Protein AF-0000000072280773 (afdb_homodimer)

Organism: Entamoeba histolytica (strain ATCC 30459 / HM-1:IMSS / ABRM) (NCBI:txid294381)

Nearest PDB structures (foldseek):
  8tzr-assembly1_B  TM=7.046E-01  e=1.479E-15  Homo sapiens
  8tzs-assembly1_A  TM=6.925E-01  e=8.730E-15  Homo sapiens
  7xjj-assembly1_E  TM=5.619E-01  e=7.603E-01  Homo sapiens
  8oyy-assembly2_B  TM=5.240E-01  e=1.006E+00  synthetic construct
  5i7d-assembly1_A  TM=1.301E-01  e=8.632E+00  Homo sapiens

Secondary structure (DSSP, 8-state):
-----------PPPBHHHH--HHHHHHHHHHHHHHHHHHHHHHHTSPPSEEEEEEESS---TTT--B-GGGTT---TTTS-EEEEEEE----GGG--EEEEEEEEESS--TT--EEEEEEEEEEEEEESS---SSS---GGGSEEEEEEEEEEEEEE-GGGTTBPPPEEEEEESS---SEEEEEEEEPP-SS-EEEEEEEEEEE-HHHHHHHHHHHHHHHHHHHHHHHHHHHHTTTS-GGG--HHHHHHHHHHHHHHHHT-TTTTHHHHS--HHHHHHHHHHHHHHHHHHHHHHHHHHHHTTS-HHHHTSHHHHHHHHHHHHHHHHHHHHHHHHHHHSTTS-TTTS-TT-HHHHHHHHHHHHHHHHHHHHHHHHHHHHHHSGGGSTTHHHHHHHHHHHHHHHHHHHHHHHHHHHHTTGGG-HHHHHHHHHHHHHHHHHHHHHTPBPP----SS-----------TTS----SS--------SS---------/-----------PPPBHHHH--HHHHHHHHHHHHHHHHHHHHHHHTSPPSEEEEEEESS---TTT--B-GGGTT---TTTS-EEEEEEE----GGG--EEEEEEEEESS--TT--EEEEEEEEEEEEEESS---SSS---GGGSEEEEEEEEEEEEEE-GGGTTBPPPEEEEEESS---SEEEEEEEEPP-SS-EEEEEEEEEEE-HHHHHHHHHHHHHHHHHHHHHHHHHHHHTTTS-GGG--HHHHHHHHHHHHHHHHT-TTTTHHHHSS-HHHHHHHHHHHHHHHHHHHHHHHHHHHHTTS-HHHHTSHHHHHHHHHHHHHHHHHHHHHHHHHHH-TTSSSS---TT-HHHHHHHHHHHHHHHHHHHHHHHHHHHHHHHGGGSTTHHHHHHHHHHHHHHHHHHHHHHHHHHHHTTGGG-HHHHHHHHHHHHHHHHHHHHHTPBPP----SS-----------TTS----SS--------SS---------

Solvent-accessible surface area (backbone atoms only — not comparable to full-atom values): 53542 Å² total; per-residue (Å²): 133,81,75,73,69,70,68,68,72,77,68,60,67,55,34,35,48,64,68,47,48,75,64,52,50,51,49,53,50,48,50,50,52,51,52,51,50,49,52,44,56,58,32,65,75,49,63,54,26,61,43,74,48,75,46,42,33,57,63,42,46,84,91,73,33,41,46,49,71,88,45,24,76,43,50,67,39,51,80,45,77,45,80,44,49,40,51,50,70,79,48,53,58,52,23,40,38,41,36,35,28,39,29,45,21,41,53,78,49,67,71,52,62,66,46,80,34,63,30,47,38,39,36,37,36,29,37,21,85,53,59,72,55,64,84,46,84,65,63,66,82,81,35,46,79,72,46,78,50,74,46,79,46,75,42,44,23,48,35,87,50,48,46,40,29,52,71,40,46,71,47,47,46,48,66,53,84,41,35,19,36,38,40,37,36,33,47,42,53,37,91,49,62,33,21,39,55,32,40,34,41,35,31,33,32,49,69,36,43,54,50,52,54,50,52,31,51,49,47,31,52,49,44,50,50,50,48,42,50,50,37,54,55,45,43,48,55,56,75,88,50,52,44,72,67,47,55,53,49,52,54,47,48,58,47,46,40,52,46,38,36,90,58,60,65,46,38,29,72,42,98,49,67,63,41,48,51,49,53,51,46,39,46,46,44,39,56,34,47,50,52,44,50,58,50,48,53,49,48,39,76,72,42,58,72,74,54,52,73,30,65,79,57,49,46,65,54,49,50,52,35,49,50,49,34,53,51,53,44,49,52,52,48,51,45,60,62,41,45,80,30,22,90,70,36,67,38,94,67,44,63,69,59,46,53,51,48,50,53,50,50,51,53,50,51,53,49,50,52,51,41,52,51,37,49,51,52,40,63,70,50,31,83,73,50,58,73,58,29,48,40,47,50,50,52,51,50,50,53,51,50,51,53,51,52,51,52,51,51,54,50,50,30,54,71,70,65,43,67,67,31,44,37,55,57,53,39,50,52,50,51,55,52,51,51,52,51,49,52,52,58,39,55,34,58,52,81,74,75,74,66,84,72,80,74,66,76,71,67,67,72,66,65,53,76,73,55,72,73,70,53,78,72,70,82,82,77,84,75,83,60,93,66,93,70,80,87,74,85,79,80,118,134,81,76,73,70,71,68,69,74,78,68,59,69,53,33,37,47,63,69,46,48,74,66,51,49,50,48,53,50,49,50,50,51,52,52,51,50,50,52,44,56,56,33,66,74,50,63,54,25,62,43,74,49,75,47,40,32,59,64,44,44,83,90,74,33,41,46,50,73,88,44,23,80,43,48,66,40,51,79,47,78,44,80,45,51,39,53,49,71,80,48,55,56,52,23,40,39,40,28,33,29,39,28,45,20,42,54,76,64,64,75,51,64,66,47,79,33,63,29,48,37,39,37,36,35,28,37,22,87,52,60,73,54,68,84,44,84,67,62,66,82,82,36,46,78,73,45,77,52,73,45,78,46,76,43,44,23,47,32,86,49,49,52,41,30,53,70,40,44,68,43,38,46,48,68,52,85,40,35,19,37,37,39,36,36,33,47,43,52,37,91,49,65,33,20,39,55,32,42,34,42,35,31,33,33,49,69,36,43,54,50,52,53,49,52,30,51,50,48,31,53,49,44,50,48,50,47,40,49,50,37,56,56,46,42,47,54,56,76,88,50,51,44,72,66,47,54,54,49,52,53,46,46,58,48,47,40,50,48,39,35,90,61,59,65,46,39,31,72,42,99,50,67,64,41,47,52,48,51,51,45,39,47,45,44,39,55,33,46,52,52,42,50,58,51,48,54,50,48,38,78,72,41,58,71,72,52,52,73,30,65,81,57,48,46,64,54,50,50,53,35,49,50,50,34,52,51,53,44,49,52,52,48,51,48,59,60,41,42,90,37,25,52,16,61,68,46,92,67,48,62,69,60,45,53,51,48,51,52,51,50,50,52,50,53,53,49,51,52,51,42,53,50,38,50,52,53,39,64,70,49,33,85,73,50,60,73,59,28,48,40,47,51,51,52,50,52,50,52,51,51,52,51,51,52,51,52,50,51,54,51,49,30,53,72,71,65,40,67,67,31,44,38,55,57,51,39,49,52,49,51,55,51,51,51,54,51,51,50,52,58,39,55,34,60,52,80,74,76,76,64,84,73,79,74,66,77,72,68,66,73,66,65,54,74,74,54,72,71,71,52,77,69,66,82,80,75,82,73,83,58,92,62,92,72,81,87,74,83,76,85,116

Structure (mmCIF, N/CA/C/O backbone):
data_AF-0000000072280773-model_v1
#
loop_
_entity.id
_entity.type
_entity.pdbx_description
1 polymer 'Wntless-like transmembrane domain-containing protein'
#
loop_
_atom_site.group_PDB
_atom_site.id
_atom_site.type_symbol
_atom_site.label_atom_id
_atom_site.label_alt_id
_atom_site.label_comp_id
_atom_site.label_asym_id
_atom_site.label_entity_id
_atom_site.label_seq_id
_atom_site.pdbx_PDB_ins_code
_atom_site.Cartn_x
_atom_site.Cartn_y
_atom_site.Cartn_z
_atom_site.occupancy
_atom_site.B_iso_or_equiv
_atom_site.auth_seq_id
_atom_site.auth_comp_id
_atom_site.auth_asym_id
_atom_site.auth_atom_id
_atom_site.pdbx_PDB_model_num
ATOM 1 N N . MET A 1 1 ? 13.805 61.844 5.109 1 21.72 1 MET A N 1
ATOM 2 C CA . MET A 1 1 ? 13 60.625 5.176 1 21.72 1 MET A CA 1
ATOM 3 C C . MET A 1 1 ? 13.789 59.469 5.781 1 21.72 1 MET A C 1
ATOM 5 O O . MET A 1 1 ? 14.773 59 5.195 1 21.72 1 MET A O 1
ATOM 9 N N . ASN A 1 2 ? 13.984 59.531 7.062 1 22.52 2 ASN A N 1
ATOM 10 C CA . ASN A 1 2 ? 14.641 58.562 7.934 1 22.52 2 ASN A CA 1
ATOM 11 C C . ASN A 1 2 ? 14.047 57.156 7.77 1 22.52 2 ASN A C 1
ATOM 13 O O . ASN A 1 2 ? 12.859 56.938 8.023 1 22.52 2 ASN A O 1
ATOM 17 N N . TYR A 1 3 ? 14.461 56.5 6.691 1 26.19 3 TYR A N 1
ATOM 18 C CA . TYR A 1 3 ? 14.188 55.062 6.551 1 26.19 3 TYR A CA 1
ATOM 19 C C . TYR A 1 3 ? 14.422 54.344 7.863 1 26.19 3 TYR A C 1
ATOM 21 O O . TYR A 1 3 ? 15.57 54.188 8.297 1 26.19 3 TYR A O 1
ATOM 29 N N . ASN A 1 4 ? 13.594 54.688 8.852 1 24.59 4 ASN A N 1
ATOM 30 C CA . ASN A 1 4 ? 13.523 53.781 9.992 1 24.59 4 ASN A CA 1
ATOM 31 C C . ASN A 1 4 ? 13.562 52.312 9.555 1 24.59 4 ASN A C 1
ATOM 33 O O . ASN A 1 4 ? 12.609 51.812 8.938 1 24.59 4 ASN A O 1
ATOM 37 N N . ASN A 1 5 ? 14.672 51.969 8.992 1 28.3 5 ASN A N 1
ATOM 38 C CA . ASN A 1 5 ? 14.977 50.562 8.836 1 28.3 5 ASN A CA 1
ATOM 39 C C . ASN A 1 5 ? 14.594 49.75 10.078 1 28.3 5 ASN A C 1
ATOM 41 O O . ASN A 1 5 ? 15.367 49.688 11.039 1 28.3 5 ASN A O 1
ATOM 45 N N . THR A 1 6 ? 13.406 49.969 10.594 1 31.09 6 THR A N 1
ATOM 46 C CA . THR A 1 6 ? 12.977 48.969 11.57 1 31.09 6 THR A CA 1
ATOM 47 C C . THR A 1 6 ? 13.43 47.562 11.148 1 31.09 6 THR A C 1
ATOM 49 O O . THR A 1 6 ? 12.867 46.969 10.227 1 31.09 6 THR A O 1
ATOM 52 N N . ALA A 1 7 ? 14.641 47.438 11.133 1 34.53 7 ALA A N 1
ATOM 53 C CA . ALA A 1 7 ? 15.148 46.062 11.125 1 34.53 7 ALA A CA 1
ATOM 54 C C . ALA A 1 7 ? 14.312 45.156 12.016 1 34.53 7 ALA A C 1
ATOM 56 O O . ALA A 1 7 ? 14.375 45.25 13.25 1 34.53 7 ALA A O 1
ATOM 57 N N . THR A 1 8 ? 13.117 44.969 11.695 1 35.22 8 THR A N 1
ATOM 58 C CA . THR A 1 8 ? 12.391 43.844 12.305 1 35.22 8 THR A CA 1
ATOM 59 C C . THR A 1 8 ? 13.312 42.656 12.531 1 35.22 8 THR A C 1
ATOM 61 O O . THR A 1 8 ? 13.82 42.062 11.57 1 35.22 8 THR A O 1
ATOM 64 N N . THR A 1 9 ? 14.18 42.719 13.469 1 37.16 9 THR A N 1
ATOM 65 C CA . THR A 1 9 ? 14.961 41.562 13.93 1 37.16 9 THR A CA 1
ATOM 66 C C . THR A 1 9 ? 14.148 40.281 13.82 1 37.16 9 THR A C 1
ATOM 68 O O . THR A 1 9 ? 13.164 40.094 14.539 1 37.16 9 THR A O 1
ATOM 71 N N . ASN A 1 10 ? 13.859 39.844 12.703 1 45 10 ASN A N 1
ATOM 72 C CA . ASN A 1 10 ? 13.242 38.562 12.398 1 45 10 ASN A CA 1
ATOM 73 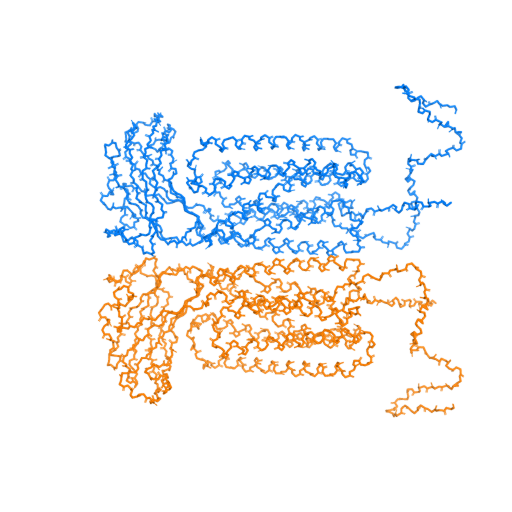C C . ASN A 1 10 ? 13.727 37.469 13.352 1 45 10 ASN A C 1
ATOM 75 O O . ASN A 1 10 ? 14.836 36.969 13.219 1 45 10 ASN A O 1
ATOM 79 N N . LYS A 1 11 ? 13.461 37.625 14.609 1 54 11 LYS A N 1
ATOM 80 C CA . LYS A 1 11 ? 13.82 36.688 15.656 1 54 11 LYS A CA 1
ATOM 81 C C . LYS A 1 11 ? 13.383 35.281 15.281 1 54 11 LYS A C 1
ATOM 83 O O . LYS A 1 11 ? 12.203 35.031 15.008 1 54 11 LYS A O 1
ATOM 88 N N . GLU A 1 12 ? 14.344 34.375 14.953 1 64.12 12 GLU A N 1
ATOM 89 C CA . GLU A 1 12 ? 14.109 32.938 14.75 1 64.12 12 GLU A CA 1
ATOM 90 C C . GLU A 1 12 ? 13.469 32.312 15.984 1 64.12 12 GLU A C 1
ATOM 92 O O . GLU A 1 12 ? 13.773 32.688 17.109 1 64.12 12 GLU A O 1
ATOM 97 N N . PRO A 1 13 ? 12.367 31.625 15.719 1 65.56 13 PRO A N 1
ATOM 98 C CA . PRO A 1 13 ? 11.742 30.938 16.844 1 65.56 13 PRO A CA 1
ATOM 99 C C . PRO A 1 13 ? 12.719 30.016 17.594 1 65.56 13 PRO A C 1
ATOM 101 O O . PRO A 1 13 ? 13.664 29.516 16.984 1 65.56 13 PRO A O 1
ATOM 104 N N . LYS A 1 14 ? 12.562 30.062 18.891 1 75.94 14 LYS A N 1
ATOM 105 C CA . LYS A 1 14 ? 13.375 29.141 19.688 1 75.94 14 LYS A CA 1
ATOM 106 C C . LYS A 1 14 ? 12.945 27.688 19.453 1 75.94 14 LYS A C 1
ATOM 108 O O . LYS A 1 14 ? 11.758 27.375 19.469 1 75.94 14 LYS A O 1
ATOM 113 N N . LEU A 1 15 ? 13.906 26.906 19.047 1 78.81 15 LEU A N 1
ATOM 114 C CA . LEU A 1 15 ? 13.672 25.5 18.734 1 78.81 15 LEU A CA 1
ATOM 115 C C . LEU A 1 15 ? 13.812 24.641 19.984 1 78.81 15 LEU A C 1
ATOM 117 O O . LEU A 1 15 ? 14.445 25.047 20.969 1 78.81 15 LEU A O 1
ATOM 121 N N . LEU A 1 16 ? 13.141 23.547 20.031 1 77.19 16 LEU A N 1
ATOM 122 C CA . LEU A 1 16 ? 13.211 22.609 21.156 1 77.19 16 LEU A CA 1
ATOM 123 C C . LEU A 1 16 ? 14.648 22.219 21.453 1 77.19 16 LEU A C 1
ATOM 125 O O . LEU A 1 16 ? 15.023 22.031 22.609 1 77.19 16 LEU A O 1
ATOM 129 N N . VAL A 1 17 ? 15.477 22.203 20.406 1 77.75 17 VAL A N 1
ATOM 130 C CA . VAL A 1 17 ? 16.859 21.766 20.547 1 77.75 17 VAL A CA 1
ATOM 131 C C . VAL A 1 17 ? 17.641 22.781 21.391 1 77.75 17 VAL A C 1
ATOM 133 O O . VAL A 1 17 ? 18.594 22.406 22.094 1 77.75 17 VAL A O 1
ATOM 136 N N . SER A 1 18 ? 17.203 24.016 21.344 1 76.5 18 SER A N 1
ATOM 137 C CA . SER A 1 18 ? 17.922 25.047 22.062 1 76.5 18 SER A CA 1
ATOM 138 C C . SER A 1 18 ? 17.516 25.094 23.531 1 76.5 18 SER A C 1
ATOM 140 O O . SER A 1 18 ? 18.25 25.625 24.375 1 76.5 18 SER A O 1
ATOM 142 N N . LYS A 1 19 ? 16.312 24.562 23.859 1 75.62 19 LYS A N 1
ATOM 143 C CA . LYS A 1 19 ? 15.82 24.609 25.234 1 75.62 19 LYS A CA 1
ATOM 144 C C . LYS A 1 19 ? 16.031 23.281 25.938 1 75.62 19 LYS A C 1
ATOM 146 O O . LYS A 1 19 ? 15.859 23.172 27.156 1 75.62 19 LYS A O 1
ATOM 151 N N . LEU A 1 20 ? 16.422 22.359 25.188 1 77.06 20 LEU A N 1
ATOM 152 C CA . LEU A 1 20 ? 16.547 21.031 25.75 1 77.06 20 LEU A CA 1
ATOM 153 C C . LEU A 1 20 ? 17.781 20.922 26.641 1 77.06 20 LEU A C 1
ATOM 155 O O . LEU A 1 20 ? 18.859 21.391 26.266 1 77.06 20 LEU A O 1
ATOM 159 N N . SER A 1 21 ? 17.438 20.578 27.906 1 79.75 21 SER A N 1
ATOM 160 C CA . SER A 1 21 ? 18.547 20.266 28.797 1 79.75 21 SER A CA 1
ATOM 161 C C . SER A 1 21 ? 19.344 19.078 28.297 1 79.75 21 SER A C 1
ATOM 163 O O . SER A 1 21 ? 18.922 18.375 27.375 1 79.75 21 SER A O 1
ATOM 165 N N . LYS A 1 22 ? 20.547 18.891 28.75 1 82.56 22 LYS A N 1
ATOM 166 C CA . LYS A 1 22 ? 21.375 17.734 28.422 1 82.56 22 LYS A CA 1
ATOM 167 C C . LYS A 1 22 ? 20.656 16.422 28.719 1 82.56 22 LYS A C 1
ATOM 169 O O . LYS A 1 22 ? 20.75 15.469 27.953 1 82.56 22 LYS A O 1
ATOM 174 N N . CYS A 1 23 ? 19.859 16.5 29.688 1 83.12 23 CYS A N 1
ATOM 175 C CA . CYS A 1 23 ? 19.109 15.312 30.047 1 83.12 23 CYS A CA 1
ATOM 176 C C . CYS A 1 23 ? 17.984 15.055 29.047 1 83.12 23 CYS A C 1
ATOM 178 O O . CYS A 1 23 ? 17.719 13.898 28.703 1 83.12 23 CYS A O 1
ATOM 180 N N . GLY A 1 24 ? 17.438 16.094 28.609 1 83.25 24 GLY A N 1
ATOM 181 C CA . GLY A 1 24 ? 16.391 15.938 27.609 1 83.25 24 GLY A CA 1
ATOM 182 C C . GLY A 1 24 ? 16.891 15.398 26.297 1 83.25 24 GLY A C 1
ATOM 183 O O . GLY A 1 24 ? 16.25 14.562 25.656 1 83.25 24 GLY A O 1
ATOM 184 N N . PHE A 1 25 ? 18.016 15.805 25.969 1 84.94 25 PHE A N 1
ATOM 185 C CA . PHE A 1 25 ? 18.609 15.32 24.734 1 84.94 25 PHE A CA 1
ATOM 186 C C . PHE A 1 25 ? 19 13.852 24.859 1 84.94 25 PHE A C 1
ATOM 188 O O . PHE A 1 25 ? 18.797 13.07 23.922 1 84.94 25 PHE A O 1
ATOM 195 N N . LEU A 1 26 ? 19.531 13.484 26.031 1 86.56 26 LEU A N 1
ATOM 196 C CA . LEU A 1 26 ? 19.922 12.094 26.25 1 86.56 26 LEU A CA 1
ATOM 197 C C . LEU A 1 26 ? 18.688 11.188 26.281 1 86.56 26 LEU A C 1
ATOM 199 O O . LEU A 1 26 ? 18.75 10.039 25.828 1 86.56 26 LEU A O 1
ATOM 203 N N . LEU A 1 27 ? 17.609 11.742 26.672 1 88.31 27 LEU A N 1
ATOM 204 C CA . LEU A 1 27 ? 16.375 10.953 26.688 1 88.31 27 LEU A CA 1
ATOM 205 C C . LEU A 1 27 ? 15.852 10.727 25.266 1 88.31 27 LEU A C 1
ATOM 207 O O . LEU A 1 27 ? 15.367 9.641 24.953 1 88.31 27 LEU A O 1
ATOM 211 N N . ILE A 1 28 ? 15.953 11.727 24.422 1 88.19 28 ILE A N 1
ATOM 212 C CA . ILE A 1 28 ? 15.523 11.578 23.047 1 88.19 28 ILE A CA 1
ATOM 213 C C . ILE A 1 28 ? 16.438 10.578 22.312 1 88.19 28 ILE A C 1
ATOM 215 O O . ILE A 1 28 ? 15.961 9.758 21.531 1 88.19 28 ILE A O 1
ATOM 219 N N . PHE A 1 29 ? 17.656 10.656 22.641 1 87.38 29 PHE A N 1
ATOM 220 C CA . PHE A 1 29 ? 18.609 9.719 22.031 1 87.38 29 PHE A CA 1
ATOM 221 C C . PHE A 1 29 ? 18.359 8.305 22.547 1 87.38 29 PHE A C 1
ATOM 223 O O . PHE A 1 29 ? 18.406 7.344 21.766 1 87.38 29 PHE A O 1
ATOM 230 N N . ALA A 1 30 ? 18.094 8.227 23.781 1 88.94 30 ALA A N 1
ATOM 231 C CA . ALA A 1 30 ? 17.797 6.918 24.344 1 88.94 30 ALA A CA 1
ATOM 232 C C . ALA A 1 30 ? 16.516 6.34 23.75 1 88.94 30 ALA A C 1
ATOM 234 O O . ALA A 1 30 ? 16.438 5.145 23.453 1 88.94 30 ALA A O 1
ATOM 235 N N . MET A 1 31 ? 15.57 7.156 23.547 1 90 31 MET A N 1
ATOM 236 C CA . MET A 1 31 ? 14.328 6.699 22.922 1 90 31 MET A CA 1
ATOM 237 C C . MET A 1 31 ? 14.57 6.266 21.484 1 90 31 MET A C 1
ATOM 239 O O . MET A 1 31 ? 14 5.273 21.016 1 90 31 MET A O 1
ATOM 243 N N . PHE A 1 32 ? 15.422 6.973 20.781 1 89.81 32 PHE A N 1
ATOM 244 C CA . PHE A 1 32 ? 15.789 6.594 19.422 1 89.81 32 PHE A CA 1
ATOM 245 C C . PHE A 1 32 ? 16.453 5.219 19.406 1 89.81 32 PHE A C 1
ATOM 247 O O . PHE A 1 32 ? 16.078 4.359 18.609 1 89.81 32 PHE A O 1
ATOM 254 N N . VAL A 1 33 ? 17.328 4.973 20.344 1 87.81 33 VAL A N 1
ATOM 255 C CA . VAL A 1 33 ? 18.078 3.719 20.375 1 87.81 33 VAL A CA 1
ATOM 256 C C . VAL A 1 33 ? 17.141 2.576 20.781 1 87.81 33 VAL A C 1
ATOM 258 O O . VAL A 1 33 ? 17.234 1.474 20.234 1 87.81 33 VAL A O 1
ATOM 261 N N . VAL A 1 34 ? 16.25 2.854 21.609 1 90.5 34 VAL A N 1
ATOM 262 C CA . VAL A 1 34 ? 15.328 1.82 22.062 1 90.5 34 VAL A CA 1
ATOM 263 C C . VAL A 1 34 ? 14.391 1.435 20.922 1 90.5 34 VAL A C 1
ATOM 265 O O . VAL A 1 34 ? 14.148 0.249 20.672 1 90.5 34 VAL A O 1
ATOM 268 N N . ILE A 1 35 ? 13.922 2.408 20.203 1 89.38 35 ILE A N 1
ATOM 269 C CA . ILE A 1 35 ? 12.992 2.117 19.109 1 89.38 35 ILE A CA 1
ATOM 270 C C . ILE A 1 35 ? 13.727 1.409 17.984 1 89.38 35 ILE A C 1
ATOM 272 O O . ILE A 1 35 ? 13.195 0.47 17.375 1 89.38 35 ILE A O 1
ATOM 276 N N . VAL A 1 36 ? 14.922 1.785 17.719 1 86.25 36 VAL A N 1
ATOM 277 C CA . VAL A 1 36 ? 15.711 1.154 16.672 1 86.25 36 VAL A CA 1
ATOM 278 C C . VAL A 1 36 ? 16.031 -0.286 17.047 1 86.25 36 VAL A C 1
ATOM 280 O O . VAL A 1 36 ? 15.953 -1.193 16.219 1 86.25 36 VAL A O 1
ATOM 283 N N . THR A 1 37 ? 16.359 -0.481 18.297 1 85.5 37 THR A N 1
ATOM 284 C CA . THR A 1 37 ? 16.656 -1.832 18.75 1 85.5 37 THR A CA 1
ATOM 285 C C . THR A 1 37 ? 15.414 -2.709 18.719 1 85.5 37 THR A C 1
ATOM 287 O O . THR A 1 37 ? 15.492 -3.902 18.422 1 85.5 37 THR A O 1
ATOM 290 N N . PHE A 1 38 ? 14.375 -2.146 19 1 87.38 38 PHE A N 1
ATOM 291 C CA . PHE A 1 38 ? 13.117 -2.877 18.922 1 87.38 38 PHE A CA 1
ATOM 292 C C . PHE A 1 38 ? 12.812 -3.273 17.484 1 87.38 38 PHE A C 1
ATOM 294 O O . PHE A 1 38 ? 12.406 -4.406 17.219 1 87.38 38 PHE A O 1
ATOM 301 N N . CYS A 1 39 ? 13.016 -2.355 16.516 1 84.38 39 CYS A N 1
ATOM 302 C CA . CYS A 1 39 ? 12.781 -2.662 15.109 1 84.38 39 CYS A CA 1
ATOM 303 C C . CYS A 1 39 ? 13.758 -3.73 14.617 1 84.38 39 CYS A C 1
ATOM 305 O O . CYS A 1 39 ? 13.383 -4.594 13.82 1 84.38 39 CYS A O 1
ATOM 307 N N . ILE A 1 40 ? 14.969 -3.717 15.148 1 81.56 40 ILE A N 1
ATOM 308 C CA . ILE A 1 40 ? 15.961 -4.723 14.789 1 81.56 40 ILE A CA 1
ATOM 309 C C . ILE A 1 40 ? 15.539 -6.082 15.344 1 81.56 40 ILE A C 1
ATOM 311 O O . ILE A 1 40 ? 15.672 -7.105 14.664 1 81.56 40 ILE A O 1
ATOM 315 N N . SER A 1 41 ? 14.93 -6.121 16.484 1 83.75 41 SER A N 1
ATOM 316 C CA . SER A 1 41 ? 14.5 -7.379 17.094 1 83.75 41 SER A CA 1
ATOM 317 C C . SER A 1 41 ? 13.336 -7.988 16.328 1 83.75 41 SER A C 1
ATOM 319 O O . SER A 1 41 ? 13.266 -9.211 16.156 1 83.75 41 SER A O 1
ATOM 321 N N . ILE A 1 42 ? 12.516 -7.184 15.812 1 83.75 42 ILE A N 1
ATOM 322 C CA . ILE A 1 42 ? 11.391 -7.672 15.023 1 83.75 42 ILE A CA 1
ATOM 323 C C . ILE A 1 42 ? 11.898 -8.203 13.68 1 83.75 42 ILE A C 1
ATOM 325 O O . ILE A 1 42 ? 11.391 -9.203 13.172 1 83.75 42 ILE A O 1
ATOM 329 N N . SER A 1 43 ? 12.867 -7.555 13.133 1 79.31 43 SER A N 1
ATOM 330 C CA . SER A 1 43 ? 13.398 -7.945 11.828 1 79.31 43 SER A CA 1
ATOM 331 C C . SER A 1 43 ? 14.125 -9.281 11.906 1 79.31 43 SER A C 1
ATOM 333 O O . SER A 1 43 ? 14.203 -10.016 10.914 1 79.31 43 SER A O 1
ATOM 335 N N . MET A 1 44 ? 14.562 -9.617 13.055 1 77.75 44 MET A N 1
ATOM 336 C CA . MET A 1 44 ? 15.297 -10.867 13.211 1 77.75 44 MET A CA 1
ATOM 337 C C . MET A 1 44 ? 14.352 -12.055 13.273 1 77.75 44 MET A C 1
ATOM 339 O O . MET A 1 44 ? 14.758 -13.195 13.047 1 77.75 44 MET A O 1
ATOM 343 N N . THR A 1 45 ? 13.07 -11.852 13.461 1 77.69 45 THR A N 1
ATOM 344 C CA . THR A 1 45 ? 12.109 -12.945 13.523 1 77.69 45 THR A CA 1
ATOM 345 C C . THR A 1 45 ? 11.641 -13.344 12.125 1 77.69 45 THR A C 1
ATOM 347 O O . THR A 1 45 ? 10.992 -14.383 11.953 1 77.69 45 THR A O 1
ATOM 350 N N . ILE A 1 46 ? 12.062 -12.609 11.148 1 74.88 46 ILE A N 1
ATOM 351 C CA . ILE A 1 46 ? 11.609 -12.891 9.789 1 74.88 46 ILE A CA 1
ATOM 352 C C . ILE A 1 46 ? 12.648 -13.75 9.07 1 74.88 46 ILE A C 1
ATOM 354 O O . ILE A 1 46 ? 13.852 -13.586 9.281 1 74.88 46 ILE A O 1
ATOM 358 N N . PRO A 1 47 ? 12.008 -14.695 8.328 1 72.44 47 PRO A N 1
ATOM 359 C CA . PRO A 1 47 ? 12.938 -15.562 7.605 1 72.44 47 PRO A CA 1
ATOM 360 C C . PRO A 1 47 ? 13.805 -14.789 6.609 1 72.44 47 PRO A C 1
ATOM 362 O O . PRO A 1 47 ? 13.516 -13.633 6.301 1 72.44 47 PRO A O 1
ATOM 365 N N . ASN A 1 48 ? 14.812 -15.414 6.203 1 76.19 48 ASN A N 1
ATOM 366 C CA . ASN A 1 48 ? 15.711 -14.867 5.195 1 76.19 48 ASN A CA 1
ATOM 367 C C . ASN A 1 48 ? 14.969 -14.531 3.904 1 76.19 48 ASN A C 1
ATOM 369 O O . ASN A 1 48 ? 14.062 -15.266 3.494 1 76.19 48 ASN A O 1
ATOM 373 N N . PRO A 1 49 ? 15.297 -13.375 3.334 1 80 49 PRO A N 1
ATOM 374 C CA . PRO A 1 49 ? 14.602 -12.969 2.107 1 80 49 PRO A CA 1
ATOM 375 C C . PRO A 1 49 ? 14.82 -13.945 0.956 1 80 49 PRO A C 1
ATOM 377 O O . PRO A 1 49 ? 13.875 -14.273 0.233 1 80 49 PRO A O 1
ATOM 380 N N . TRP A 1 50 ? 16.094 -14.461 0.871 1 81.06 50 TRP A N 1
ATOM 381 C CA . TRP A 1 50 ? 16.391 -15.352 -0.242 1 81.06 50 TRP A CA 1
ATOM 382 C C . TRP A 1 50 ? 16.422 -16.812 0.218 1 81.06 50 TRP A C 1
ATOM 384 O O . TRP A 1 50 ? 17.078 -17.141 1.205 1 81.06 50 TRP A O 1
ATOM 394 N N . PHE A 1 51 ? 15.594 -17.594 -0.462 1 83.44 51 PHE A N 1
ATOM 395 C CA . PHE A 1 51 ? 15.617 -19.047 -0.291 1 83.44 51 PHE A CA 1
ATOM 396 C C . PHE A 1 51 ? 16.266 -19.719 -1.497 1 83.44 51 PHE A C 1
ATOM 398 O O . PHE A 1 51 ? 16.031 -19.328 -2.639 1 83.44 51 PHE A O 1
ATOM 405 N N . SER A 1 52 ? 17.203 -20.594 -1.214 1 85.06 52 SER A N 1
ATOM 406 C CA . SER A 1 52 ? 17.875 -21.281 -2.316 1 85.06 52 SER A CA 1
ATOM 407 C C . SER A 1 52 ? 17.562 -22.766 -2.318 1 85.06 52 SER A C 1
ATOM 409 O O . SER A 1 52 ? 17.531 -23.406 -1.261 1 85.06 52 SER A O 1
ATOM 411 N N . LYS A 1 53 ? 17.109 -23.234 -3.426 1 84 53 LYS A N 1
ATOM 412 C CA . LYS A 1 53 ? 16.938 -24.672 -3.678 1 84 53 LYS A CA 1
ATOM 413 C C . LYS A 1 53 ? 18 -25.172 -4.66 1 84 53 LYS A C 1
ATOM 415 O O . LYS A 1 53 ? 18.219 -24.562 -5.707 1 84 53 LYS A O 1
ATOM 420 N N . THR A 1 54 ? 18.703 -26.172 -4.191 1 85.56 54 THR A N 1
ATOM 421 C CA . THR A 1 54 ? 19.734 -26.734 -5.055 1 85.56 54 THR A CA 1
ATOM 422 C C . THR A 1 54 ? 19.281 -28.062 -5.629 1 85.56 54 THR A C 1
ATOM 424 O O . THR A 1 54 ? 18.625 -28.859 -4.941 1 85.56 54 THR A O 1
ATOM 427 N N . LEU A 1 55 ? 19.406 -28.172 -6.879 1 79.69 55 LEU A N 1
ATOM 428 C CA . LEU A 1 55 ? 19.125 -29.406 -7.594 1 79.69 55 LEU A CA 1
ATOM 429 C C . LEU A 1 55 ? 20.391 -30 -8.188 1 79.69 55 LEU A C 1
ATOM 431 O O . LEU A 1 55 ? 21.125 -29.328 -8.922 1 79.69 55 LEU A O 1
ATOM 435 N N . SER A 1 56 ? 20.656 -31.234 -7.676 1 77.62 56 SER A N 1
ATOM 436 C CA . SER A 1 56 ? 21.812 -31.906 -8.219 1 77.62 56 SER A CA 1
ATOM 437 C C . SER A 1 56 ? 21.422 -32.969 -9.227 1 77.62 56 SER A C 1
ATOM 439 O O . SER A 1 56 ? 20.406 -33.656 -9.062 1 77.62 56 SER A O 1
ATOM 441 N N . THR A 1 57 ? 22.172 -33.125 -10.273 1 73.38 57 THR A N 1
ATOM 442 C CA . THR A 1 57 ? 21.922 -34.188 -11.273 1 73.38 57 THR A CA 1
ATOM 443 C C . THR A 1 57 ? 22.172 -35.562 -10.688 1 73.38 57 THR A C 1
ATOM 445 O O . THR A 1 57 ? 21.703 -36.562 -11.234 1 73.38 57 THR A O 1
ATOM 448 N N . TRP A 1 58 ? 22.859 -35.531 -9.602 1 67.38 58 TRP A N 1
ATOM 449 C CA . TRP A 1 58 ? 23.109 -36.812 -8.977 1 67.38 58 TRP A CA 1
ATOM 450 C C . TRP A 1 58 ? 21.922 -37.25 -8.117 1 67.38 58 TRP A C 1
ATOM 452 O O . TRP A 1 58 ? 21.578 -38.438 -8.086 1 67.38 58 TRP A O 1
ATOM 462 N N . ASP A 1 59 ? 21.406 -36.281 -7.375 1 60.41 59 ASP A N 1
ATOM 463 C CA . ASP A 1 59 ? 20.359 -36.562 -6.406 1 60.41 59 ASP A CA 1
ATOM 464 C C . ASP A 1 59 ? 18.969 -36.344 -7.012 1 60.41 59 ASP A C 1
ATOM 466 O O . ASP A 1 59 ? 18.234 -35.469 -6.566 1 60.41 59 ASP A O 1
ATOM 470 N N . CYS A 1 60 ? 18.641 -36.844 -8.047 1 56.5 60 CYS A N 1
ATOM 471 C CA . CYS A 1 60 ? 17.312 -36.688 -8.625 1 56.5 60 CYS A CA 1
ATOM 472 C C . CYS A 1 60 ? 16.25 -37.438 -7.82 1 56.5 60 CYS A C 1
ATOM 474 O O . CYS A 1 60 ? 15.812 -38.5 -8.227 1 56.5 60 CYS A O 1
ATOM 476 N N . ASP A 1 61 ? 16.297 -37.312 -6.629 1 52.53 61 ASP A N 1
ATOM 477 C CA . ASP A 1 61 ? 15.203 -37.969 -5.891 1 52.53 61 ASP A CA 1
ATOM 478 C C . ASP A 1 61 ? 13.859 -37.625 -6.523 1 52.53 61 ASP A C 1
ATOM 480 O O . ASP A 1 61 ? 13.594 -36.469 -6.883 1 52.53 61 ASP A O 1
ATOM 484 N N . GLU A 1 62 ? 13 -38.688 -6.859 1 48.47 62 GLU A N 1
ATOM 485 C CA . GLU A 1 62 ? 11.695 -38.719 -7.523 1 48.47 62 GLU A CA 1
ATOM 486 C C . GLU A 1 62 ? 10.781 -37.594 -7.008 1 48.47 62 GLU A C 1
ATOM 488 O O . GLU A 1 62 ? 9.977 -37.062 -7.766 1 48.47 62 GLU A O 1
ATOM 493 N N . LYS A 1 63 ? 10.844 -37.469 -5.727 1 48 63 LYS A N 1
ATOM 494 C CA . LYS A 1 63 ? 9.836 -36.625 -5.082 1 48 63 LYS A CA 1
ATOM 495 C C . LYS A 1 63 ? 10.133 -35.156 -5.27 1 48 63 LYS A C 1
ATOM 497 O O . LYS A 1 63 ? 9.227 -34.312 -5.227 1 48 63 LYS A O 1
ATOM 502 N N . VAL A 1 64 ? 11.469 -34.938 -5.543 1 48.81 64 VAL A N 1
ATOM 503 C CA . VAL A 1 64 ? 11.852 -33.562 -5.43 1 48.81 64 VAL A CA 1
ATOM 504 C C . VAL A 1 64 ? 12.5 -33.094 -6.734 1 48.81 64 VAL A C 1
ATOM 506 O O . VAL A 1 64 ? 12.648 -31.875 -6.969 1 48.81 64 VAL A O 1
ATOM 509 N N . SER A 1 65 ? 12.883 -34.094 -7.586 1 54.56 65 SER A N 1
ATOM 510 C CA . SER A 1 65 ? 13.797 -33.688 -8.641 1 54.56 65 SER A CA 1
ATOM 511 C C . SER A 1 65 ? 13.039 -33.188 -9.867 1 54.56 65 SER A C 1
ATOM 513 O O . SER A 1 65 ? 12.047 -33.781 -10.281 1 54.56 65 SER A O 1
ATOM 515 N N . ASN A 1 66 ? 13.328 -31.984 -10.266 1 60.62 66 ASN A N 1
ATOM 516 C CA . ASN A 1 66 ? 12.742 -31.281 -11.406 1 60.62 66 ASN A CA 1
ATOM 517 C C . ASN A 1 66 ? 13.57 -31.484 -12.672 1 60.62 66 ASN A C 1
ATOM 519 O O . ASN A 1 66 ? 13.406 -30.75 -13.648 1 60.62 66 ASN A O 1
ATOM 523 N N . PHE A 1 67 ? 14.578 -32.594 -12.484 1 59.19 67 PHE A N 1
ATOM 524 C CA . PHE A 1 67 ? 15.391 -32.844 -13.664 1 59.19 67 PHE A CA 1
ATOM 525 C C . PHE A 1 67 ? 14.805 -33.969 -14.492 1 59.19 67 PHE A C 1
ATOM 527 O O . PHE A 1 67 ? 14.047 -34.812 -13.977 1 59.19 67 PHE A O 1
ATOM 534 N N . ASP A 1 68 ? 15.078 -33.938 -15.797 1 57.16 68 ASP A N 1
ATOM 535 C CA . ASP A 1 68 ? 14.766 -35.094 -16.625 1 57.16 68 ASP A CA 1
ATOM 536 C C . ASP A 1 68 ? 15.383 -36.375 -16.047 1 57.16 68 ASP A C 1
ATOM 538 O O . ASP A 1 68 ? 16.562 -36.406 -15.695 1 57.16 68 ASP A O 1
ATOM 542 N N . LYS A 1 69 ? 14.547 -37.375 -15.672 1 56.59 69 LYS A N 1
ATOM 543 C CA . LYS A 1 69 ? 14.953 -38.656 -15.055 1 56.59 69 LYS A CA 1
ATOM 544 C C . LYS A 1 69 ? 16.156 -39.25 -15.773 1 56.59 69 LYS A C 1
ATOM 546 O O . LYS A 1 69 ? 16.953 -39.969 -15.164 1 56.59 69 LYS A O 1
ATOM 551 N N . LYS A 1 70 ? 16.219 -38.938 -17.047 1 55.38 70 LYS A N 1
ATOM 552 C CA . LYS A 1 70 ? 17.297 -39.594 -17.781 1 55.38 70 LYS A CA 1
ATOM 553 C C . LYS A 1 70 ? 18.656 -39.062 -17.344 1 55.38 70 LYS A C 1
ATOM 555 O O . LYS A 1 70 ? 19.688 -39.719 -17.531 1 55.38 70 LYS A O 1
ATOM 560 N N . ILE A 1 71 ? 18.609 -37.938 -16.625 1 58.38 71 ILE A N 1
ATOM 561 C CA . ILE A 1 71 ? 19.891 -37.312 -16.344 1 58.38 71 ILE A CA 1
ATOM 562 C C . ILE A 1 71 ? 20.219 -37.438 -14.859 1 58.38 71 ILE A C 1
ATOM 564 O O . ILE A 1 71 ? 21.266 -36.969 -14.398 1 58.38 71 ILE A O 1
ATOM 568 N N . CYS A 1 72 ? 19.375 -38.188 -14.078 1 59.25 72 CYS A N 1
ATOM 569 C CA . CYS A 1 72 ? 19.5 -38.219 -12.625 1 59.25 72 CYS A CA 1
ATOM 570 C C . CYS A 1 72 ? 20.703 -39.062 -12.195 1 59.25 72 CYS A C 1
ATOM 572 O O . CYS A 1 72 ? 21.016 -39.156 -11.008 1 59.25 72 CYS A O 1
ATOM 574 N N . HIS A 1 73 ? 21.422 -39.5 -13.039 1 58.56 73 HIS A N 1
ATOM 575 C CA . HIS A 1 73 ? 22.562 -40.25 -12.547 1 58.56 73 HIS A CA 1
ATOM 576 C C . HIS A 1 73 ? 23.875 -39.5 -12.727 1 58.56 73 HIS A C 1
ATOM 578 O O . HIS A 1 73 ? 24.938 -40.094 -12.844 1 58.56 73 HIS A O 1
ATOM 584 N N . GLY A 1 74 ? 23.797 -38.156 -12.625 1 59.41 74 GLY A N 1
ATOM 585 C CA . GLY A 1 74 ? 25.016 -37.375 -12.781 1 59.41 74 GLY A CA 1
ATOM 586 C C . GLY A 1 74 ? 25.484 -37.281 -14.219 1 59.41 74 GLY A C 1
ATOM 587 O O . GLY A 1 74 ? 25.141 -38.125 -15.047 1 59.41 74 GLY A O 1
ATOM 588 N N . ILE A 1 75 ? 25.812 -36.031 -14.734 1 62.41 75 ILE A N 1
ATOM 589 C CA . ILE A 1 75 ? 26.281 -35.812 -16.109 1 62.41 75 ILE A CA 1
ATOM 590 C C . ILE A 1 75 ? 27.797 -35.594 -16.109 1 62.41 75 ILE A C 1
ATOM 592 O O . ILE A 1 75 ? 28.344 -35.031 -15.156 1 62.41 75 ILE A O 1
ATOM 596 N N . ASP A 1 76 ? 28.547 -36.438 -16.906 1 60.5 76 ASP A N 1
ATOM 597 C CA . ASP A 1 76 ? 29.953 -36.125 -17.156 1 60.5 76 ASP A CA 1
ATOM 598 C C . ASP A 1 76 ? 30.094 -35 -18.172 1 60.5 76 ASP A C 1
ATOM 600 O O . ASP A 1 76 ? 29.859 -35.188 -19.375 1 60.5 76 ASP A O 1
ATOM 604 N N . LEU A 1 77 ? 30.234 -33.812 -17.672 1 62.69 77 LEU A N 1
ATOM 605 C CA . LEU A 1 77 ? 30.297 -32.594 -18.5 1 62.69 77 LEU A CA 1
ATOM 606 C C . LEU A 1 77 ? 31.609 -32.531 -19.281 1 62.69 77 LEU A C 1
ATOM 608 O O . LEU A 1 77 ? 31.875 -31.547 -19.969 1 62.69 77 LEU A O 1
ATOM 612 N N . ASN A 1 78 ? 32.625 -33.438 -19.078 1 61.91 78 ASN A N 1
ATOM 613 C CA . ASN A 1 78 ? 33.906 -33.375 -19.766 1 61.91 78 ASN A CA 1
ATOM 614 C C . ASN A 1 78 ? 33.781 -33.656 -21.266 1 61.91 78 ASN A C 1
ATOM 616 O O . ASN A 1 78 ? 34.562 -33.156 -22.062 1 61.91 78 ASN A O 1
ATOM 620 N N . GLU A 1 79 ? 32.969 -34.562 -21.656 1 62.28 79 GLU A N 1
ATOM 621 C CA . GLU A 1 79 ? 33.125 -35 -23.031 1 62.28 79 GLU A CA 1
ATOM 622 C C . GLU A 1 79 ? 32.031 -34.406 -23.922 1 62.28 79 GLU A C 1
ATOM 624 O O . GLU A 1 79 ? 32.281 -34.094 -25.094 1 62.28 79 GLU A O 1
ATOM 629 N N . GLN A 1 80 ? 30.688 -34.375 -23.578 1 64.62 80 GLN A N 1
ATOM 630 C CA . GLN A 1 80 ? 29.688 -34.062 -24.594 1 64.62 80 GLN A CA 1
ATOM 631 C C . GLN A 1 80 ? 28.766 -32.938 -24.109 1 64.62 80 GLN A C 1
ATOM 633 O O . GLN A 1 80 ? 28.594 -32.75 -22.906 1 64.62 80 GLN A O 1
ATOM 638 N N . LYS A 1 81 ? 28.562 -32.094 -25.219 1 71.25 81 LYS A N 1
ATOM 639 C CA . LYS A 1 81 ? 27.484 -31.125 -25.031 1 71.25 81 LYS A CA 1
ATOM 640 C C . LYS A 1 81 ? 26.219 -31.797 -24.516 1 71.25 81 LYS A C 1
ATOM 642 O O . LYS A 1 81 ? 25.688 -32.719 -25.156 1 71.25 81 LYS A O 1
ATOM 647 N N . THR A 1 82 ? 25.953 -31.562 -23.219 1 74.19 82 THR A N 1
ATOM 648 C CA . THR A 1 82 ? 24.781 -32.188 -22.625 1 74.19 82 THR A CA 1
ATOM 649 C C . THR A 1 82 ? 23.672 -31.141 -22.406 1 74.19 82 THR A C 1
ATOM 651 O O . THR A 1 82 ? 23.922 -30.062 -21.859 1 74.19 82 THR A O 1
ATOM 654 N N . LYS A 1 83 ? 22.562 -31.547 -23.047 1 79.44 83 LYS A N 1
ATOM 655 C CA . LYS A 1 83 ? 21.359 -30.719 -22.859 1 79.44 83 LYS A CA 1
ATOM 656 C C . LYS A 1 83 ? 20.625 -31.109 -21.578 1 79.44 83 LYS A C 1
ATOM 658 O O . LYS A 1 83 ? 20.328 -32.281 -21.375 1 79.44 83 LYS A O 1
ATOM 663 N N . LEU A 1 84 ? 20.516 -30.125 -20.719 1 80.12 84 LEU A N 1
ATOM 664 C CA . LEU A 1 84 ? 19.828 -30.359 -19.453 1 80.12 84 LEU A CA 1
ATOM 665 C C . LEU A 1 84 ? 18.562 -29.516 -19.359 1 80.12 84 LEU A C 1
ATOM 667 O O . LEU A 1 84 ? 18.531 -28.375 -19.812 1 80.12 84 LEU A O 1
ATOM 671 N N . THR A 1 85 ? 17.484 -30.188 -18.859 1 80.69 85 THR A N 1
ATOM 672 C CA . THR A 1 85 ? 16.25 -29.469 -18.625 1 80.69 85 THR A CA 1
ATOM 673 C C . THR A 1 85 ? 15.875 -29.516 -17.141 1 80.69 85 THR A C 1
ATOM 675 O O . THR A 1 85 ? 15.945 -30.562 -16.516 1 80.69 85 THR A O 1
ATOM 678 N N . VAL A 1 86 ? 15.664 -28.375 -16.578 1 81.81 86 VAL A N 1
ATOM 679 C CA . VAL A 1 86 ? 15.289 -28.281 -15.172 1 81.81 86 VAL A CA 1
ATOM 680 C C . VAL A 1 86 ? 14.016 -27.453 -15.023 1 81.81 86 VAL A C 1
ATOM 682 O O . VAL A 1 86 ? 13.867 -26.422 -15.688 1 81.81 86 VAL A O 1
ATOM 685 N N . ALA A 1 87 ? 13.055 -28 -14.211 1 80.62 87 ALA A N 1
ATOM 686 C CA . ALA A 1 87 ? 11.812 -27.281 -13.93 1 80.62 87 ALA A CA 1
ATOM 687 C C . ALA A 1 87 ? 11.852 -26.656 -12.539 1 80.62 87 ALA A C 1
ATOM 689 O O . ALA A 1 87 ? 12.359 -27.25 -11.594 1 80.62 87 ALA A O 1
ATOM 690 N N . PHE A 1 88 ? 11.469 -25.359 -12.523 1 81.75 88 PHE A N 1
ATOM 691 C CA . PHE A 1 88 ? 11.391 -24.625 -11.273 1 81.75 88 PHE A CA 1
ATOM 692 C C . PHE A 1 88 ? 9.977 -24.141 -11.008 1 81.75 88 PHE A C 1
ATOM 694 O O . PHE A 1 88 ? 9.219 -23.875 -11.945 1 81.75 88 PHE A O 1
ATOM 701 N N . GLY A 1 89 ? 9.562 -23.938 -9.664 1 80 89 GLY A N 1
ATOM 702 C CA . GLY A 1 89 ? 8.258 -23.453 -9.258 1 80 89 GLY A CA 1
ATOM 703 C C . GLY A 1 89 ? 7.535 -24.391 -8.312 1 80 89 GLY A C 1
ATOM 704 O O . GLY A 1 89 ? 8.125 -25.359 -7.809 1 80 89 GLY A O 1
ATOM 705 N N . PRO A 1 90 ? 6.453 -24.047 -8.008 1 81.62 90 PRO A N 1
ATOM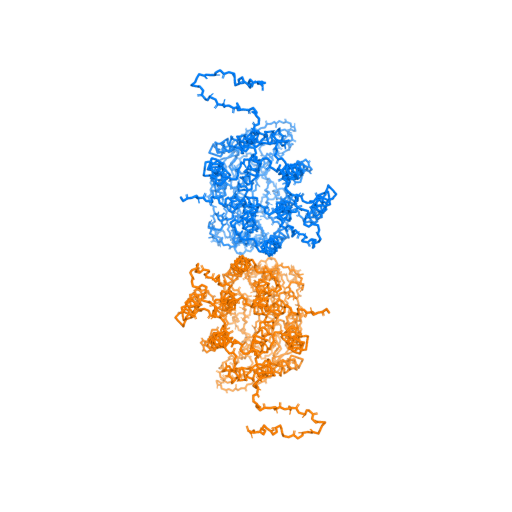 706 C CA . PRO A 1 90 ? 5.59 -22.938 -8.406 1 81.62 90 PRO A CA 1
ATOM 707 C C . PRO A 1 90 ? 5.938 -21.641 -7.691 1 81.62 90 PRO A C 1
ATOM 709 O O . PRO A 1 90 ? 6.305 -21.656 -6.512 1 81.62 90 PRO A O 1
ATOM 712 N N . PHE A 1 91 ? 5.867 -20.5 -8.492 1 83.75 91 PHE A N 1
ATOM 713 C CA . PHE A 1 91 ? 6.117 -19.156 -7.945 1 83.75 91 PHE A CA 1
ATOM 714 C C . PHE A 1 91 ? 4.848 -18.312 -7.977 1 83.75 91 PHE A C 1
ATOM 716 O O . PHE A 1 91 ? 3.945 -18.578 -8.773 1 83.75 91 PHE A O 1
ATOM 723 N N . THR A 1 92 ? 4.754 -17.5 -6.957 1 83.62 92 THR A N 1
ATOM 724 C CA . THR A 1 92 ? 3.705 -16.484 -6.934 1 83.62 92 THR A CA 1
ATOM 725 C C . THR A 1 92 ? 4.293 -15.094 -7.141 1 83.62 92 THR A C 1
ATOM 727 O O . THR A 1 92 ? 5.516 -14.93 -7.168 1 83.62 92 THR A O 1
ATOM 730 N N . VAL A 1 93 ? 3.463 -14.141 -7.355 1 86.06 93 VAL A N 1
ATOM 731 C CA . VAL A 1 93 ? 3.916 -12.773 -7.574 1 86.06 93 VAL A CA 1
ATOM 732 C C . VAL A 1 93 ? 4.625 -12.258 -6.328 1 86.06 93 VAL A C 1
ATOM 734 O O . VAL A 1 93 ? 5.469 -11.359 -6.41 1 86.06 93 VAL A O 1
ATOM 737 N N . LEU A 1 94 ? 4.402 -12.906 -5.18 1 87.94 94 LEU A N 1
ATOM 738 C CA . LEU A 1 94 ? 5.004 -12.477 -3.924 1 87.94 94 LEU A CA 1
ATOM 739 C C . LEU A 1 94 ? 6.457 -12.93 -3.83 1 87.94 94 LEU A C 1
ATOM 741 O O . LEU A 1 94 ? 7.211 -12.445 -2.982 1 87.94 94 LEU A O 1
ATOM 745 N N . ASN A 1 95 ? 6.898 -13.773 -4.738 1 89.44 95 ASN A N 1
ATOM 746 C CA . ASN A 1 95 ? 8.297 -14.195 -4.777 1 89.44 95 ASN A CA 1
ATOM 747 C C . ASN A 1 95 ? 9.172 -13.164 -5.492 1 89.44 95 ASN A C 1
ATOM 749 O O . ASN A 1 95 ? 10.398 -13.273 -5.488 1 89.44 95 ASN A O 1
ATOM 753 N N . GLN A 1 96 ? 8.625 -12.172 -6.012 1 85.38 96 GLN A N 1
ATOM 754 C CA . GLN A 1 96 ? 9.25 -10.984 -6.586 1 85.38 96 GLN A CA 1
ATOM 755 C C . GLN A 1 96 ? 10.188 -11.352 -7.727 1 85.38 96 GLN A C 1
ATOM 757 O O . GLN A 1 96 ? 9.953 -10.984 -8.883 1 85.38 96 GLN A O 1
ATOM 762 N N . GLU A 1 97 ? 11.32 -12.102 -7.328 1 83.62 97 GLU A N 1
ATOM 763 C CA . GLU A 1 97 ? 12.359 -12.43 -8.297 1 83.62 97 GLU A CA 1
ATOM 764 C C . GLU A 1 97 ? 12.906 -13.836 -8.07 1 83.62 97 GLU A C 1
ATOM 766 O O . GLU A 1 97 ? 12.961 -14.312 -6.934 1 83.62 97 GLU A O 1
ATOM 771 N N . THR A 1 98 ? 13.188 -14.445 -9.141 1 85.69 98 THR A N 1
ATOM 772 C CA . THR A 1 98 ? 13.875 -15.734 -9.094 1 85.69 98 THR A CA 1
ATOM 773 C C . THR A 1 98 ? 15.188 -15.672 -9.875 1 85.69 98 THR A C 1
ATOM 775 O O . THR A 1 98 ? 15.266 -15.031 -10.922 1 85.69 98 THR A O 1
ATOM 778 N N . ARG A 1 99 ? 16.219 -16.219 -9.227 1 83.94 99 ARG A N 1
ATOM 779 C CA . ARG A 1 99 ? 17.531 -16.281 -9.836 1 83.94 99 ARG A CA 1
ATOM 780 C C . ARG A 1 99 ? 18 -17.719 -10 1 83.94 99 ARG A C 1
ATOM 782 O O . ARG A 1 99 ? 17.797 -18.547 -9.109 1 83.94 99 ARG A O 1
ATOM 789 N N . ILE A 1 100 ? 18.578 -17.938 -11.156 1 85.94 100 ILE A N 1
ATOM 790 C CA . ILE A 1 100 ? 19.109 -19.266 -11.438 1 85.94 100 ILE A CA 1
ATOM 791 C C . ILE A 1 100 ? 20.625 -19.172 -11.672 1 85.94 100 ILE A C 1
ATOM 793 O O . ILE A 1 100 ? 21.078 -18.328 -12.445 1 85.94 100 ILE A O 1
ATOM 797 N N . SER A 1 101 ? 21.297 -20 -10.914 1 85.31 101 SER A N 1
ATOM 798 C CA . SER A 1 101 ? 22.75 -20.062 -11.055 1 85.31 101 SER A CA 1
ATOM 799 C C . SER A 1 101 ? 23.219 -21.516 -11.195 1 85.31 101 SER A C 1
ATOM 801 O O . SER A 1 101 ? 22.562 -22.438 -10.727 1 85.31 101 SER A O 1
ATOM 803 N N . LEU A 1 102 ? 24.328 -21.656 -11.891 1 86.44 102 LEU A N 1
ATOM 804 C CA . LEU A 1 102 ? 24.953 -22.953 -12.07 1 86.44 102 LEU A CA 1
ATOM 805 C C . LEU A 1 102 ? 26.234 -23.062 -11.266 1 86.44 102 LEU A C 1
ATOM 807 O O . LEU A 1 102 ? 27.047 -22.125 -11.258 1 86.44 102 LEU A O 1
ATOM 811 N N . ILE A 1 103 ? 26.344 -24.203 -10.57 1 87.38 103 ILE A N 1
ATOM 812 C CA . ILE A 1 103 ? 27.578 -24.484 -9.828 1 87.38 103 ILE A CA 1
ATOM 813 C C . ILE A 1 103 ? 28.234 -25.734 -10.383 1 87.38 103 ILE A C 1
ATOM 815 O O . ILE A 1 103 ? 27.891 -26.859 -9.984 1 87.38 103 ILE A O 1
ATOM 819 N N . PRO A 1 104 ? 29.172 -25.469 -11.25 1 86.25 104 PRO A N 1
ATOM 820 C CA . PRO A 1 104 ? 29.891 -26.656 -11.75 1 86.25 104 PRO A CA 1
ATOM 821 C C . PRO A 1 104 ? 30.766 -27.312 -10.688 1 86.25 104 PRO A C 1
ATOM 823 O O . PRO A 1 104 ? 31.297 -26.625 -9.812 1 86.25 104 PRO A O 1
ATOM 826 N N . GLN A 1 105 ? 30.781 -28.625 -10.789 1 85 105 GLN A N 1
ATOM 827 C CA . GLN A 1 105 ? 31.625 -29.391 -9.875 1 85 105 GLN A CA 1
ATOM 828 C C . GLN A 1 105 ? 32.781 -30.062 -10.617 1 85 105 GLN A C 1
ATOM 830 O O . GLN A 1 105 ? 32.594 -30.594 -11.719 1 85 105 GLN A O 1
ATOM 835 N N . LYS A 1 106 ? 33.875 -30.031 -9.922 1 81.56 106 LYS A N 1
ATOM 836 C CA . LYS A 1 106 ? 35.062 -30.672 -10.508 1 81.56 106 LYS A CA 1
ATOM 837 C C . LYS A 1 106 ? 34.938 -32.188 -10.445 1 81.56 106 LYS A C 1
ATOM 839 O O . LYS A 1 106 ? 34.344 -32.75 -9.523 1 81.56 106 LYS A O 1
ATOM 844 N N . ARG A 1 107 ? 35.344 -32.906 -11.57 1 72.44 107 ARG A N 1
ATOM 845 C CA . ARG A 1 107 ? 35.312 -34.375 -11.602 1 72.44 107 ARG A CA 1
ATOM 846 C C . ARG A 1 107 ? 36.219 -34.969 -10.539 1 72.44 107 ARG A C 1
ATOM 848 O O . ARG A 1 107 ? 35.812 -35.875 -9.805 1 72.44 107 ARG A O 1
ATOM 855 N N . PHE A 1 108 ? 37.594 -34.906 -10.789 1 63.31 108 PHE A N 1
ATOM 856 C CA . PHE A 1 108 ? 38.594 -35.562 -9.938 1 63.31 108 PHE A CA 1
ATOM 857 C C . PHE A 1 108 ? 39.188 -34.562 -8.938 1 63.31 108 PHE A C 1
ATOM 859 O O . PHE A 1 108 ? 40.094 -33.812 -9.281 1 63.31 108 PHE A O 1
ATOM 866 N N . GLY A 1 109 ? 38.406 -33.75 -8.398 1 53.59 109 GLY A N 1
ATOM 867 C CA . GLY A 1 109 ? 38.969 -32.594 -7.699 1 53.59 109 GLY A CA 1
ATOM 868 C C . GLY A 1 109 ? 40.062 -32.938 -6.711 1 53.59 109 GLY A C 1
ATOM 869 O O . GLY A 1 109 ? 39.781 -33.562 -5.668 1 53.59 109 GLY A O 1
ATOM 870 N N . ARG A 1 110 ? 41.219 -33.375 -7.141 1 51.34 110 ARG A N 1
ATOM 871 C CA . ARG A 1 110 ? 42.188 -33.188 -6.066 1 51.34 110 ARG A CA 1
ATOM 872 C C . ARG A 1 110 ? 41.938 -31.844 -5.367 1 51.34 110 ARG A C 1
ATOM 874 O O . ARG A 1 110 ? 41.781 -30.812 -6.02 1 51.34 110 ARG A O 1
ATOM 881 N N . GLU A 1 111 ? 41.438 -31.781 -4.305 1 57.94 111 GLU A N 1
ATOM 882 C CA . GLU A 1 111 ? 41.344 -30.734 -3.291 1 57.94 111 GLU A CA 1
ATOM 883 C C . GLU A 1 111 ? 42.5 -29.766 -3.381 1 57.94 111 GLU A C 1
ATOM 885 O O . GLU A 1 111 ? 43.656 -30.172 -3.473 1 57.94 111 GLU A O 1
ATOM 890 N N . GLY A 1 112 ? 42.375 -28.578 -3.965 1 60.06 112 GLY A N 1
ATOM 891 C CA . GLY A 1 112 ? 43.375 -27.531 -3.797 1 60.06 112 GLY A CA 1
ATOM 892 C C . GLY A 1 112 ? 43.781 -26.875 -5.102 1 60.06 112 GLY A C 1
ATOM 893 O O . GLY A 1 112 ? 44.562 -25.938 -5.109 1 60.06 112 GLY A O 1
ATOM 894 N N . ILE A 1 113 ? 43.469 -27.469 -6.281 1 61.59 113 ILE A N 1
ATOM 895 C CA . ILE A 1 113 ? 44 -26.812 -7.465 1 61.59 113 ILE A CA 1
ATOM 896 C C . ILE A 1 113 ? 43 -25.797 -8 1 61.59 113 ILE A C 1
ATOM 898 O O . ILE A 1 113 ? 41.812 -26.109 -8.172 1 61.59 113 ILE A O 1
ATOM 902 N N . SER A 1 114 ? 43.438 -24.516 -8.141 1 70.19 114 SER A N 1
ATOM 903 C CA . SER A 1 114 ? 42.656 -23.438 -8.758 1 70.19 114 SER A CA 1
ATOM 904 C C . SER A 1 114 ? 42.594 -23.594 -10.273 1 70.19 114 SER A C 1
ATOM 906 O O . SER A 1 114 ? 43.594 -23.938 -10.906 1 70.19 114 SER A O 1
ATOM 908 N N . ALA A 1 115 ? 41.469 -23.766 -10.93 1 74.62 115 ALA A N 1
ATOM 909 C CA . ALA A 1 115 ? 41.281 -23.875 -12.375 1 74.62 115 ALA A CA 1
ATOM 910 C C . ALA A 1 115 ? 40.406 -22.734 -12.906 1 74.62 115 ALA A C 1
ATOM 912 O O . ALA A 1 115 ? 39.469 -22.297 -12.227 1 74.62 115 ALA A O 1
ATOM 913 N N . LYS A 1 116 ? 40.969 -22.094 -14.031 1 76.12 116 LYS A N 1
ATOM 914 C CA . LYS A 1 116 ? 40.219 -21.062 -14.727 1 76.12 116 LYS A CA 1
ATOM 915 C C . LYS A 1 116 ? 39.938 -21.469 -16.172 1 76.12 116 LYS A C 1
ATOM 917 O O . LYS A 1 116 ? 40.812 -22.031 -16.844 1 76.12 116 LYS A O 1
ATOM 922 N N . GLY A 1 117 ? 38.656 -21.438 -16.531 1 78.5 117 GLY A N 1
ATOM 923 C CA . GLY A 1 117 ? 38.281 -21.75 -17.906 1 78.5 117 GLY A CA 1
ATOM 924 C C . GLY A 1 117 ? 37.125 -20.906 -18.406 1 78.5 117 GLY A C 1
ATOM 925 O O . GLY A 1 117 ? 36.594 -20.078 -17.672 1 78.5 117 GLY A O 1
ATOM 926 N N . ILE A 1 118 ? 37 -20.984 -19.797 1 78.5 118 ILE A N 1
ATOM 927 C CA . ILE A 1 118 ? 35.875 -20.297 -20.438 1 78.5 118 ILE A CA 1
ATOM 928 C C . ILE A 1 118 ? 34.875 -21.312 -20.984 1 78.5 118 ILE A C 1
ATOM 930 O O . ILE A 1 118 ? 35.281 -22.328 -21.562 1 78.5 118 ILE A O 1
ATOM 934 N N . THR A 1 119 ? 33.688 -21.062 -20.547 1 81.5 119 THR A N 1
ATOM 935 C CA . THR A 1 119 ? 32.625 -21.938 -21.062 1 81.5 119 THR A CA 1
ATOM 936 C C . THR A 1 119 ? 31.531 -21.141 -21.734 1 81.5 119 THR A C 1
ATOM 938 O O . THR A 1 119 ? 31.312 -19.969 -21.391 1 81.5 119 THR A O 1
ATOM 941 N N . GLU A 1 120 ? 31 -21.781 -22.781 1 83.31 120 GLU A N 1
ATOM 942 C CA . GLU A 1 120 ? 29.828 -21.219 -23.438 1 83.31 120 GLU A CA 1
ATOM 943 C C . GLU A 1 120 ? 28.562 -21.984 -23.031 1 83.31 120 GLU A C 1
ATOM 945 O O . GLU A 1 120 ? 28.516 -23.219 -23.094 1 83.31 120 GLU A O 1
ATOM 950 N N . ILE A 1 121 ? 27.672 -21.203 -22.516 1 85.38 121 ILE A N 1
ATOM 951 C CA . ILE A 1 121 ? 26.406 -21.797 -22.094 1 85.38 121 ILE A CA 1
ATOM 952 C C . ILE A 1 121 ? 25.266 -21.234 -22.922 1 85.38 121 ILE A C 1
ATOM 954 O O . ILE A 1 121 ? 25.078 -20.016 -23.016 1 85.38 121 ILE A O 1
ATOM 958 N N . SER A 1 122 ? 24.516 -22.109 -23.625 1 85.44 122 SER A N 1
ATOM 959 C CA . SER A 1 122 ? 23.297 -21.734 -24.312 1 85.44 122 SER A CA 1
ATOM 960 C C . SER A 1 122 ? 22.062 -22.188 -23.531 1 85.44 122 SER A C 1
ATOM 962 O O . SER A 1 122 ? 21.953 -23.344 -23.141 1 85.44 122 SER A O 1
ATOM 964 N N . TYR A 1 123 ? 21.266 -21.172 -23.203 1 87.12 123 TYR A N 1
ATOM 965 C CA . TYR A 1 123 ? 20.109 -21.578 -22.422 1 87.12 123 TYR A CA 1
ATOM 966 C C . TYR A 1 123 ? 18.828 -20.984 -23 1 87.12 123 TYR A C 1
ATOM 968 O O . TYR A 1 123 ? 18.875 -19.969 -23.703 1 87.12 123 TYR A O 1
ATOM 976 N N . LYS A 1 124 ? 17.703 -21.703 -22.828 1 84.75 124 LYS A N 1
ATOM 977 C CA . LYS A 1 124 ? 16.344 -21.281 -23.141 1 84.75 124 LYS A CA 1
ATOM 978 C C . LYS A 1 124 ? 15.445 -21.359 -21.922 1 84.75 124 LYS A C 1
ATOM 980 O O . LYS A 1 124 ? 15.414 -22.375 -21.219 1 84.75 124 LYS A O 1
ATOM 985 N N . LEU A 1 125 ? 14.859 -20.219 -21.688 1 87.06 125 LEU A N 1
ATOM 986 C CA . LEU A 1 125 ? 13.938 -20.156 -20.562 1 87.06 125 LEU A CA 1
ATOM 987 C C . LEU A 1 125 ? 12.492 -20.125 -21.047 1 87.06 125 LEU A C 1
ATOM 989 O O . LEU A 1 125 ? 12.133 -19.297 -21.891 1 87.06 125 LEU A O 1
ATOM 993 N N . TYR A 1 126 ? 11.695 -21.141 -20.5 1 83.25 126 TYR A N 1
ATOM 994 C CA . TYR A 1 126 ? 10.289 -21.234 -20.875 1 83.25 126 TYR A CA 1
ATOM 995 C C . TYR A 1 126 ? 9.391 -20.953 -19.672 1 83.25 126 TYR A C 1
ATOM 997 O O . TYR A 1 126 ? 9.766 -21.234 -18.531 1 83.25 126 TYR A O 1
ATOM 1005 N N . GLY A 1 127 ? 8.32 -20.281 -19.953 1 81.88 127 GLY A N 1
ATOM 1006 C CA . GLY A 1 127 ? 7.273 -20.109 -18.969 1 81.88 127 GLY A CA 1
ATOM 1007 C C . GLY A 1 127 ? 6.059 -20.969 -19.219 1 81.88 127 GLY A C 1
ATOM 1008 O O . GLY A 1 127 ? 5.66 -21.172 -20.375 1 81.88 127 GLY A O 1
ATOM 1009 N N . SER A 1 128 ? 5.641 -21.719 -18.172 1 72.75 128 SER A N 1
ATOM 1010 C CA . SER A 1 128 ? 4.457 -22.562 -18.312 1 72.75 128 SER A CA 1
ATOM 1011 C C . SER A 1 128 ? 3.406 -22.234 -17.266 1 72.75 128 SER A C 1
ATOM 1013 O O . SER A 1 128 ? 3.738 -21.984 -16.109 1 72.75 128 SER A O 1
ATOM 1015 N N . ALA A 1 129 ? 2.189 -22.172 -17.828 1 64.75 129 ALA A N 1
ATOM 1016 C CA . ALA A 1 129 ? 1.062 -22 -16.906 1 64.75 129 ALA A CA 1
ATOM 1017 C C . ALA A 1 129 ? 0.745 -23.297 -16.188 1 64.75 129 ALA A C 1
ATOM 1019 O O . ALA A 1 129 ? 0.203 -23.281 -15.07 1 64.75 129 ALA A O 1
ATOM 1020 N N . LEU A 1 130 ? 1.231 -24.406 -17 1 60.41 130 LEU A N 1
ATOM 1021 C CA . LEU A 1 130 ? 0.911 -25.719 -16.438 1 60.41 130 LEU A CA 1
ATOM 1022 C C . LEU A 1 130 ? 2.135 -26.344 -15.773 1 60.41 130 LEU A C 1
ATOM 1024 O O . LEU A 1 130 ? 3.27 -26.047 -16.156 1 60.41 130 LEU A O 1
ATOM 1028 N N . PRO A 1 131 ? 1.846 -26.984 -14.547 1 58.66 131 PRO A N 1
ATOM 1029 C CA . PRO A 1 131 ? 2.998 -27.641 -13.938 1 58.66 131 PRO A CA 1
ATOM 1030 C C . PRO A 1 131 ? 3.67 -28.641 -14.883 1 58.66 131 PRO A C 1
ATOM 1032 O O . PRO A 1 131 ? 2.992 -29.297 -15.672 1 58.66 131 PRO A O 1
ATOM 1035 N N . ILE A 1 132 ? 4.82 -28.516 -15.156 1 54.94 132 ILE A N 1
ATOM 1036 C CA . ILE A 1 132 ? 5.609 -29.391 -16.016 1 54.94 132 ILE A CA 1
ATOM 1037 C C . ILE A 1 132 ? 5.781 -30.75 -15.359 1 54.94 132 ILE A C 1
ATOM 1039 O O . ILE A 1 132 ? 6.309 -30.859 -14.25 1 54.94 132 ILE A O 1
ATOM 1043 N N . ASP A 1 133 ? 4.734 -31.719 -15.812 1 51.12 133 ASP A N 1
ATOM 1044 C CA . ASP A 1 133 ? 4.824 -33.094 -15.305 1 51.12 133 ASP A CA 1
ATOM 1045 C C . ASP A 1 133 ? 6.262 -33.594 -15.375 1 51.12 133 ASP A C 1
ATOM 1047 O O . ASP A 1 133 ? 6.914 -33.5 -16.422 1 51.12 133 ASP A O 1
ATOM 1051 N N . LYS A 1 134 ? 6.848 -33.938 -14.156 1 52.84 134 LYS A N 1
ATOM 1052 C CA . LYS A 1 134 ? 8.203 -34.469 -14 1 52.84 134 LYS A CA 1
ATOM 1053 C C . LYS A 1 134 ? 8.477 -35.594 -14.992 1 52.84 134 LYS A C 1
ATOM 1055 O O . LYS A 1 134 ? 9.609 -35.781 -15.445 1 52.84 134 LYS A O 1
ATOM 1060 N N . ASN A 1 135 ? 7.363 -36.406 -15.117 1 47.91 135 ASN A N 1
ATOM 1061 C CA . ASN A 1 135 ? 7.594 -37.625 -15.859 1 47.91 135 ASN A CA 1
ATOM 1062 C C . ASN A 1 135 ? 7.336 -37.438 -17.359 1 47.91 135 ASN A C 1
ATOM 1064 O O . ASN A 1 135 ? 7.656 -38.312 -18.156 1 47.91 135 ASN A O 1
ATOM 1068 N N . SER A 1 136 ? 6.512 -36.406 -17.625 1 49.97 136 SER A N 1
ATOM 1069 C CA . SER A 1 136 ? 6.109 -36.438 -19.031 1 49.97 136 SER A CA 1
ATOM 1070 C C . SER A 1 136 ? 6.938 -35.469 -19.859 1 49.97 136 SER A C 1
ATOM 1072 O O . SER A 1 136 ? 7.445 -34.469 -19.344 1 49.97 136 SER A O 1
ATOM 1074 N N . LYS A 1 137 ? 7.434 -36.031 -20.969 1 52.25 137 LYS A N 1
ATOM 1075 C CA . LYS A 1 137 ? 8.062 -35.219 -22 1 52.25 137 LYS A CA 1
ATOM 1076 C C . LYS A 1 137 ? 7.355 -33.875 -22.156 1 52.25 137 LYS A C 1
ATOM 1078 O O . LYS A 1 137 ? 6.184 -33.844 -22.531 1 52.25 137 LYS A O 1
ATOM 1083 N N . VAL A 1 138 ? 7.762 -32.906 -21.422 1 56.28 138 VAL A N 1
ATOM 1084 C CA . VAL A 1 138 ? 7.207 -31.562 -21.5 1 56.28 138 VAL A CA 1
ATOM 1085 C C . VAL A 1 138 ? 7.203 -31.078 -22.938 1 56.28 138 VAL A C 1
ATOM 1087 O O . VAL A 1 138 ? 8.25 -31.062 -23.594 1 56.28 138 VAL A O 1
ATOM 1090 N N . ASP A 1 139 ? 6.055 -31.188 -23.578 1 57.53 139 ASP A N 1
ATOM 1091 C CA . ASP A 1 139 ? 5.957 -30.609 -24.906 1 57.53 139 ASP A CA 1
ATOM 1092 C C . ASP A 1 139 ? 6.328 -29.125 -24.891 1 57.53 139 ASP A C 1
ATOM 1094 O O . ASP A 1 139 ? 5.566 -28.297 -24.406 1 57.53 139 ASP A O 1
ATOM 1098 N N . THR A 1 140 ? 7.59 -28.891 -25.219 1 63.28 140 THR A N 1
ATOM 1099 C CA . THR A 1 140 ? 8.148 -27.547 -25.266 1 63.28 140 THR A CA 1
ATOM 1100 C C . THR A 1 140 ? 7.312 -26.641 -26.156 1 63.28 140 THR A C 1
ATOM 1102 O O . THR A 1 140 ? 7.348 -25.406 -26.016 1 63.28 140 THR A O 1
ATOM 1105 N N . ASN A 1 141 ? 6.492 -27.203 -27 1 61.91 141 ASN A N 1
ATOM 1106 C CA . ASN A 1 141 ? 5.734 -26.359 -27.922 1 61.91 141 ASN A CA 1
ATOM 1107 C C . ASN A 1 141 ? 4.57 -25.672 -27.219 1 61.91 141 ASN A C 1
ATOM 1109 O O . ASN A 1 141 ? 4.086 -24.641 -27.688 1 61.91 141 ASN A O 1
ATOM 1113 N N . SER A 1 142 ? 4.227 -26.219 -26.078 1 64.94 142 SER A N 1
ATOM 1114 C CA . SER A 1 142 ? 3.092 -25.625 -25.391 1 64.94 142 SER A CA 1
ATOM 1115 C C . SER A 1 142 ? 3.549 -24.578 -24.375 1 64.94 142 SER A C 1
ATOM 1117 O O . SER A 1 142 ? 2.727 -23.891 -23.781 1 64.94 142 SER A O 1
ATOM 1119 N N . LEU A 1 143 ? 4.941 -24.406 -24.5 1 76.19 143 LEU A N 1
ATOM 1120 C CA . LEU A 1 143 ? 5.477 -23.484 -23.516 1 76.19 143 LEU A CA 1
ATOM 1121 C C . LEU A 1 143 ? 5.836 -22.141 -24.172 1 76.19 143 LEU A C 1
ATOM 1123 O O . LEU A 1 143 ? 6.062 -22.094 -25.375 1 76.19 143 LEU A O 1
ATOM 1127 N N . GLU A 1 144 ? 5.648 -21.125 -23.438 1 82.25 144 GLU A N 1
ATOM 1128 C CA . GLU A 1 144 ? 6.016 -19.797 -23.938 1 82.25 144 GLU A CA 1
ATOM 1129 C C . GLU A 1 144 ? 7.504 -19.531 -23.734 1 82.25 144 GLU A C 1
ATOM 1131 O O . GLU A 1 144 ? 8.016 -19.625 -22.609 1 82.25 144 GLU A O 1
ATOM 1136 N N . LEU A 1 145 ? 8.203 -19.25 -24.859 1 85.94 145 LEU A N 1
ATOM 1137 C CA . LEU A 1 145 ? 9.625 -18.922 -24.797 1 85.94 145 LEU A CA 1
ATOM 1138 C C . LEU A 1 145 ? 9.828 -17.5 -24.312 1 85.94 145 LEU A C 1
ATOM 1140 O O . LEU A 1 145 ? 9.32 -16.547 -24.906 1 85.94 145 LEU A O 1
ATOM 1144 N N . LEU A 1 146 ? 10.516 -17.391 -23.219 1 80.81 146 LEU A N 1
ATOM 1145 C CA . LEU A 1 146 ? 10.727 -16.078 -22.625 1 80.81 146 LEU A CA 1
ATOM 1146 C C . LEU A 1 146 ? 12.055 -15.484 -23.078 1 80.81 146 LEU A C 1
ATOM 1148 O O . LEU A 1 146 ? 12.125 -14.305 -23.422 1 80.81 146 LEU A O 1
ATOM 1152 N N . GLU A 1 147 ? 13.039 -16.328 -22.969 1 81.56 147 GLU A N 1
ATOM 1153 C CA . GLU A 1 147 ? 14.375 -15.828 -23.281 1 81.56 147 GLU A CA 1
ATOM 1154 C C . GLU A 1 147 ? 15.258 -16.938 -23.859 1 81.56 147 GLU A C 1
ATOM 1156 O O . GLU A 1 147 ? 15.211 -18.078 -23.391 1 81.56 147 GLU A O 1
ATOM 1161 N N . GLU A 1 148 ? 15.906 -16.578 -24.969 1 83.81 148 GLU A N 1
ATOM 1162 C CA . GLU A 1 148 ? 16.938 -17.438 -25.562 1 83.81 148 GLU A CA 1
ATOM 1163 C C . GLU A 1 148 ? 18.25 -16.688 -25.75 1 83.81 148 GLU A C 1
ATOM 1165 O O . GLU A 1 148 ? 18.297 -15.672 -26.469 1 83.81 148 GLU A O 1
ATOM 1170 N N . LYS A 1 149 ? 19.266 -17.156 -25.016 1 81.81 149 LYS A N 1
ATOM 1171 C CA . LYS A 1 149 ? 20.547 -16.453 -25.109 1 81.81 149 LYS A CA 1
ATOM 1172 C C . LYS A 1 149 ? 21.703 -17.438 -24.984 1 81.81 149 LYS A C 1
ATOM 1174 O O . LYS A 1 149 ? 21.562 -18.5 -24.391 1 81.81 149 LYS A O 1
ATOM 1179 N N . THR A 1 150 ? 22.766 -17.125 -25.625 1 82.25 150 THR A N 1
ATOM 1180 C CA . THR A 1 150 ? 24.047 -17.797 -25.453 1 82.25 150 THR A CA 1
ATOM 1181 C C . THR A 1 150 ? 25.047 -16.875 -24.781 1 82.25 150 THR A C 1
ATOM 1183 O O . THR A 1 150 ? 25.281 -15.758 -25.234 1 82.25 150 THR A O 1
ATOM 1186 N N . ILE A 1 151 ? 25.547 -17.375 -23.672 1 79.25 151 ILE A N 1
ATOM 1187 C CA . ILE A 1 151 ? 26.453 -16.516 -22.906 1 79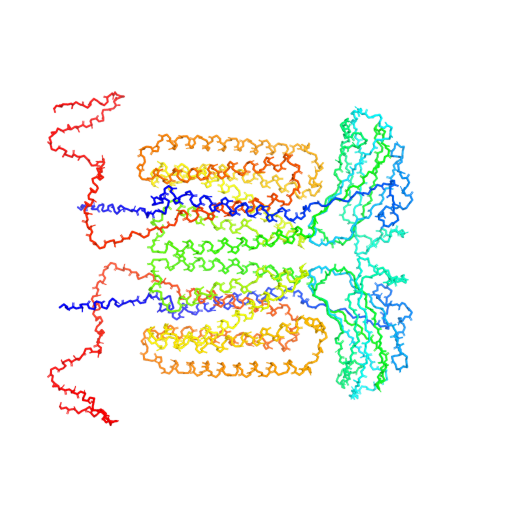.25 151 ILE A CA 1
ATOM 1188 C C . ILE A 1 151 ? 27.797 -17.203 -22.75 1 79.25 151 ILE A C 1
ATOM 1190 O O . ILE A 1 151 ? 27.875 -18.438 -22.688 1 79.25 151 ILE A O 1
ATOM 1194 N N . THR A 1 152 ? 28.812 -16.359 -22.781 1 79.94 152 THR A N 1
ATOM 1195 C CA . THR A 1 152 ? 30.172 -16.828 -22.484 1 79.94 152 THR A CA 1
ATOM 1196 C C . THR A 1 152 ? 30.609 -16.359 -21.094 1 79.94 152 THR A C 1
ATOM 1198 O O . THR A 1 152 ? 30.516 -15.18 -20.781 1 79.94 152 THR A O 1
ATOM 1201 N N . ARG A 1 153 ? 30.906 -17.344 -20.188 1 78.5 153 ARG A N 1
ATOM 1202 C CA . ARG A 1 153 ? 31.297 -17.016 -18.812 1 78.5 153 ARG A CA 1
ATOM 1203 C C . ARG A 1 153 ? 32.625 -17.656 -18.453 1 78.5 153 ARG A C 1
ATOM 1205 O O . ARG A 1 153 ? 33 -18.688 -19 1 78.5 153 ARG A O 1
ATOM 1212 N N . LYS A 1 154 ? 33.25 -16.969 -17.531 1 78.06 154 LYS A N 1
ATOM 1213 C CA . LYS A 1 154 ? 34.469 -17.547 -16.969 1 78.06 154 LYS A CA 1
ATOM 1214 C C . LYS A 1 154 ? 34.156 -18.453 -15.789 1 78.06 154 LYS A C 1
ATOM 1216 O O . LYS A 1 154 ? 33.375 -18.094 -14.914 1 78.06 154 LYS A O 1
ATOM 1221 N N . VAL A 1 155 ? 34.688 -19.672 -15.891 1 82 155 VAL A N 1
ATOM 1222 C CA . VAL A 1 155 ? 34.562 -20.594 -14.773 1 82 155 VAL A CA 1
ATOM 1223 C C . VAL A 1 155 ? 35.781 -20.516 -13.875 1 82 155 VAL A C 1
ATOM 1225 O O . VAL A 1 155 ? 36.906 -20.703 -14.336 1 82 155 VAL A O 1
ATOM 1228 N N . LYS A 1 156 ? 35.5 -20.047 -12.695 1 82.12 156 LYS A N 1
ATOM 1229 C CA . LYS A 1 156 ? 36.594 -19.969 -11.711 1 82.12 156 LYS A CA 1
ATOM 1230 C C . LYS A 1 156 ? 36.406 -21 -10.594 1 82.12 156 LYS A C 1
ATOM 1232 O O . LYS A 1 156 ? 35.375 -20.984 -9.914 1 82.12 156 LYS A O 1
ATOM 1237 N N . CYS A 1 157 ? 37.312 -21.859 -10.453 1 83.75 157 CYS A N 1
ATOM 1238 C CA . CYS A 1 157 ? 37.312 -22.859 -9.383 1 83.75 157 CYS A CA 1
ATOM 1239 C C . CYS A 1 157 ? 38.406 -22.594 -8.383 1 83.75 157 CYS A C 1
ATOM 1241 O O . CYS A 1 157 ? 39.531 -23.078 -8.562 1 83.75 157 CYS A O 1
ATOM 1243 N N . PRO A 1 158 ? 38 -21.906 -7.398 1 81 158 PRO A N 1
ATOM 1244 C CA . PRO A 1 158 ? 39.031 -21.672 -6.383 1 81 158 PRO A CA 1
ATOM 1245 C C . PRO A 1 158 ? 39.375 -22.938 -5.598 1 81 158 PRO A C 1
ATOM 1247 O O . PRO A 1 158 ? 38.531 -23.828 -5.461 1 81 158 PRO A O 1
ATOM 1250 N N . ALA A 1 159 ? 40.562 -22.906 -4.969 1 77.81 159 ALA A N 1
ATOM 1251 C CA . ALA A 1 159 ? 41.031 -24.062 -4.207 1 77.81 159 ALA A CA 1
ATOM 1252 C C . ALA A 1 159 ? 40.312 -24.188 -2.873 1 77.81 159 ALA A C 1
ATOM 1254 O O . ALA A 1 159 ? 40.156 -25.281 -2.326 1 77.81 159 ALA A O 1
ATOM 1255 N N . SER A 1 160 ? 39.75 -23.031 -2.545 1 74.81 160 SER A N 1
ATOM 1256 C CA . SER A 1 160 ? 39.156 -22.984 -1.216 1 74.81 160 SER A CA 1
ATOM 1257 C C . SER A 1 160 ? 37.812 -23.688 -1.196 1 74.81 160 SER A C 1
ATOM 1259 O O . SER A 1 160 ? 37.344 -24.109 -0.138 1 74.81 160 SER A O 1
ATOM 1261 N N . ARG A 1 161 ? 37.188 -23.922 -2.326 1 76 161 ARG A N 1
ATOM 1262 C CA . ARG A 1 161 ? 35.812 -24.406 -2.316 1 76 161 ARG A CA 1
ATOM 1263 C C . ARG A 1 161 ? 35.719 -25.891 -2.65 1 76 161 ARG A C 1
ATOM 1265 O O . ARG A 1 161 ? 34.688 -26.391 -3.051 1 76 161 ARG A O 1
ATOM 1272 N N . GLY A 1 162 ? 36.812 -26.484 -2.484 1 75.75 162 GLY A N 1
ATOM 1273 C CA . GLY A 1 162 ? 36.812 -27.906 -2.715 1 75.75 162 GLY A CA 1
ATOM 1274 C C . GLY A 1 162 ? 36.438 -28.281 -4.141 1 75.75 162 GLY A C 1
ATOM 1275 O O . GLY A 1 162 ? 37.094 -27.828 -5.086 1 75.75 162 GLY A O 1
ATOM 1276 N N . LEU A 1 163 ? 35.219 -29 -4.238 1 77.38 163 LEU A N 1
ATOM 1277 C CA . LEU A 1 163 ? 34.812 -29.516 -5.539 1 77.38 163 LEU A CA 1
ATOM 1278 C C . LEU A 1 163 ? 33.938 -28.5 -6.281 1 77.38 163 LEU A C 1
ATOM 1280 O O . LEU A 1 163 ? 33.781 -28.578 -7.5 1 77.38 163 LEU A O 1
ATOM 1284 N N . ASP A 1 164 ? 33.469 -27.562 -5.559 1 83.81 164 ASP A N 1
ATOM 1285 C CA . ASP A 1 164 ? 32.531 -26.625 -6.148 1 83.81 164 ASP A CA 1
ATOM 1286 C C . ASP A 1 164 ? 33.25 -25.422 -6.75 1 83.81 164 ASP A C 1
ATOM 1288 O O . ASP A 1 164 ? 34.156 -24.875 -6.141 1 83.81 164 ASP A O 1
ATOM 1292 N N . CYS A 1 165 ? 32.938 -25.109 -7.961 1 86.06 165 CYS A N 1
ATOM 1293 C CA . CYS A 1 165 ? 33.375 -23.875 -8.57 1 86.06 165 CYS A CA 1
ATOM 1294 C C . CYS A 1 165 ? 32.469 -22.703 -8.188 1 86.06 165 CYS A C 1
ATOM 1296 O O . CYS A 1 165 ? 31.469 -22.906 -7.496 1 86.06 165 CYS A O 1
ATOM 1298 N N . LYS A 1 166 ? 33 -21.516 -8.57 1 82.56 166 LYS A N 1
ATOM 1299 C CA . LYS A 1 166 ? 32.156 -20.344 -8.32 1 82.56 166 LYS A CA 1
ATOM 1300 C C . LYS A 1 166 ? 30.859 -20.406 -9.109 1 82.56 166 LYS A C 1
ATOM 1302 O O . LYS A 1 166 ? 30.844 -20.844 -10.258 1 82.56 166 LYS A O 1
ATOM 1307 N N . ALA A 1 167 ? 29.797 -19.922 -8.445 1 84.25 167 ALA A N 1
ATOM 1308 C CA . ALA A 1 167 ? 28.484 -19.938 -9.086 1 84.25 167 ALA A CA 1
ATOM 1309 C C . ALA A 1 167 ? 28.453 -19.031 -10.312 1 84.25 167 ALA A C 1
ATOM 1311 O O . ALA A 1 167 ? 29 -17.922 -10.289 1 84.25 167 ALA A O 1
ATOM 1312 N N . ILE A 1 168 ? 27.922 -19.562 -11.312 1 82.06 168 ILE A N 1
ATOM 1313 C CA . ILE A 1 168 ? 27.734 -18.812 -12.547 1 82.06 168 ILE A CA 1
ATOM 1314 C C . ILE A 1 168 ? 26.266 -18.406 -12.68 1 82.06 168 ILE A C 1
ATOM 1316 O O . ILE A 1 168 ? 25.406 -19.25 -12.891 1 82.06 168 ILE A O 1
ATOM 1320 N N . PRO A 1 169 ? 26.047 -17.125 -12.5 1 82.06 169 PRO A N 1
ATOM 1321 C CA . PRO A 1 169 ? 24.656 -16.703 -12.703 1 82.06 169 PRO A CA 1
ATOM 1322 C C . PRO A 1 169 ? 24.188 -16.891 -14.148 1 82.06 169 PRO A C 1
ATOM 1324 O O . PRO A 1 169 ? 24.906 -16.531 -15.078 1 82.06 169 PRO A O 1
ATOM 1327 N N . LEU A 1 170 ? 23.062 -17.484 -14.383 1 82.5 170 LEU A N 1
ATOM 1328 C CA . LEU A 1 170 ? 22.547 -17.766 -15.719 1 82.5 170 LEU A CA 1
ATOM 1329 C C . LEU A 1 170 ? 21.391 -16.828 -16.062 1 82.5 170 LEU A C 1
ATOM 1331 O O . LEU A 1 170 ? 21.484 -16.062 -17.031 1 82.5 170 LEU A O 1
ATOM 1335 N N . ALA A 1 171 ? 20.312 -16.922 -15.312 1 80.5 171 ALA A N 1
ATOM 1336 C CA . ALA A 1 171 ? 19.125 -16.141 -15.641 1 80.5 171 ALA A CA 1
ATOM 1337 C C . ALA A 1 171 ? 18.438 -15.617 -14.375 1 80.5 171 ALA A C 1
ATOM 1339 O O . ALA A 1 171 ? 18.531 -16.234 -13.312 1 80.5 171 ALA A O 1
ATOM 1340 N N . SER A 1 172 ? 17.953 -14.43 -14.516 1 80.62 172 SER A N 1
ATOM 1341 C CA . SER A 1 172 ? 17.125 -13.836 -13.469 1 80.62 172 SER A CA 1
ATOM 1342 C C . SER A 1 172 ? 15.797 -13.328 -14.031 1 80.62 172 SER A C 1
ATOM 1344 O O . SER A 1 172 ? 15.75 -12.797 -15.141 1 80.62 172 SER A O 1
ATOM 1346 N N . GLN A 1 173 ? 14.727 -13.633 -13.297 1 80 173 GLN A N 1
ATOM 1347 C CA . GLN A 1 173 ? 13.406 -13.164 -13.711 1 80 173 GLN A CA 1
ATOM 1348 C C . GLN A 1 173 ? 12.742 -12.336 -12.609 1 80 173 GLN A C 1
ATOM 1350 O O . GLN A 1 173 ? 12.57 -12.812 -11.492 1 80 173 GLN A O 1
ATOM 1355 N N . ILE A 1 174 ? 12.398 -11.055 -12.773 1 74.25 174 ILE A N 1
ATOM 1356 C CA . ILE A 1 174 ? 11.766 -10.188 -11.789 1 74.25 174 ILE A CA 1
ATOM 1357 C C . ILE A 1 174 ? 10.25 -10.188 -12 1 74.25 174 ILE A C 1
ATOM 1359 O O . ILE A 1 174 ? 9.484 -10.188 -11.031 1 74.25 174 ILE A O 1
ATOM 1363 N N . TYR A 1 175 ? 9.727 -10.156 -13.062 1 77.94 175 TYR A N 1
ATOM 1364 C CA . TYR A 1 175 ? 8.297 -10.203 -13.359 1 77.94 175 TYR A CA 1
ATOM 1365 C C . TYR A 1 175 ? 7.84 -11.625 -13.633 1 77.94 175 TYR A C 1
ATOM 1367 O O . TYR A 1 175 ? 7.883 -12.086 -14.773 1 77.94 175 TYR A O 1
ATOM 1375 N N . LEU A 1 176 ? 7.438 -12.219 -12.375 1 83.94 176 LEU A N 1
ATOM 1376 C CA . LEU A 1 176 ? 7.023 -13.617 -12.484 1 83.94 176 LEU A CA 1
ATOM 1377 C C . LEU A 1 176 ? 5.605 -13.719 -13.039 1 83.94 176 LEU A C 1
ATOM 1379 O O . LEU A 1 176 ? 4.633 -13.617 -12.289 1 83.94 176 LEU A O 1
ATOM 1383 N N . THR A 1 177 ? 5.492 -13.883 -14.312 1 76.56 177 THR A N 1
ATOM 1384 C CA . THR A 1 177 ? 4.207 -13.945 -14.992 1 76.56 177 THR A CA 1
ATOM 1385 C C . THR A 1 177 ? 3.623 -15.352 -14.93 1 76.56 177 THR A C 1
ATOM 1387 O O . THR A 1 177 ? 2.404 -15.531 -15 1 76.56 177 THR A O 1
ATOM 1390 N N . HIS A 1 178 ? 4.555 -16.344 -14.812 1 78.81 178 HIS A N 1
ATOM 1391 C CA . HIS A 1 178 ? 4.098 -17.734 -14.82 1 78.81 178 HIS A CA 1
ATOM 1392 C C . HIS A 1 178 ? 4.426 -18.422 -13.5 1 78.81 178 HIS A C 1
ATOM 1394 O O . HIS A 1 178 ? 5.426 -18.094 -12.852 1 78.81 178 HIS A O 1
ATOM 1400 N N . PRO A 1 179 ? 3.6 -19.359 -13.133 1 80.5 179 PRO A N 1
ATOM 1401 C CA . PRO A 1 179 ? 3.889 -20.062 -11.891 1 80.5 179 PRO A CA 1
ATOM 1402 C C . PRO A 1 179 ? 5.047 -21.047 -12.031 1 80.5 179 PRO A C 1
ATOM 1404 O O . PRO A 1 179 ? 5.754 -21.328 -11.055 1 80.5 179 PRO A O 1
ATOM 1407 N N . ASN A 1 180 ? 5.191 -21.578 -13.281 1 82 180 ASN A N 1
ATOM 1408 C CA . ASN A 1 180 ? 6.246 -22.562 -13.492 1 82 180 ASN A CA 1
ATOM 1409 C C . ASN A 1 180 ? 7.18 -22.141 -14.625 1 82 180 ASN A C 1
ATOM 1411 O O . ASN A 1 180 ? 6.734 -21.594 -15.633 1 82 180 ASN A O 1
ATOM 1415 N N . TYR A 1 181 ? 8.422 -22.5 -14.391 1 83.94 181 TYR A N 1
ATOM 1416 C CA . TYR A 1 181 ? 9.445 -22.172 -15.383 1 83.94 181 TYR A CA 1
ATOM 1417 C C . TYR A 1 181 ? 10.281 -23.406 -15.719 1 83.94 181 TYR A C 1
ATOM 1419 O O . TYR A 1 181 ? 10.5 -24.266 -14.867 1 83.94 181 TYR A O 1
ATOM 1427 N N . LEU A 1 182 ? 10.57 -23.469 -17 1 84.5 182 LEU A N 1
ATOM 1428 C CA . LEU A 1 182 ? 11.438 -24.531 -17.5 1 84.5 182 LEU A CA 1
ATOM 1429 C C . LEU A 1 182 ? 12.711 -23.969 -18.109 1 84.5 182 LEU A C 1
ATOM 1431 O O . LEU A 1 182 ? 12.656 -23.047 -18.922 1 84.5 182 LEU A O 1
ATOM 1435 N N . LEU A 1 183 ? 13.789 -24.453 -17.594 1 85.62 183 LEU A N 1
ATOM 1436 C CA . LEU A 1 183 ? 15.086 -24.016 -18.109 1 85.62 183 LEU A CA 1
ATOM 1437 C C . LEU A 1 183 ? 15.781 -25.141 -18.859 1 85.62 183 LEU A C 1
ATOM 1439 O O . LEU A 1 183 ? 15.961 -26.234 -18.312 1 85.62 183 LEU A O 1
ATOM 1443 N N . GLU A 1 184 ? 16.047 -24.844 -20.094 1 85.12 184 GLU A N 1
ATOM 1444 C CA . GLU A 1 184 ? 16.875 -25.719 -20.906 1 85.12 184 GLU A CA 1
ATOM 1445 C C . GLU A 1 184 ? 18.234 -25.094 -21.203 1 85.12 184 GLU A C 1
ATOM 1447 O O . GLU A 1 184 ? 18.312 -23.984 -21.703 1 85.12 184 GLU A O 1
ATOM 1452 N N . PHE A 1 185 ? 19.25 -25.766 -20.766 1 86.5 185 PHE A N 1
ATOM 1453 C CA . PHE A 1 185 ? 20.562 -25.188 -21.031 1 86.5 185 PHE A CA 1
ATOM 1454 C C . PHE A 1 185 ? 21.531 -26.25 -21.516 1 86.5 185 PHE A C 1
ATOM 1456 O O . PHE A 1 185 ? 21.359 -27.438 -21.219 1 86.5 185 PHE A O 1
ATOM 1463 N N . THR A 1 186 ? 22.406 -25.781 -22.359 1 85.69 186 THR A N 1
ATOM 1464 C CA . THR A 1 186 ? 23.5 -26.609 -22.875 1 85.69 186 THR A CA 1
ATOM 1465 C C . THR A 1 186 ? 24.859 -26.078 -22.422 1 85.69 186 THR A C 1
ATOM 1467 O O . THR A 1 186 ? 25.141 -24.891 -22.594 1 85.69 186 THR A O 1
ATOM 1470 N N . PHE A 1 187 ? 25.531 -26.984 -21.75 1 83.12 187 PHE A N 1
ATOM 1471 C CA . PHE A 1 187 ? 26.844 -26.625 -21.234 1 83.12 187 PHE A CA 1
ATOM 1472 C C . PHE A 1 187 ? 27.953 -27.125 -22.156 1 83.12 187 PHE A C 1
ATOM 1474 O O . PHE A 1 187 ? 27.984 -28.312 -22.484 1 83.12 187 PHE A O 1
ATOM 1481 N N . THR A 1 188 ? 28.797 -26.156 -22.578 1 81.5 188 THR A N 1
ATOM 1482 C CA . THR A 1 188 ? 29.922 -26.547 -23.406 1 81.5 188 THR A CA 1
ATOM 1483 C C . THR A 1 188 ? 31.125 -26.906 -22.547 1 81.5 188 THR A C 1
ATOM 1485 O O . THR A 1 188 ? 31.438 -26.203 -21.578 1 81.5 188 THR A O 1
ATOM 1488 N N . PRO A 1 189 ? 31.672 -28.141 -22.828 1 78.69 189 PRO A N 1
ATOM 1489 C CA . PRO A 1 189 ? 32.812 -28.547 -22.031 1 78.69 189 PRO A CA 1
ATOM 1490 C C . PRO A 1 189 ? 33.969 -27.562 -22.109 1 78.69 189 PRO A C 1
ATOM 1492 O O . PRO A 1 189 ? 34.188 -26.938 -23.156 1 78.69 189 PRO A O 1
ATOM 1495 N N . THR A 1 190 ? 34.5 -27.344 -20.953 1 78.06 190 THR A N 1
ATOM 1496 C CA . THR A 1 190 ? 35.656 -26.469 -20.812 1 78.06 190 THR A CA 1
ATOM 1497 C C . THR A 1 190 ? 36.938 -27.281 -20.688 1 78.06 190 THR A C 1
ATOM 1499 O O . THR A 1 190 ? 36.906 -28.516 -20.641 1 78.06 190 THR A O 1
ATOM 1502 N N . ASP A 1 191 ? 38.062 -26.484 -20.641 1 75.69 191 ASP A N 1
ATOM 1503 C CA . ASP A 1 191 ? 39.344 -27.109 -20.469 1 75.69 191 ASP A CA 1
ATOM 1504 C C . ASP A 1 191 ? 39.5 -27.703 -19.062 1 75.69 191 ASP A C 1
ATOM 1506 O O . ASP A 1 191 ? 40.406 -28.484 -18.812 1 75.69 191 ASP A O 1
ATOM 1510 N N . ILE A 1 192 ? 38.469 -27.312 -18.281 1 78 192 ILE A N 1
ATOM 1511 C CA . ILE A 1 192 ? 38.5 -27.844 -16.922 1 78 192 ILE A CA 1
ATOM 1512 C C . ILE A 1 192 ? 37.688 -29.141 -16.859 1 78 192 ILE A C 1
ATOM 1514 O O . ILE A 1 192 ? 36.625 -29.219 -17.453 1 78 192 ILE A O 1
ATOM 1518 N N . SER A 1 193 ? 38.281 -30.125 -16.297 1 76.88 193 SER A N 1
ATOM 1519 C CA . SER A 1 193 ? 37.531 -31.375 -16.125 1 76.88 193 SER A CA 1
ATOM 1520 C C . SER A 1 193 ? 36.406 -31.219 -15.117 1 76.88 193 SER A C 1
ATOM 1522 O O . SER A 1 193 ? 36.625 -31.203 -13.906 1 76.88 193 SER A O 1
ATOM 1524 N N . LEU A 1 194 ? 35.281 -31.016 -15.734 1 78.44 194 LEU A N 1
ATOM 1525 C CA . LEU A 1 194 ? 34.094 -30.844 -14.898 1 78.44 194 LEU A CA 1
ATOM 1526 C C . LEU A 1 194 ? 33.281 -32.125 -14.844 1 78.44 194 LEU A C 1
ATOM 1528 O O . LEU A 1 194 ? 33.188 -32.844 -15.836 1 78.44 194 LEU A O 1
ATOM 1532 N N . GLY A 1 195 ? 32.781 -32.469 -13.633 1 75.69 195 GLY A N 1
ATOM 1533 C CA . GLY A 1 195 ? 31.984 -33.656 -13.438 1 75.69 195 GLY A CA 1
ATOM 1534 C C . GLY A 1 195 ? 30.5 -33.375 -13.43 1 75.69 195 GLY A C 1
ATOM 1535 O O . GLY A 1 195 ? 29.75 -33.875 -14.281 1 75.69 195 GLY A O 1
ATOM 1536 N N . ASP A 1 196 ? 30.031 -32.719 -12.406 1 79.06 196 ASP A N 1
ATOM 1537 C CA . ASP A 1 196 ? 28.594 -32.469 -12.219 1 79.06 196 ASP A CA 1
ATOM 1538 C C . ASP A 1 196 ? 28.297 -30.984 -12.125 1 79.06 196 ASP A C 1
ATOM 1540 O O . ASP A 1 196 ? 29.203 -30.172 -11.969 1 79.06 196 ASP A O 1
ATOM 1544 N N . ILE A 1 197 ? 27.031 -30.766 -12.5 1 82.81 197 ILE A N 1
ATOM 1545 C CA . ILE A 1 197 ? 26.578 -29.391 -12.367 1 82.81 197 ILE A CA 1
ATOM 1546 C C . ILE A 1 197 ? 25.406 -29.328 -11.375 1 82.81 197 ILE A C 1
ATOM 1548 O O . ILE A 1 197 ? 24.484 -30.125 -11.453 1 82.81 197 ILE A O 1
ATOM 1552 N N . ILE A 1 198 ? 25.594 -28.453 -10.414 1 85.56 198 ILE A N 1
ATOM 1553 C CA . ILE A 1 198 ? 24.531 -28.188 -9.461 1 85.56 198 ILE A CA 1
ATOM 1554 C C . ILE A 1 198 ? 23.766 -26.922 -9.875 1 85.56 198 ILE A C 1
ATOM 1556 O O . ILE A 1 198 ? 24.375 -25.875 -10.102 1 85.56 198 ILE A O 1
ATOM 1560 N N . VAL A 1 199 ? 22.484 -27.125 -10.102 1 87.25 199 VAL A N 1
ATOM 1561 C CA . VAL A 1 199 ? 21.641 -25.969 -10.43 1 87.25 199 VAL A CA 1
ATOM 1562 C C . VAL A 1 199 ? 21.031 -25.391 -9.148 1 87.25 199 VAL A C 1
ATOM 1564 O O . VAL A 1 199 ? 20.375 -26.109 -8.391 1 87.25 199 VAL A O 1
ATOM 1567 N N . GLU A 1 200 ? 21.406 -24.141 -8.984 1 87.38 200 GLU A N 1
ATOM 1568 C CA . GLU A 1 200 ? 20.891 -23.438 -7.816 1 87.38 200 GLU A CA 1
ATOM 1569 C C . GLU A 1 200 ? 19.812 -22.422 -8.211 1 87.38 200 GLU A C 1
ATOM 1571 O O . GLU A 1 200 ? 20.047 -21.562 -9.062 1 87.38 200 GLU A O 1
ATOM 1576 N N . ASN A 1 201 ? 18.594 -22.594 -7.664 1 88.69 201 ASN A N 1
ATOM 1577 C CA . ASN A 1 201 ? 17.516 -21.625 -7.84 1 88.69 201 ASN A CA 1
ATOM 1578 C C . ASN A 1 201 ? 17.25 -20.828 -6.562 1 88.69 201 ASN A C 1
ATOM 1580 O O . ASN A 1 201 ? 16.891 -21.406 -5.531 1 88.69 201 ASN A O 1
ATOM 1584 N N . SER A 1 202 ? 17.547 -19.547 -6.695 1 86.62 202 SER A N 1
ATOM 1585 C CA . SER A 1 202 ? 17.281 -18.656 -5.574 1 86.62 202 SER A CA 1
ATOM 1586 C C . SER A 1 202 ? 16.078 -17.766 -5.848 1 86.62 202 SER A C 1
ATOM 1588 O O . SER A 1 202 ? 15.922 -17.234 -6.949 1 86.62 202 SER A O 1
ATOM 1590 N N . TYR A 1 203 ? 15.133 -17.672 -4.875 1 87.62 203 TYR A N 1
ATOM 1591 C CA . TYR A 1 203 ? 13.953 -16.828 -5.004 1 87.62 203 TYR A CA 1
ATOM 1592 C C . TYR A 1 203 ? 13.625 -16.141 -3.678 1 87.62 203 TYR A C 1
ATOM 1594 O O . TYR A 1 203 ? 14.109 -16.562 -2.623 1 87.62 203 TYR A O 1
ATOM 1602 N N . ILE A 1 204 ? 12.891 -15.133 -3.756 1 87.38 204 ILE A N 1
ATOM 1603 C CA . ILE A 1 204 ? 12.5 -14.391 -2.562 1 87.38 204 ILE A CA 1
ATOM 1604 C C . ILE A 1 204 ? 11.305 -15.07 -1.897 1 87.38 204 ILE A C 1
ATOM 1606 O O . ILE A 1 204 ? 10.367 -15.5 -2.576 1 87.38 204 ILE A O 1
ATOM 1610 N N . SER A 1 205 ? 11.438 -15.164 -0.54 1 87.31 205 SER A N 1
ATOM 1611 C CA . SER A 1 205 ? 10.352 -15.797 0.206 1 87.31 205 SER A CA 1
ATOM 1612 C C . SER A 1 205 ? 9.109 -14.914 0.219 1 87.31 205 SER A C 1
ATOM 1614 O O . SER A 1 205 ? 9.211 -13.688 0.266 1 87.31 205 SER A O 1
ATOM 1616 N N . THR A 1 206 ? 7.941 -15.578 0.19 1 87.56 206 THR A N 1
ATOM 1617 C CA . THR A 1 206 ? 6.672 -14.859 0.189 1 87.56 206 THR A CA 1
ATOM 1618 C C . THR A 1 206 ? 6.441 -14.172 1.53 1 87.56 206 THR A C 1
ATOM 1620 O O . THR A 1 206 ? 5.875 -13.078 1.581 1 87.56 206 THR A O 1
ATOM 1623 N N . SER A 1 207 ? 6.906 -14.805 2.631 1 85.5 207 SER A N 1
ATOM 1624 C CA . SER A 1 207 ? 6.723 -14.211 3.951 1 85.5 207 SER A CA 1
ATOM 1625 C C . SER A 1 207 ? 7.527 -12.922 4.094 1 85.5 207 SER A C 1
ATOM 1627 O O . SER A 1 207 ? 7.074 -11.977 4.734 1 85.5 207 SER A O 1
ATOM 1629 N N . TYR A 1 208 ? 8.68 -12.898 3.484 1 86.25 208 TYR A N 1
ATOM 1630 C CA . TYR A 1 208 ? 9.492 -11.68 3.541 1 86.25 208 TYR A CA 1
ATOM 1631 C C . TYR A 1 208 ? 8.836 -10.555 2.756 1 86.25 208 TYR A C 1
ATOM 1633 O O . TYR A 1 208 ? 8.828 -9.398 3.199 1 86.25 208 TYR A O 1
ATOM 1641 N N . SER A 1 209 ? 8.336 -10.883 1.589 1 88.06 209 SER A N 1
ATOM 1642 C CA . SER A 1 209 ? 7.707 -9.852 0.768 1 88.06 209 SER A CA 1
ATOM 1643 C C . SER A 1 209 ? 6.512 -9.234 1.48 1 88.06 209 SER A C 1
ATOM 1645 O O . SER A 1 209 ? 6.316 -8.016 1.438 1 88.06 209 SER A O 1
ATOM 1647 N N . VAL A 1 210 ? 5.715 -10.062 2.15 1 88.12 210 VAL A N 1
ATOM 1648 C CA . VAL A 1 210 ? 4.559 -9.562 2.889 1 88.12 210 VAL A CA 1
ATOM 1649 C C . VAL A 1 210 ? 5.027 -8.695 4.055 1 88.12 210 VAL A C 1
ATOM 1651 O O . VAL A 1 210 ? 4.438 -7.652 4.34 1 88.12 210 VAL A O 1
ATOM 1654 N N . PHE A 1 211 ? 6.086 -9.125 4.637 1 87.56 211 PHE A N 1
ATOM 1655 C CA . PHE A 1 211 ? 6.645 -8.383 5.762 1 87.56 211 PHE A CA 1
ATOM 1656 C C . PHE A 1 211 ? 7.168 -7.023 5.312 1 87.56 211 PHE A C 1
ATOM 1658 O O . PHE A 1 211 ? 6.891 -6.004 5.945 1 87.56 211 PHE A O 1
ATOM 1665 N N . GLU A 1 212 ? 7.883 -6.996 4.266 1 87.31 212 GLU A N 1
ATOM 1666 C CA . GLU A 1 212 ? 8.43 -5.742 3.754 1 87.31 212 GLU A CA 1
ATOM 1667 C C . GLU A 1 212 ? 7.316 -4.793 3.324 1 87.31 212 GLU A C 1
ATOM 1669 O O . GLU A 1 212 ? 7.375 -3.592 3.602 1 87.31 212 GLU A O 1
ATOM 1674 N N . MET A 1 213 ? 6.344 -5.289 2.662 1 89.06 213 MET A N 1
ATOM 1675 C CA . MET A 1 213 ? 5.23 -4.457 2.217 1 89.06 213 MET A CA 1
ATOM 1676 C C . MET A 1 213 ? 4.5 -3.84 3.408 1 89.06 213 MET A C 1
ATOM 1678 O O . MET A 1 213 ? 4.117 -2.67 3.369 1 89.06 213 MET A O 1
ATOM 1682 N N . PHE A 1 214 ? 4.336 -4.598 4.445 1 88 214 PHE A N 1
ATOM 1683 C CA . PHE A 1 214 ? 3.633 -4.121 5.629 1 88 214 PHE A CA 1
ATOM 1684 C C . PHE A 1 214 ? 4.383 -2.957 6.27 1 88 214 PHE A C 1
ATOM 1686 O O . PHE A 1 214 ? 3.789 -1.922 6.574 1 88 214 PHE A O 1
ATOM 1693 N N . TRP A 1 215 ? 5.602 -3.094 6.465 1 88.31 215 TRP A N 1
ATOM 1694 C CA . TRP A 1 215 ? 6.363 -2.072 7.172 1 88.31 215 TRP A CA 1
ATOM 1695 C C . TRP A 1 215 ? 6.547 -0.831 6.309 1 88.31 215 TRP A C 1
ATOM 1697 O O . TRP A 1 215 ? 6.59 0.29 6.82 1 88.31 215 TRP A O 1
ATOM 1707 N N . ARG A 1 216 ? 6.637 -0.968 5.035 1 88.94 216 ARG A N 1
ATOM 1708 C CA . ARG A 1 216 ? 6.68 0.201 4.164 1 88.94 216 ARG A CA 1
ATOM 1709 C C . ARG A 1 216 ? 5.391 1.009 4.27 1 88.94 216 ARG A C 1
ATOM 1711 O O . ARG A 1 216 ? 5.426 2.238 4.355 1 88.94 216 ARG A O 1
ATOM 1718 N N . MET A 1 217 ? 4.285 0.321 4.34 1 89.25 217 MET A N 1
ATOM 1719 C CA . MET A 1 217 ? 3 1.003 4.473 1 89.25 217 MET A CA 1
ATOM 1720 C C . MET A 1 217 ? 2.865 1.642 5.852 1 89.25 217 MET A C 1
ATOM 1722 O O . MET A 1 217 ? 2.352 2.754 5.977 1 89.25 217 MET A O 1
ATOM 1726 N N . ALA A 1 218 ? 3.312 0.976 6.828 1 88.56 218 ALA A N 1
ATOM 1727 C CA . ALA A 1 218 ? 3.266 1.518 8.18 1 88.56 218 ALA A CA 1
ATOM 1728 C C . ALA A 1 218 ? 4.109 2.785 8.297 1 88.56 218 ALA A C 1
ATOM 1730 O O . ALA A 1 218 ? 3.682 3.77 8.906 1 88.56 218 ALA A O 1
ATOM 1731 N N . PHE A 1 219 ? 5.238 2.775 7.66 1 91.38 219 PHE A N 1
ATOM 1732 C CA . PHE A 1 219 ? 6.117 3.936 7.758 1 91.38 219 PHE A CA 1
ATOM 1733 C C . PHE A 1 219 ? 5.586 5.09 6.918 1 91.38 219 PHE A C 1
ATOM 1735 O O . PHE A 1 219 ? 5.855 6.254 7.211 1 91.38 219 PHE A O 1
ATOM 1742 N N . ILE A 1 220 ? 4.852 4.777 5.906 1 90.56 220 ILE A N 1
ATOM 1743 C CA . ILE A 1 220 ? 4.184 5.84 5.164 1 90.56 220 ILE A CA 1
ATOM 1744 C C . ILE A 1 220 ? 3.168 6.539 6.066 1 90.56 220 ILE A C 1
ATOM 1746 O O . ILE A 1 220 ? 3.104 7.77 6.102 1 90.56 220 ILE A O 1
ATOM 1750 N N . LEU A 1 221 ? 2.4 5.762 6.812 1 89.31 221 LEU A N 1
ATOM 1751 C CA . LEU A 1 221 ? 1.401 6.328 7.711 1 89.31 221 LEU A CA 1
ATOM 1752 C C . LEU A 1 221 ? 2.066 7.09 8.852 1 89.31 221 LEU A C 1
ATOM 1754 O O . LEU A 1 221 ? 1.668 8.211 9.172 1 89.31 221 LEU A O 1
ATOM 1758 N N . PHE A 1 222 ? 3.146 6.539 9.375 1 90.94 222 PHE A N 1
ATOM 1759 C CA . PHE A 1 222 ? 3.83 7.18 10.492 1 90.94 222 PHE A CA 1
ATOM 1760 C C . PHE A 1 222 ? 4.504 8.477 10.047 1 90.94 222 PHE A C 1
ATOM 1762 O O . PHE A 1 222 ? 4.457 9.484 10.758 1 90.94 222 PHE A O 1
ATOM 1769 N N . SER A 1 223 ? 5.133 8.367 8.93 1 91.62 223 SER A N 1
ATOM 1770 C CA . SER A 1 223 ? 5.801 9.562 8.438 1 91.62 223 SER A CA 1
ATOM 1771 C C . SER A 1 223 ? 4.793 10.648 8.078 1 91.62 223 SER A C 1
ATOM 1773 O O . SER A 1 223 ? 5.043 11.836 8.305 1 91.62 223 SER A O 1
ATOM 1775 N N . SER A 1 224 ? 3.678 10.258 7.512 1 89.31 224 SER A N 1
ATOM 1776 C CA . SER A 1 224 ? 2.635 11.234 7.207 1 89.31 224 SER A CA 1
ATOM 1777 C C . SER A 1 224 ? 2.068 11.852 8.477 1 89.31 224 SER A C 1
ATOM 1779 O O . SER A 1 224 ? 1.876 13.07 8.547 1 89.31 224 SER A O 1
ATOM 1781 N N . PHE A 1 225 ? 1.888 11.07 9.453 1 89 225 PHE A N 1
ATOM 1782 C CA . PHE A 1 225 ? 1.392 11.578 10.727 1 89 225 PHE A CA 1
ATOM 1783 C C . PHE A 1 225 ? 2.41 12.508 11.375 1 89 225 PHE A C 1
ATOM 1785 O O . PHE A 1 225 ? 2.043 13.547 11.93 1 89 225 PHE A O 1
ATOM 1792 N N . CYS A 1 226 ? 3.639 12.125 11.289 1 89.88 226 CYS A N 1
ATOM 1793 C CA . CYS A 1 226 ? 4.695 12.961 11.844 1 89.88 226 CYS A CA 1
ATOM 1794 C C . CYS A 1 226 ? 4.754 14.305 11.133 1 89.88 226 CYS A C 1
ATOM 1796 O O . CYS A 1 226 ? 4.926 15.344 11.773 1 89.88 226 CYS A O 1
ATOM 1798 N N . CYS A 1 227 ? 4.605 14.297 9.898 1 89.31 227 CYS A N 1
ATOM 1799 C CA . CYS A 1 227 ? 4.613 15.539 9.133 1 89.31 227 CYS A CA 1
ATOM 1800 C C . CYS A 1 227 ? 3.408 16.406 9.484 1 89.31 227 CYS A C 1
ATOM 1802 O O . CYS A 1 227 ? 3.527 17.625 9.602 1 89.31 227 CYS A O 1
ATOM 1804 N N . MET A 1 228 ? 2.305 15.773 9.734 1 87.31 228 MET A N 1
ATOM 1805 C CA . MET A 1 228 ? 1.109 16.516 10.125 1 87.31 228 MET A CA 1
ATOM 1806 C C . MET A 1 228 ? 1.272 17.125 11.508 1 87.31 228 MET A C 1
ATOM 1808 O O . MET A 1 228 ? 0.88 18.266 11.742 1 87.31 228 MET A O 1
ATOM 1812 N N . LEU A 1 229 ? 1.841 16.375 12.359 1 83.94 229 LEU A N 1
ATOM 1813 C CA . LEU A 1 229 ? 2.094 16.891 13.703 1 83.94 229 LEU A CA 1
ATOM 1814 C C . LEU A 1 229 ? 3.098 18.031 13.656 1 83.94 229 LEU A C 1
ATOM 1816 O O . LEU A 1 229 ? 2.969 19.016 14.406 1 83.94 229 LEU A O 1
ATOM 1820 N N . TYR A 1 230 ? 4.086 17.906 12.805 1 87.94 230 TYR A N 1
ATOM 1821 C CA . TYR A 1 230 ? 5.078 18.953 12.617 1 87.94 230 TYR A CA 1
ATOM 1822 C C . TYR A 1 230 ? 4.426 20.234 12.141 1 87.94 230 TYR A C 1
ATOM 1824 O O . TYR A 1 230 ? 4.668 21.312 12.695 1 87.94 230 TYR A O 1
ATOM 1832 N N . LEU A 1 231 ? 3.562 20.125 11.25 1 84.31 231 LEU A N 1
ATOM 1833 C CA . LEU A 1 231 ? 2.896 21.297 10.688 1 84.31 231 LEU A CA 1
ATOM 1834 C C . LEU A 1 231 ? 1.893 21.875 11.68 1 84.31 231 LEU A C 1
ATOM 1836 O O . LEU A 1 231 ? 1.713 23.094 11.742 1 84.31 231 LEU A O 1
ATOM 1840 N N . SER A 1 232 ? 1.387 20.969 12.477 1 79.81 232 SER A N 1
ATOM 1841 C CA . SER A 1 232 ? 0.428 21.438 13.469 1 79.81 232 SER A CA 1
ATOM 1842 C C . SER A 1 232 ? 1.128 22.172 14.609 1 79.81 232 SER A C 1
ATOM 1844 O O . SER A 1 232 ? 0.573 23.094 15.188 1 79.81 232 SER A O 1
ATOM 1846 N N . SER A 1 233 ? 2.361 21.797 14.852 1 78.94 233 SER A N 1
ATOM 1847 C CA . SER A 1 233 ? 3.1 22.375 15.969 1 78.94 233 SER A CA 1
ATOM 1848 C C . SER A 1 233 ? 3.73 23.703 15.586 1 78.94 233 SER A C 1
ATOM 1850 O O . SER A 1 233 ? 3.979 24.547 16.453 1 78.94 233 SER A O 1
ATOM 1852 N N . ILE A 1 234 ? 4.094 23.844 14.469 1 77.81 234 ILE A N 1
ATOM 1853 C CA . ILE A 1 234 ? 4.707 25.094 14.023 1 77.81 234 ILE A CA 1
ATOM 1854 C C . ILE A 1 234 ? 3.625 26.078 13.594 1 77.81 234 ILE A C 1
ATOM 1856 O O . ILE A 1 234 ? 3.924 27.125 13.031 1 77.81 234 ILE A O 1
ATOM 1860 N N . ARG A 1 235 ? 2.484 25.766 14.203 1 69.44 235 ARG A N 1
ATOM 1861 C CA . ARG A 1 235 ? 1.315 26.578 13.867 1 69.44 235 ARG A CA 1
ATOM 1862 C C . ARG A 1 235 ? 1.417 27.969 14.477 1 69.44 235 ARG A C 1
ATOM 1864 O O . ARG A 1 235 ? 1.935 28.125 15.586 1 69.44 235 ARG A O 1
ATOM 1871 N N . GLY A 1 236 ? 1.489 29.078 13.812 1 64.69 236 GLY A N 1
ATOM 1872 C CA . GLY A 1 236 ? 1.506 30.453 14.297 1 64.69 236 GLY A CA 1
ATOM 1873 C C . GLY A 1 236 ? 2.684 31.25 13.773 1 64.69 236 GLY A C 1
ATOM 1874 O O . GLY A 1 236 ? 2.713 32.469 13.898 1 64.69 236 GLY A O 1
ATOM 1875 N N . ILE A 1 237 ? 3.574 30.422 13.336 1 71.62 237 ILE A N 1
ATOM 1876 C CA . ILE A 1 237 ? 4.746 31.125 12.828 1 71.62 237 ILE A CA 1
ATOM 1877 C C . ILE A 1 237 ? 4.688 31.172 11.297 1 71.62 237 ILE A C 1
ATOM 1879 O O . ILE A 1 237 ? 4.609 30.141 10.641 1 71.62 237 ILE A O 1
ATOM 1883 N N . PRO A 1 238 ? 4.523 32.281 10.781 1 71.81 238 PRO A N 1
ATOM 1884 C CA . PRO A 1 238 ? 4.539 32.375 9.32 1 71.81 238 PRO A CA 1
ATOM 1885 C C . PRO A 1 238 ? 5.801 31.75 8.711 1 71.81 238 PRO A C 1
ATOM 1887 O O . PRO A 1 238 ? 6.84 31.703 9.367 1 71.81 238 PRO A O 1
ATOM 1890 N N . ILE A 1 239 ? 5.715 31.281 7.547 1 75.56 239 ILE A N 1
ATOM 1891 C CA . ILE A 1 239 ? 6.785 30.562 6.867 1 75.56 239 ILE A CA 1
ATOM 1892 C C . ILE A 1 239 ? 8.008 31.469 6.734 1 75.56 239 ILE A C 1
ATOM 1894 O O . ILE A 1 239 ? 9.148 30.984 6.742 1 75.56 239 ILE A O 1
ATOM 1898 N N . SER A 1 240 ? 7.785 32.719 6.629 1 74 240 SER A N 1
ATOM 1899 C CA . SER A 1 240 ? 8.891 33.656 6.473 1 74 240 SER A CA 1
ATOM 1900 C C . SER A 1 240 ? 9.766 33.688 7.719 1 74 240 SER A C 1
ATOM 1902 O O . SER A 1 240 ? 10.953 34.031 7.645 1 74 240 SER A O 1
ATOM 1904 N N . GLN A 1 241 ? 9.203 33.25 8.812 1 77.5 241 GLN A N 1
ATOM 1905 C CA . GLN A 1 241 ? 9.953 33.312 10.062 1 77.5 241 GLN A CA 1
ATOM 1906 C C . GLN A 1 241 ? 10.5 31.938 10.438 1 77.5 241 GLN A C 1
ATOM 1908 O O . GLN A 1 241 ? 11.109 31.766 11.5 1 77.5 241 GLN A O 1
ATOM 1913 N N . TRP A 1 242 ? 10.305 30.953 9.492 1 80.81 242 TRP A N 1
ATOM 1914 C CA . TRP A 1 242 ? 10.859 29.641 9.781 1 80.81 242 TRP A CA 1
ATOM 1915 C C . TRP A 1 242 ? 12.383 29.672 9.719 1 80.81 242 TRP A C 1
ATOM 1917 O O . TRP A 1 242 ? 12.961 30.359 8.875 1 80.81 242 TRP A O 1
ATOM 1927 N N . CYS A 1 243 ? 12.938 28.922 10.57 1 81.81 243 CYS A N 1
ATOM 1928 C CA . CYS A 1 243 ? 14.383 28.75 10.523 1 81.81 243 CYS A CA 1
ATOM 1929 C C . CYS A 1 243 ? 14.797 27.891 9.344 1 81.81 243 CYS A C 1
ATOM 1931 O O . CYS A 1 243 ? 13.969 27.188 8.766 1 81.81 243 CYS A O 1
ATOM 1933 N N . HIS A 1 244 ? 15.945 28.062 8.961 1 82.5 244 HIS A N 1
ATOM 1934 C CA . HIS A 1 244 ? 16.5 27.297 7.852 1 82.5 244 HIS A CA 1
ATOM 1935 C C . HIS A 1 244 ? 16.359 25.797 8.102 1 82.5 244 HIS A C 1
ATOM 1937 O O . HIS A 1 244 ? 15.984 25.047 7.195 1 82.5 244 HIS A O 1
ATOM 1943 N N . GLU A 1 245 ? 16.547 25.359 9.281 1 86.38 245 GLU A N 1
ATOM 1944 C CA . GLU A 1 245 ? 16.469 23.953 9.633 1 86.38 245 GLU A CA 1
ATOM 1945 C C . GLU A 1 245 ? 15.039 23.438 9.508 1 86.38 245 GLU A C 1
ATOM 1947 O O . GLU A 1 245 ? 14.82 22.297 9.07 1 86.38 245 GLU A O 1
ATOM 1952 N N . GLN A 1 246 ? 14.148 24.25 9.836 1 88.06 246 GLN A N 1
ATOM 1953 C CA . GLN A 1 246 ? 12.75 23.828 9.805 1 88.06 246 GLN A CA 1
ATOM 1954 C C . GLN A 1 246 ? 12.258 23.672 8.367 1 88.06 246 GLN A C 1
ATOM 1956 O O . GLN A 1 246 ? 11.531 22.734 8.047 1 88.06 246 GLN A O 1
ATOM 1961 N N . LYS A 1 247 ? 12.641 24.594 7.535 1 87.62 247 LYS A N 1
ATOM 1962 C CA . LYS A 1 247 ? 12.219 24.531 6.141 1 87.62 247 LYS A CA 1
ATOM 1963 C C . LYS A 1 247 ? 12.758 23.281 5.457 1 87.62 247 LYS A C 1
ATOM 1965 O O . LYS A 1 247 ? 12.016 22.547 4.793 1 87.62 247 LYS A O 1
ATOM 1970 N N . TRP A 1 248 ? 14.016 23.016 5.645 1 90.12 248 TRP A N 1
ATOM 1971 C CA . TRP A 1 248 ? 14.633 21.859 4.992 1 90.12 248 TRP A CA 1
ATOM 1972 C C . TRP A 1 248 ? 14.156 20.562 5.625 1 90.12 248 TRP A C 1
ATOM 1974 O O . TRP A 1 248 ? 14.047 19.531 4.949 1 90.12 248 TRP A O 1
ATOM 1984 N N . THR A 1 249 ? 13.891 20.578 6.902 1 91.75 249 THR A N 1
ATOM 1985 C CA . THR A 1 249 ? 13.375 19.375 7.551 1 91.75 249 THR A CA 1
ATOM 1986 C C . THR A 1 249 ? 11.977 19.047 7.047 1 91.75 249 THR A C 1
ATOM 1988 O O . THR A 1 249 ? 11.609 17.875 6.91 1 91.75 249 THR A O 1
ATOM 1991 N N . PHE A 1 250 ? 11.188 20.094 6.715 1 90.44 250 PHE A N 1
ATOM 1992 C CA . PHE A 1 250 ? 9.859 19.875 6.148 1 90.44 250 PHE A CA 1
ATOM 1993 C C . PHE A 1 250 ? 9.961 19.203 4.781 1 90.44 250 PHE A C 1
ATOM 1995 O O . PHE A 1 250 ? 9.25 18.234 4.504 1 90.44 250 PHE A O 1
ATOM 2002 N N . ILE A 1 251 ? 10.844 19.688 3.943 1 92 251 ILE A N 1
ATOM 2003 C CA . ILE A 1 251 ? 11.047 19.094 2.623 1 92 251 ILE A CA 1
ATOM 2004 C C . ILE A 1 251 ? 11.555 17.672 2.77 1 92 251 ILE A C 1
ATOM 2006 O O . ILE A 1 251 ? 11.141 16.781 2.018 1 92 251 ILE A O 1
ATOM 2010 N N . LEU A 1 252 ? 12.375 17.5 3.727 1 94.62 252 LEU A N 1
ATOM 2011 C CA . LEU A 1 252 ? 12.906 16.172 3.977 1 94.62 252 LEU A CA 1
ATOM 2012 C C . LEU A 1 252 ? 11.797 15.203 4.383 1 94.62 252 LEU A C 1
ATOM 2014 O O . LEU A 1 252 ? 11.805 14.039 3.988 1 94.62 252 LEU A O 1
ATOM 2018 N N . ASN A 1 253 ? 10.828 15.672 5.117 1 93.56 253 ASN A N 1
ATOM 2019 C CA . ASN A 1 253 ? 9.711 14.836 5.527 1 93.56 253 ASN A CA 1
ATOM 2020 C C . ASN A 1 253 ? 8.852 14.43 4.332 1 93.56 253 ASN A C 1
ATOM 2022 O O . ASN A 1 253 ? 8.398 13.289 4.246 1 93.56 253 ASN A O 1
ATOM 2026 N N . ILE A 1 254 ? 8.672 15.359 3.439 1 90.5 254 ILE A N 1
ATOM 2027 C CA . ILE A 1 254 ? 7.871 15.062 2.252 1 90.5 254 ILE A CA 1
ATOM 2028 C C . ILE A 1 254 ? 8.586 14.031 1.392 1 90.5 254 ILE A C 1
ATOM 2030 O O . ILE A 1 254 ? 7.969 13.086 0.899 1 90.5 254 ILE A O 1
ATOM 2034 N N . VAL A 1 255 ? 9.898 14.18 1.262 1 93.62 255 VAL A N 1
ATOM 2035 C CA . VAL A 1 255 ? 10.68 13.25 0.45 1 93.62 255 VAL A CA 1
ATOM 2036 C C . VAL A 1 255 ? 10.773 11.898 1.155 1 93.62 255 VAL A C 1
ATOM 2038 O O . VAL A 1 255 ? 10.852 10.859 0.502 1 93.62 255 VAL A O 1
ATOM 2041 N N . LEU A 1 256 ? 10.711 11.922 2.465 1 94.5 256 LEU A N 1
ATOM 2042 C CA . LEU A 1 256 ? 10.734 10.688 3.232 1 94.5 256 LEU A CA 1
ATOM 2043 C C . LEU A 1 256 ? 9.492 9.844 2.945 1 94.5 256 LEU A C 1
ATOM 2045 O O . LEU A 1 256 ? 9.578 8.617 2.834 1 94.5 256 LEU A O 1
ATOM 2049 N N . ILE A 1 257 ? 8.367 10.461 2.791 1 91.81 257 ILE A N 1
ATOM 2050 C CA . ILE A 1 257 ? 7.133 9.75 2.488 1 91.81 257 ILE A CA 1
ATOM 2051 C C . ILE A 1 257 ? 7.254 9.055 1.136 1 91.81 257 ILE A C 1
ATOM 2053 O O . ILE A 1 257 ? 6.824 7.906 0.978 1 91.81 257 ILE A O 1
ATOM 2057 N N . LEU A 1 258 ? 7.938 9.688 0.239 1 88.19 258 LEU A N 1
ATOM 2058 C CA . LEU A 1 258 ? 8.148 9.086 -1.074 1 88.19 258 LEU A CA 1
ATOM 2059 C C . LEU A 1 258 ? 9.172 7.957 -0.996 1 88.19 258 LEU A C 1
ATOM 2061 O O . LEU A 1 258 ? 9.062 6.973 -1.727 1 88.19 258 LEU A O 1
ATOM 2065 N N . PHE A 1 259 ? 10.141 8.07 -0.086 1 91.25 259 PHE A N 1
ATOM 2066 C CA . PHE A 1 259 ? 11.148 7.039 0.11 1 91.25 259 PHE A CA 1
ATOM 2067 C C . PHE A 1 259 ? 10.516 5.742 0.593 1 91.25 259 PHE A C 1
ATOM 2069 O O . PHE A 1 259 ? 10.992 4.652 0.261 1 91.25 259 PHE A O 1
ATOM 2076 N N . ASN A 1 260 ? 9.508 5.824 1.438 1 89.88 260 ASN A N 1
ATOM 2077 C CA . ASN A 1 260 ? 8.812 4.625 1.896 1 89.88 260 ASN A CA 1
ATOM 2078 C C . ASN A 1 260 ? 8.031 3.961 0.764 1 89.88 260 ASN A C 1
ATOM 2080 O O . ASN A 1 260 ? 7.531 2.846 0.919 1 89.88 260 ASN A O 1
ATOM 2084 N N . ASN A 1 261 ? 8.078 4.5 -0.47 1 82.69 261 ASN A N 1
ATOM 2085 C CA . ASN A 1 261 ? 7.676 3.965 -1.768 1 82.69 261 ASN A CA 1
ATOM 2086 C C . ASN A 1 261 ? 6.344 3.229 -1.685 1 82.69 261 ASN A C 1
ATOM 2088 O O . ASN A 1 261 ? 6.312 1.997 -1.645 1 82.69 261 ASN A O 1
ATOM 2092 N N . PRO A 1 262 ? 5.238 3.846 -1.763 1 79.69 262 PRO A N 1
ATOM 2093 C CA . PRO A 1 262 ? 3.943 3.164 -1.759 1 79.69 262 PRO A CA 1
ATOM 2094 C C . PRO A 1 262 ? 3.746 2.266 -2.977 1 79.69 262 PRO A C 1
ATOM 2096 O O . PRO A 1 262 ? 2.934 1.336 -2.938 1 79.69 262 PRO A O 1
ATOM 2099 N N . PHE A 1 263 ? 4.57 2.5 -4.012 1 84.56 263 PHE A N 1
ATOM 2100 C CA . PHE A 1 263 ? 4.391 1.75 -5.25 1 84.56 263 PHE A CA 1
ATOM 2101 C C . PHE A 1 263 ? 5.445 0.658 -5.379 1 84.56 263 PHE A C 1
ATOM 2103 O O . PHE A 1 263 ? 5.684 0.146 -6.477 1 84.56 263 PHE A O 1
ATOM 2110 N N . PHE A 1 264 ? 6 0.228 -4.273 1 85.62 264 PHE A N 1
ATOM 2111 C CA . PHE A 1 264 ? 7.07 -0.763 -4.246 1 85.62 264 PHE A CA 1
ATOM 2112 C C . PHE A 1 264 ? 6.629 -2.053 -4.926 1 85.62 264 PHE A C 1
ATOM 2114 O O . PHE A 1 264 ? 7.348 -2.594 -5.773 1 85.62 264 PHE A O 1
ATOM 2121 N N . PHE A 1 265 ? 5.453 -2.475 -4.699 1 87.5 265 PHE A N 1
ATOM 2122 C CA . PHE A 1 265 ? 4.996 -3.793 -5.121 1 87.5 265 PHE A CA 1
ATOM 2123 C C . PHE A 1 265 ? 4.586 -3.783 -6.586 1 87.5 265 PHE A C 1
ATOM 2125 O O . PHE A 1 265 ? 4.512 -4.836 -7.227 1 87.5 265 PHE A O 1
ATOM 2132 N N . TYR A 1 266 ? 4.414 -2.615 -7.152 1 88.31 266 TYR A N 1
ATOM 2133 C CA . TYR A 1 266 ? 3.939 -2.521 -8.531 1 88.31 266 TYR A CA 1
ATOM 2134 C C . TYR A 1 266 ? 5.051 -2.865 -9.516 1 88.31 266 TYR A C 1
ATOM 2136 O O . TYR A 1 266 ? 4.781 -3.172 -10.68 1 88.31 266 TYR A O 1
ATOM 2144 N N . GLU A 1 267 ? 6.262 -2.852 -9.008 1 85.12 267 GLU A N 1
ATOM 2145 C CA . GLU A 1 267 ? 7.387 -3.26 -9.836 1 85.12 267 GLU A CA 1
ATOM 2146 C C . GLU A 1 267 ? 7.316 -4.746 -10.18 1 85.12 267 GLU A C 1
ATOM 2148 O O . GLU A 1 267 ? 7.785 -5.172 -11.234 1 85.12 267 GLU A O 1
ATOM 2153 N N . TYR A 1 268 ? 6.613 -5.449 -9.32 1 85.94 268 TYR A N 1
ATOM 2154 C CA . TYR A 1 268 ? 6.617 -6.898 -9.469 1 85.94 268 TYR A CA 1
ATOM 2155 C C . TYR A 1 268 ? 5.297 -7.395 -10.047 1 85.94 268 TYR A C 1
ATOM 2157 O O . TYR A 1 268 ? 5.188 -8.547 -10.469 1 85.94 268 TYR A O 1
ATOM 2165 N N . ILE A 1 269 ? 4.316 -6.527 -10.078 1 86.44 269 ILE A N 1
ATOM 2166 C CA . ILE A 1 269 ? 2.994 -6.984 -10.492 1 86.44 269 ILE A CA 1
ATOM 2167 C C . ILE A 1 269 ? 2.703 -6.504 -11.914 1 86.44 269 ILE A C 1
ATOM 2169 O O . ILE A 1 269 ? 1.944 -7.141 -12.648 1 86.44 269 ILE A O 1
ATOM 2173 N N . VAL A 1 270 ? 3.293 -5.41 -12.305 1 83.62 270 VAL A N 1
ATOM 2174 C CA . VAL A 1 270 ? 3.016 -4.848 -13.625 1 83.62 270 VAL A CA 1
ATOM 2175 C C . VAL A 1 270 ? 4.219 -5.059 -14.539 1 83.62 270 VAL A C 1
ATOM 2177 O O . VAL A 1 270 ? 5.363 -4.848 -14.133 1 83.62 270 VAL A O 1
ATOM 2180 N N . ASP A 1 271 ? 3.852 -5.551 -15.758 1 78.25 271 ASP A N 1
ATOM 2181 C CA . ASP A 1 271 ? 4.918 -5.75 -16.734 1 78.25 271 ASP A CA 1
ATOM 2182 C C . ASP A 1 271 ? 5.293 -4.438 -17.406 1 78.25 271 ASP A C 1
ATOM 2184 O O . ASP A 1 271 ? 4.953 -4.211 -18.578 1 78.25 271 ASP A O 1
ATOM 2188 N N . SER A 1 272 ? 5.824 -3.543 -16.703 1 79.5 272 SER A N 1
ATOM 2189 C CA . SER A 1 272 ? 6.266 -2.266 -17.25 1 79.5 272 SER A CA 1
ATOM 2190 C C . SER A 1 272 ? 7.535 -1.774 -16.562 1 79.5 272 SER A C 1
ATOM 2192 O O . SER A 1 272 ? 7.73 -2.01 -15.375 1 79.5 272 SER A O 1
ATOM 2194 N N . VAL A 1 273 ? 8.406 -1.157 -17.328 1 83.81 273 VAL A N 1
ATOM 2195 C CA . VAL A 1 273 ? 9.672 -0.627 -16.828 1 83.81 273 VAL A CA 1
ATOM 2196 C C . VAL A 1 273 ? 9.414 0.683 -16.078 1 83.81 273 VAL A C 1
ATOM 2198 O O . VAL A 1 273 ? 10.266 1.145 -15.312 1 83.81 273 VAL A O 1
ATOM 2201 N N . THR A 1 274 ? 8.211 1.117 -16.156 1 85.38 274 THR A N 1
ATOM 2202 C CA . THR A 1 274 ? 7.895 2.418 -15.578 1 85.38 274 THR A CA 1
ATOM 2203 C C . THR A 1 274 ? 8.023 2.379 -14.055 1 85.38 274 THR A C 1
ATOM 2205 O O . THR A 1 274 ? 8.633 3.27 -13.461 1 85.38 274 THR A O 1
ATOM 2208 N N . PHE A 1 275 ? 7.543 1.34 -13.414 1 87 275 PHE A N 1
ATOM 2209 C CA . PHE A 1 275 ? 7.57 1.288 -11.953 1 87 275 PHE A CA 1
ATOM 2210 C C . PHE A 1 275 ? 8.961 0.926 -11.453 1 87 275 PHE A C 1
ATOM 2212 O O . PHE A 1 275 ? 9.352 1.306 -10.344 1 87 275 PHE A O 1
ATOM 2219 N N . LEU A 1 276 ? 9.703 0.297 -12.328 1 85.38 276 LEU A N 1
ATOM 2220 C CA . LEU A 1 276 ? 11.102 0.066 -11.992 1 85.38 276 LEU A CA 1
ATOM 2221 C C . LEU A 1 276 ? 11.875 1.379 -11.961 1 85.38 276 LEU A C 1
ATOM 2223 O O . LEU A 1 276 ? 12.672 1.615 -11.047 1 85.38 276 LEU A O 1
ATOM 2227 N N . LEU A 1 277 ? 11.648 2.199 -12.961 1 89.12 277 LEU A N 1
ATOM 2228 C CA . LEU A 1 277 ? 12.289 3.508 -13.047 1 89.12 277 LEU A CA 1
ATOM 2229 C C . LEU A 1 277 ? 11.875 4.391 -11.875 1 89.12 277 LEU A C 1
ATOM 2231 O O . LEU A 1 277 ? 12.719 5.059 -11.266 1 89.12 277 LEU A O 1
ATOM 2235 N N . PHE A 1 278 ? 10.664 4.293 -11.547 1 89.69 278 PHE A N 1
ATOM 2236 C CA . PHE A 1 278 ? 10.133 5.137 -10.484 1 89.69 278 PHE A CA 1
ATOM 2237 C C . PHE A 1 278 ? 10.672 4.695 -9.125 1 89.69 278 PHE A C 1
ATOM 2239 O O . PHE A 1 278 ? 11.125 5.523 -8.336 1 89.69 278 PHE A O 1
ATOM 2246 N N . ASN A 1 279 ? 10.633 3.449 -8.875 1 88.69 279 ASN A N 1
ATOM 2247 C CA . ASN A 1 279 ? 11.102 2.939 -7.594 1 88.69 279 ASN A CA 1
ATOM 2248 C C . ASN A 1 279 ? 12.602 3.188 -7.402 1 88.69 279 ASN A C 1
ATOM 2250 O O . ASN A 1 279 ? 13.023 3.66 -6.348 1 88.69 279 ASN A O 1
ATOM 2254 N N . THR A 1 280 ? 13.383 2.932 -8.43 1 89.38 280 THR A N 1
ATOM 2255 C CA . THR A 1 280 ? 14.82 3.158 -8.344 1 89.38 280 THR A CA 1
ATOM 2256 C C . THR A 1 280 ? 15.125 4.648 -8.258 1 89.38 280 THR A C 1
ATOM 2258 O O . THR A 1 280 ? 16.016 5.059 -7.516 1 89.38 280 THR A O 1
ATOM 2261 N N . GLY A 1 281 ? 14.375 5.398 -8.922 1 92.06 281 GLY A N 1
ATOM 2262 C CA . GLY A 1 281 ? 14.586 6.84 -8.898 1 92.06 281 GLY A CA 1
ATOM 2263 C C . GLY A 1 281 ? 14.266 7.461 -7.551 1 92.06 281 GLY A C 1
ATOM 2264 O O . GLY A 1 281 ? 15.047 8.258 -7.031 1 92.06 281 GLY A O 1
ATOM 2265 N N . ILE A 1 282 ? 13.219 7.07 -6.922 1 92.56 282 ILE A N 1
ATOM 2266 C CA . ILE A 1 282 ? 12.797 7.66 -5.656 1 92.56 282 ILE A CA 1
ATOM 2267 C C . ILE A 1 282 ? 13.75 7.242 -4.543 1 92.56 282 ILE A C 1
ATOM 2269 O O . ILE A 1 282 ? 14.141 8.062 -3.711 1 92.56 282 ILE A O 1
ATOM 2273 N N . GLU A 1 283 ? 14.148 6.027 -4.582 1 89.94 283 GLU A N 1
ATOM 2274 C CA . GLU A 1 283 ? 15.047 5.555 -3.535 1 89.94 283 GLU A CA 1
ATOM 2275 C C . GLU A 1 283 ? 16.422 6.211 -3.648 1 89.94 283 GLU A C 1
ATOM 2277 O O . GLU A 1 283 ? 16.984 6.668 -2.648 1 89.94 283 GLU A O 1
ATOM 2282 N N . THR A 1 284 ? 16.938 6.316 -4.816 1 93.06 284 THR A N 1
ATOM 2283 C CA . THR A 1 284 ? 18.234 6.938 -5.016 1 93.06 284 THR A CA 1
ATOM 2284 C C . THR A 1 284 ? 18.156 8.445 -4.77 1 93.06 284 THR A C 1
ATOM 2286 O O . THR A 1 284 ? 19.078 9.023 -4.176 1 93.06 284 THR A O 1
ATOM 2289 N N . PHE A 1 285 ? 17.094 8.992 -5.148 1 95.25 285 PHE A N 1
ATOM 2290 C CA . PHE A 1 285 ? 16.938 10.43 -4.934 1 95.25 285 PHE A CA 1
ATOM 2291 C C . PHE A 1 285 ? 16.891 10.75 -3.443 1 95.25 285 PHE A C 1
ATOM 2293 O O . PHE A 1 285 ? 17.484 11.727 -2.996 1 95.25 285 PHE A O 1
ATOM 2300 N N . PHE A 1 286 ? 16.25 9.977 -2.711 1 94.81 286 PHE A N 1
ATOM 2301 C CA . PHE A 1 286 ? 16.125 10.234 -1.281 1 94.81 286 PHE A CA 1
ATOM 2302 C C . PHE A 1 286 ? 17.484 10.148 -0.604 1 94.81 286 PHE A C 1
ATOM 2304 O O . PHE A 1 286 ? 17.844 11 0.212 1 94.81 286 PHE A O 1
ATOM 2311 N N . ILE A 1 287 ? 18.234 9.102 -0.899 1 91.31 287 ILE A N 1
ATOM 2312 C CA . ILE A 1 287 ? 19.531 8.93 -0.265 1 91.31 287 ILE A CA 1
ATOM 2313 C C . ILE A 1 287 ? 20.438 10.109 -0.618 1 91.31 287 ILE A C 1
ATOM 2315 O O . ILE A 1 287 ? 21.125 10.656 0.249 1 91.31 287 ILE A O 1
ATOM 2319 N N . CYS A 1 288 ? 20.391 10.523 -1.817 1 95.44 288 CYS A N 1
ATOM 2320 C CA . CYS A 1 288 ? 21.203 11.664 -2.219 1 95.44 288 CYS A CA 1
ATOM 2321 C C . CYS A 1 288 ? 20.688 12.953 -1.577 1 95.44 288 CYS A C 1
ATOM 2323 O O . CYS A 1 288 ? 21.469 13.828 -1.214 1 95.44 288 CYS A O 1
ATOM 2325 N N . PHE A 1 289 ? 19.422 13.039 -1.428 1 95.75 289 PHE A N 1
ATOM 2326 C CA . PHE A 1 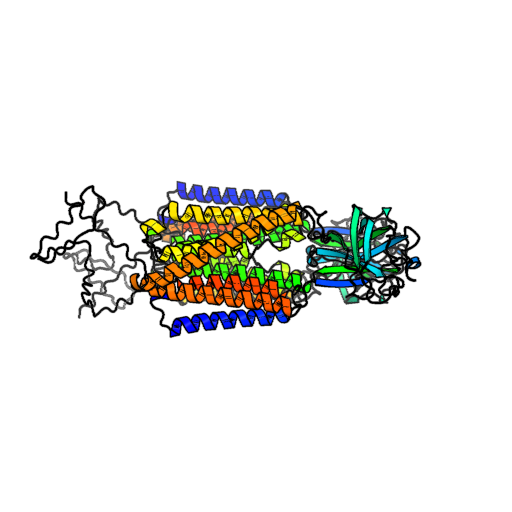289 ? 18.859 14.211 -0.775 1 95.75 289 PHE A CA 1
ATOM 2327 C C . PHE A 1 289 ? 19.219 14.234 0.705 1 95.75 289 PHE A C 1
ATOM 2329 O O . PHE A 1 289 ? 19.469 15.305 1.271 1 95.75 289 PHE A O 1
ATOM 2336 N N . LEU A 1 290 ? 19.188 13.117 1.299 1 93.38 290 LEU A N 1
ATOM 2337 C CA . LEU A 1 290 ? 19.594 13.031 2.695 1 93.38 290 LEU A CA 1
ATOM 2338 C C . LEU A 1 290 ? 21.047 13.453 2.859 1 93.38 290 LEU A C 1
ATOM 2340 O O . LEU A 1 290 ? 21.391 14.156 3.812 1 93.38 290 LEU A O 1
ATOM 2344 N N . MET A 1 291 ? 21.875 13 1.931 1 94.38 291 MET A N 1
ATOM 2345 C CA . MET A 1 291 ? 23.266 13.414 1.957 1 94.38 291 MET A CA 1
ATOM 2346 C C . MET A 1 291 ? 23.391 14.922 1.769 1 94.38 291 MET A C 1
ATOM 2348 O O . MET A 1 291 ? 24.219 15.57 2.422 1 94.38 291 MET A O 1
ATOM 2352 N N . PHE A 1 292 ? 22.625 15.461 0.896 1 95.06 292 PHE A N 1
ATOM 2353 C CA . PHE A 1 292 ? 22.594 16.906 0.682 1 95.06 292 PHE A CA 1
ATOM 2354 C C . PHE A 1 292 ? 22.156 17.625 1.951 1 95.06 292 PHE A C 1
ATOM 2356 O O . PHE A 1 292 ? 22.75 18.641 2.332 1 95.06 292 PHE A O 1
ATOM 2363 N N . TYR A 1 293 ? 21.141 17.094 2.59 1 93.88 293 TYR A N 1
ATOM 2364 C CA . TYR A 1 293 ? 20.609 17.688 3.816 1 93.88 293 TYR A CA 1
ATOM 2365 C C . TYR A 1 293 ? 21.672 17.734 4.902 1 93.88 293 TYR A C 1
ATOM 2367 O O . TYR A 1 293 ? 21.875 18.766 5.535 1 93.88 293 TYR A O 1
ATOM 2375 N N . VAL A 1 294 ? 22.375 16.656 5.094 1 91.56 294 VAL A N 1
ATOM 2376 C CA . VAL A 1 294 ? 23.375 16.578 6.148 1 91.56 294 VAL A CA 1
ATOM 2377 C C . VAL A 1 294 ? 24.516 17.531 5.844 1 91.56 294 VAL A C 1
ATOM 2379 O O . VAL A 1 294 ? 24.984 18.266 6.73 1 91.56 294 VAL A O 1
ATOM 2382 N N . LEU A 1 295 ? 24.953 17.625 4.633 1 91.12 295 LEU A N 1
ATOM 2383 C CA . LEU A 1 295 ? 26.031 18.516 4.238 1 91.12 295 LEU A CA 1
ATOM 2384 C C . LEU A 1 295 ? 25.625 19.984 4.395 1 91.12 295 LEU A C 1
ATOM 2386 O O . LEU A 1 295 ? 26.406 20.797 4.906 1 91.12 295 LEU A O 1
ATOM 2390 N N . SER A 1 296 ? 24.469 20.297 4.004 1 90.31 296 SER A N 1
ATOM 2391 C CA . SER A 1 296 ? 23.984 21.688 4.043 1 90.31 296 SER A CA 1
ATOM 2392 C C . SER A 1 296 ? 23.734 22.141 5.473 1 90.31 296 SER A C 1
ATOM 2394 O O . SER A 1 296 ? 24.016 23.281 5.824 1 90.31 296 SER A O 1
ATOM 2396 N N . MET A 1 297 ? 23.266 21.297 6.324 1 88.31 297 MET A N 1
ATOM 2397 C CA . MET A 1 297 ? 22.906 21.672 7.691 1 88.31 297 MET A CA 1
ATOM 2398 C C . MET A 1 297 ? 24.156 21.984 8.508 1 88.31 297 MET A C 1
ATOM 2400 O O . MET A 1 297 ? 24.156 22.906 9.32 1 88.31 297 MET A O 1
ATOM 2404 N N . PHE A 1 298 ? 25.234 21.359 8.336 1 84.75 298 PHE A N 1
ATOM 2405 C CA . PHE A 1 298 ? 26.453 21.625 9.094 1 84.75 298 PHE A CA 1
ATOM 2406 C C . PHE A 1 298 ? 27.062 22.969 8.703 1 84.75 298 PHE A C 1
ATOM 2408 O O . PHE A 1 298 ? 27.516 23.719 9.562 1 84.75 298 PHE A O 1
ATOM 2415 N N . GLU A 1 299 ? 26.938 23.281 7.496 1 83.06 299 GLU A N 1
ATOM 2416 C CA . GLU A 1 299 ? 27.547 24.531 7.055 1 83.06 299 GLU A CA 1
ATOM 2417 C C . GLU A 1 299 ? 26.594 25.703 7.227 1 83.06 299 GLU A C 1
ATOM 2419 O O . GLU A 1 299 ? 27.031 26.844 7.43 1 83.06 299 GLU A O 1
ATOM 2424 N N . ALA A 1 300 ? 25.359 25.453 7.148 1 83.38 300 ALA A N 1
ATOM 2425 C CA . ALA A 1 300 ? 24.359 26.531 7.203 1 83.38 300 ALA A CA 1
ATOM 2426 C C . ALA A 1 300 ? 24.312 27.156 8.594 1 83.38 300 ALA A C 1
ATOM 2428 O O . ALA A 1 300 ? 24.078 28.359 8.734 1 83.38 300 ALA A O 1
ATOM 2429 N N . LEU A 1 301 ? 24.5 26.406 9.586 1 76.25 301 LEU A N 1
ATOM 2430 C CA . LEU A 1 301 ? 24.375 26.891 10.953 1 76.25 301 LEU A CA 1
ATOM 2431 C C . LEU A 1 301 ? 25.531 27.828 11.305 1 76.25 301 LEU A C 1
ATOM 2433 O O . LEU A 1 301 ? 25.422 28.625 12.25 1 76.25 301 LEU A O 1
ATOM 2437 N N . ARG A 1 302 ? 26.578 27.844 10.469 1 77 302 ARG A N 1
ATOM 2438 C CA . ARG A 1 302 ? 27.734 28.703 10.719 1 77 302 ARG A CA 1
ATOM 2439 C C . ARG A 1 302 ? 27.609 30.016 9.969 1 77 302 ARG A C 1
ATOM 2441 O O . ARG A 1 302 ? 28.234 31.016 10.336 1 77 302 ARG A O 1
ATOM 2448 N N . LYS A 1 303 ? 26.797 30 9.023 1 77.56 303 LYS A N 1
ATOM 2449 C CA . LYS A 1 303 ? 26.719 31.156 8.156 1 77.56 303 LYS A CA 1
ATOM 2450 C C . LYS A 1 303 ? 25.5 32.031 8.5 1 77.56 303 LYS A C 1
ATOM 2452 O O . LYS A 1 303 ? 24.516 31.516 9.031 1 77.56 303 LYS A O 1
ATOM 2457 N N . PRO A 1 304 ? 25.703 33.281 8.312 1 75.12 304 PRO A N 1
ATOM 2458 C CA . PRO A 1 304 ? 24.547 34.156 8.562 1 75.12 304 PRO A CA 1
ATOM 2459 C C . PRO A 1 304 ? 23.359 33.844 7.668 1 75.12 304 PRO A C 1
ATOM 2461 O O . PRO A 1 304 ? 23.516 33.188 6.645 1 75.12 304 PRO A O 1
ATOM 2464 N N . LEU A 1 305 ? 22.172 34.188 8.047 1 73.94 305 LEU A N 1
ATOM 2465 C CA . LEU A 1 305 ? 20.891 33.844 7.43 1 73.94 305 LEU A CA 1
ATOM 2466 C C . LEU A 1 305 ? 20.859 34.25 5.965 1 73.94 305 LEU A C 1
ATOM 2468 O O . LEU A 1 305 ? 20.297 33.562 5.121 1 73.94 305 LEU A O 1
ATOM 2472 N N . ASN A 1 306 ? 21.453 35.375 5.664 1 75.62 306 ASN A N 1
ATOM 2473 C CA . ASN A 1 306 ? 21.406 35.906 4.309 1 75.62 306 ASN A CA 1
ATOM 2474 C C . ASN A 1 306 ? 22.219 35.062 3.342 1 75.62 306 ASN A C 1
ATOM 2476 O O . ASN A 1 306 ? 21.812 34.875 2.191 1 75.62 306 ASN A O 1
ATOM 2480 N N . ILE A 1 307 ? 23.25 34.469 3.846 1 75.31 307 ILE A N 1
ATOM 2481 C CA . ILE A 1 307 ? 24.125 33.656 2.994 1 75.31 307 ILE A CA 1
ATOM 2482 C C . ILE A 1 307 ? 23.547 32.25 2.863 1 75.31 307 ILE A C 1
ATOM 2484 O O . ILE A 1 307 ? 23.672 31.609 1.815 1 75.31 307 ILE A O 1
ATOM 2488 N N . ARG A 1 308 ? 22.781 31.859 3.846 1 77.19 308 ARG A N 1
ATOM 2489 C CA . ARG A 1 308 ? 22.234 30.516 3.859 1 77.19 308 ARG A CA 1
ATOM 2490 C C . ARG A 1 308 ? 21.188 30.344 2.775 1 77.19 308 ARG A C 1
ATOM 2492 O O . ARG A 1 308 ? 21.031 29.25 2.215 1 77.19 308 ARG A O 1
ATOM 2499 N N . LYS A 1 309 ? 20.469 31.453 2.566 1 76.81 309 LYS A N 1
ATOM 2500 C CA . LYS A 1 309 ? 19.375 31.375 1.606 1 76.81 309 LYS A CA 1
ATOM 2501 C C . LYS A 1 309 ? 19.859 31.688 0.193 1 76.81 309 LYS A C 1
ATOM 2503 O O . LYS A 1 309 ? 19.125 31.484 -0.777 1 76.81 309 LYS A O 1
ATOM 2508 N N . SER A 1 310 ? 21.141 32 0.086 1 77.56 310 SER A N 1
ATOM 2509 C CA . SER A 1 310 ? 21.656 32.438 -1.209 1 77.56 310 SER A CA 1
ATOM 2510 C C . SER A 1 310 ? 21.875 31.25 -2.139 1 77.56 310 SER A C 1
ATOM 2512 O O . SER A 1 310 ? 22.125 30.141 -1.681 1 77.56 310 SER A O 1
ATOM 2514 N N . PHE A 1 311 ? 21.688 31.453 -3.391 1 85.06 311 PHE A N 1
ATOM 2515 C CA . PHE A 1 311 ? 21.891 30.453 -4.441 1 85.06 311 PHE A CA 1
ATOM 2516 C C . PHE A 1 311 ? 23.344 30 -4.496 1 85.06 311 PHE A C 1
ATOM 2518 O O . PHE A 1 311 ? 23.625 28.859 -4.832 1 85.06 311 PHE A O 1
ATOM 2525 N N . ARG A 1 312 ? 24.156 30.828 -4.051 1 85.06 312 ARG A N 1
ATOM 2526 C CA . ARG A 1 312 ? 25.594 30.5 -4.086 1 85.06 312 ARG A CA 1
ATOM 2527 C C . ARG A 1 312 ? 25.938 29.469 -3.031 1 85.06 312 ARG A C 1
ATOM 2529 O O . ARG A 1 312 ? 26.875 28.688 -3.209 1 85.06 312 ARG A O 1
ATOM 2536 N N . PHE A 1 313 ? 25.172 29.359 -2.059 1 87.56 313 PHE A N 1
ATOM 2537 C CA . PHE A 1 313 ? 25.406 28.391 -0.993 1 87.56 313 PHE A CA 1
ATOM 2538 C C . PHE A 1 313 ? 24.797 27.031 -1.345 1 87.56 313 PHE A C 1
ATOM 2540 O O . PHE A 1 313 ? 25.453 26 -1.182 1 87.56 313 PHE A O 1
ATOM 2547 N N . ILE A 1 314 ? 23.656 27.031 -1.939 1 88.69 314 ILE A N 1
ATOM 2548 C CA . ILE A 1 314 ? 22.875 25.812 -2.158 1 88.69 314 ILE A CA 1
ATOM 2549 C C . ILE A 1 314 ? 23.312 25.156 -3.467 1 88.69 314 ILE A C 1
ATOM 2551 O O . ILE A 1 314 ? 23.375 23.922 -3.564 1 88.69 314 ILE A O 1
ATOM 2555 N N . LEU A 1 315 ? 23.797 25.844 -4.449 1 91.25 315 LEU A N 1
ATOM 2556 C CA . LEU A 1 315 ? 23.969 25.375 -5.82 1 91.25 315 LEU A CA 1
ATOM 2557 C C . LEU A 1 315 ? 25.109 24.375 -5.91 1 91.25 315 LEU A C 1
ATOM 2559 O O . LEU A 1 315 ? 24.953 23.281 -6.469 1 91.25 315 LEU A O 1
ATOM 2563 N N . PRO A 1 316 ? 26.281 24.656 -5.395 1 91.81 316 PRO A N 1
ATOM 2564 C CA . PRO A 1 316 ? 27.359 23.688 -5.535 1 91.81 316 PRO A CA 1
ATOM 2565 C C . PRO A 1 316 ? 27.078 22.375 -4.809 1 91.81 316 PRO A C 1
ATOM 2567 O O . PRO A 1 316 ? 27.453 21.297 -5.297 1 91.81 316 PRO A O 1
ATOM 2570 N N . ARG A 1 317 ? 26.5 22.422 -3.793 1 93.12 317 ARG A N 1
ATOM 2571 C CA . ARG A 1 317 ? 26.156 21.219 -3.041 1 93.12 317 ARG A CA 1
ATOM 2572 C C . ARG A 1 317 ? 25.062 20.422 -3.756 1 93.12 317 ARG A C 1
ATOM 2574 O O . ARG A 1 317 ? 25.141 19.188 -3.824 1 93.12 317 ARG A O 1
ATOM 2581 N N . ALA A 1 318 ? 24.094 21.156 -4.27 1 93.75 318 ALA A N 1
ATOM 2582 C CA . ALA A 1 318 ? 23.016 20.5 -5.012 1 93.75 318 ALA A CA 1
ATOM 2583 C C . ALA A 1 318 ? 23.531 19.859 -6.297 1 93.75 318 ALA A C 1
ATOM 2585 O O . ALA A 1 318 ? 23.109 18.766 -6.676 1 93.75 318 ALA A O 1
ATOM 2586 N N . LEU A 1 319 ? 24.453 20.531 -6.898 1 94.94 319 LEU A N 1
ATOM 2587 C CA . LEU A 1 319 ? 25.016 20 -8.141 1 94.94 319 LEU A CA 1
ATOM 2588 C C . LEU A 1 319 ? 25.812 18.734 -7.883 1 94.94 319 LEU A C 1
ATOM 2590 O O . LEU A 1 319 ? 25.75 17.781 -8.672 1 94.94 319 LEU A O 1
ATOM 2594 N N . LEU A 1 320 ? 26.547 18.734 -6.84 1 94.81 320 LEU A N 1
ATOM 2595 C CA . LEU A 1 320 ? 27.312 17.531 -6.488 1 94.81 320 LEU A CA 1
ATOM 2596 C C . LEU A 1 320 ? 26.391 16.344 -6.242 1 94.81 320 LEU A C 1
ATOM 2598 O O . LEU A 1 320 ? 26.625 15.258 -6.777 1 94.81 320 LEU A O 1
ATOM 2602 N N . LEU A 1 321 ? 25.391 16.562 -5.555 1 93.19 321 LEU A N 1
ATOM 2603 C CA . LEU A 1 321 ? 24.547 15.445 -5.172 1 93.19 321 LEU A CA 1
ATOM 2604 C C . LEU A 1 321 ? 23.578 15.086 -6.301 1 93.19 321 LEU A C 1
ATOM 2606 O O . LEU A 1 321 ? 23.172 13.93 -6.43 1 93.19 321 LEU A O 1
ATOM 2610 N N . LEU A 1 322 ? 23.297 16.078 -7.145 1 96.31 322 LEU A N 1
ATOM 2611 C CA . LEU A 1 322 ? 22.516 15.766 -8.344 1 96.31 322 LEU A CA 1
ATOM 2612 C C . LEU A 1 322 ? 23.328 14.906 -9.297 1 96.31 322 LEU A C 1
ATOM 2614 O O . LEU A 1 322 ? 22.797 14.008 -9.953 1 96.31 322 LEU A O 1
ATOM 2618 N N . THR A 1 323 ? 24.578 15.164 -9.375 1 97 323 THR A N 1
ATOM 2619 C CA . THR A 1 323 ? 25.453 14.352 -10.211 1 97 323 THR A CA 1
ATOM 2620 C C . THR A 1 323 ? 25.594 12.938 -9.633 1 97 323 THR A C 1
ATOM 2622 O O . THR A 1 323 ? 25.562 11.961 -10.375 1 97 323 THR A O 1
ATOM 2625 N N . LEU A 1 324 ? 25.75 12.898 -8.398 1 97 324 LEU A N 1
ATOM 2626 C CA . LEU A 1 324 ? 25.781 11.586 -7.766 1 97 324 LEU A CA 1
ATOM 2627 C C . LEU A 1 324 ? 24.484 10.82 -8.016 1 97 324 LEU A C 1
ATOM 2629 O O . LEU A 1 324 ? 24.516 9.617 -8.32 1 97 324 LEU A O 1
ATOM 2633 N N . PHE A 1 325 ? 23.375 11.469 -7.918 1 97.06 325 PHE A N 1
ATOM 2634 C CA . PHE A 1 325 ? 22.078 10.852 -8.172 1 97.06 325 PHE A CA 1
ATOM 2635 C C . PHE A 1 325 ? 22 10.305 -9.594 1 97.06 325 PHE A C 1
ATOM 2637 O O . PHE A 1 325 ? 21.594 9.164 -9.805 1 97.06 325 PHE A O 1
ATOM 2644 N N . MET A 1 326 ? 22.453 11.047 -10.523 1 97.38 326 MET A N 1
ATOM 2645 C CA . MET A 1 326 ? 22.375 10.625 -11.922 1 97.38 326 MET A CA 1
ATOM 2646 C C . MET A 1 326 ? 23.281 9.43 -12.18 1 97.38 326 MET A C 1
ATOM 2648 O O . MET A 1 326 ? 22.922 8.508 -12.906 1 97.38 326 MET A O 1
ATOM 2652 N N . LEU A 1 327 ? 24.406 9.414 -11.602 1 96.06 327 LEU A N 1
ATOM 2653 C CA . LEU A 1 327 ? 25.344 8.32 -11.812 1 96.06 327 LEU A CA 1
ATOM 2654 C C . LEU A 1 327 ? 24.844 7.035 -11.156 1 96.06 327 LEU A C 1
ATOM 2656 O O . LEU A 1 327 ? 24.859 5.969 -11.781 1 96.06 327 LEU A O 1
ATOM 2660 N N . VAL A 1 328 ? 24.438 7.137 -9.953 1 94.12 328 VAL A N 1
ATOM 2661 C CA . VAL A 1 328 ? 23.953 5.957 -9.25 1 94.12 328 VAL A CA 1
ATOM 2662 C C . VAL A 1 328 ? 22.688 5.43 -9.914 1 94.12 328 VAL A C 1
ATOM 2664 O O . VAL A 1 328 ? 22.516 4.219 -10.078 1 94.12 328 VAL A O 1
ATOM 2667 N N . PHE A 1 329 ? 21.844 6.363 -10.305 1 93.5 329 PHE A N 1
ATOM 2668 C CA . PHE A 1 329 ? 20.609 5.984 -10.977 1 93.5 329 PHE A CA 1
ATOM 2669 C C . PHE A 1 329 ? 20.906 5.258 -12.289 1 93.5 329 PHE A C 1
ATOM 2671 O O . PHE A 1 329 ? 20.297 4.23 -12.586 1 93.5 329 PHE A O 1
ATOM 2678 N N . THR A 1 330 ? 21.797 5.77 -13.008 1 91.56 330 THR A N 1
ATOM 2679 C CA . THR A 1 330 ? 22.141 5.164 -14.289 1 91.56 330 THR A CA 1
ATOM 2680 C C . THR A 1 330 ? 22.766 3.785 -14.086 1 91.56 330 THR A C 1
ATOM 2682 O O . THR A 1 330 ? 22.469 2.852 -14.828 1 91.56 330 THR A O 1
ATOM 2685 N N . GLU A 1 331 ? 23.578 3.65 -13.125 1 87.88 331 GLU A N 1
ATOM 2686 C CA . GLU A 1 331 ? 24.203 2.357 -12.867 1 87.88 331 GLU A CA 1
ATOM 2687 C C . GLU A 1 331 ? 23.172 1.319 -12.445 1 87.88 331 GLU A C 1
ATOM 2689 O O . GLU A 1 331 ? 23.172 0.191 -12.938 1 87.88 331 GLU A O 1
ATOM 2694 N N . LEU A 1 332 ? 22.297 1.711 -11.57 1 85.5 332 LEU A N 1
ATOM 2695 C CA . LEU A 1 332 ? 21.281 0.772 -11.086 1 85.5 332 LEU A CA 1
ATOM 2696 C C . LEU A 1 332 ? 20.312 0.385 -12.203 1 85.5 332 LEU A C 1
ATOM 2698 O O . LEU A 1 332 ? 19.938 -0.782 -12.32 1 85.5 332 LEU A O 1
ATOM 2702 N N . MET A 1 333 ? 19.953 1.377 -13.008 1 84 333 MET A N 1
ATOM 2703 C CA . MET A 1 333 ? 19.047 1.094 -14.117 1 84 333 MET A CA 1
ATOM 2704 C C . MET A 1 333 ? 19.719 0.217 -15.164 1 84 333 MET A C 1
ATOM 2706 O O . MET A 1 333 ? 19.094 -0.679 -15.734 1 84 333 MET A O 1
ATOM 2710 N N . TYR A 1 334 ? 20.953 0.496 -15.336 1 80.38 334 TYR A N 1
ATOM 2711 C CA . TYR A 1 334 ? 21.688 -0.317 -16.281 1 80.38 334 TYR A CA 1
ATOM 2712 C C . TYR A 1 334 ? 21.797 -1.763 -15.812 1 80.38 334 TYR A C 1
ATOM 2714 O O . TYR A 1 334 ? 21.609 -2.693 -16.609 1 80.38 334 TYR A O 1
ATOM 2722 N N . ASN A 1 335 ? 21.953 -1.949 -14.602 1 75.69 335 ASN A N 1
ATOM 2723 C CA . ASN A 1 335 ? 22.094 -3.293 -14.055 1 75.69 335 ASN A CA 1
ATOM 2724 C C . ASN A 1 335 ? 20.766 -4.02 -13.977 1 75.69 335 ASN A C 1
ATOM 2726 O O . ASN A 1 335 ? 20.703 -5.238 -14.133 1 75.69 335 ASN A O 1
ATOM 2730 N N . ARG A 1 336 ? 19.703 -3.305 -13.828 1 75.56 336 ARG A N 1
ATOM 2731 C CA . ARG A 1 336 ? 18.406 -3.945 -13.641 1 75.56 336 ARG A CA 1
ATOM 2732 C C . ARG A 1 336 ? 17.734 -4.234 -14.984 1 75.56 336 ARG A C 1
ATOM 2734 O O . ARG A 1 336 ? 16.938 -5.164 -15.094 1 75.56 336 ARG A O 1
ATOM 2741 N N . THR A 1 337 ? 17.797 -3.285 -15.961 1 71.12 337 THR A N 1
ATOM 2742 C CA . THR A 1 337 ? 17.141 -3.49 -17.25 1 71.12 337 THR A CA 1
ATOM 2743 C C . THR A 1 337 ? 17.953 -4.449 -18.125 1 71.12 337 THR A C 1
ATOM 2745 O O . THR A 1 337 ? 17.422 -5.09 -19.016 1 71.12 337 THR A O 1
ATOM 2748 N N . THR A 1 338 ? 18.938 -4.227 -18.141 1 57.31 338 THR A N 1
ATOM 2749 C CA . THR A 1 338 ? 19.688 -5.172 -18.953 1 57.31 338 THR A CA 1
ATOM 2750 C C . THR A 1 338 ? 19.656 -6.566 -18.328 1 57.31 338 THR A C 1
ATOM 2752 O O . THR A 1 338 ? 20.156 -6.77 -17.219 1 57.31 338 THR A O 1
ATOM 2755 N N . PRO A 1 339 ? 18.219 -6.941 -18.328 1 51.09 339 PRO A N 1
ATOM 2756 C CA . PRO A 1 339 ? 18.031 -8.305 -17.828 1 51.09 339 PRO A CA 1
ATOM 2757 C C . PRO A 1 339 ? 19.297 -9.148 -17.922 1 51.09 339 PRO A C 1
ATOM 2759 O O . PRO A 1 339 ? 19.375 -10.227 -17.328 1 51.09 339 PRO A O 1
ATOM 2762 N N . ASN A 1 340 ? 19.656 -9.016 -19.125 1 40.56 340 ASN A N 1
ATOM 2763 C CA . ASN A 1 340 ? 20.781 -9.938 -19.203 1 40.56 340 ASN A CA 1
ATOM 2764 C C . ASN A 1 340 ? 21.578 -9.977 -17.891 1 40.56 340 ASN A C 1
ATOM 2766 O O . ASN A 1 340 ? 22.562 -10.711 -17.781 1 40.56 340 ASN A O 1
ATOM 2770 N N . TYR A 1 341 ? 21.516 -8.703 -17.25 1 37.62 341 TYR A N 1
ATOM 2771 C CA . TYR A 1 341 ? 22.359 -8.648 -16.062 1 37.62 341 TYR A CA 1
ATOM 2772 C C . TYR A 1 341 ? 21.672 -9.312 -14.883 1 37.62 341 TYR A C 1
ATOM 2774 O O . TYR A 1 341 ? 20.688 -8.797 -14.344 1 37.62 341 TYR A O 1
ATOM 2782 N N . SER A 1 342 ? 21.125 -10.484 -14.711 1 36.09 342 SER A N 1
ATOM 2783 C CA . SER A 1 342 ? 21.297 -11.352 -13.555 1 36.09 342 SER A CA 1
ATOM 2784 C C . SER A 1 342 ? 22 -10.625 -12.414 1 36.09 342 SER A C 1
ATOM 2786 O O . SER A 1 342 ? 23.016 -9.945 -12.641 1 36.09 342 SER A O 1
ATOM 2788 N N . ILE A 1 343 ? 21.281 -10.008 -11.484 1 39.19 343 ILE A N 1
ATOM 2789 C CA . ILE A 1 343 ? 22.016 -9.57 -10.305 1 39.19 343 ILE A CA 1
ATOM 2790 C C . ILE A 1 343 ? 23.469 -10.047 -10.391 1 39.19 343 ILE A C 1
ATOM 2792 O O . ILE A 1 343 ? 24.344 -9.523 -9.695 1 39.19 343 ILE A O 1
ATOM 2796 N N . THR A 1 344 ? 23.469 -11.438 -10.336 1 35.38 344 THR A N 1
ATOM 2797 C CA . THR A 1 344 ? 24.797 -12.008 -10.172 1 35.38 344 THR A CA 1
ATOM 2798 C C . THR A 1 344 ? 25.781 -11.352 -11.133 1 35.38 344 THR A C 1
ATOM 2800 O O . THR A 1 344 ? 26.953 -11.156 -10.781 1 35.38 344 THR A O 1
ATOM 2803 N N . LEU A 1 345 ? 25.688 -11.727 -12.664 1 36.78 345 LEU A N 1
ATOM 2804 C CA . LEU A 1 345 ? 26.531 -12.516 -13.57 1 36.78 345 LEU A CA 1
ATOM 2805 C C . LEU A 1 345 ? 27.328 -11.602 -14.492 1 36.78 345 LEU A C 1
ATOM 2807 O O . LEU A 1 345 ? 28.188 -12.078 -15.242 1 36.78 345 LEU A O 1
ATOM 2811 N N . LYS A 1 346 ? 26.5 -10.719 -15.367 1 40.75 346 LYS A N 1
ATOM 2812 C CA . LYS A 1 346 ? 27.625 -10.062 -16.016 1 40.75 346 LYS A CA 1
ATOM 2813 C C . LYS A 1 346 ? 28.594 -9.477 -14.992 1 40.75 346 LYS A C 1
ATOM 2815 O O . LYS A 1 346 ? 28.203 -8.68 -14.148 1 40.75 346 LYS A O 1
ATOM 2820 N N . GLY A 1 347 ? 29.25 -10.281 -14.539 1 40.06 347 GLY A N 1
ATOM 2821 C CA . GLY A 1 347 ? 30.453 -10.211 -13.727 1 40.06 347 GLY A CA 1
ATOM 2822 C C . GLY A 1 347 ? 30.984 -8.797 -13.57 1 40.06 347 GLY A C 1
ATOM 2823 O O . GLY A 1 347 ? 30.688 -7.926 -14.391 1 40.06 347 GLY A O 1
ATOM 2824 N N . ILE A 1 348 ? 31.203 -8.289 -12.297 1 50.84 348 ILE A N 1
ATOM 2825 C CA . ILE A 1 348 ? 32.188 -7.312 -11.867 1 50.84 348 ILE A CA 1
ATOM 2826 C C . ILE A 1 348 ? 33.062 -6.914 -13.055 1 50.84 348 ILE A C 1
ATOM 2828 O O . ILE A 1 348 ? 33.656 -5.836 -13.062 1 50.84 348 ILE A O 1
ATOM 2832 N N . ASP A 1 349 ? 32.656 -7.676 -14.219 1 58.56 349 ASP A N 1
ATOM 2833 C CA . ASP A 1 349 ? 33.781 -7.445 -15.148 1 58.56 349 ASP A CA 1
ATOM 2834 C C . ASP A 1 349 ? 33.312 -6.586 -16.328 1 58.56 349 ASP A C 1
ATOM 2836 O O . ASP A 1 349 ? 34.062 -6.414 -17.297 1 58.56 349 ASP A O 1
ATOM 2840 N N . ASP A 1 350 ? 31.938 -6.039 -16.344 1 68.5 350 ASP A N 1
ATOM 2841 C CA . ASP A 1 350 ? 31.609 -5.129 -17.438 1 68.5 350 ASP A CA 1
ATOM 2842 C C . ASP A 1 350 ? 32.344 -3.803 -17.281 1 68.5 350 ASP A C 1
ATOM 2844 O O . ASP A 1 350 ? 32.281 -3.166 -16.234 1 68.5 350 ASP A O 1
ATOM 2848 N N . PRO A 1 351 ? 32.969 -3.555 -18.312 1 75.62 351 PRO A N 1
ATOM 2849 C CA . PRO A 1 351 ? 33.75 -2.332 -18.219 1 75.62 351 PRO A CA 1
ATOM 2850 C C . PRO A 1 351 ? 32.906 -1.093 -17.938 1 75.62 351 PRO A C 1
ATOM 2852 O O . PRO A 1 351 ? 33.344 -0.187 -17.219 1 75.62 351 PRO A O 1
ATOM 2855 N N . ALA A 1 352 ? 31.672 -1.045 -18.484 1 77 352 ALA A N 1
ATOM 2856 C CA . ALA A 1 352 ? 30.828 0.125 -18.234 1 77 352 ALA A CA 1
ATOM 2857 C C . ALA A 1 352 ? 30.469 0.247 -16.766 1 77 352 ALA A C 1
ATOM 2859 O O . ALA A 1 352 ? 30.484 1.347 -16.203 1 77 352 ALA A O 1
ATOM 2860 N N . ASN A 1 353 ? 30.219 -0.797 -16.125 1 79.88 353 ASN A N 1
ATOM 2861 C CA . ASN A 1 353 ? 29.891 -0.783 -14.703 1 79.88 353 ASN A CA 1
ATOM 2862 C C . ASN A 1 353 ? 31.094 -0.41 -13.852 1 79.88 353 ASN A C 1
ATOM 2864 O O . ASN A 1 353 ? 30.953 0.253 -12.82 1 79.88 353 ASN A O 1
ATOM 2868 N N . VAL A 1 354 ? 32.219 -0.841 -14.367 1 82.19 354 VAL A N 1
ATOM 2869 C CA . VAL A 1 354 ? 33.438 -0.534 -13.609 1 82.19 354 VAL A CA 1
ATOM 2870 C C . VAL A 1 354 ? 33.719 0.962 -13.695 1 82.19 354 VAL A C 1
ATOM 2872 O O . VAL A 1 354 ? 34.062 1.591 -12.688 1 82.19 354 VAL A O 1
ATOM 2875 N N . VAL A 1 355 ? 33.562 1.482 -14.859 1 87.38 355 VAL A N 1
ATOM 2876 C CA . VAL A 1 355 ? 33.812 2.908 -15.031 1 87.38 355 VAL A CA 1
ATOM 2877 C C . VAL A 1 355 ? 32.844 3.715 -14.203 1 87.38 355 VAL A C 1
ATOM 2879 O O . VAL A 1 355 ? 33.219 4.664 -13.508 1 87.38 355 VAL A O 1
ATOM 2882 N N . LEU A 1 356 ? 31.594 3.373 -14.234 1 88.81 356 LEU A N 1
ATOM 2883 C CA . LEU A 1 356 ? 30.578 4.082 -13.469 1 88.81 356 LEU A CA 1
ATOM 2884 C C . LEU A 1 356 ? 30.828 3.947 -11.969 1 88.81 356 LEU A C 1
ATOM 2886 O O . LEU A 1 356 ? 30.656 4.906 -11.219 1 88.81 356 LEU A O 1
ATOM 2890 N N . SER A 1 357 ? 31.266 2.812 -11.594 1 89.44 357 SER A N 1
ATOM 2891 C CA . SER A 1 357 ? 31.547 2.592 -10.18 1 89.44 357 SER A CA 1
ATOM 2892 C C . SER A 1 357 ? 32.719 3.436 -9.711 1 89.44 357 SER A C 1
ATOM 2894 O O . SER A 1 357 ? 32.719 3.949 -8.594 1 89.44 357 SER A O 1
ATOM 2896 N N . ILE A 1 358 ? 33.656 3.609 -10.562 1 92.44 358 ILE A N 1
ATOM 2897 C CA . ILE A 1 358 ? 34.812 4.422 -10.211 1 92.44 358 ILE A CA 1
ATOM 2898 C C . ILE A 1 358 ? 34.406 5.891 -10.109 1 92.44 358 ILE A C 1
ATOM 2900 O O . ILE A 1 358 ? 34.844 6.602 -9.203 1 92.44 358 ILE A O 1
ATOM 2904 N N . LEU A 1 359 ? 33.594 6.289 -10.984 1 95.12 359 LEU A N 1
ATOM 2905 C CA . LEU A 1 359 ? 33.094 7.664 -10.953 1 95.12 359 LEU A CA 1
ATOM 2906 C C . LEU A 1 359 ? 32.281 7.918 -9.695 1 95.12 359 LEU A C 1
ATOM 2908 O O . LEU A 1 359 ? 32.406 8.961 -9.055 1 95.12 359 LEU A O 1
ATOM 2912 N N . ILE A 1 360 ? 31.438 7.043 -9.352 1 95.38 360 ILE A N 1
ATOM 2913 C CA . ILE A 1 360 ? 30.609 7.16 -8.156 1 95.38 360 ILE A CA 1
ATOM 2914 C C . ILE A 1 360 ? 31.5 7.203 -6.914 1 95.38 360 ILE A C 1
ATOM 2916 O O . ILE A 1 360 ? 31.297 8.039 -6.027 1 95.38 360 ILE A O 1
ATOM 2920 N N . LEU A 1 361 ? 32.469 6.34 -6.883 1 95.5 361 LEU A N 1
ATOM 2921 C CA . LEU A 1 361 ? 33.375 6.328 -5.754 1 95.5 361 LEU A CA 1
ATOM 2922 C C . LEU A 1 361 ? 34.125 7.656 -5.648 1 95.5 361 LEU A C 1
ATOM 2924 O O . LEU A 1 361 ? 34.344 8.156 -4.547 1 95.5 361 LEU A O 1
ATOM 2928 N N . GLY A 1 362 ? 34.5 8.109 -6.77 1 96.06 362 GLY A N 1
ATOM 2929 C CA . GLY A 1 362 ? 35.125 9.406 -6.773 1 96.06 362 GLY A CA 1
ATOM 2930 C C . GLY A 1 362 ? 34.281 10.508 -6.176 1 96.06 362 GLY A C 1
ATOM 2931 O O . GLY A 1 362 ? 34.75 11.281 -5.344 1 96.06 362 GLY A O 1
ATOM 2932 N N . ILE A 1 363 ? 33.062 10.586 -6.496 1 96.38 363 ILE A N 1
ATOM 2933 C CA . ILE A 1 363 ? 32.156 11.609 -5.992 1 96.38 363 ILE A CA 1
ATOM 2934 C C . ILE A 1 363 ? 31.906 11.391 -4.504 1 96.38 363 ILE A C 1
ATOM 2936 O O . ILE A 1 363 ? 31.812 12.352 -3.736 1 96.38 363 ILE A O 1
ATOM 2940 N N . ILE A 1 364 ? 31.844 10.203 -4.051 1 95.75 364 ILE A N 1
ATOM 2941 C CA . ILE A 1 364 ? 31.609 9.898 -2.641 1 95.75 364 ILE A CA 1
ATOM 2942 C C . ILE A 1 364 ? 32.812 10.352 -1.815 1 95.75 364 ILE A C 1
ATOM 2944 O O . ILE A 1 364 ? 32.656 10.883 -0.715 1 95.75 364 ILE A O 1
ATOM 2948 N N . VAL A 1 365 ? 34 10.211 -2.373 1 96.5 365 VAL A N 1
ATOM 2949 C CA . VAL A 1 365 ? 35.188 10.648 -1.676 1 96.5 365 VAL A CA 1
ATOM 2950 C C . VAL A 1 365 ? 35.188 12.164 -1.542 1 96.5 365 VAL A C 1
ATOM 2952 O O . VAL A 1 365 ? 35.531 12.703 -0.479 1 96.5 365 VAL A O 1
ATOM 2955 N N . ILE A 1 366 ? 34.812 12.797 -2.582 1 96.88 366 ILE A N 1
ATOM 2956 C CA . ILE A 1 366 ? 34.688 14.25 -2.543 1 96.88 366 ILE A CA 1
ATOM 2957 C C . ILE A 1 366 ? 33.656 14.672 -1.5 1 96.88 366 ILE A C 1
ATOM 2959 O O . ILE A 1 366 ? 33.906 15.602 -0.726 1 96.88 366 ILE A O 1
ATOM 2963 N N . TYR A 1 367 ? 32.594 14.031 -1.406 1 95.75 367 TYR A N 1
ATOM 2964 C CA . TYR A 1 367 ? 31.531 14.32 -0.444 1 95.75 367 TYR A CA 1
ATOM 2965 C C . TYR A 1 367 ? 32.031 14.125 0.984 1 95.75 367 TYR A C 1
ATOM 2967 O O . TYR A 1 367 ? 31.781 14.969 1.851 1 95.75 367 TYR A O 1
ATOM 2975 N N . ILE A 1 368 ? 32.719 13.039 1.21 1 93.69 368 ILE A N 1
ATOM 2976 C CA . ILE A 1 368 ? 33.188 12.742 2.555 1 93.69 368 ILE A CA 1
ATOM 2977 C C . ILE A 1 368 ? 34.219 13.797 2.99 1 93.69 368 ILE A C 1
ATOM 2979 O O . ILE A 1 368 ? 34.156 14.273 4.129 1 93.69 368 ILE A O 1
ATOM 2983 N N . PHE A 1 369 ? 35.062 14.219 2.115 1 96 369 PHE A N 1
ATOM 2984 C CA . PHE A 1 369 ? 36.062 15.25 2.434 1 96 369 PHE A CA 1
ATOM 2985 C C . PHE A 1 369 ? 35.375 16.578 2.729 1 96 369 PHE A C 1
ATOM 2987 O O . PHE A 1 369 ? 35.719 17.266 3.689 1 96 369 PHE A O 1
ATOM 2994 N N . TRP A 1 370 ? 34.438 16.859 1.917 1 94.12 370 TRP A N 1
ATOM 2995 C CA . TRP A 1 370 ? 33.688 18.094 2.119 1 94.12 370 TRP A CA 1
ATOM 2996 C C . TRP A 1 370 ? 32.938 18.062 3.441 1 94.12 370 TRP A C 1
ATOM 2998 O O . TRP A 1 370 ? 32.938 19.047 4.191 1 94.12 370 TRP A O 1
ATOM 3008 N N . LEU A 1 371 ? 32.375 16.984 3.771 1 91.75 371 LEU A N 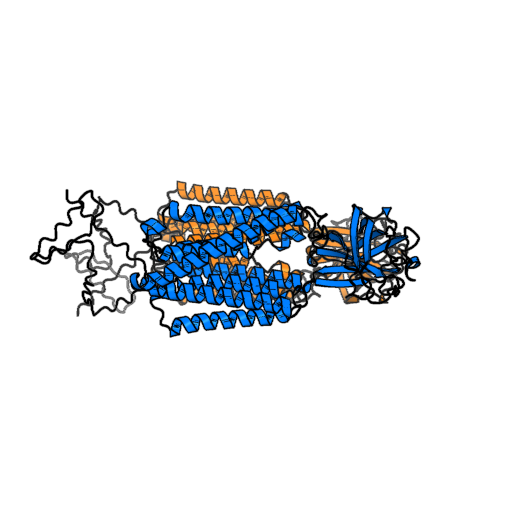1
ATOM 3009 C CA . LEU A 1 371 ? 31.594 16.844 5.004 1 91.75 371 LEU A CA 1
ATOM 3010 C C . LEU A 1 371 ? 32.5 16.922 6.223 1 91.75 371 LEU A C 1
ATOM 3012 O O . LEU A 1 371 ? 32.219 17.641 7.18 1 91.75 371 LEU A O 1
ATOM 3016 N N . VAL A 1 372 ? 33.594 16.203 6.172 1 92.06 372 VAL A N 1
ATOM 3017 C CA . VAL A 1 372 ? 34.531 16.203 7.297 1 92.06 372 VAL A CA 1
ATOM 3018 C C . VAL A 1 372 ? 35.125 17.594 7.496 1 92.06 372 VAL A C 1
ATOM 3020 O O . VAL A 1 372 ? 35.219 18.078 8.625 1 92.06 372 VAL A O 1
ATOM 3023 N N . PHE A 1 373 ? 35.438 18.234 6.43 1 91.38 373 PHE A N 1
ATOM 3024 C CA . PHE A 1 373 ? 35.938 19.594 6.508 1 91.38 373 PHE A CA 1
ATOM 3025 C C . PHE A 1 373 ? 34.875 20.531 7.07 1 91.38 373 PHE A C 1
ATOM 3027 O O . PHE A 1 373 ? 35.188 21.406 7.887 1 91.38 373 PHE A O 1
ATOM 3034 N N . GLY A 1 374 ? 33.719 20.344 6.629 1 87 374 GLY A N 1
ATOM 3035 C CA . GLY A 1 374 ? 32.625 21.156 7.141 1 87 374 GLY A CA 1
ATOM 3036 C C . GLY A 1 374 ? 32.375 20.953 8.617 1 87 374 GLY A C 1
ATOM 3037 O O . GLY A 1 374 ? 32.125 21.906 9.352 1 87 374 GLY A O 1
ATOM 3038 N N . ILE A 1 375 ? 32.5 19.781 9.094 1 86.94 375 ILE A N 1
ATOM 3039 C CA . ILE A 1 375 ? 32.281 19.453 10.5 1 86.94 375 ILE A CA 1
ATOM 3040 C C . ILE A 1 375 ? 33.375 20.062 11.352 1 86.94 375 ILE A C 1
ATOM 3042 O O . ILE A 1 375 ? 33.125 20.688 12.375 1 86.94 375 ILE A O 1
ATOM 3046 N N . ILE A 1 376 ? 34.625 19.953 10.922 1 88 376 ILE A N 1
ATOM 3047 C CA . ILE A 1 376 ? 35.75 20.469 11.672 1 88 376 ILE A CA 1
ATOM 3048 C C . ILE A 1 376 ? 35.656 21.984 11.758 1 88 376 ILE A C 1
ATOM 3050 O O . ILE A 1 376 ? 35.875 22.562 12.828 1 88 376 ILE A O 1
ATOM 3054 N N . ARG A 1 377 ? 35.375 22.594 10.719 1 84.81 377 ARG A N 1
ATOM 3055 C CA . ARG A 1 377 ? 35.281 24.047 10.688 1 84.81 377 ARG A CA 1
ATOM 3056 C C . ARG A 1 377 ? 34.156 24.547 11.57 1 84.81 377 ARG A C 1
ATOM 3058 O O . ARG A 1 377 ? 34.281 25.562 12.266 1 84.81 377 ARG A O 1
ATOM 3065 N N . THR A 1 378 ? 33.062 23.859 11.531 1 83.12 378 THR A N 1
ATOM 3066 C CA . THR A 1 378 ? 31.906 24.25 12.312 1 83.12 378 THR A CA 1
ATOM 3067 C C . THR A 1 378 ? 32.188 24.109 13.805 1 83.12 378 THR A C 1
ATOM 3069 O O . THR A 1 378 ? 31.828 24.984 14.602 1 83.12 378 THR A O 1
ATOM 3072 N N . TYR A 1 379 ? 32.875 23.094 14.203 1 82.12 379 TYR A N 1
ATOM 3073 C CA . TYR A 1 379 ? 33.156 22.891 15.617 1 82.12 379 TYR A CA 1
ATOM 3074 C C . TYR A 1 379 ? 34.281 23.828 16.094 1 82.12 379 TYR A C 1
ATOM 3076 O O . TYR A 1 379 ? 34.281 24.25 17.25 1 82.12 379 TYR A O 1
ATOM 3084 N N . SER A 1 380 ? 35.094 24.234 15.188 1 82.31 380 SER A N 1
ATOM 3085 C CA . SER A 1 380 ? 36.156 25.172 15.555 1 82.31 380 SER A CA 1
ATOM 3086 C C . SER A 1 380 ? 35.625 26.578 15.734 1 82.31 380 SER A C 1
ATOM 3088 O O . SER A 1 380 ? 36.094 27.328 16.594 1 82.31 380 SER A O 1
ATOM 3090 N N . GLU A 1 381 ? 34.594 26.859 15.031 1 79.75 381 GLU A N 1
ATOM 3091 C CA . GLU A 1 381 ? 34.031 28.203 15.102 1 79.75 381 GLU A CA 1
ATOM 3092 C C . GLU A 1 381 ? 32.844 28.25 16.062 1 79.75 381 GLU A C 1
ATOM 3094 O O . GLU A 1 381 ? 32.219 29.297 16.219 1 79.75 381 GLU A O 1
ATOM 3099 N N . SER A 1 382 ? 32.469 27.188 16.75 1 75.56 382 SER A N 1
ATOM 3100 C CA . SER A 1 382 ? 31.281 27.078 17.578 1 75.56 382 SER A CA 1
ATOM 3101 C C . SER A 1 382 ? 31.344 28.016 18.766 1 75.56 382 SER A C 1
ATOM 3103 O O . SER A 1 382 ? 30.312 28.484 19.25 1 75.56 382 SER A O 1
ATOM 3105 N N . ARG A 1 383 ? 32.438 28.375 19.219 1 72 383 ARG A N 1
ATOM 3106 C CA . ARG A 1 383 ? 32.562 29.234 20.375 1 72 383 ARG A CA 1
ATOM 3107 C C . ARG A 1 383 ? 32.125 30.656 20.047 1 72 383 ARG A C 1
ATOM 3109 O O . ARG A 1 383 ? 31.672 31.406 20.922 1 72 383 ARG A O 1
ATOM 3116 N N . LYS A 1 384 ? 32.031 30.875 18.734 1 70.5 384 LYS A N 1
ATOM 3117 C CA . LYS A 1 384 ? 31.719 32.25 18.312 1 70.5 384 LYS A CA 1
ATOM 3118 C C . LYS A 1 384 ? 30.219 32.406 18.047 1 70.5 384 LYS A C 1
ATOM 3120 O O . LYS A 1 384 ? 29.703 33.5 17.938 1 70.5 384 LYS A O 1
ATOM 3125 N N . LEU A 1 385 ? 29.453 31.344 18.031 1 72.69 385 LEU A N 1
ATOM 3126 C CA . LEU A 1 385 ? 28.109 31.375 17.484 1 72.69 385 LEU A CA 1
ATOM 3127 C C . LEU A 1 385 ? 27.078 31.531 18.609 1 72.69 385 LEU A C 1
ATOM 3129 O O . LEU A 1 385 ? 25.906 31.828 18.344 1 72.69 385 LEU A O 1
ATOM 3133 N N . GLY A 1 386 ? 27.359 31.797 19.797 1 66.88 386 GLY A N 1
ATOM 3134 C CA . GLY A 1 386 ? 26.422 32.031 20.875 1 66.88 386 GLY A CA 1
ATOM 3135 C C . GLY A 1 386 ? 25.469 30.859 21.094 1 66.88 386 GLY A C 1
ATOM 3136 O O . GLY A 1 386 ? 25.891 29.703 21.109 1 66.88 386 GLY A O 1
ATOM 3137 N N . PRO A 1 387 ? 24.109 31.188 21.156 1 67 387 PRO A N 1
ATOM 3138 C CA . PRO A 1 387 ? 23.125 30.141 21.438 1 67 387 PRO A CA 1
ATOM 3139 C C . PRO A 1 387 ? 22.953 29.156 20.297 1 67 387 PRO A C 1
ATOM 3141 O O . PRO A 1 387 ? 22.531 28.016 20.5 1 67 387 PRO A O 1
ATOM 3144 N N . VAL A 1 388 ? 23.297 29.578 19.109 1 74.31 388 VAL A N 1
ATOM 3145 C CA . VAL A 1 388 ? 23.203 28.719 17.938 1 74.31 388 VAL A CA 1
ATOM 3146 C C . VAL A 1 388 ? 24.219 27.578 18.062 1 74.31 388 VAL A C 1
ATOM 3148 O O . VAL A 1 388 ? 24.047 26.516 17.453 1 74.31 388 VAL A O 1
ATOM 3151 N N . SER A 1 389 ? 25.141 27.734 18.984 1 76.19 389 SER A N 1
ATOM 3152 C CA . SER A 1 389 ? 26.156 26.719 19.203 1 76.19 389 SER A CA 1
ATOM 3153 C C . SER A 1 389 ? 25.562 25.453 19.828 1 76.19 389 SER A C 1
ATOM 3155 O O . SER A 1 389 ? 26 24.344 19.516 1 76.19 389 SER A O 1
ATOM 3157 N N . LEU A 1 390 ? 24.531 25.625 20.594 1 76.75 390 LEU A N 1
ATOM 3158 C CA . LEU A 1 390 ? 23.906 24.469 21.219 1 76.75 390 LEU A CA 1
ATOM 3159 C C . LEU A 1 390 ? 23.125 23.641 20.203 1 76.75 390 LEU A C 1
ATOM 3161 O O . LEU A 1 390 ? 23.109 22.406 20.266 1 76.75 390 LEU A O 1
ATOM 3165 N N . ARG A 1 391 ? 22.609 24.328 19.203 1 80.19 391 ARG A N 1
ATOM 3166 C CA . ARG A 1 391 ? 21.906 23.641 18.141 1 80.19 391 ARG A CA 1
ATOM 3167 C C . ARG A 1 391 ? 22.844 22.766 17.312 1 80.19 391 ARG A C 1
ATOM 3169 O O . ARG A 1 391 ? 22.516 21.641 16.953 1 80.19 391 ARG A O 1
ATOM 3176 N N . LEU A 1 392 ? 23.969 23.328 17.156 1 78.81 392 LEU A N 1
ATOM 3177 C CA . LEU A 1 392 ? 24.953 22.625 16.344 1 78.81 392 LEU A CA 1
ATOM 3178 C C . LEU A 1 392 ? 25.531 21.422 17.094 1 78.81 392 LEU A C 1
ATOM 3180 O O . LEU A 1 392 ? 25.734 20.359 16.516 1 78.81 392 LEU A O 1
ATOM 3184 N N . LYS A 1 393 ? 25.703 21.578 18.328 1 80.62 393 LYS A N 1
ATOM 3185 C CA . LYS A 1 393 ? 26.266 20.5 19.125 1 80.62 393 LYS A CA 1
ATOM 3186 C C . LYS A 1 393 ? 25.297 19.344 19.25 1 80.62 393 LYS A C 1
ATOM 3188 O O . LYS A 1 393 ? 25.688 18.172 19.125 1 80.62 393 LYS A O 1
ATOM 3193 N N . TYR A 1 394 ? 24.078 19.672 19.391 1 82.25 394 TYR A N 1
ATOM 3194 C CA . TYR A 1 394 ? 23.094 18.609 19.562 1 82.25 394 TYR A CA 1
ATOM 3195 C C . TYR A 1 394 ? 22.766 17.953 18.234 1 82.25 394 TYR A C 1
ATOM 3197 O O . TYR A 1 394 ? 22.688 16.734 18.125 1 82.25 394 TYR A O 1
ATOM 3205 N N . TYR A 1 395 ? 22.547 18.766 17.219 1 85.06 395 TYR A N 1
ATOM 3206 C CA . TYR A 1 395 ? 22.312 18.203 15.898 1 85.06 395 TYR A CA 1
ATOM 3207 C C . TYR A 1 395 ? 23.516 17.406 15.43 1 85.06 395 TYR A C 1
ATOM 3209 O O . TYR A 1 395 ? 23.375 16.281 14.953 1 85.06 395 TYR A O 1
ATOM 3217 N N . GLY A 1 396 ? 24.703 18.016 15.5 1 83 396 GLY A N 1
ATOM 3218 C CA . GLY A 1 396 ? 25.922 17.359 15.055 1 83 396 GLY A CA 1
ATOM 3219 C C . GLY A 1 396 ? 26.234 16.094 15.844 1 83 396 GLY A C 1
ATOM 3220 O O . GLY A 1 396 ? 26.562 15.062 15.258 1 83 396 GLY A O 1
ATOM 3221 N N . GLY A 1 397 ? 26.094 16.219 17.125 1 83.5 397 GLY A N 1
ATOM 3222 C CA . GLY A 1 397 ? 26.312 15.031 17.938 1 83.5 397 GLY A CA 1
ATOM 3223 C C . GLY A 1 397 ? 25.328 13.914 17.641 1 83.5 397 GLY A C 1
ATOM 3224 O O . GLY A 1 397 ? 25.734 12.75 17.531 1 83.5 397 GLY A O 1
ATOM 3225 N N . PHE A 1 398 ? 24.094 14.227 17.438 1 88.25 398 PHE A N 1
ATOM 3226 C CA . PHE A 1 398 ? 23.078 13.227 17.141 1 88.25 398 PHE A CA 1
ATOM 3227 C C . PHE A 1 398 ? 23.328 12.594 15.773 1 88.25 398 PHE A C 1
ATOM 3229 O O . PHE A 1 398 ? 23.312 11.367 15.641 1 88.25 398 PHE A O 1
ATOM 3236 N N . THR A 1 399 ? 23.562 13.383 14.75 1 89.12 399 THR A N 1
ATOM 3237 C CA . THR A 1 399 ? 23.75 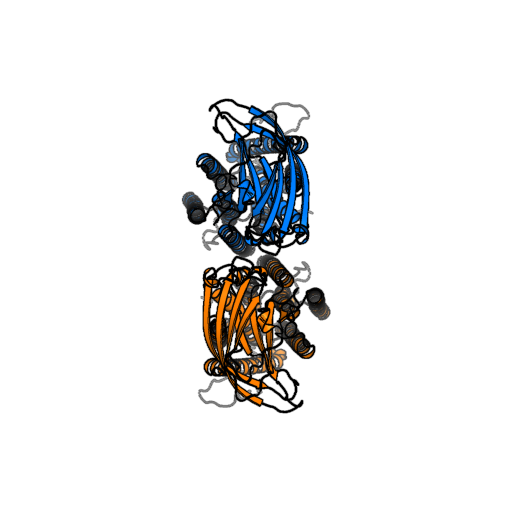12.891 13.391 1 89.12 399 THR A CA 1
ATOM 3238 C C . THR A 1 399 ? 25 12.023 13.289 1 89.12 399 THR A C 1
ATOM 3240 O O . THR A 1 399 ? 24.984 10.969 12.656 1 89.12 399 THR A O 1
ATOM 3243 N N . ILE A 1 400 ? 26.047 12.406 13.977 1 87.38 400 ILE A N 1
ATOM 3244 C CA . ILE A 1 400 ? 27.297 11.633 13.938 1 87.38 400 ILE A CA 1
ATOM 3245 C C . ILE A 1 400 ? 27.094 10.305 14.656 1 87.38 400 ILE A C 1
ATOM 3247 O O . ILE A 1 400 ? 27.531 9.258 14.172 1 87.38 400 ILE A O 1
ATOM 3251 N N . CYS A 1 401 ? 26.406 10.336 15.734 1 86.25 401 CYS A N 1
ATOM 3252 C CA . CYS A 1 401 ? 26.141 9.102 16.469 1 86.25 401 CYS A CA 1
ATOM 3253 C C . CYS A 1 401 ? 25.281 8.156 15.641 1 86.25 401 CYS A C 1
ATOM 3255 O O . CYS A 1 401 ? 25.516 6.949 15.625 1 86.25 401 CYS A O 1
ATOM 3257 N N . VAL A 1 402 ? 24.359 8.672 14.977 1 87.62 402 VAL A N 1
ATOM 3258 C CA . VAL A 1 402 ? 23.453 7.855 14.172 1 87.62 402 VAL A CA 1
ATOM 3259 C C . VAL A 1 402 ? 24.219 7.266 12.984 1 87.62 402 VAL A C 1
ATOM 3261 O O . VAL A 1 402 ? 24.031 6.094 12.641 1 87.62 402 VAL A O 1
ATOM 3264 N N . ILE A 1 403 ? 25.078 8.008 12.375 1 86 403 ILE A N 1
ATOM 3265 C CA . ILE A 1 403 ? 25.875 7.523 11.242 1 86 403 ILE A CA 1
ATOM 3266 C C . ILE A 1 403 ? 26.812 6.414 11.711 1 86 403 ILE A C 1
ATOM 3268 O O . ILE A 1 403 ? 26.938 5.383 11.047 1 86 403 ILE A O 1
ATOM 3272 N N . ILE A 1 404 ? 27.391 6.562 12.828 1 85.94 404 ILE A N 1
ATOM 3273 C CA . ILE A 1 404 ? 28.312 5.566 13.367 1 85.94 404 ILE A CA 1
ATOM 3274 C C . ILE A 1 404 ? 27.547 4.293 13.719 1 85.94 404 ILE A C 1
ATOM 3276 O O . ILE A 1 404 ? 27.984 3.188 13.406 1 85.94 404 ILE A O 1
ATOM 3280 N N . LEU A 1 405 ? 26.422 4.457 14.312 1 84.94 405 LEU A N 1
ATOM 3281 C CA . LEU A 1 405 ? 25.609 3.301 14.672 1 84.94 405 LEU A CA 1
ATOM 3282 C C . LEU A 1 405 ? 25.156 2.545 13.43 1 84.94 405 LEU A C 1
ATOM 3284 O O . LEU A 1 405 ? 25.141 1.312 13.414 1 84.94 405 LEU A O 1
ATOM 3288 N N . TYR A 1 406 ? 24.859 3.232 12.414 1 83.81 406 TYR A N 1
ATOM 3289 C CA . TYR A 1 406 ? 24.422 2.598 11.172 1 83.81 406 TYR A CA 1
ATOM 3290 C C . TYR A 1 406 ? 25.578 1.854 10.508 1 83.81 406 TYR A C 1
ATOM 3292 O O . TYR A 1 406 ? 25.391 0.738 10.008 1 83.81 406 TYR A O 1
ATOM 3300 N N . LEU A 1 407 ? 26.734 2.428 10.531 1 82.62 407 LEU A N 1
ATOM 3301 C CA . LEU A 1 407 ? 27.906 1.778 9.953 1 82.62 407 LEU A CA 1
ATOM 3302 C C . LEU A 1 407 ? 28.281 0.531 10.742 1 82.62 407 LEU A C 1
ATOM 3304 O O . LEU A 1 407 ? 28.656 -0.49 10.164 1 82.62 407 LEU A O 1
ATOM 3308 N N . CYS A 1 408 ? 28.109 0.586 11.984 1 81 408 CYS A N 1
ATOM 3309 C CA . CYS A 1 408 ? 28.391 -0.569 12.828 1 81 408 CYS A CA 1
ATOM 3310 C C . CYS A 1 408 ? 27.406 -1.703 12.539 1 81 408 CYS A C 1
ATOM 3312 O O . CYS A 1 408 ? 27.797 -2.871 12.508 1 81 408 CYS A O 1
ATOM 3314 N N . LEU A 1 409 ? 26.234 -1.33 12.312 1 78.44 409 LEU A N 1
ATOM 3315 C CA . LEU A 1 409 ? 25.234 -2.34 12 1 78.44 409 LEU A CA 1
ATOM 3316 C C . LEU A 1 409 ? 25.5 -2.979 10.641 1 78.44 409 LEU A C 1
ATOM 3318 O O . LEU A 1 409 ? 25.359 -4.191 10.484 1 78.44 409 LEU A O 1
ATOM 3322 N N . LEU A 1 410 ? 25.938 -2.227 9.672 1 76.5 410 LEU A N 1
ATOM 3323 C CA . LEU A 1 410 ? 26.25 -2.756 8.352 1 76.5 410 LEU A CA 1
ATOM 3324 C C . LEU A 1 410 ? 27.453 -3.684 8.406 1 76.5 410 LEU A C 1
ATOM 3326 O O . LEU A 1 410 ? 27.469 -4.734 7.762 1 76.5 410 LEU A O 1
ATOM 3330 N N . ILE A 1 411 ? 28.406 -3.367 9.211 1 77.94 411 ILE A N 1
ATOM 3331 C CA . ILE A 1 411 ? 29.609 -4.184 9.359 1 77.94 411 ILE A CA 1
ATOM 3332 C C . ILE A 1 411 ? 29.266 -5.473 10.102 1 77.94 411 ILE A C 1
ATOM 3334 O O . ILE A 1 411 ? 29.719 -6.555 9.727 1 77.94 411 ILE A O 1
ATOM 3338 N N . ALA A 1 412 ? 28.484 -5.316 11.086 1 73.69 412 ALA A N 1
ATOM 3339 C CA . ALA A 1 412 ? 28.047 -6.496 11.836 1 73.69 412 ALA A CA 1
ATOM 3340 C C . ALA A 1 412 ? 27.266 -7.453 10.945 1 73.69 412 ALA A C 1
ATOM 3342 O O . ALA A 1 412 ? 27.438 -8.672 11.023 1 73.69 412 ALA A O 1
ATOM 3343 N N . ALA A 1 413 ? 26.453 -6.922 10.094 1 72.25 413 ALA A N 1
ATOM 3344 C CA . ALA A 1 413 ? 25.656 -7.75 9.18 1 72.25 413 ALA A CA 1
ATOM 3345 C C . ALA A 1 413 ? 26.562 -8.484 8.188 1 72.25 413 ALA A C 1
ATOM 3347 O O . ALA A 1 413 ? 26.312 -9.641 7.855 1 72.25 413 ALA A O 1
ATOM 3348 N N . ASN A 1 414 ? 27.609 -7.906 7.785 1 67.81 414 ASN A N 1
ATOM 3349 C CA . ASN A 1 414 ? 28.531 -8.531 6.844 1 67.81 414 ASN A CA 1
ATOM 3350 C C . ASN A 1 414 ? 29.391 -9.586 7.52 1 67.81 414 ASN A C 1
ATOM 3352 O O . ASN A 1 414 ? 29.688 -10.625 6.926 1 67.81 414 ASN A O 1
ATOM 3356 N N . PHE A 1 415 ? 29.766 -9.312 8.695 1 66.94 415 PHE A N 1
ATOM 3357 C CA . PHE A 1 415 ? 30.641 -10.242 9.398 1 66.94 415 PHE A CA 1
ATOM 3358 C C . PHE A 1 415 ? 29.859 -11.469 9.875 1 66.94 415 PHE A C 1
ATOM 3360 O O . PHE A 1 415 ? 30.406 -12.57 9.922 1 66.94 415 PHE A O 1
ATOM 3367 N N . MET A 1 416 ? 28.688 -11.211 10.297 1 59.25 416 MET A N 1
ATOM 3368 C CA . MET A 1 416 ? 27.891 -12.336 10.781 1 59.25 416 MET A CA 1
ATOM 3369 C C . MET A 1 416 ? 27.312 -13.133 9.617 1 59.25 416 MET A C 1
ATOM 3371 O O . MET A 1 416 ? 26.656 -14.156 9.828 1 59.25 416 MET A O 1
ATOM 3375 N N . GLY A 1 417 ? 27.688 -12.859 8.43 1 56.72 417 GLY A N 1
ATOM 3376 C CA . GLY A 1 417 ? 27.219 -13.578 7.254 1 56.72 417 GLY A CA 1
ATOM 3377 C C . GLY A 1 417 ? 25.781 -13.25 6.895 1 56.72 417 GLY A C 1
ATOM 3378 O O . GLY A 1 417 ? 25.109 -14.039 6.23 1 56.72 417 GLY A O 1
ATOM 3379 N N . TYR A 1 418 ? 25.234 -12.328 7.641 1 50 418 TYR A N 1
ATOM 3380 C CA . TYR A 1 418 ? 23.844 -11.992 7.43 1 50 418 TYR A CA 1
ATOM 3381 C C . TYR A 1 418 ? 23.672 -11.055 6.234 1 50 418 TYR A C 1
ATOM 3383 O O . TYR A 1 418 ? 22.797 -10.188 6.23 1 50 418 TYR A O 1
ATOM 3391 N N . HIS A 1 419 ? 24.656 -11.156 5.254 1 50.31 419 HIS A N 1
ATOM 3392 C CA . HIS A 1 419 ? 24.641 -10.25 4.117 1 50.31 419 HIS A CA 1
ATOM 3393 C C . HIS A 1 419 ? 23.312 -10.312 3.379 1 50.31 419 HIS A C 1
ATOM 3395 O O . HIS A 1 419 ? 22.891 -9.328 2.77 1 50.31 419 HIS A O 1
ATOM 3401 N N . ASN A 1 420 ? 22.75 -11.461 3.287 1 52.44 420 ASN A N 1
ATOM 3402 C CA . ASN A 1 420 ? 21.531 -11.641 2.5 1 52.44 420 ASN A CA 1
ATOM 3403 C C . ASN A 1 420 ? 20.281 -11.523 3.365 1 52.44 420 ASN A C 1
ATOM 3405 O O . ASN A 1 420 ? 19.234 -12.086 3.035 1 52.44 420 ASN A O 1
ATOM 3409 N N . ASN A 1 421 ? 20.484 -10.906 4.633 1 55.78 421 ASN A N 1
ATOM 3410 C CA . ASN A 1 421 ? 19.344 -11.031 5.547 1 55.78 421 ASN A CA 1
ATOM 3411 C C . ASN A 1 421 ? 18.359 -9.875 5.383 1 55.78 421 ASN A C 1
ATOM 3413 O O . ASN A 1 421 ? 18.766 -8.75 5.082 1 55.78 421 ASN A O 1
ATOM 3417 N N . ALA A 1 422 ? 17.172 -10.281 5.109 1 60.5 422 ALA A N 1
ATOM 3418 C CA . ALA A 1 422 ? 16 -9.422 5.125 1 60.5 422 ALA A CA 1
ATOM 3419 C C . ALA A 1 422 ? 16.078 -8.391 6.246 1 60.5 422 ALA A C 1
ATOM 3421 O O . ALA A 1 422 ? 15.469 -7.324 6.168 1 60.5 422 ALA A O 1
ATOM 3422 N N . SER A 1 423 ? 16.922 -8.68 7.188 1 65.44 423 SER A N 1
ATOM 3423 C CA . SER A 1 423 ? 16.984 -7.84 8.375 1 65.44 423 SER A CA 1
ATOM 3424 C C . SER A 1 423 ? 17.656 -6.504 8.07 1 65.44 423 SER A C 1
ATOM 3426 O O . SER A 1 423 ? 17.312 -5.48 8.664 1 65.44 423 SER A O 1
ATOM 3428 N N . ILE A 1 424 ? 18.438 -6.527 6.965 1 73.75 424 ILE A N 1
ATOM 3429 C CA . ILE A 1 424 ? 19.141 -5.289 6.672 1 73.75 424 ILE A CA 1
ATOM 3430 C C . ILE A 1 424 ? 18.203 -4.289 6.012 1 73.75 424 ILE A C 1
ATOM 3432 O O . ILE A 1 424 ? 18.297 -3.084 6.254 1 73.75 424 ILE A O 1
ATOM 3436 N N . THR A 1 425 ? 17.281 -4.836 5.332 1 75.31 425 THR A N 1
ATOM 3437 C CA . THR A 1 425 ? 16.375 -3.936 4.633 1 75.31 425 THR A CA 1
ATOM 3438 C C . THR A 1 425 ? 15.445 -3.23 5.617 1 75.31 425 THR A C 1
ATOM 3440 O O . THR A 1 425 ? 15.305 -2.006 5.582 1 75.31 425 THR A O 1
ATOM 3443 N N . LEU A 1 426 ? 14.906 -3.996 6.508 1 78.38 426 LEU A N 1
ATOM 3444 C CA . LEU A 1 426 ? 14 -3.381 7.477 1 78.38 426 LEU A CA 1
ATOM 3445 C C . LEU A 1 426 ? 14.766 -2.471 8.43 1 78.38 426 LEU A C 1
ATOM 3447 O O . LEU A 1 426 ? 14.273 -1.411 8.82 1 78.38 426 LEU A O 1
ATOM 3451 N N . THR A 1 427 ? 15.898 -2.928 8.742 1 81.06 427 THR A N 1
ATOM 3452 C CA . THR A 1 427 ? 16.703 -2.111 9.656 1 81.06 427 THR A CA 1
ATOM 3453 C C . THR A 1 427 ? 17.062 -0.778 9.008 1 81.06 427 THR A C 1
ATOM 3455 O O . THR A 1 427 ? 16.984 0.271 9.648 1 81.06 427 THR A O 1
ATOM 3458 N N . THR A 1 428 ? 17.359 -0.833 7.777 1 83.38 428 THR A N 1
ATOM 3459 C CA . THR A 1 428 ? 17.703 0.402 7.078 1 83.38 428 THR A CA 1
ATOM 3460 C C . THR A 1 428 ? 16.469 1.309 6.961 1 83.38 428 THR A C 1
ATOM 3462 O O . THR A 1 428 ? 16.578 2.521 7.16 1 83.38 428 THR A O 1
ATOM 3465 N N . LEU A 1 429 ? 15.367 0.757 6.699 1 86.81 429 LEU A N 1
ATOM 3466 C CA . LEU A 1 429 ? 14.141 1.535 6.613 1 86.81 429 LEU A CA 1
ATOM 3467 C C . LEU A 1 429 ? 13.812 2.188 7.953 1 86.81 429 LEU A C 1
ATOM 3469 O O . LEU A 1 429 ? 13.477 3.371 8.008 1 86.81 429 LEU A O 1
ATOM 3473 N N . ALA A 1 430 ? 13.961 1.416 8.953 1 87.56 430 ALA A N 1
ATOM 3474 C CA . ALA A 1 430 ? 13.648 1.933 10.281 1 87.56 430 ALA A CA 1
ATOM 3475 C C . ALA A 1 430 ? 14.633 3.018 10.695 1 87.56 430 ALA A C 1
ATOM 3477 O O . ALA A 1 430 ? 14.242 4.047 11.242 1 87.56 430 ALA A O 1
ATOM 3478 N N . TYR A 1 431 ? 15.828 2.775 10.383 1 88.75 431 TYR A N 1
ATOM 3479 C CA . TYR A 1 431 ? 16.875 3.73 10.758 1 88.75 431 TYR A CA 1
ATOM 3480 C C . TYR A 1 431 ? 16.641 5.078 10.078 1 88.75 431 TYR A C 1
ATOM 3482 O O . TYR A 1 431 ? 16.672 6.121 10.734 1 88.75 431 TYR A O 1
ATOM 3490 N N . VAL A 1 432 ? 16.359 5.07 8.859 1 90.06 432 VAL A N 1
ATOM 3491 C CA . VAL A 1 432 ? 16.203 6.301 8.094 1 90.06 432 VAL A CA 1
ATOM 3492 C C . VAL A 1 432 ? 14.93 7.023 8.531 1 90.06 432 VAL A C 1
ATOM 3494 O O . VAL A 1 432 ? 14.945 8.234 8.766 1 90.06 432 VAL A O 1
ATOM 3497 N N . ASN A 1 433 ? 13.875 6.324 8.695 1 94 433 ASN A N 1
ATOM 3498 C CA . ASN A 1 433 ? 12.617 6.949 9.102 1 94 433 ASN A CA 1
ATOM 3499 C C . ASN A 1 433 ? 12.719 7.527 10.516 1 94 433 ASN A C 1
ATOM 3501 O O . ASN A 1 433 ? 12.312 8.664 10.75 1 94 433 ASN A O 1
ATOM 3505 N N . LEU A 1 434 ? 13.281 6.797 11.406 1 93.06 434 LEU A N 1
ATOM 3506 C CA . LEU A 1 434 ? 13.367 7.258 12.789 1 93.06 434 LEU A CA 1
ATOM 3507 C C . LEU A 1 434 ? 14.336 8.43 12.914 1 93.06 434 LEU A C 1
ATOM 3509 O O . LEU A 1 434 ? 14.133 9.32 13.734 1 93.06 434 LEU A O 1
ATOM 3513 N N . TYR A 1 435 ? 15.344 8.398 12.141 1 93.88 435 TYR A N 1
ATOM 3514 C CA . TYR A 1 435 ? 16.266 9.523 12.125 1 93.88 435 TYR A CA 1
ATOM 3515 C C . TYR A 1 435 ? 15.562 10.812 11.719 1 93.88 435 TYR A C 1
ATOM 3517 O O . TYR A 1 435 ? 15.656 11.828 12.406 1 93.88 435 TYR A O 1
ATOM 3525 N N . VAL A 1 436 ? 14.805 10.758 10.664 1 94.06 436 VAL A N 1
ATOM 3526 C CA . VAL A 1 436 ? 14.117 11.945 10.172 1 94.06 436 VAL A CA 1
ATOM 3527 C C . VAL A 1 436 ? 13.016 12.352 11.148 1 94.06 436 VAL A C 1
ATOM 3529 O O . VAL A 1 436 ? 12.82 13.547 11.414 1 94.06 436 VAL A O 1
ATOM 3532 N N . MET A 1 437 ? 12.414 11.406 11.711 1 92.62 437 MET A N 1
ATOM 3533 C CA . MET A 1 437 ? 11.359 11.703 12.672 1 92.62 437 MET A CA 1
ATOM 3534 C C . MET A 1 437 ? 11.938 12.359 13.922 1 92.62 437 MET A C 1
ATOM 3536 O O . MET A 1 437 ? 11.336 13.273 14.484 1 92.62 437 MET A O 1
ATOM 3540 N N . THR A 1 438 ? 13.039 11.898 14.352 1 92.06 438 THR A N 1
ATOM 3541 C CA . THR A 1 438 ? 13.68 12.492 15.523 1 92.06 438 THR A CA 1
ATOM 3542 C C . THR A 1 438 ? 14.117 13.922 15.227 1 92.06 438 THR A C 1
ATOM 3544 O O . THR A 1 438 ? 13.961 14.812 16.062 1 92.06 438 THR A O 1
ATOM 3547 N N . LEU A 1 439 ? 14.641 14.133 14.062 1 91.31 439 LEU A N 1
ATOM 3548 C CA . LEU A 1 439 ? 15.008 15.484 13.672 1 91.31 439 LEU A CA 1
ATOM 3549 C C . LEU A 1 439 ? 13.789 16.406 13.648 1 91.31 439 LEU A C 1
ATOM 3551 O O . LEU A 1 439 ? 13.875 17.562 14.031 1 91.31 439 LEU A O 1
ATOM 3555 N N . THR A 1 440 ? 12.711 15.867 13.195 1 91.56 440 THR A N 1
ATOM 3556 C CA . THR A 1 440 ? 11.477 16.641 13.133 1 91.56 440 THR A CA 1
ATOM 3557 C C . THR A 1 440 ? 11.016 17.047 14.531 1 91.56 440 THR A C 1
ATOM 3559 O O . THR A 1 440 ? 10.57 18.172 14.742 1 91.56 440 THR A O 1
ATOM 3562 N N . ILE A 1 441 ? 11.242 16.219 15.492 1 88 441 ILE A N 1
ATOM 3563 C CA . ILE A 1 441 ? 10.852 16.516 16.859 1 88 441 ILE A CA 1
ATOM 3564 C C . ILE A 1 441 ? 11.812 17.531 17.469 1 88 441 ILE A C 1
ATOM 3566 O O . ILE A 1 441 ? 11.391 18.422 18.203 1 88 441 ILE A O 1
ATOM 3570 N N . LEU A 1 442 ? 13.031 17.453 17.125 1 87.69 442 LEU A N 1
ATOM 3571 C CA . LEU A 1 442 ? 14.047 18.359 17.656 1 87.69 442 LEU A CA 1
ATOM 3572 C C . LEU A 1 442 ? 13.836 19.781 17.141 1 87.69 442 LEU A C 1
ATOM 3574 O O . LEU A 1 442 ? 14.156 20.734 17.844 1 87.69 442 LEU A O 1
ATOM 3578 N N . TYR A 1 443 ? 13.227 19.906 16.031 1 87.94 443 TYR A N 1
ATOM 3579 C CA . TYR A 1 443 ? 13.102 21.234 15.445 1 87.94 443 TYR A CA 1
ATOM 3580 C C . TYR A 1 443 ? 11.688 21.781 15.633 1 87.94 443 TYR A C 1
ATOM 3582 O O . TYR A 1 443 ? 11.297 22.75 14.969 1 87.94 443 TYR A O 1
ATOM 3590 N N . LEU A 1 444 ? 10.961 21.281 16.578 1 85.62 444 LEU A N 1
ATOM 3591 C CA . LEU A 1 444 ? 9.656 21.828 16.938 1 85.62 444 LEU A CA 1
ATOM 3592 C C . LEU A 1 444 ? 9.812 23.141 17.688 1 85.62 444 LEU A C 1
ATOM 3594 O O . LEU A 1 444 ? 10.75 23.312 18.469 1 85.62 444 LEU A O 1
ATOM 3598 N N . PRO A 1 445 ? 8.953 24.094 17.391 1 82.38 445 PRO A N 1
ATOM 3599 C CA . PRO A 1 445 ? 9.023 25.359 18.109 1 82.38 445 PRO A CA 1
ATOM 3600 C C . PRO A 1 445 ? 8.5 25.266 19.547 1 82.38 445 PRO A C 1
ATOM 3602 O O . PRO A 1 445 ? 7.578 24.484 19.812 1 82.38 445 PRO A O 1
ATOM 3605 N N . VAL A 1 446 ? 9.188 25.844 20.578 1 73.62 446 VAL A N 1
ATOM 3606 C CA . VAL A 1 446 ? 8.758 25.828 21.984 1 73.62 446 VAL A CA 1
ATOM 3607 C C . VAL A 1 446 ? 8.172 27.203 22.344 1 73.62 446 VAL A C 1
ATOM 3609 O O . VAL A 1 446 ? 8.711 28.234 21.953 1 73.62 446 VAL A O 1
ATOM 3612 N N . GLU A 1 447 ? 6.84 27.375 22.703 1 60.56 447 GLU A N 1
ATOM 3613 C CA . GLU A 1 447 ? 6.176 28.609 23.125 1 60.56 447 GLU A CA 1
ATOM 3614 C C . GLU A 1 447 ? 6.977 29.312 24.219 1 60.56 447 GLU A C 1
ATOM 3616 O O . GLU A 1 447 ? 7.535 28.656 25.109 1 60.56 447 GLU A O 1
ATOM 3621 N N . MET A 1 448 ? 7.41 30.531 24.047 1 47.16 448 MET A N 1
ATOM 3622 C CA . MET A 1 448 ? 7.891 31.391 25.125 1 47.16 448 MET A CA 1
ATOM 3623 C C . MET A 1 448 ? 6.883 31.438 26.266 1 47.16 448 MET A C 1
ATOM 3625 O O . MET A 1 448 ? 5.707 31.734 26.047 1 47.16 448 MET A O 1
ATOM 3629 N N . ASN A 1 449 ? 6.883 30.594 27.203 1 40.84 449 ASN A N 1
ATOM 3630 C CA . ASN A 1 449 ? 6.094 30.938 28.375 1 40.84 449 ASN A CA 1
ATOM 3631 C C . ASN A 1 449 ? 6.012 32.438 28.578 1 40.84 449 ASN A C 1
ATOM 3633 O O . ASN A 1 449 ? 7.031 33.094 28.766 1 40.84 449 ASN A O 1
ATOM 3637 N N . ASN A 1 450 ? 5.172 33.188 28.078 1 38.28 450 ASN A N 1
ATOM 3638 C CA . ASN A 1 450 ? 4.887 34.469 28.688 1 38.28 450 ASN A CA 1
ATOM 3639 C C . ASN A 1 450 ? 4.727 34.375 30.203 1 38.28 450 ASN A C 1
ATOM 3641 O O . ASN A 1 450 ? 3.684 33.938 30.688 1 38.28 450 ASN A O 1
ATOM 3645 N N . VAL A 1 451 ? 5.621 34.062 31.125 1 33.94 451 VAL A N 1
ATOM 3646 C CA . VAL A 1 451 ? 5.438 34.5 32.5 1 33.94 451 VAL A CA 1
ATOM 3647 C C . VAL A 1 451 ? 4.91 35.938 32.531 1 33.94 451 VAL A C 1
ATOM 3649 O O . VAL A 1 451 ? 5.465 36.812 31.859 1 33.94 451 VAL A O 1
ATOM 3652 N N . PRO A 1 452 ? 3.676 36.188 32.906 1 35.19 452 PRO A N 1
ATOM 3653 C CA . PRO A 1 452 ? 3.287 37.594 33.125 1 35.19 452 PRO A CA 1
ATOM 3654 C C . PRO A 1 452 ? 4.426 38.438 33.656 1 35.19 452 PRO A C 1
ATOM 3656 O O . PRO A 1 452 ? 4.469 39.656 33.406 1 35.19 452 PRO A O 1
ATOM 3659 N N . GLY A 1 453 ? 5.008 38.094 34.906 1 33.38 453 GLY A N 1
ATOM 3660 C CA . GLY A 1 453 ? 5.703 39.094 35.719 1 33.38 453 GLY A CA 1
ATOM 3661 C C . GLY A 1 453 ? 6.953 39.625 35.062 1 33.38 453 GLY A C 1
ATOM 3662 O O . GLY A 1 453 ? 7.215 40.844 35.156 1 33.38 453 GLY A O 1
ATOM 3663 N N . ASN A 1 454 ? 8.062 38.906 35.094 1 29.25 454 ASN A N 1
ATOM 3664 C CA . ASN A 1 454 ? 9.305 39.688 34.969 1 29.25 454 ASN A CA 1
ATOM 3665 C C . ASN A 1 454 ? 9.539 40.125 33.531 1 29.25 454 ASN A C 1
ATOM 3667 O O . ASN A 1 454 ? 9.93 39.344 32.656 1 29.25 454 ASN A O 1
ATOM 3671 N N . ARG A 1 455 ? 8.773 41.125 32.969 1 32.91 455 ARG A N 1
ATOM 3672 C CA . ARG A 1 455 ? 9.242 42.156 32.031 1 32.91 455 ARG A CA 1
ATOM 3673 C C . ARG A 1 455 ? 10.703 42.5 32.312 1 32.91 455 ARG A C 1
ATOM 3675 O O . ARG A 1 455 ? 11 43.531 32.906 1 32.91 455 ARG A O 1
ATOM 3682 N N . VAL A 1 456 ? 11.461 41.688 32.969 1 28.8 456 VAL A N 1
ATOM 3683 C CA . VAL A 1 456 ? 12.812 42.219 32.875 1 28.8 456 VAL A CA 1
ATOM 3684 C C . VAL A 1 456 ? 13.156 42.469 31.391 1 28.8 456 VAL A C 1
ATOM 3686 O O . VAL A 1 456 ? 12.93 41.594 30.547 1 28.8 456 VAL A O 1
ATOM 3689 N N . ASN A 1 457 ? 13.242 43.812 31.062 1 27.98 457 ASN A N 1
ATOM 3690 C CA . ASN A 1 457 ? 14.062 44.5 30.078 1 27.98 457 ASN A CA 1
ATOM 3691 C C . ASN A 1 457 ? 15.359 43.75 29.797 1 27.98 457 ASN A C 1
ATOM 3693 O O . ASN A 1 457 ? 16.391 44.031 30.438 1 27.98 457 ASN A O 1
ATOM 3697 N N . LEU A 1 458 ? 15.359 42.594 29.812 1 24.38 458 LEU A N 1
ATOM 3698 C CA . LEU A 1 458 ? 16.656 42.125 29.344 1 24.38 458 LEU A CA 1
ATOM 3699 C C . LEU A 1 458 ? 17 42.781 28 1 24.38 458 LEU A C 1
ATOM 3701 O O . LEU A 1 458 ? 16.422 42.406 26.969 1 24.38 458 LEU A O 1
ATOM 3705 N N . GLN A 1 459 ? 17.234 44.156 28.062 1 25.72 459 GLN A N 1
ATOM 3706 C CA . GLN A 1 459 ? 18.234 44.812 27.234 1 25.72 459 GLN A CA 1
ATOM 3707 C C . GLN A 1 459 ? 19.422 43.906 26.953 1 25.72 459 GLN A C 1
ATOM 3709 O O . GLN A 1 459 ? 20.312 43.781 27.781 1 25.72 459 GLN A O 1
ATOM 3714 N N . ASN A 1 460 ? 19.141 42.688 26.828 1 23.88 460 ASN A N 1
ATOM 3715 C CA . ASN A 1 460 ? 20.406 42.156 26.344 1 23.88 460 ASN A CA 1
ATOM 3716 C C . ASN A 1 460 ? 21.078 43.125 25.359 1 23.88 460 ASN A C 1
ATOM 3718 O O . ASN A 1 460 ? 20.438 43.562 24.391 1 23.88 460 ASN A O 1
ATOM 3722 N N . ASN A 1 461 ? 21.938 43.969 25.922 1 23.83 461 ASN A N 1
ATOM 3723 C CA . ASN A 1 461 ? 23.078 44.625 25.281 1 23.83 461 ASN A CA 1
ATOM 3724 C C . ASN A 1 461 ? 23.641 43.812 24.125 1 23.83 461 ASN A C 1
ATOM 3726 O O . ASN A 1 461 ? 24.578 43.031 24.297 1 23.83 461 ASN A O 1
ATOM 3730 N N . VAL A 1 462 ? 22.828 43.062 23.609 1 25.34 462 VAL A N 1
ATOM 3731 C CA . VAL A 1 462 ? 23.531 42.688 22.391 1 25.34 462 VAL A CA 1
ATOM 3732 C C . VAL A 1 462 ? 24.047 43.938 21.672 1 25.34 462 VAL A C 1
ATOM 3734 O O . VAL A 1 462 ? 23.25 44.781 21.266 1 25.34 462 VAL A O 1
ATOM 3737 N N . ILE A 1 463 ? 25.172 44.375 22.25 1 24.59 463 ILE A N 1
ATOM 3738 C CA . ILE A 1 463 ? 26.109 45.25 21.547 1 24.59 463 ILE A CA 1
ATOM 3739 C C . ILE A 1 463 ? 26.031 44.969 20.047 1 24.59 463 ILE A C 1
ATOM 3741 O O . ILE A 1 463 ? 26.359 43.844 19.609 1 24.59 463 ILE A O 1
ATOM 3745 N N . HIS A 1 464 ? 24.922 45.375 19.547 1 25.16 464 HIS A N 1
ATOM 3746 C CA . HIS A 1 464 ? 25.094 45.625 18.109 1 25.16 464 HIS A CA 1
ATOM 3747 C C . HIS A 1 464 ? 26.516 46.062 17.781 1 25.16 464 HIS A C 1
ATOM 3749 O O . HIS A 1 464 ? 26.922 47.188 18.156 1 25.16 464 HIS A O 1
ATOM 3755 N N . LEU A 1 465 ? 27.438 45.062 17.953 1 24.8 465 LEU A N 1
ATOM 3756 C CA . LEU A 1 465 ? 28.812 45.344 17.547 1 24.8 465 LEU A CA 1
ATOM 3757 C C . LEU A 1 465 ? 28.844 46.281 16.344 1 24.8 465 LEU A C 1
ATOM 3759 O O . LEU A 1 465 ? 29.906 46.75 15.953 1 24.8 465 LEU A O 1
ATOM 3763 N N . ASP A 1 466 ? 27.797 46.281 15.555 1 25.42 466 ASP A N 1
ATOM 3764 C CA . ASP A 1 466 ? 28.078 47.281 14.539 1 25.42 466 ASP A CA 1
ATOM 3765 C C . ASP A 1 466 ? 27.969 48.688 15.102 1 25.42 466 ASP A C 1
ATOM 3767 O O . ASP A 1 466 ? 28.156 49.656 14.391 1 25.42 466 ASP A O 1
ATOM 3771 N N . GLU A 1 467 ? 26.969 48.844 15.914 1 25.88 467 GLU A N 1
ATOM 3772 C CA . GLU A 1 467 ? 26.891 50.281 16.156 1 25.88 467 GLU A CA 1
ATOM 3773 C C . GLU A 1 467 ? 28.141 50.781 16.875 1 25.88 467 GLU A C 1
ATOM 3775 O O . GLU A 1 467 ? 28.672 50.125 17.766 1 25.88 467 GLU A O 1
ATOM 3780 N N . GLU A 1 468 ? 28.781 51.719 16.219 1 26.59 468 GLU A N 1
ATOM 3781 C CA . GLU A 1 468 ? 29.812 52.594 16.75 1 26.59 468 GLU A CA 1
ATOM 3782 C C . GLU A 1 468 ? 29.484 53.062 18.156 1 26.59 468 GLU A C 1
ATOM 3784 O O . GLU A 1 468 ? 28.438 53.656 18.391 1 26.59 468 GLU A O 1
ATOM 3789 N N . ILE A 1 469 ? 29.531 52.094 19.109 1 30 469 ILE A N 1
ATOM 3790 C CA . ILE A 1 469 ? 29.562 52.656 20.453 1 30 469 ILE A CA 1
ATOM 3791 C C . ILE A 1 469 ? 30.219 54.031 20.406 1 30 469 ILE A C 1
ATOM 3793 O O . ILE A 1 469 ? 31.422 54.156 20.125 1 30 469 ILE A O 1
ATOM 3797 N N . LYS A 1 470 ? 29.438 54.875 19.828 1 27.08 470 LYS A N 1
ATOM 3798 C CA . LYS A 1 470 ? 29.875 56.25 20.094 1 27.08 470 LYS A CA 1
ATOM 3799 C C . LYS A 1 470 ? 30.266 56.438 21.562 1 27.08 470 LYS A C 1
ATOM 3801 O O . LYS A 1 470 ? 29.391 56.594 22.422 1 27.08 470 LYS A O 1
ATOM 3806 N N . SER A 1 471 ? 31.141 55.5 22.031 1 27.34 471 SER A N 1
ATOM 3807 C CA . SER A 1 471 ? 31.797 56.062 23.203 1 27.34 471 SER A CA 1
ATOM 3808 C C . SER A 1 471 ? 32.156 57.531 23 1 27.34 471 SER A C 1
ATOM 3810 O O . SER A 1 471 ? 32.75 57.906 21.984 1 27.34 471 SER A O 1
ATOM 3812 N N . GLY A 1 472 ? 31.297 58.438 23.25 1 26.39 472 GLY A N 1
ATOM 3813 C CA . GLY A 1 472 ? 31.75 59.781 23.438 1 26.39 472 GLY A CA 1
ATOM 3814 C C . GLY A 1 472 ? 33.219 59.875 23.859 1 26.39 472 GLY A C 1
ATOM 3815 O O . GLY A 1 472 ? 33.844 60.938 23.75 1 26.39 472 GLY A O 1
ATOM 3816 N N . ASP A 1 473 ? 33.719 59.188 24.625 1 26.25 473 ASP A N 1
ATOM 3817 C CA . ASP A 1 473 ? 35.094 59.656 24.781 1 26.25 473 ASP A CA 1
ATOM 3818 C C . ASP A 1 473 ? 35.969 59.188 23.625 1 26.25 473 ASP A C 1
ATOM 3820 O O . ASP A 1 473 ? 36.688 60 23.016 1 26.25 473 ASP A O 1
ATOM 3824 N N . ASP A 1 474 ? 36.812 58.188 23.328 1 28.05 474 ASP A N 1
ATOM 3825 C CA . ASP A 1 474 ? 37.906 58.281 22.344 1 28.05 474 ASP A CA 1
ATOM 3826 C C . ASP A 1 474 ? 37.406 57.906 20.953 1 28.05 474 ASP A C 1
ATOM 3828 O O . ASP A 1 474 ? 36.594 57 20.781 1 28.05 474 ASP A O 1
ATOM 3832 N N . ASP A 1 475 ? 37.406 58.781 19.781 1 28.69 475 ASP A N 1
ATOM 3833 C CA . ASP A 1 475 ? 37.219 58.906 18.344 1 28.69 475 ASP A CA 1
ATOM 3834 C C . ASP A 1 475 ? 37.844 57.719 17.594 1 28.69 475 ASP A C 1
ATOM 3836 O O . ASP A 1 475 ? 39.062 57.719 17.391 1 28.69 475 ASP A O 1
ATOM 3840 N N . LEU A 1 476 ? 37.719 56.469 17.766 1 27.5 476 LEU A N 1
ATOM 3841 C CA . LEU A 1 476 ? 38.531 55.562 16.953 1 27.5 476 LEU A CA 1
ATOM 3842 C C . LEU A 1 476 ? 38.062 55.562 15.508 1 27.5 476 LEU A C 1
ATOM 3844 O O . LEU A 1 476 ? 36.938 55.156 15.219 1 27.5 476 LEU A O 1
ATOM 3848 N N . ILE A 1 477 ? 38.594 56.562 14.602 1 28.05 477 ILE A N 1
ATOM 3849 C CA . ILE A 1 477 ? 38.5 56.719 13.156 1 28.05 477 ILE A CA 1
ATOM 3850 C C . ILE A 1 477 ? 39.125 55.531 12.445 1 28.05 477 ILE A C 1
ATOM 3852 O O . ILE A 1 477 ? 40.312 55.281 12.578 1 28.05 477 ILE A O 1
ATOM 3856 N N . VAL A 1 478 ? 38.5 54.469 12.242 1 29.45 478 VAL A N 1
ATOM 3857 C CA . VAL A 1 478 ? 39.094 53.438 11.43 1 29.45 478 VAL A CA 1
ATOM 3858 C C . VAL A 1 478 ? 39.219 53.906 9.977 1 29.45 478 VAL A C 1
ATOM 3860 O O . VAL A 1 478 ? 38.188 54.156 9.328 1 29.45 478 VAL A O 1
ATOM 3863 N N . VAL A 1 479 ? 40.375 54.594 9.57 1 29.53 479 VAL A N 1
ATOM 3864 C CA . VAL A 1 479 ? 40.906 55 8.273 1 29.53 479 VAL A CA 1
ATOM 3865 C C . VAL A 1 479 ? 41.25 53.781 7.434 1 29.53 479 VAL A C 1
ATOM 3867 O O . VAL A 1 479 ? 42.094 52.969 7.82 1 29.53 479 VAL A O 1
ATOM 3870 N N . ASP A 1 480 ? 40.344 53.375 6.625 1 30.17 480 ASP A N 1
ATOM 3871 C CA . ASP A 1 480 ? 40.656 52.438 5.559 1 30.17 480 ASP A CA 1
ATOM 3872 C C . ASP A 1 480 ? 41.75 52.969 4.633 1 30.17 480 ASP A C 1
ATOM 3874 O O . ASP A 1 480 ? 41.469 53.875 3.83 1 30.17 480 ASP A O 1
ATOM 3878 N N . ASP A 1 481 ? 42.906 53.125 5.02 1 28.5 481 ASP A N 1
ATOM 3879 C CA . ASP A 1 481 ? 43.938 53.344 4.035 1 28.5 481 ASP A CA 1
ATOM 3880 C C . ASP A 1 481 ? 44.062 52.188 3.043 1 28.5 481 ASP A C 1
ATOM 3882 O O . ASP A 1 481 ? 43.719 51.062 3.375 1 28.5 481 ASP A O 1
ATOM 3886 N N . GLU A 1 482 ? 44.219 52.531 1.724 1 32.72 482 GLU A N 1
ATOM 3887 C CA . GLU A 1 482 ? 44.5 51.594 0.633 1 32.72 482 GLU A CA 1
ATOM 3888 C C . GLU A 1 482 ? 45.438 50.469 1.091 1 32.72 482 GLU A C 1
ATOM 3890 O O . GLU A 1 482 ? 45.5 49.406 0.473 1 32.72 482 GLU A O 1
ATOM 3895 N N . LYS A 1 483 ? 46.562 50.875 1.735 1 31.09 483 LYS A N 1
ATOM 3896 C CA . LYS A 1 483 ? 47.688 49.969 1.867 1 31.09 483 LYS A CA 1
ATOM 3897 C C . LYS A 1 483 ? 47.438 48.906 2.93 1 31.09 483 LYS A C 1
ATOM 3899 O O . LYS A 1 483 ? 46.625 49.125 3.828 1 31.09 483 LYS A O 1
ATOM 3904 N N . GLY A 1 484 ? 47.906 47.656 2.811 1 30.14 484 GLY A N 1
ATOM 3905 C CA . GLY A 1 484 ? 48 46.344 3.477 1 30.14 484 GLY A CA 1
ATOM 3906 C C . GLY A 1 484 ? 48.031 46.469 4.988 1 30.14 484 GLY A C 1
ATOM 3907 O O . GLY A 1 484 ? 48.156 45.469 5.688 1 30.14 484 GLY A O 1
ATOM 3908 N N . ASN A 1 485 ? 48.469 47.656 5.582 1 26.72 485 ASN A N 1
ATOM 3909 C CA . ASN A 1 485 ? 49.156 47.562 6.855 1 26.72 485 ASN A CA 1
ATOM 3910 C C . ASN A 1 485 ? 48.188 47.406 8.023 1 26.72 485 ASN A C 1
ATOM 3912 O O . ASN A 1 485 ? 47 47.688 7.887 1 26.72 485 ASN A O 1
ATOM 3916 N N . ASP A 1 486 ? 48.719 47.125 9.336 1 28.69 486 ASP A N 1
ATOM 3917 C CA . ASP A 1 486 ? 48.375 46.688 10.688 1 28.69 486 ASP A CA 1
ATOM 3918 C C . ASP A 1 486 ? 47.438 47.688 11.359 1 28.69 486 ASP A C 1
ATOM 3920 O O . ASP A 1 486 ? 47.688 48.875 11.32 1 28.69 486 ASP A O 1
ATOM 3924 N N . LEU A 1 487 ? 46.094 47.469 11.438 1 31.62 487 LEU A N 1
ATOM 3925 C CA . LEU A 1 487 ? 45.062 48.312 12.023 1 31.62 487 LEU A CA 1
ATOM 3926 C C . LEU A 1 487 ? 45.469 48.75 13.438 1 31.62 487 LEU A C 1
ATOM 3928 O O . LEU A 1 487 ? 45.656 47.875 14.312 1 31.62 487 LEU A O 1
ATOM 3932 N N . ILE A 1 488 ? 46.344 49.812 13.594 1 27.48 488 ILE A N 1
ATOM 3933 C CA . ILE A 1 488 ? 46.906 50.281 14.859 1 27.48 488 ILE A CA 1
ATOM 3934 C C . ILE A 1 488 ? 45.812 51 15.68 1 27.48 488 ILE A C 1
ATOM 3936 O O . ILE A 1 488 ? 45.188 51.938 15.211 1 27.48 488 ILE A O 1
ATOM 3940 N N . VAL A 1 489 ? 45.094 50.312 16.609 1 30.58 489 VAL A N 1
ATOM 3941 C CA . VAL A 1 489 ? 44.156 50.844 17.609 1 30.58 489 VAL A CA 1
ATOM 3942 C C . VAL A 1 489 ? 44.875 51.812 18.547 1 30.58 489 VAL A C 1
ATOM 3944 O O . VAL A 1 489 ? 45.844 51.406 19.219 1 30.58 489 VAL A O 1
ATOM 3947 N N . ILE A 1 490 ? 45.094 53.062 18.109 1 25.45 490 ILE A N 1
ATOM 3948 C CA . ILE A 1 490 ? 45.812 54.031 18.922 1 25.45 490 ILE A CA 1
ATOM 3949 C C . ILE A 1 490 ? 44.969 54.438 20.109 1 25.45 490 ILE A C 1
ATOM 3951 O O . ILE A 1 490 ? 43.812 54.844 19.953 1 25.45 490 ILE A O 1
ATOM 3955 N N . ASP A 1 491 ? 45.281 54.094 21.5 1 28.41 491 ASP A N 1
ATOM 3956 C CA . ASP A 1 491 ? 44.969 54.406 22.891 1 28.41 491 ASP A CA 1
ATOM 3957 C C . ASP A 1 491 ? 45.062 55.875 23.188 1 28.41 491 ASP A C 1
ATOM 3959 O O . ASP A 1 491 ? 44.688 56.344 24.266 1 28.41 491 ASP A O 1
ATOM 3963 N N . GLU A 1 492 ? 44.375 56.812 22.578 1 27.42 492 GLU A N 1
ATOM 3964 C CA . GLU A 1 492 ? 44.625 58.094 23.25 1 27.42 492 GLU A CA 1
ATOM 3965 C C . GLU A 1 492 ? 43.719 58.219 24.484 1 27.42 492 GLU A C 1
ATOM 3967 O O . GLU A 1 492 ? 42.562 57.844 24.469 1 27.42 492 GLU A O 1
ATOM 3972 N N . MET B 1 1 ? -13.336 45.5 42.031 1 21.5 1 MET B N 1
ATOM 3973 C CA . MET B 1 1 ? -12.523 44.781 41.031 1 21.5 1 MET B CA 1
ATOM 3974 C C . MET B 1 1 ? -13.352 44.438 39.812 1 21.5 1 MET B C 1
ATOM 3976 O O . MET B 1 1 ? -14.305 43.656 39.875 1 21.5 1 MET B O 1
ATOM 3980 N N . ASN B 1 2 ? -13.609 45.406 38.969 1 22.48 2 ASN B N 1
ATOM 3981 C CA . ASN B 1 2 ? -14.281 45.375 37.688 1 22.48 2 ASN B CA 1
ATOM 3982 C C . ASN B 1 2 ? -13.664 44.344 36.75 1 22.48 2 ASN B C 1
ATOM 3984 O O . ASN B 1 2 ? -12.484 44.438 36.406 1 22.48 2 ASN B O 1
ATOM 3988 N N . TYR B 1 3 ? -14 43.094 37 1 25.61 3 TYR B N 1
ATOM 3989 C CA . TYR B 1 3 ? -13.688 42.031 36.031 1 25.61 3 TYR B CA 1
ATOM 3990 C C . TYR B 1 3 ? -14 42.5 34.625 1 25.61 3 TYR B C 1
ATOM 3992 O O . TYR B 1 3 ? -15.164 42.719 34.281 1 25.61 3 TYR B O 1
ATOM 4000 N N . ASN B 1 4 ? -13.227 43.5 34.156 1 24.48 4 ASN B N 1
ATOM 4001 C CA . ASN B 1 4 ? -13.211 43.719 32.719 1 24.48 4 ASN B CA 1
ATOM 4002 C C . ASN B 1 4 ? -13.211 42.406 31.953 1 24.48 4 ASN B C 1
ATOM 4004 O O . ASN B 1 4 ? -12.227 41.656 31.969 1 24.48 4 ASN B O 1
ATOM 4008 N N . ASN B 1 5 ? -14.289 41.719 32.094 1 27.97 5 ASN B N 1
ATOM 4009 C CA . ASN B 1 5 ? -14.586 40.625 31.172 1 27.97 5 ASN B CA 1
ATOM 4010 C C . ASN B 1 5 ? -14.258 41.031 29.734 1 27.97 5 ASN B C 1
ATOM 4012 O O . ASN B 1 5 ? -15.07 41.656 29.062 1 27.97 5 ASN B O 1
ATOM 4016 N N . THR B 1 6 ? -13.078 41.562 29.5 1 30.55 6 THR B N 1
ATOM 4017 C CA . THR B 1 6 ? -12.68 41.625 28.094 1 30.55 6 THR B CA 1
ATOM 4018 C C . THR B 1 6 ? -13.133 40.375 27.344 1 30.55 6 THR B C 1
ATOM 4020 O O . THR B 1 6 ? -12.555 39.281 27.547 1 30.55 6 THR B O 1
ATOM 4023 N N . ALA B 1 7 ? -14.336 40.25 27.281 1 33.91 7 ALA B N 1
ATOM 4024 C CA . ALA B 1 7 ? -14.859 39.312 26.281 1 33.91 7 ALA B CA 1
ATOM 4025 C C . ALA B 1 7 ? -14.023 39.375 25.016 1 33.91 7 ALA B C 1
ATOM 4027 O O . ALA B 1 7 ? -14.102 40.312 24.234 1 33.91 7 ALA B O 1
ATOM 4028 N N . THR B 1 8 ? -12.82 39 25.078 1 35.09 8 THR B N 1
ATOM 4029 C CA . THR B 1 8 ? -12.094 38.688 23.844 1 35.09 8 THR B CA 1
ATOM 4030 C C . THR B 1 8 ? -13.008 38.031 22.828 1 35.09 8 THR B C 1
ATOM 4032 O O . THR B 1 8 ? -13.492 36.906 23.047 1 35.09 8 THR B O 1
ATOM 4035 N N . THR B 1 9 ? -13.906 38.719 22.25 1 37.34 9 THR B N 1
ATOM 4036 C CA . THR B 1 9 ? -14.688 38.281 21.094 1 37.34 9 THR B CA 1
ATOM 4037 C C . THR B 1 9 ? -13.867 37.312 20.219 1 37.34 9 THR B C 1
ATOM 4039 O O . THR B 1 9 ? -12.898 37.75 19.578 1 37.34 9 THR B O 1
ATOM 4042 N N . ASN B 1 10 ? -13.586 36.219 20.656 1 44.47 10 ASN B N 1
ATOM 4043 C CA . ASN B 1 10 ? -12.953 35.125 19.922 1 44.47 10 ASN B CA 1
ATOM 4044 C C . ASN B 1 10 ? -13.43 35.094 18.469 1 44.47 10 ASN B C 1
ATOM 4046 O O . ASN B 1 10 ? -14.516 34.594 18.188 1 44.47 10 ASN B O 1
ATOM 4050 N N . LYS B 1 11 ? -13.156 36.125 17.734 1 54.19 11 LYS B N 1
ATOM 4051 C CA . LYS B 1 11 ? -13.516 36.25 16.328 1 54.19 11 LYS B CA 1
ATOM 4052 C C . LYS B 1 11 ? -13.062 35.031 15.531 1 54.19 11 LYS B C 1
ATOM 4054 O O . LYS B 1 11 ? -11.883 34.656 15.555 1 54.19 11 LYS B O 1
ATOM 4059 N N . GLU B 1 12 ? -14 34.156 15.102 1 64.06 12 GLU B N 1
ATOM 4060 C CA . GLU B 1 12 ? -13.766 33.062 14.172 1 64.06 12 GLU B CA 1
ATOM 4061 C C . GLU B 1 12 ? -13.117 33.562 12.883 1 64.06 12 GLU B C 1
ATOM 4063 O O . GLU B 1 12 ? -13.43 34.656 12.406 1 64.06 12 GLU B O 1
ATOM 4068 N N . PRO B 1 13 ? -12.016 32.906 12.562 1 65.5 13 PRO B N 1
ATOM 4069 C CA . PRO B 1 13 ? -11.391 33.281 11.297 1 65.5 13 PRO B CA 1
ATOM 4070 C C . PRO B 1 13 ? -12.352 33.219 10.117 1 65.5 13 PRO B C 1
ATOM 4072 O O . PRO B 1 13 ? -13.305 32.438 10.133 1 65.5 13 PRO B O 1
ATOM 4075 N N . LYS B 1 14 ? -12.203 34.219 9.297 1 75.5 14 LYS B N 1
ATOM 4076 C CA . LYS B 1 14 ? -13.008 34.188 8.078 1 75.5 14 LYS B CA 1
ATOM 4077 C C . LYS B 1 14 ? -12.578 33.062 7.16 1 75.5 14 LYS B C 1
ATOM 4079 O O . LYS B 1 14 ? -11.383 32.875 6.906 1 75.5 14 LYS B O 1
ATOM 4084 N N . LEU B 1 15 ? -13.531 32.219 6.852 1 78.5 15 LEU B N 1
ATOM 4085 C CA . LEU B 1 15 ? -13.297 31.062 6.008 1 78.5 15 LEU B CA 1
ATOM 4086 C C . LEU B 1 15 ? -13.43 31.422 4.531 1 78.5 15 LEU B C 1
ATOM 4088 O O . LEU B 1 15 ? -14.07 32.438 4.188 1 78.5 15 LEU B O 1
ATOM 4092 N N . LEU B 1 16 ? -12.758 30.734 3.688 1 77.56 16 LEU B N 1
ATOM 4093 C CA . LEU B 1 16 ? -12.828 30.953 2.246 1 77.56 16 LEU B CA 1
ATOM 4094 C C . LEU B 1 16 ? -14.273 30.891 1.755 1 77.56 16 LEU B C 1
ATOM 4096 O O . LEU B 1 16 ? -14.656 31.625 0.842 1 77.56 16 LEU B O 1
ATOM 4100 N N . VAL B 1 17 ? -15.086 30.109 2.424 1 77.62 17 VAL B N 1
ATOM 4101 C CA . VAL B 1 17 ? -16.469 29.891 2.014 1 77.62 17 VAL B CA 1
ATOM 4102 C C . VAL B 1 17 ? -17.266 31.188 2.207 1 77.62 17 VAL B C 1
ATOM 4104 O O . VAL B 1 17 ? -18.219 31.453 1.466 1 77.62 17 VAL B O 1
ATOM 4107 N N . SER B 1 18 ? -16.828 31.969 3.164 1 76.44 18 SER B N 1
ATOM 4108 C CA . SER B 1 18 ? -17.562 33.188 3.469 1 76.44 18 SER B CA 1
ATOM 4109 C C . SER B 1 18 ? -17.172 34.312 2.525 1 76.44 18 SER B C 1
ATOM 4111 O O . SER B 1 18 ? -17.922 35.281 2.361 1 76.44 18 SER B O 1
ATOM 4113 N N . LYS B 1 19 ? -15.969 34.219 1.922 1 75.81 19 LYS B N 1
ATOM 4114 C CA . LYS B 1 19 ? -15.492 35.281 1.046 1 75.81 19 LYS B CA 1
ATOM 4115 C C . LYS B 1 19 ? -15.695 34.906 -0.422 1 75.81 19 LYS B C 1
ATOM 4117 O O . LYS B 1 19 ? -15.531 35.75 -1.305 1 75.81 19 LYS B O 1
ATOM 4122 N N . LEU B 1 20 ? -16.062 33.75 -0.611 1 77.12 20 LEU B N 1
ATOM 4123 C CA . LEU B 1 20 ? -16.188 33.281 -1.986 1 77.12 20 LEU B CA 1
ATOM 4124 C C . LEU B 1 20 ? -17.422 33.875 -2.664 1 77.12 20 LEU B C 1
ATOM 4126 O O . LEU B 1 20 ? -18.5 33.875 -2.076 1 77.12 20 LEU B O 1
ATOM 4130 N N . SER B 1 21 ? -17.078 34.594 -3.756 1 79.81 21 SER B N 1
ATOM 4131 C CA . SER B 1 21 ? -18.188 35.031 -4.594 1 79.81 21 SER B CA 1
ATOM 4132 C C . SER B 1 21 ? -18.969 33.844 -5.156 1 79.81 21 SER B C 1
ATOM 4134 O O . SER B 1 21 ? -18.531 32.719 -5.059 1 79.81 21 SER B O 1
ATOM 4136 N N . LYS B 1 22 ? -20.172 34.062 -5.602 1 82.5 22 LYS B N 1
ATOM 4137 C CA . LYS B 1 22 ? -20.984 33.031 -6.238 1 82.5 22 LYS B CA 1
ATOM 4138 C C . LYS B 1 22 ? -20.25 32.406 -7.414 1 82.5 22 LYS B C 1
ATOM 4140 O O . LYS B 1 22 ? -20.344 31.188 -7.625 1 82.5 22 LYS B O 1
ATOM 4145 N N . CYS B 1 23 ? -19.469 33.188 -8 1 82.94 23 CYS B N 1
ATOM 4146 C CA . CYS B 1 23 ? -18.703 32.688 -9.133 1 82.94 23 CYS B CA 1
ATOM 4147 C C . CYS B 1 23 ? -17.578 31.766 -8.656 1 82.94 23 CYS B C 1
ATOM 4149 O O . CYS B 1 23 ? -17.297 30.75 -9.289 1 82.94 23 CYS B O 1
ATOM 4151 N N . GLY B 1 24 ? -17.031 32.125 -7.578 1 83.31 24 GLY B N 1
ATOM 4152 C CA . GLY B 1 24 ? -15.977 31.281 -7.027 1 83.31 24 GLY B CA 1
ATOM 4153 C C . GLY B 1 24 ? -16.484 29.938 -6.555 1 83.31 24 GLY B C 1
ATOM 4154 O O . GLY B 1 24 ? -15.812 28.906 -6.758 1 83.31 24 GLY B O 1
ATOM 4155 N N . PHE B 1 25 ? -17.594 29.969 -6.055 1 85.19 25 PHE B N 1
ATOM 4156 C CA . PHE B 1 25 ? -18.188 28.719 -5.59 1 85.19 25 PHE B CA 1
ATOM 4157 C C . PHE B 1 25 ? -18.562 27.828 -6.77 1 85.19 25 PHE B C 1
ATOM 4159 O O . PHE B 1 25 ? -18.344 26.609 -6.734 1 85.19 25 PHE B O 1
ATOM 4166 N N . LEU B 1 26 ? -19.078 28.453 -7.82 1 86.5 26 LEU B N 1
ATOM 4167 C CA . LEU B 1 26 ? -19.453 27.688 -9.008 1 86.5 26 LEU B CA 1
ATOM 4168 C C . LEU B 1 26 ? -18.219 27.109 -9.695 1 86.5 26 LEU B C 1
ATOM 4170 O O . LEU B 1 26 ? -18.266 26.016 -10.258 1 86.5 26 LEU B O 1
ATOM 4174 N N . LEU B 1 27 ? -17.141 27.781 -9.539 1 88 27 LEU B N 1
ATOM 4175 C CA . LEU B 1 27 ? -15.906 27.281 -10.133 1 88 27 LEU B CA 1
ATOM 4176 C C . LEU B 1 27 ? -15.383 26.078 -9.352 1 88 27 LEU B C 1
ATOM 4178 O O . LEU B 1 27 ? -14.883 25.125 -9.945 1 88 27 LEU B O 1
ATOM 4182 N N . ILE B 1 28 ? -15.492 26.125 -8.055 1 88.06 28 ILE B N 1
ATOM 4183 C CA . ILE B 1 28 ? -15.055 24.984 -7.242 1 88.06 28 ILE B CA 1
ATOM 4184 C C . ILE B 1 28 ? -15.953 23.781 -7.508 1 88.06 28 ILE B C 1
ATOM 4186 O O . ILE B 1 28 ? -15.477 22.656 -7.598 1 88.06 28 ILE B O 1
ATOM 4190 N N . PHE B 1 29 ? -17.188 24.062 -7.68 1 87.31 29 PHE B N 1
ATOM 4191 C CA . PHE B 1 29 ? -18.125 22.984 -7.984 1 87.31 29 PHE B CA 1
ATOM 4192 C C . PHE B 1 29 ? -17.859 22.422 -9.375 1 87.31 29 PHE B C 1
ATOM 4194 O O . PHE B 1 29 ? -17.891 21.203 -9.578 1 87.31 29 PHE B O 1
ATOM 4201 N N . ALA B 1 30 ? -17.594 23.297 -10.25 1 88.81 30 ALA B N 1
ATOM 4202 C CA . ALA B 1 30 ? -17.281 22.844 -11.602 1 88.81 30 ALA B CA 1
ATOM 4203 C C . ALA B 1 30 ? -16 22.031 -11.625 1 88.81 30 ALA B C 1
ATOM 4205 O O . ALA B 1 30 ? -15.914 21.016 -12.328 1 88.81 30 ALA B O 1
ATOM 4206 N N . MET B 1 31 ? -15.055 22.422 -10.867 1 89.94 31 MET B N 1
ATOM 4207 C CA . MET B 1 31 ? -13.812 21.656 -10.781 1 89.94 31 MET B CA 1
ATOM 4208 C C . MET B 1 31 ? -14.047 20.297 -10.156 1 89.94 31 MET B C 1
ATOM 4210 O O . MET B 1 31 ? -13.461 19.297 -10.586 1 89.94 31 MET B O 1
ATOM 4214 N N . PHE B 1 32 ? -14.898 20.25 -9.172 1 89.69 32 PHE B N 1
ATOM 4215 C CA . PHE B 1 32 ? -15.266 18.984 -8.555 1 89.69 32 PHE B CA 1
ATOM 4216 C C . PHE B 1 32 ? -15.906 18.047 -9.57 1 89.69 32 PHE B C 1
ATOM 4218 O O . PHE B 1 32 ? -15.523 16.875 -9.68 1 89.69 32 PHE B O 1
ATOM 4225 N N . VAL B 1 33 ? -16.781 18.562 -10.375 1 87.69 33 VAL B N 1
ATOM 4226 C CA . VAL B 1 33 ? -17.516 17.75 -11.336 1 87.69 33 VAL B CA 1
ATOM 4227 C C . VAL B 1 33 ? -16.578 17.312 -12.461 1 87.69 33 VAL B C 1
ATOM 4229 O O . VAL B 1 33 ? -16.656 16.172 -12.922 1 87.69 33 VAL B O 1
ATOM 4232 N N . VAL B 1 34 ? -15.711 18.109 -12.805 1 90.44 34 VAL B N 1
ATOM 4233 C CA . VAL B 1 34 ? -14.773 17.781 -13.875 1 90.44 34 VAL B CA 1
ATOM 4234 C C . VAL B 1 34 ? -13.828 16.672 -13.398 1 90.44 34 VAL B C 1
ATOM 4236 O O . VAL B 1 34 ? -13.57 15.711 -14.125 1 90.44 34 VAL B O 1
ATOM 4239 N N . ILE B 1 35 ? -13.359 16.781 -12.195 1 89.56 35 ILE B N 1
ATOM 4240 C CA . ILE B 1 35 ? -12.422 15.789 -11.688 1 89.56 35 ILE B CA 1
ATOM 4241 C C . ILE B 1 35 ? -13.148 14.461 -11.461 1 89.56 35 ILE B C 1
ATOM 4243 O O . ILE B 1 35 ? -12.609 13.391 -11.766 1 89.56 35 ILE B O 1
ATOM 4247 N N . VAL B 1 36 ? -14.352 14.508 -11.008 1 86.44 36 VAL B N 1
ATOM 4248 C CA . VAL B 1 36 ? -15.125 13.297 -10.781 1 86.44 36 VAL B CA 1
ATOM 4249 C C . VAL B 1 36 ? -15.445 12.633 -12.117 1 86.44 36 VAL B C 1
ATOM 4251 O O . VAL B 1 36 ? -15.352 11.406 -12.242 1 86.44 36 VAL B O 1
ATOM 4254 N N . THR B 1 37 ? -15.766 13.43 -13.086 1 85.44 37 THR B N 1
ATOM 4255 C CA . THR B 1 37 ? -16.062 12.867 -14.398 1 85.44 37 THR B CA 1
ATOM 4256 C C . THR B 1 37 ? -14.812 12.281 -15.039 1 85.44 37 THR B C 1
ATOM 4258 O O . THR B 1 37 ? -14.883 11.266 -15.734 1 85.44 37 THR B O 1
ATOM 4261 N N . PHE B 1 38 ? -13.781 12.867 -14.797 1 87.25 38 PHE B N 1
ATOM 4262 C CA . PHE B 1 38 ? -12.516 12.336 -15.289 1 87.25 38 PHE B CA 1
ATOM 4263 C C . PHE B 1 38 ? -12.195 11 -14.633 1 87.25 38 PHE B C 1
ATOM 4265 O O . PHE B 1 38 ? -11.773 10.055 -15.305 1 87.25 38 PHE B O 1
ATOM 4272 N N . CYS B 1 39 ? -12.406 10.883 -13.305 1 84.25 39 CYS B N 1
ATOM 4273 C CA . CYS B 1 39 ? -12.164 9.625 -12.594 1 84.25 39 CYS B CA 1
ATOM 4274 C C . CYS B 1 39 ? -13.125 8.539 -13.07 1 84.25 39 CYS B C 1
ATOM 4276 O O . CYS B 1 39 ? -12.742 7.379 -13.188 1 84.25 39 CYS B O 1
ATOM 4278 N N . ILE B 1 40 ? -14.336 8.945 -13.43 1 81.5 40 ILE B N 1
ATOM 4279 C CA . ILE B 1 40 ? -15.312 8 -13.938 1 81.5 40 ILE B CA 1
ATOM 4280 C C . ILE B 1 40 ? -14.891 7.52 -15.328 1 81.5 40 ILE B C 1
ATOM 4282 O O . ILE B 1 40 ? -15.008 6.332 -15.641 1 81.5 40 ILE B O 1
ATOM 4286 N N . SER B 1 41 ? -14.297 8.359 -16.109 1 83.88 41 SER B N 1
ATOM 4287 C CA . SER B 1 41 ? -13.859 7.984 -17.453 1 83.88 41 SER B CA 1
ATOM 4288 C C . SER B 1 41 ? -12.688 7.016 -17.406 1 83.88 41 SER B C 1
ATOM 4290 O O . SER B 1 41 ? -12.609 6.078 -18.203 1 83.88 41 SER B O 1
ATOM 4292 N N . ILE B 1 42 ? -11.867 7.164 -16.469 1 83.75 42 ILE B N 1
ATOM 4293 C CA . ILE B 1 42 ? -10.734 6.262 -16.312 1 83.75 42 ILE B CA 1
ATOM 4294 C C . ILE B 1 42 ? -11.227 4.898 -15.82 1 83.75 42 ILE B C 1
ATOM 4296 O O . ILE B 1 42 ? -10.703 3.861 -16.234 1 83.75 42 ILE B O 1
ATOM 4300 N N . SER B 1 43 ? -12.195 4.902 -14.961 1 79.25 43 SER B N 1
ATOM 4301 C CA . SER B 1 43 ? -12.711 3.66 -14.398 1 79.25 43 SER B CA 1
ATOM 4302 C C . SER B 1 43 ? -13.422 2.826 -15.453 1 79.25 43 SER B C 1
ATOM 4304 O O . SER B 1 43 ? -13.484 1.599 -15.344 1 79.25 43 SER B O 1
ATOM 4306 N N . MET B 1 44 ? -13.859 3.465 -16.469 1 77.62 44 MET B N 1
ATOM 4307 C CA . MET B 1 44 ? -14.586 2.75 -17.516 1 77.62 44 MET B CA 1
ATOM 4308 C C . MET B 1 44 ? -13.625 2.021 -18.453 1 77.62 44 MET B C 1
ATOM 4310 O O . MET B 1 44 ? -14.016 1.096 -19.156 1 77.62 44 MET B O 1
ATOM 4314 N N . THR B 1 45 ? -12.352 2.301 -18.422 1 77.56 45 THR B N 1
ATOM 4315 C CA . THR B 1 45 ? -11.383 1.643 -19.281 1 77.56 45 THR B CA 1
ATOM 4316 C C . THR B 1 45 ? -10.906 0.331 -18.672 1 77.56 45 THR B C 1
ATOM 4318 O O . THR B 1 45 ? -10.258 -0.477 -19.344 1 77.56 45 THR B O 1
ATOM 4321 N N . ILE B 1 46 ? -11.312 0.061 -17.469 1 74.44 46 ILE B N 1
ATOM 4322 C CA . ILE B 1 46 ? -10.844 -1.14 -16.781 1 74.44 46 ILE B CA 1
ATOM 4323 C C . ILE B 1 46 ? -11.891 -2.246 -16.922 1 74.44 46 ILE B C 1
ATOM 4325 O O . ILE B 1 46 ? -13.094 -1.979 -16.922 1 74.44 46 ILE B O 1
ATOM 4329 N N . PRO B 1 47 ? -11.258 -3.43 -17.141 1 72.25 47 PRO B N 1
ATOM 4330 C CA . PRO B 1 47 ? -12.203 -4.539 -17.281 1 72.25 47 PRO B CA 1
ATOM 4331 C C . PRO B 1 47 ? -13.047 -4.77 -16.047 1 72.25 47 PRO B C 1
ATOM 4333 O O . PRO B 1 47 ? -12.742 -4.227 -14.977 1 72.25 47 PRO B O 1
ATOM 4336 N N . ASN B 1 48 ? -14.07 -5.484 -16.219 1 76.38 48 ASN B N 1
ATOM 4337 C CA . ASN B 1 48 ? -14.961 -5.871 -15.133 1 76.38 48 ASN B CA 1
ATOM 4338 C C . ASN B 1 48 ? -14.211 -6.621 -14.039 1 76.38 48 ASN B C 1
ATOM 4340 O O . ASN B 1 48 ? -13.312 -7.418 -14.32 1 76.38 48 ASN B O 1
ATOM 4344 N N . PRO B 1 49 ? -14.531 -6.285 -12.797 1 80 49 PRO B N 1
ATOM 4345 C CA . PRO B 1 49 ? -13.836 -6.938 -11.68 1 80 49 PRO B CA 1
ATOM 4346 C C . PRO B 1 49 ? -14.039 -8.453 -11.664 1 80 49 PRO B C 1
ATOM 4348 O O . PRO B 1 49 ? -13.086 -9.203 -11.438 1 80 49 PRO B O 1
ATOM 4351 N N . TRP B 1 50 ? -15.328 -8.859 -11.992 1 81.12 50 TRP B N 1
ATOM 4352 C CA . TRP B 1 50 ? -15.609 -10.289 -11.922 1 81.12 50 TRP B CA 1
ATOM 4353 C C . TRP B 1 50 ? -15.625 -10.906 -13.32 1 81.12 50 TRP B C 1
ATOM 4355 O O . TRP B 1 50 ? -16.281 -10.383 -14.227 1 81.12 50 TRP B O 1
ATOM 4365 N N . PHE B 1 51 ? -14.805 -11.938 -13.461 1 83.5 51 PHE B N 1
ATOM 4366 C CA . PHE B 1 51 ? -14.82 -12.766 -14.656 1 83.5 51 PHE B CA 1
ATOM 4367 C C . PHE B 1 51 ? -15.438 -14.133 -14.367 1 83.5 51 PHE B C 1
ATOM 4369 O O . PHE B 1 51 ? -15.188 -14.719 -13.312 1 83.5 51 PHE B O 1
ATOM 4376 N N . SER B 1 52 ? -16.375 -14.508 -15.219 1 85.12 52 SER B N 1
ATOM 4377 C CA . SER B 1 52 ? -17.031 -15.789 -15 1 85.12 52 SER B CA 1
ATOM 4378 C C . SER B 1 52 ? -16.703 -16.781 -16.125 1 85.12 52 SER B C 1
ATOM 4380 O O . SER B 1 52 ? -16.688 -16.406 -17.297 1 85.12 52 SER B O 1
ATOM 4382 N N . LYS B 1 53 ? -16.234 -17.922 -15.734 1 84.69 53 LYS B N 1
ATOM 4383 C CA . LYS B 1 53 ? -16.047 -19.047 -16.641 1 84.69 53 LYS B CA 1
ATOM 4384 C C . LYS B 1 53 ? -17.094 -20.141 -16.375 1 84.69 53 LYS B C 1
ATOM 4386 O O . LYS B 1 53 ? -17.312 -20.516 -15.219 1 84.69 53 LYS B O 1
ATOM 4391 N N . THR B 1 54 ? -17.797 -20.453 -17.422 1 86 54 THR B N 1
ATOM 4392 C CA . THR B 1 54 ? -18.812 -21.484 -17.281 1 86 54 THR B CA 1
ATOM 4393 C C . THR B 1 54 ? -18.328 -22.797 -17.891 1 86 54 THR B C 1
ATOM 4395 O O . THR B 1 54 ? -17.688 -22.797 -18.938 1 86 54 THR B O 1
ATOM 4398 N N . LEU B 1 55 ? -18.469 -23.797 -17.156 1 80.88 55 LEU B N 1
ATOM 4399 C CA . LEU B 1 55 ? -18.156 -25.141 -17.609 1 80.88 55 LEU B CA 1
ATOM 4400 C C . LEU B 1 55 ? -19.438 -26 -17.672 1 80.88 55 LEU B C 1
ATOM 4402 O O . LEU B 1 55 ? -20.172 -26.094 -16.688 1 80.88 55 LEU B O 1
ATOM 4406 N N . SER B 1 56 ? -19.656 -26.438 -18.906 1 78.69 56 SER B N 1
ATOM 4407 C CA . SER B 1 56 ? -20.812 -27.312 -19.062 1 78.69 56 SER B CA 1
ATOM 4408 C C . SER B 1 56 ? -20.406 -28.766 -19.203 1 78.69 56 SER B C 1
ATOM 4410 O O . SER B 1 56 ? -19.375 -29.062 -19.828 1 78.69 56 SER B O 1
ATOM 4412 N N . THR B 1 57 ? -21.172 -29.672 -18.672 1 74.81 57 THR B N 1
ATOM 4413 C CA . THR B 1 57 ? -20.906 -31.109 -18.797 1 74.81 57 THR B CA 1
ATOM 4414 C C . THR B 1 57 ? -21.156 -31.578 -20.219 1 74.81 57 THR B C 1
ATOM 4416 O O . THR B 1 57 ? -20.703 -32.656 -20.625 1 74.81 57 THR B O 1
ATOM 4419 N N . TRP B 1 58 ? -21.844 -30.719 -20.906 1 69 58 TRP B N 1
ATOM 4420 C CA . TRP B 1 58 ? -22.109 -31.094 -22.281 1 69 58 TRP B CA 1
ATOM 4421 C C . TRP B 1 58 ? -20.953 -30.703 -23.188 1 69 58 TRP B C 1
ATOM 4423 O O . TRP B 1 58 ? -20.594 -31.438 -24.109 1 69 58 TRP B O 1
ATOM 4433 N N . ASP B 1 59 ? -20.438 -29.484 -22.922 1 62.03 59 ASP B N 1
ATOM 4434 C CA . ASP B 1 59 ? -19.391 -28.922 -23.781 1 62.03 59 ASP B CA 1
ATOM 4435 C C . ASP B 1 59 ? -18 -29.188 -23.219 1 62.03 59 ASP B C 1
ATOM 4437 O O . ASP B 1 59 ? -17.297 -28.266 -22.844 1 62.03 59 ASP B O 1
ATOM 4441 N N . CYS B 1 60 ? -17.641 -30.312 -22.953 1 57.91 60 CYS B N 1
ATOM 4442 C CA . CYS B 1 60 ? -16.312 -30.609 -22.422 1 57.91 60 CYS B CA 1
ATOM 4443 C C . CYS B 1 60 ? -15.266 -30.516 -23.531 1 57.91 60 CYS B C 1
ATOM 4445 O O . CYS B 1 60 ? -14.875 -31.547 -24.109 1 57.91 60 CYS B O 1
ATOM 4447 N N . ASP B 1 61 ? -15.273 -29.5 -24.203 1 53.91 61 ASP B N 1
ATOM 4448 C CA . ASP B 1 61 ? -14.18 -29.375 -25.156 1 53.91 61 ASP B CA 1
ATOM 4449 C C . ASP B 1 61 ? -12.836 -29.672 -24.484 1 53.91 61 ASP B C 1
ATOM 4451 O O . ASP B 1 61 ? -12.578 -29.219 -23.375 1 53.91 61 ASP B O 1
ATOM 4455 N N . GLU B 1 62 ? -11.984 -30.578 -25.078 1 49.62 62 GLU B N 1
ATOM 4456 C CA . GLU B 1 62 ? -10.695 -31.094 -24.641 1 49.62 62 GLU B CA 1
ATOM 4457 C C . GLU B 1 62 ? -9.797 -29.969 -24.125 1 49.62 62 GLU B C 1
ATOM 4459 O O . GLU B 1 62 ? -9.031 -30.172 -23.172 1 49.62 62 GLU B O 1
ATOM 4464 N N . LYS B 1 63 ? -9.875 -28.891 -24.844 1 49 63 LYS B N 1
ATOM 4465 C CA . LYS B 1 63 ? -8.891 -27.828 -24.625 1 49 63 LYS B CA 1
ATOM 4466 C C . LYS B 1 63 ? -9.258 -27 -23.391 1 49 63 LYS B C 1
ATOM 4468 O O . LYS B 1 63 ? -8.391 -26.375 -22.781 1 49 63 LYS B O 1
ATOM 4473 N N . VAL B 1 64 ? -10.617 -27.125 -23.094 1 50.84 64 VAL B N 1
ATOM 4474 C CA . VAL B 1 64 ? -11.07 -26.125 -22.141 1 50.84 64 VAL B CA 1
ATOM 4475 C C . VAL B 1 64 ? -11.719 -26.812 -20.938 1 50.84 64 VAL B C 1
ATOM 4477 O O . VAL B 1 64 ? -11.875 -26.203 -19.875 1 50.84 64 VAL B O 1
ATOM 4480 N N . SER B 1 65 ? -11.992 -28.203 -21.156 1 55.56 65 SER B N 1
ATOM 4481 C CA . SER B 1 65 ? -12.883 -28.766 -20.141 1 55.56 65 SER B CA 1
ATOM 4482 C C . SER B 1 65 ? -12.094 -29.312 -18.953 1 55.56 65 SER B C 1
ATOM 4484 O O . SER B 1 65 ? -11.055 -29.953 -19.141 1 55.56 65 SER B O 1
ATOM 4486 N N . ASN B 1 66 ? -12.461 -28.875 -17.766 1 62.47 66 ASN B N 1
ATOM 4487 C CA . ASN B 1 66 ? -11.852 -29.297 -16.5 1 62.47 66 ASN B CA 1
ATOM 4488 C C . ASN B 1 66 ? -12.68 -30.406 -15.836 1 62.47 66 ASN B C 1
ATOM 4490 O O . ASN B 1 66 ? -12.492 -30.688 -14.648 1 62.47 66 ASN B O 1
ATOM 4494 N N . PHE B 1 67 ? -13.641 -31 -16.797 1 62.12 67 PHE B N 1
ATOM 4495 C CA . PHE B 1 67 ? -14.461 -32.062 -16.234 1 62.12 67 PHE B CA 1
ATOM 4496 C C . PHE B 1 67 ? -13.867 -33.438 -16.562 1 62.12 67 PHE B C 1
ATOM 4498 O O . PHE B 1 67 ? -13.094 -33.562 -17.516 1 62.12 67 PHE B O 1
ATOM 4505 N N . ASP B 1 68 ? -14.188 -34.438 -15.703 1 60.03 68 ASP B N 1
ATOM 4506 C CA . ASP B 1 68 ? -13.859 -35.812 -16.047 1 60.03 68 ASP B CA 1
ATOM 4507 C C . ASP B 1 68 ? -14.469 -36.188 -17.391 1 60.03 68 ASP B C 1
ATOM 4509 O O . ASP B 1 68 ? -15.648 -35.938 -17.641 1 60.03 68 ASP B O 1
ATOM 4513 N N . LYS B 1 69 ? -13.617 -36.594 -18.359 1 59.56 69 LYS B N 1
ATOM 4514 C CA . LYS B 1 69 ? -14.023 -36.969 -19.719 1 59.56 69 LYS B CA 1
ATOM 4515 C C . LYS B 1 69 ? -15.227 -37.906 -19.719 1 59.56 69 LYS B C 1
ATOM 4517 O O . LYS B 1 69 ? -16.031 -37.875 -20.656 1 59.56 69 LYS B O 1
ATOM 4522 N N . LYS B 1 70 ? -15.273 -38.656 -18.641 1 59.31 70 LYS B N 1
ATOM 4523 C CA . LYS B 1 70 ? -16.359 -39.625 -18.641 1 59.31 70 LYS B CA 1
ATOM 4524 C C . LYS B 1 70 ? -17.719 -38.938 -18.484 1 59.31 70 LYS B C 1
ATOM 4526 O O . LYS B 1 70 ? -18.75 -39.5 -18.859 1 59.31 70 LYS B O 1
ATOM 4531 N N . ILE B 1 71 ? -17.672 -37.719 -18.078 1 60.5 71 ILE B N 1
ATOM 4532 C CA . ILE B 1 71 ? -18.922 -37.062 -17.734 1 60.5 71 ILE B CA 1
ATOM 4533 C C . ILE B 1 71 ? -19.266 -36 -18.797 1 60.5 71 ILE B C 1
ATOM 4535 O O . ILE B 1 71 ? -20.328 -35.375 -18.734 1 60.5 71 ILE B O 1
ATOM 4539 N N . CYS B 1 72 ? -18.438 -35.875 -19.875 1 61.28 72 CYS B N 1
ATOM 4540 C CA . CYS B 1 72 ? -18.578 -34.781 -20.828 1 61.28 72 CYS B CA 1
ATOM 4541 C C . CYS B 1 72 ? -19.781 -35 -21.734 1 61.28 72 CYS B C 1
ATOM 4543 O O . CYS B 1 72 ? -20.188 -34.094 -22.469 1 61.28 72 CYS B O 1
ATOM 4545 N N . HIS B 1 73 ? -20.406 -36.031 -21.672 1 61.22 73 HIS B N 1
ATOM 4546 C CA . HIS B 1 73 ? -21.547 -36.188 -22.562 1 61.22 73 HIS B CA 1
ATOM 4547 C C . HIS B 1 73 ? -22.859 -35.781 -21.875 1 61.22 73 HIS B C 1
ATOM 4549 O O . HIS B 1 73 ? -23.938 -36.188 -22.312 1 61.22 73 HIS B O 1
ATOM 4555 N N . GLY B 1 74 ? -22.797 -34.875 -20.906 1 61.03 74 GLY B N 1
ATOM 4556 C CA . GLY B 1 74 ? -24 -34.469 -20.203 1 61.03 74 GLY B CA 1
ATOM 4557 C C . GLY B 1 74 ? -24.438 -35.469 -19.156 1 61.03 74 GLY B C 1
ATOM 4558 O O . GLY B 1 74 ? -24.109 -36.656 -19.25 1 61.03 74 GLY B O 1
ATOM 4559 N N . ILE B 1 75 ? -24.766 -34.969 -17.875 1 62.88 75 ILE B N 1
ATOM 4560 C CA . ILE B 1 75 ? -25.219 -35.844 -16.797 1 62.88 75 ILE B CA 1
ATOM 4561 C C . ILE B 1 75 ? -26.75 -35.719 -16.656 1 62.88 75 ILE B C 1
ATOM 4563 O O . ILE B 1 75 ? -27.328 -34.688 -16.906 1 62.88 75 ILE B O 1
ATOM 4567 N N . ASP B 1 76 ? -27.438 -36.906 -16.719 1 61.34 76 ASP B N 1
ATOM 4568 C CA . ASP B 1 76 ? -28.844 -36.969 -16.328 1 61.34 76 ASP B CA 1
ATOM 4569 C C . ASP B 1 76 ? -28.984 -36.938 -14.805 1 61.34 76 ASP B C 1
ATOM 4571 O O . ASP B 1 76 ? -28.734 -37.938 -14.141 1 61.34 76 ASP B O 1
ATOM 4575 N N . LEU B 1 77 ? -29.172 -35.75 -14.242 1 64.19 77 LEU B N 1
ATOM 4576 C CA . LEU B 1 77 ? -29.234 -35.531 -12.797 1 64.19 77 LEU B CA 1
ATOM 4577 C C . LEU B 1 77 ? -30.531 -36.125 -12.219 1 64.19 77 LEU B C 1
ATOM 4579 O O . LEU B 1 77 ? -30.781 -36 -11.016 1 64.19 77 LEU B O 1
ATOM 4583 N N . ASN B 1 78 ? -31.547 -36.625 -13.023 1 62.69 78 ASN B N 1
ATOM 4584 C CA . ASN B 1 78 ? -32.812 -37.156 -12.516 1 62.69 78 ASN B CA 1
ATOM 4585 C C . ASN B 1 78 ? -32.594 -38.469 -11.75 1 62.69 78 ASN B C 1
ATOM 4587 O O . ASN B 1 78 ? -33.375 -38.781 -10.852 1 62.69 78 ASN B O 1
ATOM 4591 N N . GLU B 1 79 ? -31.797 -39.312 -12.188 1 62.59 79 GLU B N 1
ATOM 4592 C CA . GLU B 1 79 ? -31.891 -40.656 -11.625 1 62.59 79 GLU B CA 1
ATOM 4593 C C . GLU B 1 79 ? -30.844 -40.875 -10.539 1 62.59 79 GLU B C 1
ATOM 4595 O O . GLU B 1 79 ? -31.109 -41.531 -9.531 1 62.59 79 GLU B O 1
ATOM 4600 N N . GLN B 1 80 ? -29.484 -40.688 -10.703 1 65.12 80 GLN B N 1
ATOM 4601 C CA . GLN B 1 80 ? -28.5 -41.188 -9.75 1 65.12 80 GLN B CA 1
ATOM 4602 C C . GLN B 1 80 ? -27.594 -40.062 -9.25 1 65.12 80 GLN B C 1
ATOM 4604 O O . GLN B 1 80 ? -27.438 -39.062 -9.914 1 65.12 80 GLN B O 1
ATOM 4609 N N . LYS B 1 81 ? -27.391 -40.312 -7.879 1 72 81 LYS B N 1
ATOM 4610 C CA . LYS B 1 81 ? -26.328 -39.5 -7.301 1 72 81 LYS B CA 1
ATOM 4611 C C . LYS B 1 81 ? -25.062 -39.562 -8.164 1 72 81 LYS B C 1
ATOM 4613 O O . LYS B 1 81 ? -24.516 -40.625 -8.422 1 72 81 LYS B O 1
ATOM 4618 N N . THR B 1 82 ? -24.828 -38.406 -8.844 1 75.12 82 THR B N 1
ATOM 4619 C CA . THR B 1 82 ? -23.672 -38.344 -9.719 1 75.12 82 THR B CA 1
ATOM 4620 C C . THR B 1 82 ? -22.562 -37.469 -9.086 1 75.12 82 THR B C 1
ATOM 4622 O O . THR B 1 82 ? -22.828 -36.344 -8.633 1 75.12 82 THR B O 1
ATOM 4625 N N . LYS B 1 83 ? -21.453 -38.188 -8.969 1 80.06 83 LYS B N 1
ATOM 4626 C CA . LYS B 1 83 ? -20.266 -37.5 -8.477 1 80.06 83 LYS B CA 1
ATOM 4627 C C . LYS B 1 83 ? -19.531 -36.812 -9.617 1 80.06 83 LYS B C 1
ATOM 4629 O O . LYS B 1 83 ? -19.219 -37.406 -10.641 1 80.06 83 LYS B O 1
ATOM 4634 N N . LEU B 1 84 ? -19.422 -35.5 -9.453 1 80.81 84 LEU B N 1
ATOM 4635 C CA . LEU B 1 84 ? -18.75 -34.688 -10.477 1 80.81 84 LEU B CA 1
ATOM 4636 C C . LEU B 1 84 ? -17.484 -34.062 -9.914 1 80.81 84 LEU B C 1
ATOM 4638 O O . LEU B 1 84 ? -17.469 -33.625 -8.75 1 80.81 84 LEU B O 1
ATOM 4642 N N . THR B 1 85 ? -16.406 -34.094 -10.742 1 81.06 85 THR B N 1
ATOM 4643 C CA . THR B 1 85 ? -15.164 -33.438 -10.359 1 81.06 85 THR B CA 1
ATOM 4644 C C . THR B 1 85 ? -14.805 -32.344 -11.367 1 81.06 85 THR B C 1
ATOM 4646 O O . THR B 1 85 ? -14.859 -32.594 -12.578 1 81.06 85 THR B O 1
ATOM 4649 N N . VAL B 1 86 ? -14.609 -31.172 -10.883 1 82.12 86 VAL B N 1
ATOM 4650 C CA . VAL B 1 86 ? -14.25 -30.047 -11.742 1 82.12 86 VAL B CA 1
ATOM 4651 C C . VAL B 1 86 ? -12.984 -29.375 -11.219 1 82.12 86 VAL B C 1
ATOM 4653 O O . VAL B 1 86 ? -12.828 -29.203 -10.008 1 82.12 86 VAL B O 1
ATOM 4656 N N . ALA B 1 87 ? -12.031 -29.109 -12.156 1 80.94 87 ALA B N 1
ATOM 4657 C CA . ALA B 1 87 ? -10.805 -28.406 -11.812 1 80.94 87 ALA B CA 1
ATOM 4658 C C . ALA B 1 87 ? -10.859 -26.953 -12.258 1 80.94 87 ALA B C 1
ATOM 4660 O O . ALA B 1 87 ? -11.383 -26.656 -13.336 1 80.94 87 ALA B O 1
ATOM 4661 N N . PHE B 1 88 ? -10.484 -26.078 -11.305 1 82 88 PHE B N 1
ATOM 4662 C CA . PHE B 1 88 ? -10.438 -24.656 -11.586 1 82 88 PHE B CA 1
ATOM 4663 C C . PHE B 1 88 ? -9.023 -24.109 -11.383 1 82 88 PHE B C 1
ATOM 4665 O O . PHE B 1 88 ? -8.258 -24.656 -10.578 1 82 88 PHE B O 1
ATOM 4672 N N . GLY B 1 89 ? -8.633 -22.969 -12.117 1 80.25 89 GLY B N 1
ATOM 4673 C CA . GLY B 1 89 ? -7.332 -22.328 -12.023 1 80.25 89 GLY B CA 1
ATOM 4674 C C . GLY B 1 89 ? -6.613 -22.234 -13.352 1 80.25 89 GLY B C 1
ATOM 4675 O O . GLY B 1 89 ? -7.199 -22.5 -14.398 1 80.25 89 GLY B O 1
ATOM 4676 N N . PRO B 1 90 ? -5.535 -21.766 -13.289 1 81.94 90 PRO B N 1
ATOM 4677 C CA . PRO B 1 90 ? -4.668 -21.312 -12.195 1 81.94 90 PRO B CA 1
ATOM 4678 C C . PRO B 1 90 ? -5.039 -19.906 -11.695 1 81.94 90 PRO B C 1
ATOM 4680 O O . PRO B 1 90 ? -5.418 -19.047 -12.492 1 81.94 90 PRO B O 1
ATOM 4683 N N . PHE B 1 91 ? -4.961 -19.734 -10.305 1 84 91 PHE B N 1
ATOM 4684 C CA . PHE B 1 91 ? -5.227 -18.453 -9.664 1 84 91 PHE B CA 1
ATOM 4685 C C . PHE B 1 91 ? -3.969 -17.906 -9.008 1 84 91 PHE B C 1
ATOM 4687 O O . PHE B 1 91 ? -3.059 -18.656 -8.664 1 84 91 PHE B O 1
ATOM 4694 N N . THR B 1 92 ? -3.889 -16.594 -9.07 1 83.94 92 THR B N 1
ATOM 4695 C CA . THR B 1 92 ? -2.855 -15.891 -8.32 1 83.94 92 THR B CA 1
ATOM 4696 C C . THR B 1 92 ? -3.461 -15.141 -7.141 1 83.94 92 THR B C 1
ATOM 4698 O O . THR B 1 92 ? -4.684 -15.062 -7.008 1 83.94 92 THR B O 1
ATOM 4701 N N . VAL B 1 93 ? -2.65 -14.664 -6.273 1 86.06 93 VAL B N 1
ATOM 4702 C CA . VAL B 1 93 ? -3.117 -13.93 -5.102 1 86.06 93 VAL B CA 1
ATOM 4703 C C . VAL B 1 93 ? -3.842 -12.656 -5.543 1 86.06 93 VAL B C 1
ATOM 4705 O O . VAL B 1 93 ? -4.695 -12.141 -4.816 1 86.06 93 VAL B O 1
ATOM 4708 N N . LEU B 1 94 ? -3.615 -12.227 -6.793 1 87.94 94 LEU B N 1
ATOM 4709 C CA . LEU B 1 94 ? -4.23 -11 -7.297 1 87.94 94 LEU B CA 1
ATOM 4710 C C . LEU B 1 94 ? -5.68 -11.25 -7.707 1 87.94 94 LEU B C 1
ATOM 4712 O O . LEU B 1 94 ? -6.445 -10.305 -7.906 1 87.94 94 LEU B O 1
ATOM 4716 N N . ASN B 1 95 ? -6.105 -12.5 -7.727 1 89.56 95 ASN B N 1
ATOM 4717 C CA . ASN B 1 95 ? -7.5 -12.82 -8.016 1 89.56 95 ASN B CA 1
ATOM 4718 C C . ASN B 1 95 ? -8.375 -12.68 -6.777 1 89.56 95 ASN B C 1
ATOM 4720 O O . ASN B 1 95 ? -9.602 -12.75 -6.867 1 89.56 95 ASN B O 1
ATOM 4724 N N . GLN B 1 96 ? -7.848 -12.406 -5.691 1 85.19 96 GLN B N 1
ATOM 4725 C CA . GLN B 1 96 ? -8.477 -12.055 -4.422 1 85.19 96 GLN B CA 1
ATOM 4726 C C . GLN B 1 96 ? -9.406 -13.164 -3.943 1 85.19 96 GLN B C 1
ATOM 4728 O O . GLN B 1 96 ? -9.156 -13.781 -2.902 1 85.19 96 GLN B O 1
ATOM 4733 N N . GLU B 1 97 ? -10.516 -13.383 -4.785 1 83.56 97 GLU B N 1
ATOM 4734 C CA . GLU B 1 97 ? -11.547 -14.336 -4.391 1 83.56 97 GLU B CA 1
ATOM 4735 C C . GLU B 1 97 ? -12.078 -15.109 -5.598 1 83.56 97 GLU B C 1
ATOM 4737 O O . GLU B 1 97 ? -12.133 -14.57 -6.707 1 83.56 97 GLU B O 1
ATOM 4742 N N . THR B 1 98 ? -12.336 -16.328 -5.352 1 85.5 98 THR B N 1
ATOM 4743 C CA . THR B 1 98 ? -13.016 -17.156 -6.348 1 85.5 98 THR B CA 1
ATOM 4744 C C . THR B 1 98 ? -14.32 -17.719 -5.793 1 85.5 98 THR B C 1
ATOM 4746 O O . THR B 1 98 ? -14.391 -18.094 -4.617 1 85.5 98 THR B O 1
ATOM 4749 N N . ARG B 1 99 ? -15.367 -17.594 -6.637 1 83.94 99 ARG B N 1
ATOM 4750 C CA . ARG B 1 99 ? -16.688 -18.109 -6.273 1 83.94 99 ARG B CA 1
ATOM 4751 C C . ARG B 1 99 ? -17.141 -19.188 -7.25 1 83.94 99 ARG B C 1
ATOM 4753 O O . ARG B 1 99 ? -16.922 -19.078 -8.461 1 83.94 99 ARG B O 1
ATOM 4760 N N . ILE B 1 100 ? -17.688 -20.203 -6.645 1 86 100 ILE B N 1
ATOM 4761 C CA . ILE B 1 100 ? -18.219 -21.297 -7.449 1 86 100 ILE B CA 1
ATOM 4762 C C . ILE B 1 100 ? -19.719 -21.422 -7.234 1 86 100 ILE B C 1
ATOM 4764 O O . ILE B 1 100 ? -20.188 -21.453 -6.094 1 86 100 ILE B O 1
ATOM 4768 N N . SER B 1 101 ? -20.391 -21.438 -8.367 1 85.19 101 SER B N 1
ATOM 4769 C CA . SER B 1 101 ? -21.844 -21.594 -8.328 1 85.19 101 SER B CA 1
ATOM 4770 C C . SER B 1 101 ? -22.312 -22.656 -9.32 1 85.19 101 SER B C 1
ATOM 4772 O O . SER B 1 101 ? -21.641 -22.906 -10.328 1 85.19 101 SER B O 1
ATOM 4774 N N . LEU B 1 102 ? -23.406 -23.281 -8.969 1 86.5 102 LEU B N 1
ATOM 4775 C CA . LEU B 1 102 ? -24 -24.297 -9.828 1 86.5 102 LEU B CA 1
ATOM 4776 C C . LEU B 1 102 ? -25.312 -23.781 -10.438 1 86.5 102 LEU B C 1
ATOM 4778 O O . LEU B 1 102 ? -26.125 -23.172 -9.742 1 86.5 102 LEU B O 1
ATOM 4782 N N . ILE B 1 103 ? -25.422 -24.031 -11.75 1 87.44 103 ILE B N 1
ATOM 4783 C CA . ILE B 1 103 ? -26.641 -23.672 -12.461 1 87.44 103 ILE B CA 1
ATOM 4784 C C . ILE B 1 103 ? -27.281 -24.922 -13.039 1 87.44 103 ILE B C 1
ATOM 4786 O O . ILE B 1 103 ? -26.938 -25.359 -14.141 1 87.44 103 ILE B O 1
ATOM 4790 N N . PRO B 1 104 ? -28.219 -25.422 -12.266 1 86.5 104 PRO B N 1
ATOM 4791 C CA . PRO B 1 104 ? -28.906 -26.578 -12.828 1 86.5 104 PRO B CA 1
ATOM 4792 C C . PRO B 1 104 ? -29.797 -26.234 -14.023 1 86.5 104 PRO B C 1
ATOM 4794 O O . PRO B 1 104 ? -30.344 -25.125 -14.086 1 86.5 104 PRO B O 1
ATOM 4797 N N . GLN B 1 105 ? -29.797 -27.172 -14.945 1 85.31 105 GLN B N 1
ATOM 4798 C CA . GLN B 1 105 ? -30.656 -27 -16.125 1 85.31 105 GLN B CA 1
ATOM 4799 C C . GLN B 1 105 ? -31.781 -28.016 -16.141 1 85.31 105 GLN B C 1
ATOM 4801 O O . GLN B 1 105 ? -31.578 -29.188 -15.805 1 85.31 105 GLN B O 1
ATOM 4806 N N . LYS B 1 106 ? -32.906 -27.469 -16.578 1 81.56 106 LYS B N 1
ATOM 4807 C CA . LYS B 1 106 ? -34.062 -28.344 -16.688 1 81.56 106 LYS B CA 1
ATOM 4808 C C . LYS B 1 106 ? -33.906 -29.297 -17.875 1 81.56 106 LYS B C 1
ATOM 4810 O O . LYS B 1 106 ? -33.312 -28.953 -18.891 1 81.56 106 LYS B O 1
ATOM 4815 N N . ARG B 1 107 ? -34.25 -30.625 -17.688 1 72.5 107 ARG B N 1
ATOM 4816 C CA . ARG B 1 107 ? -34.188 -31.609 -18.766 1 72.5 107 ARG B CA 1
ATOM 4817 C C . ARG B 1 107 ? -35.125 -31.203 -19.906 1 72.5 107 ARG B C 1
ATOM 4819 O O . ARG B 1 107 ? -34.719 -31.219 -21.078 1 72.5 107 ARG B O 1
ATOM 4826 N N . PHE B 1 108 ? -36.438 -31.5 -19.734 1 62.66 108 PHE B N 1
ATOM 4827 C CA . PHE B 1 108 ? -37.438 -31.359 -20.781 1 62.66 108 PHE B CA 1
ATOM 4828 C C . PHE B 1 108 ? -38.156 -30.016 -20.672 1 62.66 108 PHE B C 1
ATOM 4830 O O . PHE B 1 108 ? -39.219 -29.828 -21.281 1 62.66 108 PHE B O 1
ATOM 4837 N N . GLY B 1 109 ? -37.781 -29.203 -19.781 1 53.78 109 GLY B N 1
ATOM 4838 C CA . GLY B 1 109 ? -38.875 -28.344 -19.359 1 53.78 109 GLY B CA 1
ATOM 4839 C C . GLY B 1 109 ? -39.375 -27.422 -20.453 1 53.78 109 GLY B C 1
ATOM 4840 O O . GLY B 1 109 ? -38.562 -26.922 -21.266 1 53.78 109 GLY B O 1
ATOM 4841 N N . ARG B 1 110 ? -40.5 -27.656 -20.938 1 51.72 110 ARG B N 1
ATOM 4842 C CA . ARG B 1 110 ? -41.25 -26.609 -21.641 1 51.72 110 ARG B CA 1
ATOM 4843 C C . ARG B 1 110 ? -40.906 -25.234 -21.047 1 51.72 110 ARG B C 1
ATOM 4845 O O . ARG B 1 110 ? -40.844 -25.078 -19.828 1 51.72 110 ARG B O 1
ATOM 4852 N N . GLU B 1 111 ? -40.375 -24.422 -21.703 1 58.78 111 GLU B N 1
ATOM 4853 C CA . GLU B 1 111 ? -40.25 -22.984 -21.516 1 58.78 111 GLU B CA 1
ATOM 4854 C C . GLU B 1 111 ? -41.438 -22.422 -20.734 1 58.78 111 GLU B C 1
ATOM 4856 O O . GLU B 1 111 ? -42.594 -22.75 -21.016 1 58.78 111 GLU B O 1
ATOM 4861 N N . GLY B 1 112 ? -41.344 -22.141 -19.422 1 60.38 112 GLY B N 1
ATOM 4862 C CA . GLY B 1 112 ? -42.375 -21.344 -18.75 1 60.38 112 GLY B CA 1
ATOM 4863 C C . GLY B 1 112 ? -42.781 -21.906 -17.406 1 60.38 112 GLY B C 1
ATOM 4864 O O . GLY B 1 112 ? -43.594 -21.312 -16.688 1 60.38 112 GLY B O 1
ATOM 4865 N N . ILE B 1 113 ? -42.469 -23.203 -17.094 1 61.94 113 ILE B N 1
ATOM 4866 C CA . ILE B 1 113 ? -43 -23.688 -15.828 1 61.94 113 ILE B CA 1
ATOM 4867 C C . ILE B 1 113 ? -42.031 -23.391 -14.703 1 61.94 113 ILE B C 1
ATOM 4869 O O . ILE B 1 113 ? -40.844 -23.672 -14.82 1 61.94 113 ILE B O 1
ATOM 4873 N N . SER B 1 114 ? -42.5 -22.672 -13.641 1 70.69 114 SER B N 1
ATOM 4874 C CA . SER B 1 114 ? -41.75 -22.406 -12.422 1 70.69 114 SER B CA 1
ATOM 4875 C C . SER B 1 114 ? -41.688 -23.656 -11.539 1 70.69 114 SER B C 1
ATOM 4877 O O . SER B 1 114 ? -42.656 -24.375 -11.383 1 70.69 114 SER B O 1
ATOM 4879 N N . ALA B 1 115 ? -40.531 -24.219 -11.234 1 75.06 115 ALA B N 1
ATOM 4880 C CA . ALA B 1 115 ? -40.312 -25.375 -10.352 1 75.06 115 ALA B CA 1
ATOM 4881 C C . ALA B 1 115 ? -39.469 -25 -9.148 1 75.06 115 ALA B C 1
ATOM 4883 O O . ALA B 1 115 ? -38.531 -24.188 -9.266 1 75.06 115 ALA B O 1
ATOM 4884 N N . LYS B 1 116 ? -40.031 -25.438 -7.926 1 76.5 116 LYS B N 1
ATOM 4885 C CA . LYS B 1 116 ? -39.281 -25.266 -6.684 1 76.5 116 LYS B CA 1
ATOM 4886 C C . LYS B 1 116 ? -39 -26.609 -6.027 1 76.5 116 LYS B C 1
ATOM 4888 O O . LYS B 1 116 ? -39.844 -27.5 -6.004 1 76.5 116 LYS B O 1
ATOM 4893 N N . GLY B 1 117 ? -37.688 -26.844 -5.754 1 78.75 117 GLY B N 1
ATOM 4894 C CA . GLY B 1 117 ? -37.312 -28.062 -5.07 1 78.75 117 GLY B CA 1
ATOM 4895 C C . GLY B 1 117 ? -36.156 -27.859 -4.113 1 78.75 117 GLY B C 1
ATOM 4896 O O . GLY B 1 117 ? -35.625 -26.75 -3.98 1 78.75 117 GLY B O 1
ATOM 4897 N N . ILE B 1 118 ? -36 -28.953 -3.252 1 78.94 118 ILE B N 1
ATOM 4898 C CA . ILE B 1 118 ? -34.906 -28.953 -2.311 1 78.94 118 ILE B CA 1
ATOM 4899 C C . ILE B 1 118 ? -33.875 -30.031 -2.707 1 78.94 118 ILE B C 1
ATOM 4901 O O . ILE B 1 118 ? -34.281 -31.141 -3.078 1 78.94 118 ILE B O 1
ATOM 4905 N N . THR B 1 119 ? -32.688 -29.516 -2.811 1 81.75 119 THR B N 1
ATOM 4906 C CA . THR B 1 119 ? -31.625 -30.469 -3.121 1 81.75 119 THR B CA 1
ATOM 4907 C C . THR B 1 119 ? -30.516 -30.422 -2.072 1 81.75 119 THR B C 1
ATOM 4909 O O . THR B 1 119 ? -30.328 -29.391 -1.412 1 81.75 119 THR B O 1
ATOM 4912 N N . GLU B 1 120 ? -29.969 -31.625 -1.866 1 83.44 120 GLU B N 1
ATOM 4913 C CA . GLU B 1 120 ? -28.797 -31.734 -1.01 1 83.44 120 G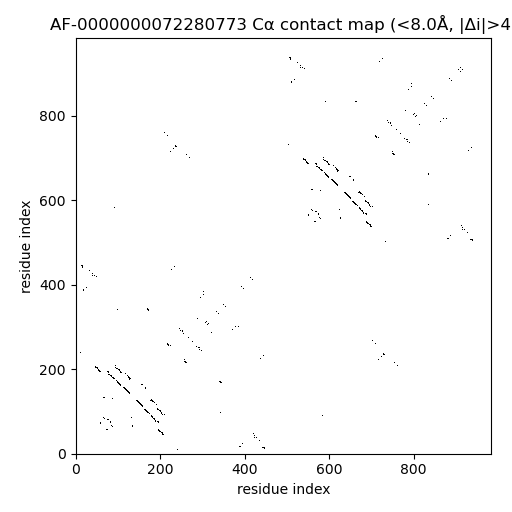LU B CA 1
ATOM 4914 C C . GLU B 1 120 ? -27.531 -31.922 -1.836 1 83.44 120 GLU B C 1
ATOM 4916 O O . GLU B 1 120 ? -27.484 -32.781 -2.721 1 83.44 120 GLU B O 1
ATOM 4921 N N . ILE B 1 121 ? -26.625 -31 -1.587 1 85.25 121 ILE B N 1
ATOM 4922 C CA . ILE B 1 121 ? -25.375 -31.078 -2.318 1 85.25 121 ILE B CA 1
ATOM 4923 C C . ILE B 1 121 ? -24.219 -31.312 -1.342 1 85.25 121 ILE B C 1
ATOM 4925 O O . ILE B 1 121 ? -24.047 -30.562 -0.38 1 85.25 121 ILE B O 1
ATOM 4929 N N . SER B 1 122 ? -23.469 -32.375 -1.508 1 85.5 122 SER B N 1
ATOM 4930 C CA . SER B 1 122 ? -22.234 -32.656 -0.771 1 85.5 122 SER B CA 1
ATOM 4931 C C . SER B 1 122 ? -21 -32.344 -1.622 1 85.5 122 SER B C 1
ATOM 4933 O O . SER B 1 122 ? -20.891 -32.812 -2.75 1 85.5 122 SER B O 1
ATOM 4935 N N . TYR B 1 123 ? -20.219 -31.406 -1.094 1 87.25 123 TYR B N 1
ATOM 4936 C CA . TYR B 1 123 ? -19.062 -31.078 -1.91 1 87.25 123 TYR B CA 1
ATOM 4937 C C . TYR B 1 123 ? -17.781 -31.109 -1.077 1 87.25 123 TYR B C 1
ATOM 4939 O O . TYR B 1 123 ? -17.828 -30.953 0.147 1 87.25 123 TYR B O 1
ATOM 4947 N N . LYS B 1 124 ? -16.656 -31.422 -1.729 1 84.75 124 LYS B N 1
ATOM 4948 C CA . LYS B 1 124 ? -15.289 -31.375 -1.203 1 84.75 124 LYS B CA 1
ATOM 4949 C C . LYS B 1 124 ? -14.398 -30.5 -2.072 1 84.75 124 LYS B C 1
ATOM 4951 O O . LYS B 1 124 ? -14.359 -30.656 -3.295 1 84.75 124 LYS B O 1
ATOM 4956 N N . LEU B 1 125 ? -13.836 -29.562 -1.382 1 86.94 125 LEU B N 1
ATOM 4957 C CA . LEU B 1 125 ? -12.922 -28.672 -2.076 1 86.94 125 LEU B CA 1
ATOM 4958 C C . LEU B 1 125 ? -11.469 -29 -1.726 1 86.94 125 LEU B C 1
ATOM 4960 O O . LEU B 1 125 ? -11.117 -29.062 -0.547 1 86.94 125 LEU B O 1
ATOM 4964 N N . TYR B 1 126 ? -10.664 -29.25 -2.852 1 83.12 126 TYR B N 1
ATOM 4965 C CA . TYR B 1 126 ? -9.25 -29.562 -2.672 1 83.12 126 TYR B CA 1
ATOM 4966 C C . TYR B 1 126 ? -8.367 -28.469 -3.26 1 83.12 126 TYR B C 1
ATOM 4968 O O . TYR B 1 126 ? -8.75 -27.812 -4.23 1 83.12 126 TYR B O 1
ATOM 4976 N N . GLY B 1 127 ? -7.309 -28.234 -2.562 1 81.75 127 GLY B N 1
ATOM 4977 C CA . GLY B 1 127 ? -6.27 -27.359 -3.092 1 81.75 127 GLY B CA 1
ATOM 4978 C C . GLY B 1 127 ? -5.047 -28.109 -3.574 1 81.75 127 GLY B C 1
ATOM 4979 O O . GLY B 1 127 ? -4.637 -29.094 -2.961 1 81.75 127 GLY B O 1
ATOM 4980 N N . SER B 1 128 ? -4.625 -27.797 -4.828 1 72.94 128 SER B N 1
ATOM 4981 C CA . SER B 1 128 ? -3.438 -28.453 -5.363 1 72.94 128 SER B CA 1
ATOM 4982 C C . SER B 1 128 ? -2.393 -27.438 -5.805 1 72.94 128 SER B C 1
ATOM 4984 O O . SER B 1 128 ? -2.734 -26.391 -6.379 1 72.94 128 SER B O 1
ATOM 4986 N N . ALA B 1 129 ? -1.186 -27.797 -5.391 1 65.06 129 ALA B N 1
ATOM 4987 C CA . ALA B 1 129 ? -0.065 -26.984 -5.855 1 65.06 129 ALA B CA 1
ATOM 4988 C C . ALA B 1 129 ? 0.261 -27.281 -7.316 1 65.06 129 ALA B C 1
ATOM 4990 O O . ALA B 1 129 ? 0.794 -26.422 -8.023 1 65.06 129 ALA B O 1
ATOM 4991 N N . LEU B 1 130 ? -0.216 -28.609 -7.621 1 60.78 130 LEU B N 1
ATOM 4992 C CA . LEU B 1 130 ? 0.109 -29.047 -8.977 1 60.78 130 LEU B CA 1
ATOM 4993 C C . LEU B 1 130 ? -1.119 -28.984 -9.875 1 60.78 130 LEU B C 1
ATOM 4995 O O . LEU B 1 130 ? -2.25 -29.109 -9.398 1 60.78 130 LEU B O 1
ATOM 4999 N N . PRO B 1 131 ? -0.857 -28.453 -11.172 1 59.38 131 PRO B N 1
ATOM 5000 C CA . PRO B 1 131 ? -2.012 -28.453 -12.07 1 59.38 131 PRO B CA 1
ATOM 5001 C C . PRO B 1 131 ? -2.654 -29.844 -12.203 1 59.38 131 PRO B C 1
ATOM 5003 O O . PRO B 1 131 ? -1.953 -30.859 -12.18 1 59.38 131 PRO B O 1
ATOM 5006 N N . ILE B 1 132 ? -3.807 -29.984 -11.961 1 55.97 132 ILE B N 1
ATOM 5007 C CA . ILE B 1 132 ? -4.574 -31.219 -12.039 1 55.97 132 ILE B CA 1
ATOM 5008 C C . ILE B 1 132 ? -4.75 -31.625 -13.508 1 55.97 132 ILE B C 1
ATOM 5010 O O . ILE B 1 132 ? -5.285 -30.844 -14.305 1 55.97 132 ILE B O 1
ATOM 5014 N N . ASP B 1 133 ? -3.707 -32.625 -13.922 1 52 133 ASP B N 1
ATOM 5015 C CA . ASP B 1 133 ? -3.791 -33.156 -15.281 1 52 133 ASP B CA 1
ATOM 5016 C C . ASP B 1 133 ? -5.223 -33.531 -15.633 1 52 133 ASP B C 1
ATOM 5018 O O . ASP B 1 133 ? -5.895 -34.219 -14.852 1 52 133 ASP B O 1
ATOM 5022 N N . LYS B 1 134 ? -5.793 -32.906 -16.703 1 53.38 134 LYS B N 1
ATOM 5023 C CA . LYS B 1 134 ? -7.145 -33.125 -17.203 1 53.38 134 LYS B CA 1
ATOM 5024 C C . LYS B 1 134 ? -7.402 -34.625 -17.375 1 53.38 134 LYS B C 1
ATOM 5026 O O . LYS B 1 134 ? -8.531 -35.094 -17.203 1 53.38 134 LYS B O 1
ATOM 5031 N N . ASN B 1 135 ? -6.262 -35.25 -17.875 1 48.88 135 ASN B N 1
ATOM 5032 C CA . ASN B 1 135 ? -6.473 -36.625 -18.297 1 48.88 135 ASN B CA 1
ATOM 5033 C C . ASN B 1 135 ? -6.191 -37.625 -17.172 1 48.88 135 ASN B C 1
ATOM 5035 O O . ASN B 1 135 ? -6.488 -38.812 -17.297 1 48.88 135 ASN B O 1
ATOM 5039 N N . SER B 1 136 ? -5.422 -37.062 -16.188 1 50.66 136 SER B N 1
ATOM 5040 C CA . SER B 1 136 ? -5 -38.125 -15.273 1 50.66 136 SER B CA 1
ATOM 5041 C C . SER B 1 136 ? -5.844 -38.125 -14 1 50.66 136 SER B C 1
ATOM 5043 O O . SER B 1 136 ? -6.383 -37.094 -13.609 1 50.66 136 SER B O 1
ATOM 5045 N N . LYS B 1 137 ? -6.324 -39.344 -13.719 1 52.56 137 LYS B N 1
ATOM 5046 C CA . LYS B 1 137 ? -6.953 -39.594 -12.43 1 52.56 137 LYS B CA 1
ATOM 5047 C C . LYS B 1 137 ? -6.254 -38.812 -11.312 1 52.56 137 LYS B C 1
ATOM 5049 O O . LYS B 1 137 ? -5.074 -39.031 -11.039 1 52.56 137 LYS B O 1
ATOM 5054 N N . VAL B 1 138 ? -6.688 -37.625 -11.055 1 56.88 138 VAL B N 1
ATOM 5055 C CA . VAL B 1 138 ? -6.133 -36.812 -9.984 1 56.88 138 VAL B CA 1
ATOM 5056 C C . VAL B 1 138 ? -6.125 -37.594 -8.68 1 56.88 138 VAL B C 1
ATOM 5058 O O . VAL B 1 138 ? -7.168 -38.094 -8.242 1 56.88 138 VAL B O 1
ATOM 5061 N N . ASP B 1 139 ? -4.957 -38.125 -8.328 1 58.12 139 ASP B N 1
ATOM 5062 C CA . ASP B 1 139 ? -4.859 -38.75 -7.016 1 58.12 139 ASP B CA 1
ATOM 5063 C C . ASP B 1 139 ? -5.238 -37.75 -5.91 1 58.12 139 ASP B C 1
ATOM 5065 O O . ASP B 1 139 ? -4.48 -36.812 -5.609 1 58.12 139 ASP B O 1
ATOM 5069 N N . THR B 1 140 ? -6.508 -37.844 -5.52 1 63.84 140 THR B N 1
ATOM 5070 C CA . THR B 1 140 ? -7.074 -37 -4.484 1 63.84 140 THR B CA 1
ATOM 5071 C C . THR B 1 140 ? -6.23 -37.062 -3.215 1 63.84 140 THR B C 1
ATOM 5073 O O . THR B 1 140 ? -6.273 -36.156 -2.393 1 63.84 140 THR B O 1
ATOM 5076 N N . ASN B 1 141 ? -5.395 -38.062 -3.084 1 62.19 141 ASN B N 1
ATOM 5077 C CA . ASN B 1 141 ? -4.633 -38.188 -1.846 1 62.19 141 ASN B CA 1
ATOM 5078 C C . ASN B 1 141 ? -3.477 -37.188 -1.796 1 62.19 141 ASN B C 1
ATOM 5080 O O . ASN B 1 141 ? -2.994 -36.844 -0.715 1 62.19 141 ASN B O 1
ATOM 5084 N N . SER B 1 142 ? -3.139 -36.688 -2.953 1 65.31 142 SER B N 1
ATOM 5085 C CA . SER B 1 142 ? -2.012 -35.781 -2.973 1 65.31 142 SER B CA 1
ATOM 5086 C C . SER B 1 142 ? -2.484 -34.312 -2.855 1 65.31 142 SER B C 1
ATOM 5088 O O . SER B 1 142 ? -1.668 -33.406 -2.736 1 65.31 142 SER B O 1
ATOM 5090 N N . LEU B 1 143 ? -3.873 -34.312 -2.646 1 76.38 143 LEU B N 1
ATOM 5091 C CA . LEU B 1 143 ? -4.422 -32.969 -2.6 1 76.38 143 LEU B CA 1
ATOM 5092 C C . LEU B 1 143 ? -4.781 -32.562 -1.17 1 76.38 143 LEU B C 1
ATOM 5094 O O . LEU B 1 143 ? -4.988 -33.438 -0.318 1 76.38 143 LEU B O 1
ATOM 5098 N N . GLU B 1 144 ? -4.613 -31.344 -0.893 1 82.06 144 GLU B N 1
ATOM 5099 C CA . GLU B 1 144 ? -4.98 -30.844 0.428 1 82.06 144 GLU B CA 1
ATOM 5100 C C . GLU B 1 144 ? -6.473 -30.531 0.503 1 82.06 144 GLU B C 1
ATOM 5102 O O . GLU B 1 144 ? -6.992 -29.766 -0.305 1 82.06 144 GLU B O 1
ATOM 5107 N N . LEU B 1 145 ? -7.172 -31.188 1.447 1 85.62 145 LEU B N 1
ATOM 5108 C CA . LEU B 1 145 ? -8.594 -30.953 1.659 1 85.62 145 LEU B CA 1
ATOM 5109 C C . LEU B 1 145 ? -8.82 -29.625 2.395 1 85.62 145 LEU B C 1
ATOM 5111 O O . LEU B 1 145 ? -8.305 -29.438 3.5 1 85.62 145 LEU B O 1
ATOM 5115 N N . LEU B 1 146 ? -9.516 -28.766 1.756 1 80.94 146 LEU B N 1
ATOM 5116 C CA . LEU B 1 146 ? -9.734 -27.453 2.338 1 80.94 146 LEU B CA 1
ATOM 5117 C C . LEU B 1 146 ? -11.07 -27.406 3.078 1 80.94 146 LEU B C 1
ATOM 5119 O O . LEU B 1 146 ? -11.148 -26.891 4.195 1 80.94 146 LEU B O 1
ATOM 5123 N N . GLU B 1 147 ? -12.047 -27.891 2.381 1 81.5 147 GLU B N 1
ATOM 5124 C CA . GLU B 1 147 ? -13.383 -27.812 2.965 1 81.5 147 GLU B CA 1
ATOM 5125 C C . GLU B 1 147 ? -14.258 -28.984 2.512 1 81.5 147 GLU B C 1
ATOM 5127 O O . GLU B 1 147 ? -14.203 -29.391 1.351 1 81.5 147 GLU B O 1
ATOM 5132 N N . GLU B 1 148 ? -14.898 -29.578 3.52 1 83.75 148 GLU B N 1
ATOM 5133 C CA . GLU B 1 148 ? -15.914 -30.594 3.268 1 83.75 148 GLU B CA 1
ATOM 5134 C C . GLU B 1 148 ? -17.234 -30.25 3.949 1 83.75 148 GLU B C 1
ATOM 5136 O O . GLU B 1 148 ? -17.281 -30.094 5.172 1 83.75 148 GLU B O 1
ATOM 5141 N N . LYS B 1 149 ? -18.266 -30.031 3.115 1 81.69 149 LYS B N 1
ATOM 5142 C CA . LYS B 1 149 ? -19.547 -29.656 3.689 1 81.69 149 LYS B CA 1
ATOM 5143 C C . LYS B 1 149 ? -20.703 -30.219 2.871 1 81.69 149 LYS B C 1
ATOM 5145 O O . LYS B 1 149 ? -20.547 -30.5 1.68 1 81.69 149 LYS B O 1
ATOM 5150 N N . THR B 1 150 ? -21.734 -30.516 3.523 1 82.31 150 THR B N 1
ATOM 5151 C CA . THR B 1 150 ? -23.016 -30.859 2.906 1 82.31 150 THR B CA 1
ATOM 5152 C C . THR B 1 150 ? -24.047 -29.75 3.145 1 82.31 150 THR B C 1
ATOM 5154 O O . THR B 1 150 ? -24.281 -29.359 4.289 1 82.31 150 THR B O 1
ATOM 5157 N N . ILE B 1 151 ? -24.562 -29.266 2.043 1 79.19 151 ILE B N 1
ATOM 5158 C CA . ILE B 1 151 ? -25.484 -28.156 2.18 1 79.19 151 ILE B CA 1
ATOM 5159 C C . ILE B 1 151 ? -26.828 -28.516 1.556 1 79.19 151 ILE B C 1
ATOM 5161 O O . ILE B 1 151 ? -26.891 -29.281 0.598 1 79.19 151 ILE B O 1
ATOM 5165 N N . THR B 1 152 ? -27.859 -27.984 2.195 1 80.12 152 THR B N 1
ATOM 5166 C CA . THR B 1 152 ? -29.203 -28.094 1.646 1 80.12 152 THR B CA 1
ATOM 5167 C C . THR B 1 152 ? -29.672 -26.766 1.079 1 80.12 152 THR B C 1
ATOM 5169 O O . THR B 1 152 ? -29.594 -25.734 1.758 1 80.12 152 THR B O 1
ATOM 5172 N N . ARG B 1 153 ? -29.969 -26.734 -0.263 1 78.69 153 ARG B N 1
ATOM 5173 C CA . ARG B 1 153 ? -30.375 -25.484 -0.919 1 78.69 153 ARG B CA 1
ATOM 5174 C C . ARG B 1 153 ? -31.703 -25.656 -1.654 1 78.69 153 ARG B C 1
ATOM 5176 O O . ARG B 1 153 ? -32.062 -26.766 -2.057 1 78.69 153 ARG B O 1
ATOM 5183 N N . LYS B 1 154 ? -32.344 -24.531 -1.748 1 78.19 154 LYS B N 1
ATOM 5184 C CA . LYS B 1 154 ? -33.562 -24.516 -2.551 1 78.19 154 LYS B CA 1
ATOM 5185 C C . LYS B 1 154 ? -33.25 -24.219 -4.016 1 78.19 154 LYS B C 1
ATOM 5187 O O . LYS B 1 154 ? -32.469 -23.312 -4.324 1 78.19 154 LYS B O 1
ATOM 5192 N N . VAL B 1 155 ? -33.75 -25.109 -4.855 1 82.19 155 VAL B N 1
ATOM 5193 C CA . VAL B 1 155 ? -33.625 -24.891 -6.293 1 82.19 155 VAL B CA 1
ATOM 5194 C C . VAL B 1 155 ? -34.844 -24.188 -6.824 1 82.19 155 VAL B C 1
ATOM 5196 O O . VAL B 1 155 ? -35.969 -24.672 -6.656 1 82.19 155 VAL B O 1
ATOM 5199 N N . LYS B 1 156 ? -34.625 -22.984 -7.262 1 82.38 156 LYS B N 1
ATOM 5200 C CA . LYS B 1 156 ? -35.688 -22.203 -7.855 1 82.38 156 LYS B CA 1
ATOM 5201 C C . LYS B 1 156 ? -35.5 -22.047 -9.359 1 82.38 156 LYS B C 1
ATOM 5203 O O . LYS B 1 156 ? -34.5 -21.516 -9.805 1 82.38 156 LYS B O 1
ATOM 5208 N N . CYS B 1 157 ? -36.406 -22.547 -10.102 1 84.19 157 CYS B N 1
ATOM 5209 C CA . CYS B 1 157 ? -36.406 -22.406 -11.555 1 84.19 157 CYS B CA 1
ATOM 5210 C C . CYS B 1 157 ? -37.531 -21.5 -12.023 1 84.19 157 CYS B C 1
ATOM 5212 O O . CYS B 1 157 ? -38.656 -21.969 -12.273 1 84.19 157 CYS B O 1
ATOM 5214 N N . PRO B 1 158 ? -37.156 -20.297 -12.156 1 81 158 PRO B N 1
ATOM 5215 C CA . PRO B 1 158 ? -38.219 -19.406 -12.656 1 81 158 PRO B CA 1
ATOM 5216 C C . PRO B 1 158 ? -38.562 -19.656 -14.117 1 81 158 PRO B C 1
ATOM 5218 O O . PRO B 1 158 ? -37.719 -20.141 -14.883 1 81 158 PRO B O 1
ATOM 5221 N N . ALA B 1 159 ? -39.719 -19.203 -14.531 1 77.94 159 ALA B N 1
ATOM 5222 C CA . ALA B 1 159 ? -40.188 -19.391 -15.898 1 77.94 159 ALA B CA 1
ATOM 5223 C C . ALA B 1 159 ? -39.469 -18.453 -16.859 1 77.94 159 ALA B C 1
ATOM 5225 O O . ALA B 1 159 ? -39.344 -18.766 -18.047 1 77.94 159 ALA B O 1
ATOM 5226 N N . SER B 1 160 ? -38.969 -17.422 -16.219 1 74.19 160 SER B N 1
ATOM 5227 C CA . SER B 1 160 ? -38.375 -16.391 -17.062 1 74.19 160 SER B CA 1
ATOM 5228 C C . SER B 1 160 ? -37 -16.812 -17.594 1 74.19 160 SER B C 1
ATOM 5230 O O . SER B 1 160 ? -36.562 -16.281 -18.609 1 74.19 160 SER B O 1
ATOM 5232 N N . ARG B 1 161 ? -36.406 -17.797 -17.031 1 76.06 161 ARG B N 1
ATOM 5233 C CA . ARG B 1 161 ? -35.031 -18.078 -17.391 1 76.06 161 ARG B CA 1
ATOM 5234 C C . ARG B 1 161 ? -34.906 -19.312 -18.281 1 76.06 161 ARG B C 1
ATOM 5236 O O . ARG B 1 161 ? -33.875 -19.938 -18.375 1 76.06 161 ARG B O 1
ATOM 5243 N N . GLY B 1 162 ? -35.969 -19.594 -18.828 1 75.69 162 GLY B N 1
ATOM 5244 C CA . GLY B 1 162 ? -35.938 -20.719 -19.75 1 75.69 162 GLY B CA 1
ATOM 5245 C C . GLY B 1 162 ? -35.562 -22.016 -19.094 1 75.69 162 GLY B C 1
ATOM 5246 O O . GLY B 1 162 ? -36.188 -22.438 -18.125 1 75.69 162 GLY B O 1
ATOM 5247 N N . LEU B 1 163 ? -34.312 -22.562 -19.531 1 77.31 163 LEU B N 1
ATOM 5248 C CA . LEU B 1 163 ? -33.875 -23.875 -19.062 1 77.31 163 LEU B CA 1
ATOM 5249 C C . LEU B 1 163 ? -33 -23.75 -17.812 1 77.31 163 LEU B C 1
ATOM 5251 O O . LEU B 1 163 ? -32.844 -24.719 -17.062 1 77.31 163 LEU B O 1
ATOM 5255 N N . ASP B 1 164 ? -32.531 -22.578 -17.594 1 84 164 ASP B N 1
ATOM 5256 C CA . ASP B 1 164 ? -31.594 -22.391 -16.5 1 84 164 ASP B CA 1
ATOM 5257 C C . ASP B 1 164 ? -32.312 -22.047 -15.195 1 84 164 ASP B C 1
ATOM 5259 O O . ASP B 1 164 ? -33.25 -21.25 -15.188 1 84 164 ASP B O 1
ATOM 5263 N N . CYS B 1 165 ? -32 -22.75 -14.164 1 86.12 165 CYS B N 1
ATOM 5264 C CA . CYS B 1 165 ? -32.469 -22.391 -12.82 1 86.12 165 CYS B CA 1
ATOM 5265 C C . CYS B 1 165 ? -31.578 -21.328 -12.211 1 86.12 165 CYS B C 1
ATOM 5267 O O . CYS B 1 165 ? -30.578 -20.922 -12.805 1 86.12 165 CYS B O 1
ATOM 5269 N N . LYS B 1 166 ? -32.094 -20.828 -11.055 1 82.56 166 LYS B N 1
ATOM 5270 C CA . LYS B 1 166 ? -31.281 -19.844 -10.344 1 82.56 166 LYS B CA 1
ATOM 5271 C C . LYS B 1 166 ? -29.969 -20.469 -9.867 1 82.56 166 LYS B C 1
ATOM 5273 O O . LYS B 1 166 ? -29.938 -21.625 -9.438 1 82.56 166 LYS B O 1
ATOM 5278 N N . ALA B 1 167 ? -28.906 -19.641 -9.945 1 84.19 167 ALA B N 1
ATOM 5279 C CA . ALA B 1 167 ? -27.594 -20.109 -9.539 1 84.19 167 ALA B CA 1
ATOM 5280 C C . ALA B 1 167 ? -27.562 -20.422 -8.047 1 84.19 167 ALA B C 1
ATOM 5282 O O . ALA B 1 167 ? -28.125 -19.688 -7.234 1 84.19 167 ALA B O 1
ATOM 5283 N N . ILE B 1 168 ? -27.016 -21.531 -7.777 1 81.88 168 ILE B N 1
ATOM 5284 C CA . ILE B 1 168 ? -26.828 -21.938 -6.395 1 81.88 168 ILE B CA 1
ATOM 5285 C C . ILE B 1 168 ? -25.359 -21.75 -5.996 1 81.88 168 ILE B C 1
ATOM 5287 O O . ILE B 1 168 ? -24.484 -22.453 -6.5 1 81.88 168 ILE B O 1
ATOM 5291 N N . PRO B 1 169 ? -25.156 -20.797 -5.137 1 82.06 169 PRO B N 1
ATOM 5292 C CA . PRO B 1 169 ? -23.766 -20.641 -4.691 1 82.06 169 PRO B CA 1
ATOM 5293 C C . PRO B 1 169 ? -23.281 -21.844 -3.877 1 82.06 169 PRO B C 1
ATOM 5295 O O . PRO B 1 169 ? -23.984 -22.312 -2.975 1 82.06 169 PRO B O 1
ATOM 5298 N N . LEU B 1 170 ? -22.141 -22.375 -4.172 1 82.69 170 LEU B N 1
ATOM 5299 C CA . LEU B 1 170 ? -21.609 -23.562 -3.506 1 82.69 170 LEU B CA 1
ATOM 5300 C C . LEU B 1 170 ? -20.469 -23.203 -2.568 1 82.69 170 LEU B C 1
ATOM 5302 O O . LEU B 1 170 ? -20.562 -23.422 -1.358 1 82.69 170 LEU B O 1
ATOM 5306 N N . ALA B 1 171 ? -19.375 -22.656 -3.131 1 80.38 171 ALA B N 1
ATOM 5307 C CA . ALA B 1 171 ? -18.203 -22.375 -2.324 1 80.38 171 ALA B CA 1
ATOM 5308 C C . ALA B 1 171 ? -17.531 -21.062 -2.766 1 80.38 171 ALA B C 1
ATOM 5310 O O . ALA B 1 171 ? -17.625 -20.688 -3.936 1 80.38 171 ALA B O 1
ATOM 5311 N N . SER B 1 172 ? -17.047 -20.359 -1.782 1 80.44 172 SER B N 1
ATOM 5312 C CA . SER B 1 172 ? -16.234 -19.188 -2.029 1 80.44 172 SER B CA 1
ATOM 5313 C C . SER B 1 172 ? -14.898 -19.266 -1.282 1 80.44 172 SER B C 1
ATOM 5315 O O . SER B 1 172 ? -14.844 -19.75 -0.149 1 80.44 172 SER B O 1
ATOM 5317 N N . GLN B 1 173 ? -13.828 -18.922 -2.002 1 79.88 173 GLN B N 1
ATOM 5318 C CA . GLN B 1 173 ? -12.508 -18.906 -1.386 1 79.88 173 GLN B CA 1
ATOM 5319 C C . GLN B 1 173 ? -11.859 -17.531 -1.493 1 79.88 173 GLN B C 1
ATOM 5321 O O . GLN B 1 173 ? -11.695 -17 -2.594 1 79.88 173 GLN B O 1
ATOM 5326 N N . ILE B 1 174 ? -11.5 -16.812 -0.421 1 74.75 174 ILE B N 1
ATOM 5327 C CA . ILE B 1 174 ? -10.875 -15.492 -0.415 1 74.75 174 ILE B CA 1
ATOM 5328 C C . ILE B 1 174 ? -9.359 -15.641 -0.277 1 74.75 174 ILE B C 1
ATOM 5330 O O . ILE B 1 174 ? -8.602 -14.898 -0.906 1 74.75 174 ILE B O 1
ATOM 5334 N N . TYR B 1 175 ? -8.844 -16.422 0.469 1 77.94 175 TYR B N 1
ATOM 5335 C CA . TYR B 1 175 ? -7.414 -16.656 0.641 1 77.94 175 TYR B CA 1
ATOM 5336 C C . TYR B 1 175 ? -6.938 -17.781 -0.252 1 77.94 175 TYR B C 1
ATOM 5338 O O . TYR B 1 175 ? -6.961 -18.953 0.151 1 77.94 175 TYR B O 1
ATOM 5346 N N . LEU B 1 176 ? -6.547 -17.219 -1.535 1 83.38 176 LEU B N 1
ATOM 5347 C CA . LEU B 1 176 ? -6.117 -18.219 -2.516 1 83.38 176 LEU B CA 1
ATOM 5348 C C . LEU B 1 176 ? -4.688 -18.672 -2.238 1 83.38 176 LEU B C 1
ATOM 5350 O O . LEU B 1 176 ? -3.73 -18.016 -2.66 1 83.38 176 LEU B O 1
ATOM 5354 N N . THR B 1 177 ? -4.555 -19.734 -1.51 1 76.25 177 THR B N 1
ATOM 5355 C CA . THR B 1 177 ? -3.256 -20.266 -1.108 1 76.25 177 THR B CA 1
ATOM 5356 C C . THR B 1 177 ? -2.666 -21.141 -2.205 1 76.25 177 THR B C 1
ATOM 5358 O O . THR B 1 177 ? -1.448 -21.312 -2.279 1 76.25 177 THR B O 1
ATOM 5361 N N . HIS B 1 178 ? -3.605 -21.719 -3.021 1 78.81 178 HIS B N 1
ATOM 5362 C CA . HIS B 1 178 ? -3.141 -22.641 -4.055 1 78.81 178 HIS B CA 1
ATOM 5363 C C . HIS B 1 178 ? -3.48 -22.125 -5.449 1 78.81 178 HIS B C 1
ATOM 5365 O O . HIS B 1 178 ? -4.496 -21.453 -5.633 1 78.81 178 HIS B O 1
ATOM 5371 N N . PRO B 1 179 ? -2.652 -22.453 -6.375 1 80.62 179 PRO B N 1
ATOM 5372 C CA . PRO B 1 179 ? -2.947 -22 -7.734 1 80.62 179 PRO B CA 1
ATOM 5373 C C . PRO B 1 179 ? -4.098 -22.766 -8.383 1 80.62 179 PRO B C 1
ATOM 5375 O O . PRO B 1 179 ? -4.805 -22.234 -9.234 1 80.62 179 PRO B O 1
ATOM 5378 N N . ASN B 1 180 ? -4.219 -24.047 -7.949 1 82.06 180 ASN B N 1
ATOM 5379 C CA . ASN B 1 180 ? -5.262 -24.875 -8.547 1 82.06 180 ASN B CA 1
ATOM 5380 C C . ASN B 1 180 ? -6.191 -25.453 -7.488 1 82.06 180 ASN B C 1
ATOM 5382 O O . ASN B 1 180 ? -5.742 -25.844 -6.41 1 82.06 180 ASN B O 1
ATOM 5386 N N . TYR B 1 181 ? -7.438 -25.531 -7.922 1 83.81 181 TYR B N 1
ATOM 5387 C CA . TYR B 1 181 ? -8.453 -26.078 -7.027 1 83.81 181 TYR B CA 1
ATOM 5388 C C . TYR B 1 181 ? -9.273 -27.156 -7.727 1 83.81 181 TYR B C 1
ATOM 5390 O O . TYR B 1 181 ? -9.477 -27.109 -8.945 1 83.81 181 TYR B O 1
ATOM 5398 N N . LEU B 1 182 ? -9.57 -28.172 -6.91 1 84.56 182 LEU B N 1
ATOM 5399 C CA . LEU B 1 182 ? -10.422 -29.25 -7.383 1 84.56 182 LEU B CA 1
ATOM 5400 C C . LEU B 1 182 ? -11.695 -29.344 -6.555 1 84.56 182 LEU B C 1
ATOM 5402 O O . LEU B 1 182 ? -11.641 -29.344 -5.32 1 84.56 182 LEU B O 1
ATOM 5406 N N . LEU B 1 183 ? -12.773 -29.312 -7.258 1 85.94 183 LEU B N 1
ATOM 5407 C CA . LEU B 1 183 ? -14.078 -29.422 -6.602 1 85.94 183 LEU B CA 1
ATOM 5408 C C . LEU B 1 183 ? -14.75 -30.734 -6.945 1 85.94 183 LEU B C 1
ATOM 5410 O O . LEU B 1 183 ? -14.938 -31.062 -8.125 1 85.94 183 LEU B O 1
ATOM 5414 N N . GLU B 1 184 ? -15.008 -31.469 -5.902 1 85.38 184 GLU B N 1
ATOM 5415 C CA . GLU B 1 184 ? -15.82 -32.656 -6.023 1 85.38 184 GLU B CA 1
ATOM 5416 C C . GLU B 1 184 ? -17.188 -32.469 -5.367 1 85.38 184 GLU B C 1
ATOM 5418 O O . GLU B 1 184 ? -17.266 -32.125 -4.191 1 85.38 184 GLU B O 1
ATOM 5423 N N . PHE B 1 185 ? -18.188 -32.594 -6.148 1 86.5 185 PHE B N 1
ATOM 5424 C CA . PHE B 1 185 ? -19.5 -32.438 -5.535 1 86.5 185 PHE B CA 1
ATOM 5425 C C . PHE B 1 185 ? -20.469 -33.531 -6.016 1 86.5 185 PHE B C 1
ATOM 5427 O O . PHE B 1 185 ? -20.297 -34.094 -7.102 1 86.5 185 PHE B O 1
ATOM 5434 N N . THR B 1 186 ? -21.344 -33.875 -5.109 1 86.56 186 THR B N 1
ATOM 5435 C CA . THR B 1 186 ? -22.422 -34.812 -5.387 1 86.56 186 THR B CA 1
ATOM 5436 C C . THR B 1 186 ? -23.781 -34.125 -5.285 1 86.56 186 THR B C 1
ATOM 5438 O O . THR B 1 186 ? -24.078 -33.469 -4.285 1 86.56 186 THR B O 1
ATOM 5441 N N . PHE B 1 187 ? -24.453 -34.25 -6.422 1 83.5 187 PHE B N 1
ATOM 5442 C CA . PHE B 1 187 ? -25.781 -33.656 -6.496 1 83.5 187 PHE B CA 1
ATOM 5443 C C . PHE B 1 187 ? -26.859 -34.688 -6.254 1 83.5 187 PHE B C 1
ATOM 5445 O O . PHE B 1 187 ? -26.891 -35.719 -6.906 1 83.5 187 PHE B O 1
ATOM 5452 N N . THR B 1 188 ? -27.734 -34.344 -5.25 1 82.12 188 THR B N 1
ATOM 5453 C CA . THR B 1 188 ? -28.859 -35.25 -4.988 1 82.12 188 THR B CA 1
ATOM 5454 C C . THR B 1 188 ? -30.062 -34.875 -5.844 1 82.12 188 THR B C 1
ATOM 5456 O O . THR B 1 188 ? -30.391 -33.688 -5.969 1 82.12 188 THR B O 1
ATOM 5459 N N . PRO B 1 189 ? -30.594 -35.906 -6.566 1 79.19 189 PRO B N 1
ATOM 5460 C CA . PRO B 1 189 ? -31.75 -35.594 -7.414 1 79.19 189 PRO B CA 1
ATOM 5461 C C . PRO B 1 189 ? -32.906 -35 -6.629 1 79.19 189 PRO B C 1
ATOM 5463 O O . PRO B 1 189 ? -33.125 -35.375 -5.469 1 79.19 189 PRO B O 1
ATOM 5466 N N . THR B 1 190 ? -33.438 -34.031 -7.246 1 78.38 190 THR B N 1
ATOM 5467 C CA . THR B 1 190 ? -34.625 -33.344 -6.691 1 78.38 190 THR B CA 1
ATOM 5468 C C . THR B 1 190 ? -35.875 -33.812 -7.395 1 78.38 190 THR B C 1
ATOM 5470 O O . THR B 1 190 ? -35.844 -34.594 -8.344 1 78.38 190 THR B O 1
ATOM 5473 N N . ASP B 1 191 ? -37 -33.25 -6.816 1 75.94 191 ASP B N 1
ATOM 5474 C CA . ASP B 1 191 ? -38.312 -33.562 -7.402 1 75.94 191 ASP B CA 1
ATOM 5475 C C . ASP B 1 191 ? -38.469 -32.906 -8.766 1 75.94 191 ASP B C 1
ATOM 5477 O O . ASP B 1 191 ? -39.375 -33.25 -9.531 1 75.94 191 ASP B O 1
ATOM 5481 N N . ILE B 1 192 ? -37.469 -32.031 -9 1 78.25 192 ILE B N 1
ATOM 5482 C CA . ILE B 1 192 ? -37.5 -31.375 -10.297 1 78.25 192 ILE B CA 1
ATOM 5483 C C . ILE B 1 192 ? -36.688 -32.156 -11.305 1 78.25 192 ILE B C 1
ATOM 5485 O O . ILE B 1 192 ? -35.594 -32.656 -10.984 1 78.25 192 ILE B O 1
ATOM 5489 N N . SER B 1 193 ? -37.219 -32.406 -12.445 1 77.06 193 SER B N 1
ATOM 5490 C CA . SER B 1 193 ? -36.5 -33.094 -13.5 1 77.06 193 SER B CA 1
ATOM 5491 C C . SER B 1 193 ? -35.375 -32.219 -14.039 1 77.06 193 SER B C 1
ATOM 5493 O O . SER B 1 193 ? -35.594 -31.281 -14.812 1 77.06 193 SER B O 1
ATOM 5495 N N . LEU B 1 194 ? -34.219 -32.531 -13.477 1 79 194 LEU B N 1
ATOM 5496 C CA . LEU B 1 194 ? -33.062 -31.75 -13.891 1 79 194 LEU B CA 1
ATOM 5497 C C . LEU B 1 194 ? -32.219 -32.562 -14.875 1 79 194 LEU B C 1
ATOM 5499 O O . LEU B 1 194 ? -32.125 -33.781 -14.781 1 79 194 LEU B O 1
ATOM 5503 N N . GLY B 1 195 ? -31.719 -31.844 -15.914 1 76.31 195 GLY B N 1
ATOM 5504 C CA . GLY B 1 195 ? -30.891 -32.469 -16.922 1 76.31 195 GLY B CA 1
ATOM 5505 C C . GLY B 1 195 ? -29.406 -32.25 -16.703 1 76.31 195 GLY B C 1
ATOM 5506 O O . GLY B 1 195 ? -28.672 -33.219 -16.438 1 76.31 195 GLY B O 1
ATOM 5507 N N . ASP B 1 196 ? -28.938 -31.062 -16.969 1 79.25 196 ASP B N 1
ATOM 5508 C CA . ASP B 1 196 ? -27.516 -30.75 -16.922 1 79.25 196 ASP B CA 1
ATOM 5509 C C . ASP B 1 196 ? -27.234 -29.688 -15.852 1 79.25 196 ASP B C 1
ATOM 5511 O O . ASP B 1 196 ? -28.156 -29.047 -15.352 1 79.25 196 ASP B O 1
ATOM 5515 N N . ILE B 1 197 ? -25.984 -29.828 -15.414 1 83.12 197 ILE B N 1
ATOM 5516 C CA . ILE B 1 197 ? -25.531 -28.797 -14.469 1 83.12 197 ILE B CA 1
ATOM 5517 C C . ILE B 1 197 ? -24.391 -28 -15.086 1 83.12 197 ILE B C 1
ATOM 5519 O O . ILE B 1 197 ? -23.438 -28.578 -15.625 1 83.12 197 ILE B O 1
ATOM 5523 N N . ILE B 1 198 ? -24.609 -26.703 -15.047 1 86.06 198 ILE B N 1
ATOM 5524 C CA . ILE B 1 198 ? -23.547 -25.797 -15.469 1 86.06 198 ILE B CA 1
ATOM 5525 C C . ILE B 1 198 ? -22.797 -25.266 -14.25 1 86.06 198 ILE B C 1
ATOM 5527 O O . ILE B 1 198 ? -23.422 -24.734 -13.32 1 86.06 198 ILE B O 1
ATOM 5531 N N . VAL B 1 199 ? -21.516 -25.547 -14.242 1 87.44 199 VAL B N 1
ATOM 5532 C CA . VAL B 1 199 ? -20.672 -25.016 -13.164 1 87.44 199 VAL B CA 1
ATOM 5533 C C . VAL B 1 199 ? -20.094 -23.672 -13.578 1 87.44 199 VAL B C 1
ATOM 5535 O O . VAL B 1 199 ? -19.438 -23.562 -14.617 1 87.44 199 VAL B O 1
ATOM 5538 N N . GLU B 1 200 ? -20.469 -22.719 -12.742 1 87.38 200 GLU B N 1
ATOM 5539 C CA . GLU B 1 200 ? -19.953 -21.375 -12.984 1 87.38 200 GLU B CA 1
ATOM 5540 C C . GLU B 1 200 ? -18.891 -20.984 -11.961 1 87.38 200 GLU B C 1
ATOM 5542 O O . GLU B 1 200 ? -19.141 -21.047 -10.758 1 87.38 200 GLU B O 1
ATOM 5547 N N . ASN B 1 201 ? -17.672 -20.672 -12.445 1 88.69 201 ASN B N 1
ATOM 5548 C CA . ASN B 1 201 ? -16.594 -20.156 -11.602 1 88.69 201 ASN B CA 1
ATOM 5549 C C . ASN B 1 201 ? -16.359 -18.672 -11.859 1 88.69 201 ASN B C 1
ATOM 5551 O O . ASN B 1 201 ? -15.992 -18.266 -12.969 1 88.69 201 ASN B O 1
ATOM 5555 N N . SER B 1 202 ? -16.672 -17.922 -10.797 1 86.44 202 SER B N 1
ATOM 5556 C CA . SER B 1 202 ? -16.438 -16.484 -10.867 1 86.44 202 SER B CA 1
ATOM 5557 C C . SER B 1 202 ? -15.227 -16.078 -10.023 1 86.44 202 SER B C 1
ATOM 5559 O O . SER B 1 202 ? -15.07 -16.547 -8.891 1 86.44 202 SER B O 1
ATOM 5561 N N . TYR B 1 203 ? -14.297 -15.273 -10.594 1 87.75 203 TYR B N 1
ATOM 5562 C CA . TYR B 1 203 ? -13.125 -14.789 -9.875 1 87.75 203 TYR B CA 1
ATOM 5563 C C . TYR B 1 203 ? -12.812 -13.344 -10.242 1 87.75 203 TYR B C 1
ATOM 5565 O O . TYR B 1 203 ? -13.305 -12.844 -11.258 1 87.75 203 TYR B O 1
ATOM 5573 N N . ILE B 1 204 ? -12.094 -12.727 -9.422 1 87.19 204 ILE B N 1
ATOM 5574 C CA . ILE B 1 204 ? -11.711 -11.336 -9.656 1 87.19 204 ILE B CA 1
ATOM 5575 C C . ILE B 1 204 ? -10.516 -11.281 -10.602 1 87.19 204 ILE B C 1
ATOM 5577 O O . ILE B 1 204 ? -9.57 -12.062 -10.469 1 87.19 204 ILE B O 1
ATOM 5581 N N . SER B 1 205 ? -10.648 -10.328 -11.57 1 87.44 205 SER B N 1
ATOM 5582 C CA . SER B 1 205 ? -9.562 -10.18 -12.531 1 87.44 205 SER B CA 1
ATOM 5583 C C . SER B 1 205 ? -8.328 -9.57 -11.883 1 87.44 205 SER B C 1
ATOM 5585 O O . SER B 1 205 ? -8.438 -8.727 -10.992 1 87.44 205 SER B O 1
ATOM 5587 N N . THR B 1 206 ? -7.156 -10.023 -12.352 1 87.56 206 THR B N 1
ATOM 5588 C CA . THR B 1 206 ? -5.895 -9.531 -11.812 1 87.56 206 THR B CA 1
ATOM 5589 C C . THR B 1 206 ? -5.676 -8.07 -12.188 1 87.56 206 THR B C 1
ATOM 5591 O O . THR B 1 206 ? -5.121 -7.297 -11.398 1 87.56 206 THR B O 1
ATOM 5594 N N . SER B 1 207 ? -6.145 -7.68 -13.391 1 85.44 207 SER B N 1
ATOM 5595 C CA . SER B 1 207 ? -5.973 -6.297 -13.828 1 85.44 207 SER B CA 1
ATOM 5596 C C . SER B 1 207 ? -6.789 -5.34 -12.961 1 85.44 207 SER B C 1
ATOM 5598 O O . SER B 1 207 ? -6.352 -4.223 -12.688 1 85.44 207 SER B O 1
ATOM 5600 N N . TYR B 1 208 ? -7.941 -5.793 -12.539 1 86.19 208 TYR B N 1
ATOM 5601 C CA . TYR B 1 208 ? -8.766 -4.953 -11.672 1 86.19 208 TYR B CA 1
ATOM 5602 C C . TYR B 1 208 ? -8.109 -4.781 -10.305 1 86.19 208 TYR B C 1
ATOM 5604 O O . TYR B 1 208 ? -8.117 -3.684 -9.734 1 86.19 208 TYR B O 1
ATOM 5612 N N . SER B 1 209 ? -7.594 -5.859 -9.773 1 88 209 SER B N 1
ATOM 5613 C CA . SER B 1 209 ? -6.969 -5.781 -8.453 1 88 209 SER B CA 1
ATOM 5614 C C . SER B 1 209 ? -5.781 -4.828 -8.461 1 88 209 SER B C 1
ATOM 5616 O O . SER B 1 209 ? -5.594 -4.051 -7.523 1 88 209 SER B O 1
ATOM 5618 N N . VAL B 1 210 ? -4.996 -4.875 -9.531 1 88.12 210 VAL B N 1
ATOM 5619 C CA . VAL B 1 210 ? -3.848 -3.98 -9.641 1 88.12 210 VAL B CA 1
ATOM 5620 C C . VAL B 1 210 ? -4.328 -2.537 -9.766 1 88.12 210 VAL B C 1
ATOM 5622 O O . VAL B 1 210 ? -3.746 -1.628 -9.172 1 88.12 210 VAL B O 1
ATOM 5625 N N . PHE B 1 211 ? -5.379 -2.393 -10.469 1 87.5 211 PHE B N 1
ATOM 5626 C CA . PHE B 1 211 ? -5.945 -1.064 -10.664 1 87.5 211 PHE B CA 1
ATOM 5627 C C . PHE B 1 211 ? -6.48 -0.508 -9.352 1 87.5 211 PHE B C 1
ATOM 5629 O O . PHE B 1 211 ? -6.215 0.646 -9.008 1 87.5 211 PHE B O 1
ATOM 5636 N N . GLU B 1 212 ? -7.191 -1.27 -8.641 1 87.25 212 GLU B N 1
ATOM 5637 C CA . GLU B 1 212 ? -7.75 -0.828 -7.363 1 87.25 212 GLU B CA 1
ATOM 5638 C C . GLU B 1 212 ? -6.645 -0.511 -6.359 1 87.25 212 GLU B C 1
ATOM 5640 O O . GLU B 1 212 ? -6.715 0.492 -5.645 1 87.25 212 GLU B O 1
ATOM 5645 N N . MET B 1 213 ? -5.668 -1.325 -6.297 1 89 213 MET B N 1
ATOM 5646 C CA . MET B 1 213 ? -4.559 -1.098 -5.375 1 89 213 MET B CA 1
ATOM 5647 C C . MET B 1 213 ? -3.836 0.206 -5.699 1 89 213 MET B C 1
ATOM 5649 O O . MET B 1 213 ? -3.461 0.955 -4.797 1 89 213 MET B O 1
ATOM 5653 N N . PHE B 1 214 ? -3.672 0.483 -6.965 1 88.31 214 PHE B N 1
ATOM 5654 C CA . PHE B 1 214 ? -2.977 1.692 -7.387 1 88.31 214 PHE B CA 1
ATOM 5655 C C . PHE B 1 214 ? -3.736 2.938 -6.941 1 88.31 214 PHE B C 1
ATOM 5657 O O . PHE B 1 214 ? -3.148 3.855 -6.367 1 88.31 214 PHE B O 1
ATOM 5664 N N . TRP B 1 215 ? -4.953 2.979 -7.168 1 88.31 215 TRP B N 1
ATOM 5665 C CA . TRP B 1 215 ? -5.727 4.18 -6.875 1 88.31 215 TRP B CA 1
ATOM 5666 C C . TRP B 1 215 ? -5.918 4.352 -5.371 1 88.31 215 TRP B C 1
ATOM 5668 O O . TRP B 1 215 ? -5.973 5.48 -4.871 1 88.31 215 TRP B O 1
ATOM 5678 N N . ARG B 1 216 ? -5.992 3.311 -4.637 1 89 216 ARG B N 1
ATOM 5679 C CA . ARG B 1 216 ? -6.039 3.436 -3.182 1 89 216 ARG B CA 1
ATOM 5680 C C . ARG B 1 216 ? -4.758 4.062 -2.645 1 89 216 ARG B C 1
ATOM 5682 O O . ARG B 1 216 ? -4.805 4.941 -1.781 1 89 216 ARG B O 1
ATOM 5689 N N . MET B 1 217 ? -3.652 3.662 -3.207 1 89.12 217 MET B N 1
ATOM 5690 C CA . MET B 1 217 ? -2.375 4.227 -2.781 1 89.12 217 MET B CA 1
ATOM 5691 C C . MET B 1 217 ? -2.252 5.684 -3.217 1 89.12 217 MET B C 1
ATOM 5693 O O . MET B 1 217 ? -1.745 6.52 -2.467 1 89.12 217 MET B O 1
ATOM 5697 N N . ALA B 1 218 ? -2.699 5.965 -4.363 1 88.62 218 ALA B N 1
ATOM 5698 C CA . ALA B 1 218 ? -2.666 7.34 -4.855 1 88.62 218 ALA B CA 1
ATOM 5699 C C . ALA B 1 218 ? -3.518 8.258 -3.982 1 88.62 218 ALA B C 1
ATOM 5701 O O . ALA B 1 218 ? -3.102 9.367 -3.646 1 88.62 218 ALA B O 1
ATOM 5702 N N . PHE B 1 219 ? -4.641 7.766 -3.57 1 91.38 219 PHE B N 1
ATOM 5703 C CA . PHE B 1 219 ? -5.527 8.594 -2.768 1 91.38 219 PHE B CA 1
ATOM 5704 C C . PHE B 1 219 ? -5 8.734 -1.344 1 91.38 219 PHE B C 1
ATOM 5706 O O . PHE B 1 219 ? -5.281 9.727 -0.666 1 91.38 219 PHE B O 1
ATOM 5713 N N . ILE B 1 220 ? -4.27 7.773 -0.913 1 90.56 220 ILE B N 1
ATOM 5714 C CA . ILE B 1 220 ? -3.605 7.926 0.377 1 90.56 220 ILE B CA 1
ATOM 5715 C C . ILE B 1 220 ? -2.6 9.07 0.306 1 90.56 220 ILE B C 1
ATOM 5717 O O . ILE B 1 220 ? -2.543 9.914 1.207 1 90.56 220 ILE B O 1
ATOM 5721 N N . LEU B 1 221 ? -1.835 9.133 -0.767 1 89.31 221 LEU B N 1
ATOM 5722 C CA . LEU B 1 221 ? -0.846 10.188 -0.936 1 89.31 221 LEU B CA 1
ATOM 5723 C C . LEU B 1 221 ? -1.524 11.547 -1.12 1 89.31 221 LEU B C 1
ATOM 5725 O O . LEU B 1 221 ? -1.139 12.531 -0.484 1 89.31 221 LEU B O 1
ATOM 5729 N N . PHE B 1 222 ? -2.602 11.555 -1.887 1 91 222 PHE B N 1
ATOM 5730 C CA . PHE B 1 222 ? -3.297 12.805 -2.148 1 91 222 PHE B CA 1
ATOM 5731 C C . PHE B 1 222 ? -3.973 13.32 -0.883 1 91 222 PHE B C 1
ATOM 5733 O O . PHE B 1 222 ? -3.936 14.523 -0.601 1 91 222 PHE B O 1
ATOM 5740 N N . SER B 1 223 ? -4.59 12.43 -0.212 1 91.81 223 SER B N 1
ATOM 5741 C CA . SER B 1 223 ? -5.262 12.844 1.013 1 91.81 223 SER B CA 1
ATOM 5742 C C . SER B 1 223 ? -4.262 13.297 2.066 1 91.81 223 SER B C 1
ATOM 5744 O O . SER B 1 223 ? -4.516 14.258 2.803 1 91.81 223 SER B O 1
ATOM 5746 N N . SER B 1 224 ? -3.141 12.625 2.143 1 89.44 224 SER B N 1
ATOM 5747 C CA . SER B 1 224 ? -2.104 13.047 3.076 1 89.44 224 SER B CA 1
ATOM 5748 C C . SER B 1 224 ? -1.55 14.422 2.703 1 89.44 224 SER B C 1
ATOM 5750 O O . SER B 1 224 ? -1.366 15.281 3.568 1 89.44 224 SER B O 1
ATOM 5752 N N . PHE B 1 225 ? -1.367 14.633 1.47 1 89.19 225 PHE B N 1
ATOM 5753 C CA . PHE B 1 225 ? -0.879 15.93 1.008 1 89.19 225 PHE B CA 1
ATOM 5754 C C . PHE B 1 225 ? -1.909 17.016 1.27 1 89.19 225 PHE B C 1
ATOM 5756 O O . PHE B 1 225 ? -1.558 18.125 1.681 1 89.19 225 PHE B O 1
ATOM 5763 N N . CYS B 1 226 ? -3.131 16.688 1.035 1 89.94 226 CYS B N 1
ATOM 5764 C CA . CYS B 1 226 ? -4.195 17.641 1.29 1 89.94 226 CYS B CA 1
ATOM 5765 C C . CYS B 1 226 ? -4.266 18 2.77 1 89.94 226 CYS B C 1
ATOM 5767 O O . CYS B 1 226 ? -4.441 19.172 3.121 1 89.94 226 CYS B O 1
ATOM 5769 N N . CYS B 1 227 ? -4.113 17.078 3.58 1 89.31 227 CYS B N 1
ATOM 5770 C CA . CYS B 1 227 ? -4.125 17.328 5.016 1 89.31 227 CYS B CA 1
ATOM 5771 C C . CYS B 1 227 ? -2.928 18.172 5.43 1 89.31 227 CYS B C 1
ATOM 5773 O O . CYS B 1 227 ? -3.057 19.078 6.27 1 89.31 227 CYS B O 1
ATOM 5775 N N . MET B 1 228 ? -1.821 17.953 4.797 1 87.31 228 MET B N 1
ATOM 5776 C CA . MET B 1 228 ? -0.631 18.734 5.102 1 87.31 228 MET B CA 1
ATOM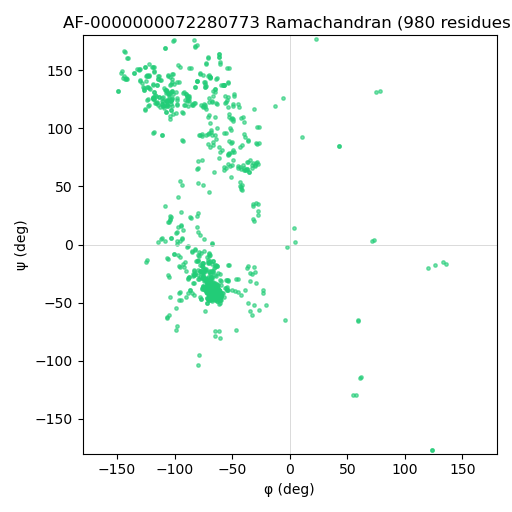 5777 C C . MET B 1 228 ? -0.8 20.188 4.629 1 87.31 228 MET B C 1
ATOM 5779 O O . MET B 1 228 ? -0.416 21.109 5.336 1 87.31 228 MET B O 1
ATOM 5783 N N . LEU B 1 229 ? -1.359 20.312 3.494 1 83.75 229 LEU B N 1
ATOM 5784 C CA . LEU B 1 229 ? -1.614 21.656 2.992 1 83.75 229 LEU B CA 1
ATOM 5785 C C . LEU B 1 229 ? -2.631 22.391 3.869 1 83.75 229 LEU B C 1
ATOM 5787 O O . LEU B 1 229 ? -2.512 23.594 4.098 1 83.75 229 LEU B O 1
ATOM 5791 N N . TYR B 1 230 ? -3.613 21.656 4.336 1 87.81 230 TYR B N 1
ATOM 5792 C CA . TYR B 1 230 ? -4.617 22.203 5.238 1 87.81 230 TYR B CA 1
ATOM 5793 C C . TYR B 1 230 ? -3.973 22.719 6.523 1 87.81 230 TYR B C 1
ATOM 5795 O O . TYR B 1 230 ? -4.227 23.844 6.949 1 87.81 230 TYR B O 1
ATOM 5803 N N . LEU B 1 231 ? -3.109 21.969 7.027 1 84.19 231 LEU B N 1
ATOM 5804 C CA . LEU B 1 231 ? -2.451 22.344 8.281 1 84.19 231 LEU B CA 1
ATOM 5805 C C . LEU B 1 231 ? -1.456 23.469 8.055 1 84.19 231 LEU B C 1
ATOM 5807 O O . LEU B 1 231 ? -1.288 24.344 8.922 1 84.19 231 LEU B O 1
ATOM 5811 N N . SER B 1 232 ? -0.94 23.469 6.848 1 80 232 SER B N 1
ATOM 5812 C CA . SER B 1 232 ? 0.011 24.531 6.543 1 80 232 SER B CA 1
ATOM 5813 C C . SER B 1 232 ? -0.699 25.859 6.324 1 80 232 SER B C 1
ATOM 5815 O O . SER B 1 232 ? -0.155 26.922 6.648 1 80 232 SER B O 1
ATOM 5817 N N . SER B 1 233 ? -1.926 25.781 5.887 1 78.81 233 SER B N 1
ATOM 5818 C CA . SER B 1 233 ? -2.672 27 5.57 1 78.81 233 SER B CA 1
ATOM 5819 C C . SER B 1 233 ? -3.309 27.594 6.82 1 78.81 233 SER B C 1
ATOM 5821 O O . SER B 1 233 ? -3.562 28.797 6.875 1 78.81 233 SER B O 1
ATOM 5823 N N . ILE B 1 234 ? -3.678 26.844 7.676 1 77.88 234 ILE B N 1
ATOM 5824 C CA . ILE B 1 234 ? -4.297 27.344 8.898 1 77.88 234 ILE B CA 1
ATOM 5825 C C . ILE B 1 234 ? -3.219 27.688 9.922 1 77.88 234 ILE B C 1
ATOM 5827 O O . ILE B 1 234 ? -3.523 27.969 11.078 1 77.88 234 ILE B O 1
ATOM 5831 N N . ARG B 1 235 ? -2.096 27.906 9.305 1 70.12 235 ARG B N 1
ATOM 5832 C CA . ARG B 1 235 ? -0.935 28.203 10.133 1 70.12 235 ARG B CA 1
ATOM 5833 C C . ARG B 1 235 ? -1.055 29.578 10.773 1 70.12 235 ARG B C 1
ATOM 5835 O O . ARG B 1 235 ? -1.575 30.516 10.164 1 70.12 235 ARG B O 1
ATOM 5842 N N . GLY B 1 236 ? -1.021 29.797 12.055 1 64.62 236 GLY B N 1
ATOM 5843 C CA . GLY B 1 236 ? -1.049 31.078 12.75 1 64.62 236 GLY B CA 1
ATOM 5844 C C . GLY B 1 236 ? -2.238 31.219 13.68 1 64.62 236 GLY B C 1
ATOM 5845 O O . GLY B 1 236 ? -2.277 32.125 14.508 1 64.62 236 GLY B O 1
ATOM 5846 N N . ILE B 1 237 ? -3.164 30.375 13.336 1 71.25 237 ILE B N 1
ATOM 5847 C CA . ILE B 1 237 ? -4.344 30.453 14.195 1 71.25 237 ILE B CA 1
ATOM 5848 C C . ILE B 1 237 ? -4.297 29.344 15.25 1 71.25 237 ILE B C 1
ATOM 5850 O O . ILE B 1 237 ? -4.211 28.172 14.914 1 71.25 237 ILE B O 1
ATOM 5854 N N . PRO B 1 238 ? -4.156 29.719 16.422 1 71.69 238 PRO B N 1
ATOM 5855 C CA . PRO B 1 238 ? -4.18 28.688 17.453 1 71.69 238 PRO B CA 1
ATOM 5856 C C . PRO B 1 238 ? -5.434 27.812 17.391 1 71.69 238 PRO B C 1
ATOM 5858 O O . PRO B 1 238 ? -6.477 28.266 16.906 1 71.69 238 PRO B O 1
ATOM 5861 N N . ILE B 1 239 ? -5.355 26.625 17.812 1 75.38 239 ILE B N 1
ATOM 5862 C CA . ILE B 1 239 ? -6.422 25.641 17.719 1 75.38 239 ILE B CA 1
ATOM 5863 C C . ILE B 1 239 ? -7.652 26.141 18.469 1 75.38 239 ILE B C 1
ATOM 5865 O O . ILE B 1 239 ? -8.781 25.812 18.109 1 75.38 239 ILE B O 1
ATOM 5869 N N . SER B 1 240 ? -7.43 26.891 19.484 1 73.69 240 SER B N 1
ATOM 5870 C CA . SER B 1 240 ? -8.539 27.391 20.281 1 73.69 240 SER B CA 1
ATOM 5871 C C . SER B 1 240 ? -9.422 28.344 19.484 1 73.69 240 SER B C 1
ATOM 5873 O O . SER B 1 240 ? -10.609 28.5 19.781 1 73.69 240 SER B O 1
ATOM 5875 N N . GLN B 1 241 ? -8.859 28.859 18.422 1 77.5 241 GLN B N 1
ATOM 5876 C CA . GLN B 1 241 ? -9.609 29.828 17.625 1 77.5 241 GLN B CA 1
ATOM 5877 C C . GLN B 1 241 ? -10.148 29.203 16.359 1 77.5 241 GLN B C 1
ATOM 5879 O O . GLN B 1 241 ? -10.758 29.875 15.523 1 77.5 241 GLN B O 1
ATOM 5884 N N . TRP B 1 242 ? -9.93 27.844 16.266 1 80.62 242 TRP B N 1
ATOM 5885 C CA . TRP B 1 242 ? -10.484 27.172 15.086 1 80.62 242 TRP B CA 1
ATOM 5886 C C . TRP B 1 242 ? -12.008 27.141 15.148 1 80.62 242 TRP B C 1
ATOM 5888 O O . TRP B 1 242 ? -12.586 26.953 16.219 1 80.62 242 TRP B O 1
ATOM 5898 N N . CYS B 1 243 ? -12.555 27.266 14.008 1 81.44 243 CYS B N 1
ATOM 5899 C CA . CYS B 1 243 ? -14 27.109 13.906 1 81.44 243 CYS B CA 1
ATOM 5900 C C . CYS B 1 243 ? -14.406 25.656 14.055 1 81.44 243 CYS B C 1
ATOM 5902 O O . CYS B 1 243 ? -13.562 24.75 13.922 1 81.44 243 CYS B O 1
ATOM 5904 N N . HIS B 1 244 ? -15.555 25.469 14.445 1 82.12 244 HIS B N 1
ATOM 5905 C CA . HIS B 1 244 ? -16.109 24.125 14.602 1 82.12 244 HIS B CA 1
ATOM 5906 C C . HIS B 1 244 ? -15.953 23.312 13.32 1 82.12 244 HIS B C 1
ATOM 5908 O O . HIS B 1 244 ? -15.57 22.141 13.367 1 82.12 244 HIS B O 1
ATOM 5914 N N . GLU B 1 245 ? -16.141 23.906 12.203 1 86.19 245 GLU B N 1
ATOM 5915 C CA . GLU B 1 245 ? -16.047 23.219 10.914 1 86.19 245 GLU B CA 1
ATOM 5916 C C . GLU B 1 245 ? -14.617 22.797 10.617 1 86.19 245 GLU B C 1
ATOM 5918 O O . GLU B 1 245 ? -14.383 21.719 10.07 1 86.19 245 GLU B O 1
ATOM 5923 N N . GLN B 1 246 ? -13.734 23.594 11.016 1 87.88 246 GLN B N 1
ATOM 5924 C CA . GLN B 1 246 ? -12.328 23.297 10.734 1 87.88 246 GLN B CA 1
ATOM 5925 C C . GLN B 1 246 ? -11.836 22.125 11.586 1 87.88 246 GLN B C 1
ATOM 5927 O O . GLN B 1 246 ? -11.094 21.281 11.094 1 87.88 246 GLN B O 1
ATOM 5932 N N . LYS B 1 247 ? -12.234 22.125 12.805 1 87.38 247 LYS B N 1
ATOM 5933 C CA . LYS B 1 247 ? -11.797 21.047 13.695 1 87.38 247 LYS B CA 1
ATOM 5934 C C . LYS B 1 247 ? -12.328 19.688 13.211 1 87.38 247 LYS B C 1
ATOM 5936 O O . LYS B 1 247 ? -11.57 18.719 13.117 1 87.38 247 LYS B O 1
ATOM 5941 N N . TRP B 1 248 ? -13.57 19.656 12.891 1 89.88 248 TRP B N 1
ATOM 5942 C CA . TRP B 1 248 ? -14.172 18.391 12.461 1 89.88 248 TRP B CA 1
ATOM 5943 C C . TRP B 1 248 ? -13.688 18 11.07 1 89.88 248 TRP B C 1
ATOM 5945 O O . TRP B 1 248 ? -13.57 16.812 10.758 1 89.88 248 TRP B O 1
ATOM 5955 N N . THR B 1 249 ? -13.43 18.969 10.227 1 91.62 249 THR B N 1
ATOM 5956 C CA . THR B 1 249 ? -12.906 18.656 8.906 1 91.62 249 THR B CA 1
ATOM 5957 C C . THR B 1 249 ? -11.5 18.078 9 1 91.62 249 THR B C 1
ATOM 5959 O O . THR B 1 249 ? -11.133 17.188 8.219 1 91.62 249 THR B O 1
ATOM 5962 N N . PHE B 1 250 ? -10.719 18.531 10.008 1 90.38 250 PHE B N 1
ATOM 5963 C CA . PHE B 1 250 ? -9.391 17.969 10.219 1 90.38 250 PHE B CA 1
ATOM 5964 C C . PHE B 1 250 ? -9.477 16.5 10.625 1 90.38 250 PHE B C 1
ATOM 5966 O O . PHE B 1 250 ? -8.758 15.664 10.086 1 90.38 250 PHE B O 1
ATOM 5973 N N . ILE B 1 251 ? -10.359 16.188 11.523 1 91.81 251 ILE B N 1
ATOM 5974 C CA . ILE B 1 251 ? -10.555 14.805 11.961 1 91.81 251 ILE B CA 1
ATOM 5975 C C . ILE B 1 251 ? -11.047 13.953 10.797 1 91.81 251 ILE B C 1
ATOM 5977 O O . ILE B 1 251 ? -10.633 12.805 10.633 1 91.81 251 ILE B O 1
ATOM 5981 N N . LEU B 1 252 ? -11.867 14.555 10.031 1 94.62 252 LEU B N 1
ATOM 5982 C CA . LEU B 1 252 ? -12.391 13.852 8.867 1 94.62 252 LEU B CA 1
ATOM 5983 C C . LEU B 1 252 ? -11.281 13.516 7.879 1 94.62 252 LEU B C 1
ATOM 5985 O O . LEU B 1 252 ? -11.281 12.445 7.27 1 94.62 252 LEU B O 1
ATOM 5989 N N . ASN B 1 253 ? -10.32 14.398 7.758 1 93.62 253 ASN B N 1
ATOM 5990 C CA . ASN B 1 253 ? -9.195 14.148 6.859 1 93.62 253 ASN B CA 1
ATOM 5991 C C . ASN B 1 253 ? -8.328 13 7.348 1 93.62 253 ASN B C 1
ATOM 5993 O O . ASN B 1 253 ? -7.867 12.18 6.551 1 93.62 253 ASN B O 1
ATOM 5997 N N . ILE B 1 254 ? -8.148 12.922 8.633 1 90.62 254 ILE B N 1
ATOM 5998 C CA . ILE B 1 254 ? -7.344 11.852 9.203 1 90.62 254 ILE B CA 1
ATOM 5999 C C . ILE B 1 254 ? -8.055 10.516 9 1 90.62 254 ILE B C 1
ATOM 6001 O O . ILE B 1 254 ? -7.426 9.523 8.625 1 90.62 254 ILE B O 1
ATOM 6005 N N . VAL B 1 255 ? -9.359 10.508 9.203 1 93.62 255 VAL B N 1
ATOM 6006 C CA . VAL B 1 255 ? -10.141 9.281 9.055 1 93.62 255 VAL B CA 1
ATOM 6007 C C . VAL B 1 255 ? -10.234 8.914 7.574 1 93.62 255 VAL B C 1
ATOM 6009 O O . VAL B 1 255 ? -10.305 7.73 7.227 1 93.62 255 VAL B O 1
ATOM 6012 N N . LEU B 1 256 ? -10.156 9.914 6.715 1 94.5 256 LEU B N 1
ATOM 6013 C CA . LEU B 1 256 ? -10.18 9.664 5.277 1 94.5 256 LEU B CA 1
ATOM 6014 C C . LEU B 1 256 ? -8.938 8.898 4.844 1 94.5 256 LEU B C 1
ATOM 6016 O O . LEU B 1 256 ? -9.016 8 4 1 94.5 256 LEU B O 1
ATOM 6020 N N . ILE B 1 257 ? -7.816 9.195 5.406 1 91.94 257 ILE B N 1
ATOM 6021 C CA . ILE B 1 257 ? -6.578 8.508 5.074 1 91.94 257 ILE B CA 1
ATOM 6022 C C . ILE B 1 257 ? -6.695 7.031 5.449 1 91.94 257 ILE B C 1
ATOM 6024 O O . ILE B 1 257 ? -6.262 6.156 4.695 1 91.94 257 ILE B O 1
ATOM 6028 N N . LEU B 1 258 ? -7.371 6.777 6.531 1 88.5 258 LEU B N 1
ATOM 6029 C CA . LEU B 1 258 ? -7.574 5.395 6.953 1 88.5 258 LEU B CA 1
ATOM 6030 C C . LEU B 1 258 ? -8.594 4.699 6.055 1 88.5 258 LEU B C 1
ATOM 6032 O O . LEU B 1 258 ? -8.477 3.496 5.797 1 88.5 258 LEU B O 1
ATOM 6036 N N . PHE B 1 259 ? -9.562 5.453 5.516 1 91.56 259 PHE B N 1
ATOM 6037 C CA . PHE B 1 259 ? -10.57 4.91 4.613 1 91.56 259 PHE B CA 1
ATOM 6038 C C . PHE B 1 259 ? -9.93 4.414 3.32 1 91.56 259 PHE B C 1
ATOM 6040 O O . PHE B 1 259 ? -10.398 3.439 2.725 1 91.56 259 PHE B O 1
ATOM 6047 N N . ASN B 1 260 ? -8.922 5.102 2.832 1 89.88 260 ASN B N 1
ATOM 6048 C CA . ASN B 1 260 ? -8.219 4.652 1.633 1 89.88 260 ASN B CA 1
ATOM 6049 C C . ASN B 1 260 ? -7.438 3.367 1.888 1 89.88 260 ASN B C 1
ATOM 6051 O O . ASN B 1 260 ? -6.93 2.748 0.951 1 89.88 260 ASN B O 1
ATOM 6055 N N . ASN B 1 261 ? -7.48 2.807 3.109 1 83.12 261 ASN B N 1
ATOM 6056 C CA . ASN B 1 261 ? -7.066 1.483 3.566 1 83.12 261 ASN B CA 1
ATOM 6057 C C . ASN B 1 261 ? -5.723 1.075 2.967 1 83.12 261 ASN B C 1
ATOM 6059 O O . ASN B 1 261 ? -5.676 0.28 2.027 1 83.12 261 ASN B O 1
ATOM 6063 N N . PRO B 1 262 ? -4.633 1.434 3.488 1 80.19 262 PRO B N 1
ATOM 6064 C CA . PRO B 1 262 ? -3.324 1.005 2.986 1 80.19 262 PRO B CA 1
ATOM 6065 C C . PRO B 1 262 ? -3.105 -0.501 3.123 1 80.19 262 PRO B C 1
ATOM 6067 O O . PRO B 1 262 ? -2.281 -1.075 2.406 1 80.19 262 PRO B O 1
ATOM 6070 N N . PHE B 1 263 ? -3.924 -1.13 3.98 1 84.69 263 PHE B N 1
ATOM 6071 C CA . PHE B 1 263 ? -3.725 -2.551 4.238 1 84.69 263 PHE B CA 1
ATOM 6072 C C . PHE B 1 263 ? -4.77 -3.385 3.51 1 84.69 263 PHE B C 1
ATOM 6074 O O . PHE B 1 263 ? -4.996 -4.547 3.855 1 84.69 263 PHE B O 1
ATOM 6081 N N . PHE B 1 264 ? -5.324 -2.869 2.447 1 85.88 264 PHE B N 1
ATOM 6082 C CA . PHE B 1 264 ? -6.387 -3.52 1.689 1 85.88 264 PHE B CA 1
ATOM 6083 C C . PHE B 1 264 ? -5.934 -4.883 1.18 1 85.88 264 PHE B C 1
ATOM 6085 O O . PHE B 1 264 ? -6.637 -5.879 1.347 1 85.88 264 PHE B O 1
ATOM 6092 N N . PHE B 1 265 ? -4.754 -4.969 0.708 1 87.44 265 PHE B N 1
ATOM 6093 C CA . PHE B 1 265 ? -4.285 -6.156 0.002 1 87.44 265 PHE B CA 1
ATOM 6094 C C . PHE B 1 265 ? -3.863 -7.242 0.986 1 87.44 265 PHE B C 1
ATOM 6096 O O . PHE B 1 265 ? -3.777 -8.414 0.623 1 87.44 265 PHE B O 1
ATOM 6103 N N . TYR B 1 266 ? -3.701 -6.887 2.236 1 88.19 266 TYR B N 1
ATOM 6104 C CA . TYR B 1 266 ? -3.219 -7.848 3.223 1 88.19 266 TYR B CA 1
ATOM 6105 C C . TYR B 1 266 ? -4.32 -8.828 3.615 1 88.19 266 TYR B C 1
ATOM 6107 O O . TYR B 1 266 ? -4.043 -9.898 4.156 1 88.19 266 TYR B O 1
ATOM 6115 N N . GLU B 1 267 ? -5.543 -8.453 3.287 1 85.12 267 GLU B N 1
ATOM 6116 C CA . GLU B 1 267 ? -6.66 -9.359 3.529 1 85.12 267 GLU B CA 1
ATOM 6117 C C . GLU B 1 267 ? -6.574 -10.594 2.645 1 85.12 267 GLU B C 1
ATOM 6119 O O . GLU B 1 267 ? -7.027 -11.68 3.029 1 85.12 267 GLU B O 1
ATOM 6124 N N . TYR B 1 268 ? -5.855 -10.414 1.552 1 85.75 268 TYR B N 1
ATOM 6125 C CA . TYR B 1 268 ? -5.848 -11.5 0.569 1 85.75 268 TYR B CA 1
ATOM 6126 C C . TYR B 1 268 ? -4.52 -12.242 0.59 1 85.75 268 TYR B C 1
ATOM 6128 O O . TYR B 1 268 ? -4.398 -13.328 0.011 1 85.75 268 TYR B O 1
ATOM 6136 N N . ILE B 1 269 ? -3.555 -11.68 1.26 1 86.31 269 ILE B N 1
ATOM 6137 C CA . ILE B 1 269 ? -2.227 -12.281 1.196 1 86.31 269 ILE B CA 1
ATOM 6138 C C . ILE B 1 269 ? -1.927 -13.008 2.506 1 86.31 269 ILE B C 1
ATOM 6140 O O . ILE B 1 269 ? -1.148 -13.961 2.527 1 86.31 269 ILE B O 1
ATOM 6144 N N . VAL B 1 270 ? -2.543 -12.578 3.576 1 83.38 270 VAL B N 1
ATOM 6145 C CA . VAL B 1 270 ? -2.262 -13.18 4.875 1 83.38 270 VAL B CA 1
ATOM 6146 C C . VAL B 1 270 ? -3.447 -14.031 5.316 1 83.38 270 VAL B C 1
ATOM 6148 O O . VAL B 1 270 ? -4.602 -13.617 5.184 1 83.38 270 VAL B O 1
ATOM 6151 N N . ASP B 1 271 ? -3.057 -15.266 5.766 1 77.81 271 ASP B N 1
ATOM 6152 C CA . ASP B 1 271 ? -4.105 -16.156 6.258 1 77.81 271 ASP B CA 1
ATOM 6153 C C . ASP B 1 271 ? -4.5 -15.797 7.688 1 77.81 271 ASP B C 1
ATOM 6155 O O . ASP B 1 271 ? -4.156 -16.516 8.633 1 77.81 271 ASP B O 1
ATOM 6159 N N . SER B 1 272 ? -5.039 -14.672 7.883 1 79.38 272 SER B N 1
ATOM 6160 C CA . SER B 1 272 ? -5.496 -14.242 9.203 1 79.38 272 SER B CA 1
ATOM 6161 C C . SER B 1 272 ? -6.77 -13.414 9.102 1 79.38 272 SER B C 1
ATOM 6163 O O . SER B 1 272 ? -6.973 -12.695 8.125 1 79.38 272 SER B O 1
ATOM 6165 N N . VAL B 1 273 ? -7.633 -13.562 10.078 1 83.81 273 VAL B N 1
ATOM 6166 C CA . VAL B 1 273 ? -8.898 -12.844 10.133 1 83.81 273 VAL B CA 1
ATOM 6167 C C . VAL B 1 273 ? -8.656 -11.414 10.617 1 83.81 273 VAL B C 1
ATOM 6169 O O . VAL B 1 273 ? -9.516 -10.539 10.453 1 83.81 273 VAL B O 1
ATOM 6172 N N . THR B 1 274 ? -7.465 -11.172 11 1 85.31 274 THR B N 1
ATOM 6173 C CA . THR B 1 274 ? -7.164 -9.875 11.594 1 85.31 274 THR B CA 1
ATOM 6174 C C . THR B 1 274 ? -7.309 -8.758 10.562 1 85.31 274 THR B C 1
ATOM 6176 O O . THR B 1 274 ? -7.934 -7.73 10.836 1 85.31 274 THR B O 1
ATOM 6179 N N . PHE B 1 275 ? -6.824 -8.961 9.359 1 87.06 275 PHE B N 1
ATOM 6180 C CA . PHE B 1 275 ? -6.863 -7.906 8.352 1 87.06 275 PHE B CA 1
ATOM 6181 C C . PHE B 1 275 ? -8.258 -7.781 7.75 1 87.06 275 PHE B C 1
ATOM 6183 O O . PHE B 1 275 ? -8.648 -6.707 7.301 1 87.06 275 PHE B O 1
ATOM 6190 N N . LEU B 1 276 ? -8.977 -8.852 7.852 1 85.44 276 LEU B N 1
ATOM 6191 C CA . LEU B 1 276 ? -10.375 -8.766 7.449 1 85.44 276 LEU B CA 1
ATOM 6192 C C . LEU B 1 276 ? -11.164 -7.879 8.406 1 85.44 276 LEU B C 1
ATOM 6194 O O . LEU B 1 276 ? -11.969 -7.047 7.977 1 85.44 276 LEU B O 1
ATOM 6198 N N . LEU B 1 277 ? -10.953 -8.086 9.688 1 89.25 277 LEU B N 1
ATOM 6199 C CA . LEU B 1 277 ? -11.594 -7.285 10.719 1 89.25 277 LEU B CA 1
ATOM 6200 C C . LEU B 1 277 ? -11.195 -5.816 10.602 1 89.25 277 LEU B C 1
ATOM 6202 O O . LEU B 1 277 ? -12.039 -4.926 10.695 1 89.25 277 LEU B O 1
ATOM 6206 N N . PHE B 1 278 ? -9.984 -5.633 10.312 1 89.56 278 PHE B N 1
ATOM 6207 C CA . PHE B 1 278 ? -9.461 -4.273 10.234 1 89.56 278 PHE B CA 1
ATOM 6208 C C . PHE B 1 278 ? -10.008 -3.555 9.008 1 89.56 278 PHE B C 1
ATOM 6210 O O . PHE B 1 278 ? -10.484 -2.42 9.109 1 89.56 278 PHE B O 1
ATOM 6217 N N . ASN B 1 279 ? -9.969 -4.191 7.906 1 88.56 279 ASN B N 1
ATOM 6218 C CA . ASN B 1 279 ? -10.445 -3.574 6.672 1 88.56 279 ASN B CA 1
ATOM 6219 C C . ASN B 1 279 ? -11.945 -3.279 6.734 1 88.56 279 ASN B C 1
ATOM 6221 O O . ASN B 1 279 ? -12.375 -2.178 6.391 1 88.56 279 ASN B O 1
ATOM 6225 N N . THR B 1 280 ? -12.711 -4.215 7.223 1 89.38 280 THR B N 1
ATOM 6226 C CA . THR B 1 280 ? -14.156 -4.02 7.34 1 89.38 280 THR B CA 1
ATOM 6227 C C . THR B 1 280 ? -14.469 -2.961 8.391 1 89.38 280 THR B C 1
ATOM 6229 O O . THR B 1 280 ? -15.375 -2.145 8.211 1 89.38 280 THR B O 1
ATOM 6232 N N . GLY B 1 281 ? -13.727 -2.963 9.391 1 92.06 281 GLY B N 1
ATOM 6233 C CA . GLY B 1 281 ? -13.945 -1.989 10.453 1 92.06 281 GLY B CA 1
ATOM 6234 C C . GLY B 1 281 ? -13.641 -0.566 10.023 1 92.06 281 GLY B C 1
ATOM 6235 O O . GLY B 1 281 ? -14.43 0.345 10.273 1 92.06 281 GLY B O 1
ATOM 6236 N N . ILE B 1 282 ? -12.602 -0.345 9.312 1 92.56 282 ILE B N 1
ATOM 6237 C CA . ILE B 1 282 ? -12.188 0.997 8.914 1 92.56 282 ILE B CA 1
ATOM 6238 C C . ILE B 1 282 ? -13.148 1.542 7.867 1 92.56 282 ILE B C 1
ATOM 6240 O O . ILE B 1 282 ? -13.555 2.707 7.93 1 92.56 282 ILE B O 1
ATOM 6244 N N . GLU B 1 283 ? -13.523 0.701 6.992 1 89.94 283 GLU B N 1
ATOM 6245 C CA . GLU B 1 283 ? -14.43 1.156 5.941 1 89.94 283 GLU B CA 1
ATOM 6246 C C . GLU B 1 283 ? -15.805 1.499 6.508 1 89.94 283 GLU B C 1
ATOM 6248 O O . GLU B 1 283 ? -16.375 2.545 6.188 1 89.94 283 GLU B O 1
ATOM 6253 N N . THR B 1 284 ? -16.312 0.692 7.352 1 93 284 THR B N 1
ATOM 6254 C CA . THR B 1 284 ? -17.625 0.946 7.945 1 93 284 THR B CA 1
ATOM 6255 C C . THR B 1 284 ? -17.562 2.129 8.906 1 93 284 THR B C 1
ATOM 6257 O O . THR B 1 284 ? -18.469 2.953 8.953 1 93 284 THR B O 1
ATOM 6260 N N . PHE B 1 285 ? -16.5 2.229 9.57 1 95.25 285 PHE B N 1
ATOM 6261 C CA . PHE B 1 285 ? -16.359 3.342 10.5 1 95.25 285 PHE B CA 1
ATOM 6262 C C . PHE B 1 285 ? -16.312 4.668 9.75 1 95.25 285 PHE B C 1
ATOM 6264 O O . PHE B 1 285 ? -16.938 5.648 10.18 1 95.25 285 PHE B O 1
ATOM 6271 N N . PHE B 1 286 ? -15.656 4.699 8.688 1 94.69 286 PHE B N 1
ATOM 6272 C CA . PHE B 1 286 ? -15.547 5.941 7.93 1 94.69 286 PHE B CA 1
ATOM 6273 C C . PHE B 1 286 ? -16.906 6.379 7.406 1 94.69 286 PHE B C 1
ATOM 6275 O O . PHE B 1 286 ? -17.266 7.551 7.5 1 94.69 286 PHE B O 1
ATOM 6282 N N . ILE B 1 287 ? -17.656 5.465 6.824 1 91.19 287 ILE B N 1
ATOM 6283 C CA . ILE B 1 287 ? -18.953 5.809 6.273 1 91.19 287 ILE B CA 1
ATOM 6284 C C . ILE B 1 287 ? -19.859 6.328 7.387 1 91.19 287 ILE B C 1
ATOM 6286 O O . ILE B 1 287 ? -20.562 7.328 7.211 1 91.19 287 ILE B O 1
ATOM 6290 N N . CYS B 1 288 ? -19.828 5.691 8.492 1 95.31 288 CYS B N 1
ATOM 6291 C CA . CYS B 1 288 ? -20.641 6.148 9.609 1 95.31 288 CYS B CA 1
ATOM 6292 C C . CYS B 1 288 ? -20.125 7.484 10.141 1 95.31 288 CYS B C 1
ATOM 6294 O O . CYS B 1 288 ? -20.922 8.336 10.547 1 95.31 288 CYS B O 1
ATOM 6296 N N . PHE B 1 289 ? -18.875 7.676 10.117 1 95.62 289 PHE B N 1
ATOM 6297 C CA . PHE B 1 289 ? -18.312 8.945 10.555 1 95.62 289 PHE B CA 1
ATOM 6298 C C . PHE B 1 289 ? -18.688 10.07 9.594 1 95.62 289 PHE B C 1
ATOM 6300 O O . PHE B 1 289 ? -18.938 11.195 10.016 1 95.62 289 PHE B O 1
ATOM 6307 N N . LEU B 1 290 ? -18.641 9.766 8.352 1 93.38 290 LEU B N 1
ATOM 6308 C CA . LEU B 1 290 ? -19.062 10.75 7.355 1 93.38 290 LEU B CA 1
ATOM 6309 C C . LEU B 1 290 ? -20.516 11.141 7.562 1 93.38 290 LEU B C 1
ATOM 6311 O O . LEU B 1 290 ? -20.875 12.32 7.453 1 93.38 290 LEU B O 1
ATOM 6315 N N . MET B 1 291 ? -21.328 10.133 7.855 1 94.25 291 MET B N 1
ATOM 6316 C CA . MET B 1 291 ? -22.734 10.414 8.141 1 94.25 291 MET B CA 1
ATOM 6317 C C . MET B 1 291 ? -22.859 11.281 9.398 1 94.25 291 MET B C 1
ATOM 6319 O O . MET B 1 291 ? -23.688 12.188 9.438 1 94.25 291 MET B O 1
ATOM 6323 N N . PHE B 1 292 ? -22.094 10.992 10.367 1 94.94 292 PHE B N 1
ATOM 6324 C CA . PHE B 1 292 ? -22.078 11.797 11.586 1 94.94 292 PHE B CA 1
ATOM 6325 C C . PHE B 1 292 ? -21.656 13.227 11.281 1 94.94 292 PHE B C 1
ATOM 6327 O O . PHE B 1 292 ? -22.25 14.18 11.781 1 94.94 292 PHE B O 1
ATOM 6334 N N . TYR B 1 293 ? -20.641 13.367 10.469 1 93.75 293 TYR B N 1
ATOM 6335 C CA . TYR B 1 293 ? -20.109 14.68 10.094 1 93.75 293 TYR B CA 1
ATOM 6336 C C . TYR B 1 293 ? -21.188 15.508 9.398 1 93.75 293 TYR B C 1
ATOM 6338 O O . TYR B 1 293 ? -21.406 16.672 9.75 1 93.75 293 TYR B O 1
ATOM 6346 N N . VAL B 1 294 ? -21.859 14.93 8.469 1 91.31 294 VAL B N 1
ATOM 6347 C CA . VAL B 1 294 ? -22.875 15.656 7.703 1 91.31 294 VAL B CA 1
ATOM 6348 C C . VAL B 1 294 ? -24.031 16.062 8.617 1 91.31 294 VAL B C 1
ATOM 6350 O O . VAL B 1 294 ? -24.5 17.203 8.562 1 91.31 294 VAL B O 1
ATOM 6353 N N . LEU B 1 295 ? -24.453 15.219 9.5 1 90.94 295 LEU B N 1
ATOM 6354 C CA . LEU B 1 295 ? -25.547 15.508 10.422 1 90.94 295 LEU B CA 1
ATOM 6355 C C . LEU B 1 295 ? -25.156 16.594 11.406 1 90.94 295 LEU B C 1
ATOM 6357 O O . LEU B 1 295 ? -25.938 17.516 11.664 1 90.94 295 LEU B O 1
ATOM 6361 N N . SER B 1 296 ? -23.984 16.531 11.914 1 90.19 296 SER B N 1
ATOM 6362 C CA . SER B 1 296 ? -23.531 17.484 12.922 1 90.19 296 SER B CA 1
ATOM 6363 C C . SER B 1 296 ? -23.281 18.859 12.305 1 90.19 296 SER B C 1
ATOM 6365 O O . SER B 1 296 ? -23.562 19.891 12.93 1 90.19 296 SER B O 1
ATOM 6367 N N . MET B 1 297 ? -22.812 18.938 11.109 1 88.06 297 MET B N 1
ATOM 6368 C CA . MET B 1 297 ? -22.469 20.219 10.484 1 88.06 297 MET B CA 1
ATOM 6369 C C . MET B 1 297 ? -23.719 21.031 10.172 1 88.06 297 MET B C 1
ATOM 6371 O O . MET B 1 297 ? -23.719 22.25 10.32 1 88.06 297 MET B O 1
ATOM 6375 N N . PHE B 1 298 ? -24.781 20.469 9.82 1 84.12 298 PHE B N 1
ATOM 6376 C CA . PHE B 1 298 ? -26.016 21.188 9.508 1 84.12 298 PHE B CA 1
ATOM 6377 C C . PHE B 1 298 ? -26.625 21.797 10.766 1 84.12 298 PHE B C 1
ATOM 6379 O O . PHE B 1 298 ? -27.094 22.938 10.75 1 84.12 298 PHE B O 1
ATOM 6386 N N . GLU B 1 299 ? -26.5 21.109 11.797 1 82.62 299 GLU B N 1
ATOM 6387 C CA . GLU B 1 299 ? -27.125 21.609 13.016 1 82.62 299 GLU B CA 1
ATOM 6388 C C . GLU B 1 299 ? -26.188 22.531 13.789 1 82.62 299 GLU B C 1
ATOM 6390 O O . GLU B 1 299 ? -26.641 23.438 14.492 1 82.62 299 GLU B O 1
ATOM 6395 N N . ALA B 1 300 ? -24.938 22.297 13.664 1 83.12 300 ALA B N 1
ATOM 6396 C CA . ALA B 1 300 ? -23.953 23.062 14.43 1 83.12 300 ALA B CA 1
ATOM 6397 C C . ALA B 1 300 ? -23.906 24.516 13.969 1 83.12 300 ALA B C 1
ATOM 6399 O O . ALA B 1 300 ? -23.703 25.422 14.773 1 83.12 300 ALA B O 1
ATOM 6400 N N . LEU B 1 301 ? -24.094 24.75 12.734 1 76.38 301 LEU B N 1
ATOM 6401 C CA . LEU B 1 301 ? -23.969 26.109 12.195 1 76.38 301 LEU B CA 1
ATOM 6402 C C . LEU B 1 301 ? -25.141 26.969 12.641 1 76.38 301 LEU B C 1
ATOM 6404 O O . LEU B 1 301 ? -25.062 28.203 12.602 1 76.38 301 LEU B O 1
ATOM 6408 N N . ARG B 1 302 ? -26.172 26.344 13.219 1 76.62 302 ARG B N 1
ATOM 6409 C CA . ARG B 1 302 ? -27.344 27.094 13.68 1 76.62 302 ARG B CA 1
ATOM 6410 C C . ARG B 1 302 ? -27.234 27.406 15.164 1 76.62 302 ARG B C 1
ATOM 6412 O O . ARG B 1 302 ? -27.859 28.344 15.656 1 76.62 302 ARG B O 1
ATOM 6419 N N . LYS B 1 303 ? -26.422 26.703 15.789 1 77.12 303 LYS B N 1
ATOM 6420 C CA . LYS B 1 303 ? -26.359 26.828 17.234 1 77.12 303 LYS B CA 1
ATOM 6421 C C . LYS B 1 303 ? -25.156 27.672 17.656 1 77.12 303 LYS B C 1
ATOM 6423 O O . LYS B 1 303 ? -24.156 27.734 16.938 1 77.12 303 LYS B O 1
ATOM 6428 N N . PRO B 1 304 ? -25.359 28.375 18.719 1 74.69 304 PRO B N 1
ATOM 6429 C CA . PRO B 1 304 ? -24.219 29.156 19.219 1 74.69 304 PRO B CA 1
ATOM 6430 C C . PRO B 1 304 ? -23.016 28.281 19.594 1 74.69 304 PRO B C 1
ATOM 6432 O O . PRO B 1 304 ? -23.172 27.078 19.766 1 74.69 304 PRO B O 1
ATOM 6435 N N . LEU B 1 305 ? -21.844 28.781 19.578 1 73.38 305 LEU B N 1
ATOM 6436 C CA . LEU B 1 305 ? -20.562 28.109 19.734 1 73.38 305 LEU B CA 1
ATOM 6437 C C . LEU B 1 305 ? -20.547 27.297 21.031 1 73.38 305 LEU B C 1
ATOM 6439 O O . LEU B 1 305 ? -19.969 26.203 21.078 1 73.38 305 LEU B O 1
ATOM 6443 N N . ASN B 1 306 ? -21.125 27.828 22.062 1 75.12 306 ASN B N 1
ATOM 6444 C CA . ASN B 1 306 ? -21.078 27.156 23.359 1 75.12 306 ASN B CA 1
ATOM 6445 C C . ASN B 1 306 ? -21.891 25.859 23.344 1 75.12 306 ASN B C 1
ATOM 6447 O O . ASN B 1 306 ? -21.484 24.891 23.984 1 75.12 306 ASN B O 1
ATOM 6451 N N . ILE B 1 307 ? -22.922 25.844 22.578 1 74.88 307 ILE B N 1
ATOM 6452 C CA . ILE B 1 307 ? -23.781 24.672 22.531 1 74.88 307 ILE B CA 1
ATOM 6453 C C . ILE B 1 307 ? -23.188 23.641 21.578 1 74.88 307 ILE B C 1
ATOM 6455 O O . ILE B 1 307 ? -23.312 22.422 21.797 1 74.88 307 ILE B O 1
ATOM 6459 N N . ARG B 1 308 ? -22.438 24.109 20.641 1 76.81 308 ARG B N 1
ATOM 6460 C CA . ARG B 1 308 ? -21.875 23.234 19.625 1 76.81 308 ARG B CA 1
ATOM 6461 C C . ARG B 1 308 ? -20.812 22.312 20.219 1 76.81 308 ARG B C 1
ATOM 6463 O O . ARG B 1 308 ? -20.641 21.188 19.781 1 76.81 308 ARG B O 1
ATOM 6470 N N . LYS B 1 309 ? -20.109 22.906 21.188 1 76.62 309 LYS B N 1
ATOM 6471 C CA . LYS B 1 309 ? -19 22.156 21.766 1 76.62 309 LYS B CA 1
ATOM 6472 C C . LYS B 1 309 ? -19.484 21.312 22.938 1 76.62 309 LYS B C 1
ATOM 6474 O O . LYS B 1 309 ? -18.734 20.453 23.438 1 76.62 309 LYS B O 1
ATOM 6479 N N . SER B 1 310 ? -20.766 21.422 23.25 1 77.25 310 SER B N 1
ATOM 6480 C CA . SER B 1 310 ? -21.281 20.734 24.438 1 77.25 310 SER B CA 1
ATOM 6481 C C . SER B 1 310 ? -21.484 19.25 24.172 1 77.25 310 SER B C 1
ATOM 6483 O O . SER B 1 310 ? -21.719 18.844 23.031 1 77.25 310 SER B O 1
ATOM 6485 N N . PHE B 1 311 ? -21.281 18.453 25.156 1 84.94 311 PHE B N 1
ATOM 6486 C CA . PHE B 1 311 ? -21.469 17.016 25.125 1 84.94 311 PHE B CA 1
ATOM 6487 C C . PHE B 1 311 ? -22.922 16.656 24.812 1 84.94 311 PHE B C 1
ATOM 6489 O O . PHE B 1 311 ? -23.203 15.633 24.188 1 84.94 311 PHE B O 1
ATOM 6496 N N . ARG B 1 312 ? -23.75 17.531 25.125 1 84.69 312 ARG B N 1
ATOM 6497 C CA . ARG B 1 312 ? -25.172 17.281 24.906 1 84.69 312 ARG B CA 1
ATOM 6498 C C . ARG B 1 312 ? -25.516 17.359 23.422 1 84.69 312 ARG B C 1
ATOM 6500 O O . ARG B 1 312 ? -26.453 16.703 22.969 1 84.69 312 ARG B O 1
ATOM 6507 N N . PHE B 1 313 ? -24.75 18.016 22.703 1 87.31 313 PHE B N 1
ATOM 6508 C CA . PHE B 1 313 ? -24.984 18.156 21.266 1 87.31 313 PHE B CA 1
ATOM 6509 C C . PHE B 1 313 ? -24.359 17 20.5 1 87.31 313 PHE B C 1
ATOM 6511 O O . PHE B 1 313 ? -25 16.422 19.625 1 87.31 313 PHE B O 1
ATOM 6518 N N . ILE B 1 314 ? -23.203 16.562 20.891 1 88.5 314 ILE B N 1
ATOM 6519 C CA . ILE B 1 314 ? -22.438 15.602 20.125 1 88.5 314 ILE B CA 1
ATOM 6520 C C . ILE B 1 314 ? -22.859 14.18 20.516 1 88.5 314 ILE B C 1
ATOM 6522 O O . ILE B 1 314 ? -22.906 13.289 19.672 1 88.5 314 ILE B O 1
ATOM 6526 N N . LEU B 1 315 ? -23.328 13.906 21.688 1 91.06 315 LEU B N 1
ATOM 6527 C CA . LEU B 1 315 ? -23.484 12.57 22.25 1 91.06 315 LEU B CA 1
ATOM 6528 C C . LEU B 1 315 ? -24.625 11.82 21.562 1 91.06 315 LEU B C 1
ATOM 6530 O O . LEU B 1 315 ? -24.453 10.68 21.125 1 91.06 315 LEU B O 1
ATOM 6534 N N . PRO B 1 316 ? -25.781 12.391 21.438 1 91.62 316 PRO B N 1
ATOM 6535 C CA . PRO B 1 316 ? -26.859 11.625 20.797 1 91.62 316 PRO B CA 1
ATOM 6536 C C . PRO B 1 316 ? -26.578 11.297 19.344 1 91.62 316 PRO B C 1
ATOM 6538 O O . PRO B 1 316 ? -26.938 10.219 18.859 1 91.62 316 PRO B O 1
ATOM 6541 N N . ARG B 1 317 ? -26.016 12.094 18.703 1 93 317 ARG B N 1
ATOM 6542 C CA . ARG B 1 317 ? -25.656 11.859 17.297 1 93 317 ARG B CA 1
ATOM 6543 C C . ARG B 1 317 ? -24.562 10.805 17.188 1 93 317 ARG B C 1
ATOM 6545 O O . ARG B 1 317 ? -24.625 9.938 16.312 1 93 317 ARG B O 1
ATOM 6552 N N . ALA B 1 318 ? -23.594 10.906 18.078 1 93.69 318 ALA B N 1
ATOM 6553 C CA . ALA B 1 318 ? -22.5 9.922 18.078 1 93.69 318 ALA B CA 1
ATOM 6554 C C . ALA B 1 318 ? -23.016 8.539 18.453 1 93.69 318 ALA B C 1
ATOM 6556 O O . ALA B 1 318 ? -22.578 7.535 17.891 1 93.69 318 ALA B O 1
ATOM 6557 N N . LEU B 1 319 ? -23.938 8.523 19.344 1 94.94 319 LEU B N 1
ATOM 6558 C CA . LEU B 1 319 ? -24.484 7.242 19.781 1 94.94 319 LEU B CA 1
ATOM 6559 C C . LEU B 1 319 ? -25.281 6.586 18.656 1 94.94 319 LEU B C 1
ATOM 6561 O O . LEU B 1 319 ? -25.203 5.367 18.469 1 94.94 319 LEU B O 1
ATOM 6565 N N . LEU B 1 320 ? -26.016 7.359 17.953 1 94.81 320 LEU B N 1
ATOM 6566 C CA . LEU B 1 320 ? -26.766 6.828 16.828 1 94.81 320 LEU B CA 1
ATOM 6567 C C . LEU B 1 320 ? -25.844 6.227 15.781 1 94.81 320 LEU B C 1
ATOM 6569 O O . LEU B 1 320 ? -26.062 5.102 15.32 1 94.81 320 LEU B O 1
ATOM 6573 N N . LEU B 1 321 ? -24.844 6.895 15.492 1 93.12 321 LEU B N 1
ATOM 6574 C CA . LEU B 1 321 ? -23.984 6.441 14.398 1 93.12 321 LEU B CA 1
ATOM 6575 C C . LEU B 1 321 ? -23.016 5.363 14.883 1 93.12 321 LEU B C 1
ATOM 6577 O O . LEU B 1 321 ? -22.609 4.504 14.102 1 93.12 321 LEU B O 1
ATOM 6581 N N . LEU B 1 322 ? -22.734 5.406 16.188 1 96.25 322 LEU B N 1
ATOM 6582 C CA . LEU B 1 322 ? -21.953 4.309 16.75 1 96.25 322 LEU B CA 1
ATOM 6583 C C . LEU B 1 322 ? -22.75 3.012 16.734 1 96.25 322 LEU B C 1
ATOM 6585 O O . LEU B 1 322 ? -22.203 1.936 16.5 1 96.25 322 LEU B O 1
ATOM 6589 N N . THR B 1 323 ? -24 3.113 16.984 1 96.94 323 THR B N 1
ATOM 6590 C CA . THR B 1 323 ? -24.875 1.94 16.938 1 96.94 323 THR B CA 1
ATOM 6591 C C . THR B 1 323 ? -25 1.431 15.5 1 96.94 323 THR B C 1
ATOM 6593 O O . THR B 1 323 ? -24.953 0.222 15.258 1 96.94 323 THR B O 1
ATOM 6596 N N . LEU B 1 324 ? -25.141 2.328 14.648 1 96.94 324 LEU B N 1
ATOM 6597 C CA . LEU B 1 324 ? -25.188 1.931 13.242 1 96.94 324 LEU B CA 1
ATOM 6598 C C . LEU B 1 324 ? -23.891 1.239 12.836 1 96.94 324 LEU B C 1
ATOM 6600 O O . LEU B 1 324 ? -23.906 0.221 12.141 1 96.94 324 LEU B O 1
ATOM 6604 N N . PHE B 1 325 ? -22.781 1.747 13.266 1 97 325 PHE B N 1
ATOM 6605 C CA . PHE B 1 325 ? -21.469 1.163 12.969 1 97 325 PHE B CA 1
ATOM 6606 C C . PHE B 1 325 ? -21.391 -0.26 13.508 1 97 325 PHE B C 1
ATOM 6608 O O . PHE B 1 325 ? -20.969 -1.175 12.789 1 97 325 PHE B O 1
ATOM 6615 N N . MET B 1 326 ? -21.828 -0.466 14.672 1 97.31 326 MET B N 1
ATOM 6616 C CA . MET B 1 326 ? -21.75 -1.787 15.289 1 97.31 326 MET B CA 1
ATOM 6617 C C . MET B 1 326 ? -22.656 -2.783 14.562 1 97.31 326 MET B C 1
ATOM 6619 O O . MET B 1 326 ? -22.266 -3.938 14.359 1 97.31 326 MET B O 1
ATOM 6623 N N . LEU B 1 327 ? -23.766 -2.385 14.172 1 96.06 327 LEU B N 1
ATOM 6624 C CA . LEU B 1 327 ? -24.703 -3.277 13.492 1 96.06 327 LEU B CA 1
ATOM 6625 C C . LEU B 1 327 ? -24.203 -3.633 12.094 1 96.06 327 LEU B C 1
ATOM 6627 O O . LEU B 1 327 ? -24.203 -4.805 11.711 1 96.06 327 LEU B O 1
ATOM 6631 N N . VAL B 1 328 ? -23.797 -2.658 11.383 1 94.06 328 VAL B N 1
ATOM 6632 C CA . VAL B 1 328 ? -23.312 -2.912 10.031 1 94.06 328 VAL B CA 1
ATOM 6633 C C . VAL B 1 328 ? -22.031 -3.75 10.086 1 94.06 328 VAL B C 1
ATOM 6635 O O . VAL B 1 328 ? -21.859 -4.672 9.289 1 94.06 328 VAL B O 1
ATOM 6638 N N . PHE B 1 329 ? -21.188 -3.416 11.031 1 93.38 329 PHE B N 1
ATOM 6639 C CA . PHE B 1 329 ? -19.938 -4.16 11.195 1 93.38 329 PHE B CA 1
ATOM 6640 C C . PHE B 1 329 ? -20.219 -5.621 11.523 1 93.38 329 PHE B C 1
ATOM 6642 O O . PHE B 1 329 ? -19.609 -6.523 10.953 1 93.38 329 PHE B O 1
ATOM 6649 N N . THR B 1 330 ? -21.125 -5.84 12.391 1 91.56 330 THR B N 1
ATOM 6650 C CA . THR B 1 330 ? -21.453 -7.203 12.789 1 91.56 330 THR B CA 1
ATOM 6651 C C . THR B 1 330 ? -22.078 -7.973 11.617 1 91.56 330 THR B C 1
ATOM 6653 O O . THR B 1 330 ? -21.766 -9.148 11.422 1 91.56 330 THR B O 1
ATOM 6656 N N . GLU B 1 331 ? -22.875 -7.352 10.875 1 88.19 331 GLU B N 1
ATOM 6657 C CA . GLU B 1 331 ? -23.5 -8.023 9.734 1 88.19 331 GLU B CA 1
ATOM 6658 C C . GLU B 1 331 ? -22.453 -8.391 8.68 1 88.19 331 GLU B C 1
ATOM 6660 O O . GLU B 1 331 ? -22.453 -9.508 8.164 1 88.19 331 GLU B O 1
ATOM 6665 N N . LEU B 1 332 ? -21.578 -7.465 8.398 1 85.38 332 LEU B N 1
ATOM 6666 C CA . LEU B 1 332 ? -20.562 -7.715 7.379 1 85.38 332 LEU B CA 1
ATOM 6667 C C . LEU B 1 332 ? -19.594 -8.797 7.832 1 85.38 332 LEU B C 1
ATOM 6669 O O . LEU B 1 332 ? -19.203 -9.656 7.039 1 85.38 332 LEU B O 1
ATOM 6673 N N . MET B 1 333 ? -19.219 -8.742 9.102 1 83.88 333 MET B N 1
ATOM 6674 C CA . MET B 1 333 ? -18.312 -9.75 9.633 1 83.88 333 MET B CA 1
ATOM 6675 C C . MET B 1 333 ? -18.969 -11.125 9.664 1 83.88 333 MET B C 1
ATOM 6677 O O . MET B 1 333 ? -18.328 -12.133 9.375 1 83.88 333 MET B O 1
ATOM 6681 N N . TYR B 1 334 ? -20.188 -11.086 9.992 1 80 334 TYR B N 1
ATOM 6682 C CA . TYR B 1 334 ? -20.922 -12.344 10.008 1 80 334 TYR B CA 1
ATOM 6683 C C . TYR B 1 334 ? -21.016 -12.953 8.617 1 80 334 TYR B C 1
ATOM 6685 O O . TYR B 1 334 ? -20.828 -14.156 8.445 1 80 334 TYR B O 1
ATOM 6693 N N . ASN B 1 335 ? -21.141 -12.164 7.684 1 75.38 335 ASN B N 1
ATOM 6694 C CA . ASN B 1 335 ? -21.297 -12.648 6.316 1 75.38 335 ASN B CA 1
ATOM 6695 C C . ASN B 1 335 ? -19.938 -13.047 5.719 1 75.38 335 ASN B C 1
ATOM 6697 O O . ASN B 1 335 ? -19.875 -13.969 4.902 1 75.38 335 ASN B O 1
ATOM 6701 N N . ARG B 1 336 ? -18.891 -12.484 6.176 1 75.38 336 ARG B N 1
ATOM 6702 C CA . ARG B 1 336 ? -17.578 -12.75 5.574 1 75.38 336 ARG B CA 1
ATOM 6703 C C . ARG B 1 336 ? -16.906 -13.938 6.254 1 75.38 336 ARG B C 1
ATOM 6705 O O . ARG B 1 336 ? -16.078 -14.625 5.637 1 75.38 336 ARG B O 1
ATOM 6712 N N . THR B 1 337 ? -16.891 -14.055 7.664 1 70.19 337 THR B N 1
ATOM 6713 C CA . THR B 1 337 ? -16.234 -15.148 8.367 1 70.19 337 THR B CA 1
ATOM 6714 C C . THR B 1 337 ? -17.031 -16.438 8.227 1 70.19 337 THR B C 1
ATOM 6716 O O . THR B 1 337 ? -16.469 -17.531 8.336 1 70.19 337 THR B O 1
ATOM 6719 N N . THR B 1 338 ? -17.906 -16.344 8.539 1 55.53 338 THR B N 1
ATOM 6720 C CA . THR B 1 338 ? -18.656 -17.594 8.375 1 55.53 338 THR B CA 1
ATOM 6721 C C . THR B 1 338 ? -18.656 -18.031 6.914 1 55.53 338 THR B C 1
ATOM 6723 O O . THR B 1 338 ? -19.234 -17.359 6.059 1 55.53 338 THR B O 1
ATOM 6726 N N . PRO B 1 339 ? -17.141 -18.281 6.75 1 49.94 339 PRO B N 1
ATOM 6727 C CA . PRO B 1 339 ? -16.953 -18.797 5.395 1 49.94 339 PRO B CA 1
ATOM 6728 C C . PRO B 1 339 ? -18.188 -19.516 4.859 1 49.94 339 PRO B C 1
ATOM 6730 O O . PRO B 1 339 ? -18.266 -19.797 3.66 1 49.94 339 PRO B O 1
ATOM 6733 N N . ASN B 1 340 ? -18.297 -20.438 5.898 1 39.41 340 ASN B N 1
ATOM 6734 C CA . ASN B 1 340 ? -19.438 -21.172 5.359 1 39.41 340 ASN B CA 1
ATOM 6735 C C . ASN B 1 340 ? -20.328 -20.266 4.504 1 39.41 340 ASN B C 1
ATOM 6737 O O . ASN B 1 340 ? -21.234 -20.734 3.832 1 39.41 340 ASN B O 1
ATOM 6741 N N . TYR B 1 341 ? -20.203 -19.016 5.141 1 37.09 341 TYR B N 1
ATOM 6742 C CA . TYR B 1 341 ? -21.062 -18.094 4.398 1 37.09 341 TYR B CA 1
ATOM 6743 C C . TYR B 1 341 ? -20.375 -17.609 3.135 1 37.09 341 TYR B C 1
ATOM 6745 O O . TYR B 1 341 ? -19.578 -16.656 3.18 1 37.09 341 TYR B O 1
ATOM 6753 N N . SER B 1 342 ? -19.219 -18.172 2.533 1 36 342 SER B N 1
ATOM 6754 C CA . SER B 1 342 ? -18.891 -18.375 1.124 1 36 342 SER B CA 1
ATOM 6755 C C . SER B 1 342 ? -19.688 -17.422 0.233 1 36 342 SER B C 1
ATOM 6757 O O . SER B 1 342 ? -20.703 -16.875 0.657 1 36 342 SER B O 1
ATOM 6759 N N . ILE B 1 343 ? -19.328 -17.547 -1.142 1 36.16 343 ILE B N 1
ATOM 6760 C CA . ILE B 1 343 ? -20.078 -17.188 -2.34 1 36.16 343 ILE B CA 1
ATOM 6761 C C . ILE B 1 343 ? -21.578 -17.359 -2.076 1 36.16 343 ILE B C 1
ATOM 6763 O O . ILE B 1 343 ? -22.406 -17.062 -2.943 1 36.16 343 ILE B O 1
ATOM 6767 N N . THR B 1 344 ? -21.75 -18.641 -1.568 1 33.97 344 THR B N 1
ATOM 6768 C CA . THR B 1 344 ? -23.141 -19.078 -1.504 1 33.97 344 THR B CA 1
ATOM 6769 C C . THR B 1 344 ? -24 -18.062 -0.772 1 33.97 344 THR B C 1
ATOM 6771 O O . THR B 1 344 ? -23.719 -17.703 0.371 1 33.97 344 THR B O 1
ATOM 6774 N N . LEU B 1 345 ? -24.469 -17.25 -1.294 1 38.12 345 LEU B N 1
ATOM 6775 C CA . LEU B 1 345 ? -25.781 -16.609 -1.304 1 38.12 345 LEU B CA 1
ATOM 6776 C C . LEU B 1 345 ? -26.688 -17.234 -0.246 1 38.12 345 LEU B C 1
ATOM 6778 O O . LEU B 1 345 ? -27.422 -18.188 -0.527 1 38.12 345 LEU B O 1
ATOM 6782 N N . LYS B 1 346 ? -26 -18 0.663 1 39.5 346 LYS B N 1
ATOM 6783 C CA . LYS B 1 346 ? -27.125 -18.203 1.561 1 39.5 346 LYS B CA 1
ATOM 6784 C C . LYS B 1 346 ? -28.125 -17.047 1.449 1 39.5 346 LYS B C 1
ATOM 6786 O O . LYS B 1 346 ? -27.766 -15.891 1.599 1 39.5 346 LYS B O 1
ATOM 6791 N N . GLY B 1 347 ? -28.703 -17.344 0.706 1 39.69 347 GLY B N 1
ATOM 6792 C CA . GLY B 1 347 ? -29.969 -16.703 0.382 1 39.69 347 GLY B CA 1
ATOM 6793 C C . GLY B 1 347 ? -30.453 -15.75 1.455 1 39.69 347 GLY B C 1
ATOM 6794 O O . GLY B 1 347 ? -30.031 -15.836 2.605 1 39.69 347 GLY B O 1
ATOM 6795 N N . ILE B 1 348 ? -30.609 -14.555 1.154 1 49 348 ILE B N 1
ATOM 6796 C CA . ILE B 1 348 ? -31.594 -13.625 1.669 1 49 348 ILE B CA 1
ATOM 6797 C C . ILE B 1 348 ? -32.406 -14.289 2.775 1 49 348 ILE B C 1
ATOM 6799 O O . ILE B 1 348 ? -33 -13.609 3.613 1 49 348 ILE B O 1
ATOM 6803 N N . ASP B 1 349 ? -31.938 -15.703 3.068 1 57.69 349 ASP B N 1
ATOM 6804 C CA . ASP B 1 349 ? -33.031 -16.25 3.863 1 57.69 349 ASP B CA 1
ATOM 6805 C C . ASP B 1 349 ? -32.562 -16.547 5.293 1 57.69 349 ASP B C 1
ATOM 6807 O O . ASP B 1 349 ? -33.312 -17.156 6.07 1 57.69 349 ASP B O 1
ATOM 6811 N N . ASP B 1 350 ? -31.172 -16.234 5.723 1 67.75 350 ASP B N 1
ATOM 6812 C CA . ASP B 1 350 ? -30.844 -16.422 7.133 1 67.75 350 ASP B CA 1
ATOM 6813 C C . ASP B 1 350 ? -31.609 -15.438 8.016 1 67.75 350 ASP B C 1
ATOM 6815 O O . ASP B 1 350 ? -31.562 -14.227 7.777 1 67.75 350 ASP B O 1
ATOM 6819 N N . PRO B 1 351 ? -32.188 -16.062 8.898 1 75.38 351 PRO B N 1
ATOM 6820 C CA . PRO B 1 351 ? -33 -15.172 9.742 1 75.38 351 PRO B CA 1
ATOM 6821 C C . PRO B 1 351 ? -32.156 -14.141 10.484 1 75.38 351 PRO B C 1
ATOM 6823 O O . PRO B 1 351 ? -32.625 -13.008 10.68 1 75.38 351 PRO B O 1
ATOM 6826 N N . ALA B 1 352 ? -30.938 -14.523 10.891 1 77 352 ALA B N 1
ATOM 6827 C CA . ALA B 1 352 ? -30.109 -13.562 11.609 1 77 352 ALA B CA 1
ATOM 6828 C C . ALA B 1 352 ? -29.75 -12.375 10.719 1 77 352 ALA B C 1
ATOM 6830 O O . ALA B 1 352 ? -29.766 -11.227 11.172 1 77 352 ALA B O 1
ATOM 6831 N N . ASN B 1 353 ? -29.484 -12.586 9.508 1 79.81 353 ASN B N 1
ATOM 6832 C CA . ASN B 1 353 ? -29.156 -11.516 8.57 1 79.81 353 ASN B CA 1
ATOM 6833 C C . ASN B 1 353 ? -30.359 -10.641 8.281 1 79.81 353 ASN B C 1
ATOM 6835 O O . ASN B 1 353 ? -30.234 -9.43 8.094 1 79.81 353 ASN B O 1
ATOM 6839 N N . VAL B 1 354 ? -31.484 -11.312 8.312 1 81.81 354 VAL B N 1
ATOM 6840 C CA . VAL B 1 354 ? -32.719 -10.555 8.039 1 81.81 354 VAL B CA 1
ATOM 6841 C C . VAL B 1 354 ? -33 -9.625 9.211 1 81.81 354 VAL B C 1
ATOM 6843 O O . VAL B 1 354 ? -33.375 -8.461 9.016 1 81.81 354 VAL B O 1
ATOM 6846 N N . VAL B 1 355 ? -32.844 -10.156 10.375 1 87.12 355 VAL B N 1
ATOM 6847 C CA . VAL B 1 355 ? -33.125 -9.344 11.562 1 87.12 355 VAL B CA 1
ATOM 6848 C C . VAL B 1 355 ? -32.125 -8.18 11.617 1 87.12 355 VAL B C 1
ATOM 6850 O O . VAL B 1 355 ? -32.531 -7.039 11.867 1 87.12 355 VAL B O 1
ATOM 6853 N N . LEU B 1 356 ? -30.891 -8.414 11.391 1 88.81 356 LEU B N 1
ATOM 6854 C CA . LEU B 1 356 ? -29.891 -7.359 11.414 1 88.81 356 LEU B CA 1
ATOM 6855 C C . LEU B 1 356 ? -30.156 -6.332 10.312 1 88.81 356 LEU B C 1
ATOM 6857 O O . LEU B 1 356 ? -29.984 -5.129 10.531 1 88.81 356 LEU B O 1
ATOM 6861 N N . SER B 1 357 ? -30.594 -6.809 9.219 1 89.38 357 SER B N 1
ATOM 6862 C CA . SER B 1 357 ? -30.875 -5.898 8.117 1 89.38 357 SER B CA 1
ATOM 6863 C C . SER B 1 357 ? -32.062 -5 8.43 1 89.38 357 SER B C 1
ATOM 6865 O O . SER B 1 357 ? -32.062 -3.82 8.07 1 89.38 357 SER B O 1
ATOM 6867 N N . ILE B 1 358 ? -33 -5.523 9.117 1 92.38 358 ILE B N 1
ATOM 6868 C CA . ILE B 1 358 ? -34.156 -4.734 9.484 1 92.38 358 ILE B CA 1
ATOM 6869 C C . ILE B 1 358 ? -33.781 -3.686 10.523 1 92.38 358 ILE B C 1
ATOM 6871 O O . ILE B 1 358 ? -34.219 -2.537 10.453 1 92.38 358 ILE B O 1
ATOM 6875 N N . LEU B 1 359 ? -32.938 -4.059 11.406 1 95.06 359 LEU B N 1
ATOM 6876 C CA . LEU B 1 359 ? -32.469 -3.121 12.414 1 95.06 359 LEU B CA 1
ATOM 6877 C C . LEU B 1 359 ? -31.656 -2 11.773 1 95.06 359 LEU B C 1
ATOM 6879 O O . LEU B 1 359 ? -31.812 -0.831 12.133 1 95.06 359 LEU B O 1
ATOM 6883 N N . ILE B 1 360 ? -30.812 -2.314 10.875 1 95.38 360 ILE B N 1
ATOM 6884 C CA . ILE B 1 360 ? -30 -1.335 10.172 1 95.38 360 ILE B CA 1
ATOM 6885 C C . ILE B 1 360 ? -30.891 -0.387 9.383 1 95.38 360 ILE B C 1
ATOM 6887 O O . ILE B 1 360 ? -30.703 0.831 9.414 1 95.38 360 ILE B O 1
ATOM 6891 N N . LEU B 1 361 ? -31.859 -0.944 8.727 1 95.31 361 LEU B N 1
ATOM 6892 C CA . LEU B 1 361 ? -32.781 -0.117 7.969 1 95.31 361 LEU B CA 1
ATOM 6893 C C . LEU B 1 361 ? -33.531 0.833 8.891 1 95.31 361 LEU B C 1
ATOM 6895 O O . LEU B 1 361 ? -33.781 1.991 8.531 1 95.31 361 LEU B O 1
ATOM 6899 N N . GLY B 1 362 ? -33.875 0.292 9.961 1 96 362 GLY B N 1
ATOM 6900 C CA . GLY B 1 362 ? -34.562 1.145 10.93 1 96 362 GLY B CA 1
ATOM 6901 C C . GLY B 1 362 ? -33.719 2.334 11.359 1 96 362 GLY B C 1
ATOM 6902 O O . GLY B 1 362 ? -34.188 3.467 11.391 1 96 362 GLY B O 1
ATOM 6903 N N . ILE B 1 363 ? -32.5 2.162 11.641 1 96.38 363 ILE B N 1
ATOM 6904 C CA . ILE B 1 363 ? -31.594 3.23 12.07 1 96.38 363 ILE B CA 1
ATOM 6905 C C . ILE B 1 363 ? -31.344 4.199 10.922 1 96.38 363 ILE B C 1
ATOM 6907 O O . ILE B 1 363 ? -31.266 5.41 11.125 1 96.38 363 ILE B O 1
ATOM 6911 N N . ILE B 1 364 ? -31.266 3.75 9.727 1 95.56 364 ILE B N 1
ATOM 6912 C CA . ILE B 1 364 ? -31.047 4.602 8.562 1 95.56 364 ILE B CA 1
ATOM 6913 C C . ILE B 1 364 ? -32.25 5.504 8.352 1 95.56 364 ILE B C 1
ATOM 6915 O O . ILE B 1 364 ? -32.094 6.684 8.016 1 95.56 364 ILE B O 1
ATOM 6919 N N . VAL B 1 365 ? -33.438 4.98 8.625 1 96.31 365 VAL B N 1
ATOM 6920 C CA . VAL B 1 365 ? -34.656 5.781 8.484 1 96.31 365 VAL B CA 1
ATOM 6921 C C . VAL B 1 365 ? -34.656 6.891 9.531 1 96.31 365 VAL B C 1
ATOM 6923 O O . VAL B 1 365 ? -34.969 8.039 9.227 1 96.31 365 VAL B O 1
ATOM 6926 N N . ILE B 1 366 ? -34.25 6.547 10.68 1 96.75 366 ILE B N 1
ATOM 6927 C CA . ILE B 1 366 ? -34.156 7.543 11.742 1 96.75 366 ILE B CA 1
ATOM 6928 C C . ILE B 1 366 ? -33.125 8.609 11.359 1 96.75 366 ILE B C 1
ATOM 6930 O O . ILE B 1 366 ? -33.375 9.805 11.539 1 96.75 366 ILE B O 1
ATOM 6934 N N . TYR B 1 367 ? -32.062 8.258 10.82 1 95.56 367 TYR B N 1
ATOM 6935 C CA . TYR B 1 367 ? -31 9.172 10.398 1 95.56 367 TYR B CA 1
ATOM 6936 C C . TYR B 1 367 ? -31.5 10.109 9.297 1 95.56 367 TYR B C 1
ATOM 6938 O O . TYR B 1 367 ? -31.266 11.312 9.352 1 95.56 367 TYR B O 1
ATOM 6946 N N . ILE B 1 368 ? -32.188 9.547 8.344 1 93.5 368 ILE B N 1
ATOM 6947 C CA . ILE B 1 368 ? -32.688 10.344 7.223 1 93.5 368 ILE B CA 1
ATOM 6948 C C . ILE B 1 368 ? -33.688 11.367 7.719 1 93.5 368 ILE B C 1
ATOM 6950 O O . ILE B 1 368 ? -33.656 12.531 7.312 1 93.5 368 ILE B O 1
ATOM 6954 N N . PHE B 1 369 ? -34.562 10.992 8.617 1 95.88 369 PHE B N 1
ATOM 6955 C CA . PHE B 1 369 ? -35.562 11.906 9.172 1 95.88 369 PHE B CA 1
ATOM 6956 C C . PHE B 1 369 ? -34.875 13.016 9.969 1 95.88 369 PHE B C 1
ATOM 6958 O O . PHE B 1 369 ? -35.219 14.188 9.836 1 95.88 369 PHE B O 1
ATOM 6965 N N . TRP B 1 370 ? -33.938 12.609 10.719 1 93.94 370 TRP B N 1
ATOM 6966 C CA . TRP B 1 370 ? -33.219 13.594 11.508 1 93.94 370 TRP B CA 1
ATOM 6967 C C . TRP B 1 370 ? -32.438 14.562 10.602 1 93.94 370 TRP B C 1
ATOM 6969 O O . TRP B 1 370 ? -32.469 15.773 10.836 1 93.94 370 TRP B O 1
ATOM 6979 N N . LEU B 1 371 ? -31.875 14.094 9.586 1 91.56 371 LEU B N 1
ATOM 6980 C CA . LEU B 1 371 ? -31.125 14.914 8.648 1 91.56 371 LEU B CA 1
ATOM 6981 C C . LEU B 1 371 ? -32.031 15.867 7.895 1 91.56 371 LEU B C 1
ATOM 6983 O O . LEU B 1 371 ? -31.75 17.062 7.785 1 91.56 371 LEU B O 1
ATOM 6987 N N . VAL B 1 372 ? -33.125 15.344 7.395 1 91.81 372 VAL B N 1
ATOM 6988 C CA . VAL B 1 372 ? -34.062 16.172 6.637 1 91.81 372 VAL B CA 1
ATOM 6989 C C . VAL B 1 372 ? -34.656 17.25 7.539 1 91.81 372 VAL B C 1
ATOM 6991 O O . VAL B 1 372 ? -34.75 18.406 7.145 1 91.81 372 VAL B O 1
ATOM 6994 N N . PHE B 1 373 ? -34.969 16.875 8.711 1 91.12 373 PHE B N 1
ATOM 6995 C CA . PHE B 1 373 ? -35.5 17.828 9.672 1 91.12 373 PHE B CA 1
ATOM 6996 C C . PHE B 1 373 ? -34.438 18.891 10 1 91.12 373 PHE B C 1
ATOM 6998 O O . PHE B 1 373 ? -34.75 20.078 10.109 1 91.12 373 PHE B O 1
ATOM 7005 N N . GLY B 1 374 ? -33.281 18.453 10.164 1 86.62 374 GLY B N 1
ATOM 7006 C CA . GLY B 1 374 ? -32.188 19.391 10.43 1 86.62 374 GLY B CA 1
ATOM 7007 C C . GLY B 1 374 ? -31.938 20.359 9.289 1 86.62 374 GLY B C 1
ATOM 7008 O O . GLY B 1 374 ? -31.703 21.547 9.508 1 86.62 374 GLY B O 1
ATOM 7009 N N . ILE B 1 375 ? -32.031 19.906 8.086 1 86.56 375 ILE B N 1
ATOM 7010 C CA . ILE B 1 375 ? -31.828 20.734 6.906 1 86.56 375 ILE B CA 1
ATOM 7011 C C . ILE B 1 375 ? -32.938 21.766 6.785 1 86.56 375 ILE B C 1
ATOM 7013 O O . ILE B 1 375 ? -32.688 22.953 6.574 1 86.56 375 ILE B O 1
ATOM 7017 N N . ILE B 1 376 ? -34.188 21.359 6.992 1 87.62 376 ILE B N 1
ATOM 7018 C CA . ILE B 1 376 ? -35.344 22.25 6.867 1 87.62 376 ILE B CA 1
ATOM 7019 C C . ILE B 1 376 ? -35.25 23.328 7.945 1 87.62 376 ILE B C 1
ATOM 7021 O O . ILE B 1 376 ? -35.469 24.516 7.66 1 87.62 376 ILE B O 1
ATOM 7025 N N . ARG B 1 377 ? -34.969 22.969 9.086 1 84.69 377 ARG B N 1
ATOM 7026 C CA . ARG B 1 377 ? -34.906 23.922 10.188 1 84.69 377 ARG B CA 1
ATOM 7027 C C . ARG B 1 377 ? -33.75 24.922 9.977 1 84.69 377 ARG B C 1
ATOM 7029 O O . ARG B 1 377 ? -33.906 26.109 10.266 1 84.69 377 ARG B O 1
ATOM 7036 N N . THR B 1 378 ? -32.688 24.438 9.5 1 82.69 378 THR B N 1
ATOM 7037 C CA . THR B 1 378 ? -31.531 25.312 9.266 1 82.69 378 THR B CA 1
ATOM 7038 C C . THR B 1 378 ? -31.828 26.312 8.164 1 82.69 378 THR B C 1
ATOM 7040 O O . THR B 1 378 ? -31.469 27.484 8.273 1 82.69 378 THR B O 1
ATOM 7043 N N . TYR B 1 379 ? -32.469 25.906 7.133 1 81.62 379 TYR B N 1
ATOM 7044 C CA . TYR B 1 379 ? -32.781 26.828 6.035 1 81.62 379 TYR B CA 1
ATOM 7045 C C . TYR B 1 379 ? -33.906 27.781 6.414 1 81.62 379 TYR B C 1
ATOM 7047 O O . TYR B 1 379 ? -33.938 28.938 5.953 1 81.62 379 TYR B O 1
ATOM 7055 N N . SER B 1 380 ? -34.719 27.406 7.332 1 81.94 380 SER B N 1
ATOM 7056 C CA . SER B 1 380 ? -35.781 28.281 7.777 1 81.94 380 SER B CA 1
ATOM 7057 C C . SER B 1 380 ? -35.281 29.359 8.711 1 81.94 380 SER B C 1
ATOM 7059 O O . SER B 1 380 ? -35.75 30.5 8.68 1 81.94 380 SER B O 1
ATOM 7061 N N . GLU B 1 381 ? -34.25 29.047 9.383 1 79.62 381 GLU B N 1
ATOM 7062 C CA . GLU B 1 381 ? -33.688 30 10.336 1 79.62 381 GLU B CA 1
ATOM 7063 C C . GLU B 1 381 ? -32.531 30.75 9.742 1 79.62 381 GLU B C 1
ATOM 7065 O O . GLU B 1 381 ? -31.922 31.609 10.398 1 79.62 381 GLU B O 1
ATOM 7070 N N . SER B 1 382 ? -32.125 30.531 8.492 1 75.12 382 SER B N 1
ATOM 7071 C CA . SER B 1 382 ? -30.938 31.078 7.863 1 75.12 382 SER B CA 1
ATOM 7072 C C . SER B 1 382 ? -31.031 32.594 7.766 1 75.12 382 SER B C 1
ATOM 7074 O O . SER B 1 382 ? -30 33.281 7.801 1 75.12 382 SER B O 1
ATOM 7076 N N . ARG B 1 383 ? -32.125 33.156 7.711 1 71.69 383 ARG B N 1
ATOM 7077 C CA . ARG B 1 383 ? -32.281 34.594 7.582 1 71.69 383 ARG B CA 1
ATOM 7078 C C . ARG B 1 383 ? -31.859 35.312 8.867 1 71.69 383 ARG B C 1
ATOM 7080 O O . ARG B 1 383 ? -31.438 36.469 8.828 1 71.69 383 ARG B O 1
ATOM 7087 N N . LYS B 1 384 ? -31.766 34.469 9.906 1 70.25 384 LYS B N 1
ATOM 7088 C CA . LYS B 1 384 ? -31.453 35.062 11.195 1 70.25 384 LYS B CA 1
ATOM 7089 C C . LYS B 1 384 ? -29.953 35 11.5 1 70.25 384 LYS B C 1
ATOM 7091 O O . LYS B 1 384 ? -29.469 35.656 12.406 1 70.25 384 LYS B O 1
ATOM 7096 N N . LEU B 1 385 ? -29.172 34.281 10.742 1 72.38 385 LEU B N 1
ATOM 7097 C CA . LEU B 1 385 ? -27.812 33.906 11.141 1 72.38 385 LEU B CA 1
ATOM 7098 C C . LEU B 1 385 ? -26.797 34.875 10.508 1 72.38 385 LEU B C 1
ATOM 7100 O O . LEU B 1 385 ? -25.625 34.875 10.898 1 72.38 385 LEU B O 1
ATOM 7104 N N . GLY B 1 386 ? -27.094 35.938 9.93 1 66.56 386 GLY B N 1
ATOM 7105 C CA . GLY B 1 386 ? -26.172 36.906 9.375 1 66.56 386 GLY B CA 1
ATOM 7106 C C . GLY B 1 386 ? -25.203 36.281 8.375 1 66.56 386 GLY B C 1
ATOM 7107 O O . GLY B 1 386 ? -25.609 35.531 7.492 1 66.56 386 GLY B O 1
ATOM 7108 N N . PRO B 1 387 ? -23.859 36.562 8.586 1 67.25 387 PRO B N 1
ATOM 7109 C CA . PRO B 1 387 ? -22.844 36.094 7.633 1 67.25 387 PRO B CA 1
ATOM 7110 C C . PRO B 1 387 ? -22.656 34.594 7.66 1 67.25 387 PRO B C 1
ATOM 7112 O O . PRO B 1 387 ? -22.219 34 6.676 1 67.25 387 PRO B O 1
ATOM 7115 N N . VAL B 1 388 ? -23 33.969 8.758 1 74.62 388 VAL B N 1
ATOM 7116 C CA . VAL B 1 388 ? -22.906 32.531 8.891 1 74.62 388 VAL B CA 1
ATOM 7117 C C . VAL B 1 388 ? -23.906 31.859 7.953 1 74.62 388 VAL B C 1
ATOM 7119 O O . VAL B 1 388 ? -23.719 30.703 7.574 1 74.62 388 VAL B O 1
ATOM 7122 N N . SER B 1 389 ? -24.812 32.656 7.453 1 76.69 389 SER B N 1
ATOM 7123 C CA . SER B 1 389 ? -25.828 32.125 6.547 1 76.69 389 SER B CA 1
ATOM 7124 C C . SER B 1 389 ? -25.234 31.766 5.191 1 76.69 389 SER B C 1
ATOM 7126 O O . SER B 1 389 ? -25.656 30.781 4.559 1 76.69 389 SER B O 1
ATOM 7128 N N . LEU B 1 390 ? -24.203 32.469 4.812 1 76.81 390 LEU B N 1
ATOM 7129 C CA . LEU B 1 390 ? -23.578 32.156 3.531 1 76.81 390 LEU B CA 1
ATOM 7130 C C . LEU B 1 390 ? -22.781 30.859 3.602 1 76.81 390 LEU B C 1
ATOM 7132 O O . LEU B 1 390 ? -22.75 30.094 2.639 1 76.81 390 LEU B O 1
ATOM 7136 N N . ARG B 1 391 ? -22.266 30.578 4.773 1 80.44 391 ARG B N 1
ATOM 7137 C CA . ARG B 1 391 ? -21.531 29.328 4.973 1 80.44 391 ARG B CA 1
ATOM 7138 C C . ARG B 1 391 ? -22.469 28.125 4.879 1 80.44 391 ARG B C 1
ATOM 7140 O O . ARG B 1 391 ? -22.125 27.109 4.273 1 80.44 391 ARG B O 1
ATOM 7147 N N . LEU B 1 392 ? -23.578 28.375 5.383 1 79.06 392 LEU B N 1
ATOM 7148 C CA . LEU B 1 392 ? -24.547 27.281 5.402 1 79.06 392 LEU B CA 1
ATOM 7149 C C . LEU B 1 392 ? -25.125 27.047 4.012 1 79.06 392 LEU B C 1
ATOM 7151 O O . LEU B 1 392 ? -25.328 25.891 3.607 1 79.06 392 LEU B O 1
ATOM 7155 N N . LYS B 1 393 ? -25.312 28.047 3.312 1 80.75 393 LYS B N 1
ATOM 7156 C CA . LYS B 1 393 ? -25.875 27.922 1.974 1 80.75 393 LYS B CA 1
ATOM 7157 C C . LYS B 1 393 ? -24.891 27.25 1.022 1 80.75 393 LYS B C 1
ATOM 7159 O O . LYS B 1 393 ? -25.281 26.375 0.242 1 80.75 393 LYS B O 1
ATOM 7164 N N . TYR B 1 394 ? -23.688 27.594 1.183 1 82.38 394 TYR B N 1
ATOM 7165 C CA . TYR B 1 394 ? -22.688 27.016 0.284 1 82.38 394 TYR B CA 1
ATOM 7166 C C . TYR B 1 394 ? -22.359 25.594 0.692 1 82.38 394 TYR B C 1
ATOM 7168 O O . TYR B 1 394 ? -22.266 24.703 -0.157 1 82.38 394 TYR B O 1
ATOM 7176 N N . TYR B 1 395 ? -22.125 25.391 1.977 1 85.06 395 TYR B N 1
ATOM 7177 C CA . TYR B 1 395 ? -21.891 24.016 2.438 1 85.06 395 TYR B CA 1
ATOM 7178 C C . TYR B 1 395 ? -23.094 23.125 2.152 1 85.06 395 TYR B C 1
ATOM 7180 O O . TYR B 1 395 ? -22.953 22.016 1.635 1 85.06 395 TYR B O 1
ATOM 7188 N N . GLY B 1 396 ? -24.281 23.578 2.543 1 82.75 396 GLY B N 1
ATOM 7189 C CA . GLY B 1 396 ? -25.5 22.797 2.336 1 82.75 396 GLY B CA 1
ATOM 7190 C C . GLY B 1 396 ? -25.797 22.547 0.871 1 82.75 396 GLY B C 1
ATOM 7191 O O . GLY B 1 396 ? -26.109 21.406 0.488 1 82.75 396 GLY B O 1
ATOM 7192 N N . GLY B 1 397 ? -25.641 23.578 0.09 1 83.38 397 GLY B N 1
ATOM 7193 C CA . GLY B 1 397 ? -25.859 23.391 -1.338 1 83.38 397 GLY B CA 1
ATOM 7194 C C . GLY B 1 397 ? -24.875 22.422 -1.968 1 83.38 397 GLY B C 1
ATOM 7195 O O . GLY B 1 397 ? -25.25 21.562 -2.76 1 83.38 397 GLY B O 1
ATOM 7196 N N . PHE B 1 398 ? -23.641 22.484 -1.571 1 88.06 398 PHE B N 1
ATOM 7197 C CA . PHE B 1 398 ? -22.609 21.609 -2.115 1 88.06 398 PHE B CA 1
ATOM 7198 C C . PHE B 1 398 ? -22.859 20.172 -1.673 1 88.06 398 PHE B C 1
ATOM 7200 O O . PHE B 1 398 ? -22.828 19.25 -2.494 1 88.06 398 PHE B O 1
ATOM 7207 N N . THR B 1 399 ? -23.109 19.938 -0.415 1 89.06 399 THR B N 1
ATOM 7208 C CA . THR B 1 399 ? -23.281 18.594 0.128 1 89.06 399 THR B CA 1
ATOM 7209 C C . THR B 1 399 ? -24.516 17.938 -0.451 1 89.06 399 THR B C 1
ATOM 7211 O O . THR B 1 399 ? -24.5 16.75 -0.813 1 89.06 399 THR B O 1
ATOM 7214 N N . ILE B 1 400 ? -25.578 18.672 -0.641 1 87.19 400 ILE B N 1
ATOM 7215 C CA . ILE B 1 400 ? -26.797 18.125 -1.194 1 87.19 400 ILE B CA 1
ATOM 7216 C C . ILE B 1 400 ? -26.594 17.766 -2.664 1 87.19 400 ILE B C 1
ATOM 7218 O O . ILE B 1 400 ? -27.031 16.703 -3.121 1 87.19 400 ILE B O 1
ATOM 7222 N N . CYS B 1 401 ? -25.922 18.609 -3.354 1 86 401 CYS B N 1
ATOM 7223 C CA . CYS B 1 401 ? -25.641 18.328 -4.758 1 86 401 CYS B CA 1
ATOM 7224 C C . CYS B 1 401 ? -24.766 17.094 -4.906 1 86 401 CYS B C 1
ATOM 7226 O O . CYS B 1 401 ? -25 16.266 -5.797 1 86 401 CYS B O 1
ATOM 7228 N N . VAL B 1 402 ? -23.844 16.953 -4.066 1 87.44 402 VAL B N 1
ATOM 7229 C CA . VAL B 1 402 ? -22.938 15.812 -4.129 1 87.44 402 VAL B CA 1
ATOM 7230 C C . VAL B 1 402 ? -23.688 14.531 -3.781 1 87.44 402 VAL B C 1
ATOM 7232 O O . VAL B 1 402 ? -23.484 13.492 -4.418 1 87.44 402 VAL B O 1
ATOM 7235 N N . ILE B 1 403 ? -24.562 14.57 -2.824 1 85.81 403 ILE B N 1
ATOM 7236 C CA . ILE B 1 403 ? -25.344 13.398 -2.438 1 85.81 403 ILE B CA 1
ATOM 7237 C C . ILE B 1 403 ? -26.281 12.992 -3.58 1 85.81 403 ILE B C 1
ATOM 7239 O O . ILE B 1 403 ? -26.391 11.812 -3.91 1 85.81 403 ILE B O 1
ATOM 7243 N N . ILE B 1 404 ? -26.859 13.922 -4.219 1 85.75 404 ILE B N 1
ATOM 7244 C CA . ILE B 1 404 ? -27.766 13.648 -5.328 1 85.75 404 ILE B CA 1
ATOM 7245 C C . ILE B 1 404 ? -26.984 13.062 -6.504 1 85.75 404 ILE B C 1
ATOM 7247 O O . ILE B 1 404 ? -27.422 12.094 -7.125 1 85.75 404 ILE B O 1
ATOM 7251 N N . LEU B 1 405 ? -25.875 13.625 -6.77 1 84.38 405 LEU B N 1
ATOM 7252 C CA . LEU B 1 405 ? -25.047 13.125 -7.863 1 84.38 405 LEU B CA 1
ATOM 7253 C C . LEU B 1 405 ? -24.594 11.695 -7.59 1 84.38 405 LEU B C 1
ATOM 7255 O O . LEU B 1 405 ? -24.562 10.867 -8.5 1 84.38 405 LEU B O 1
ATOM 7259 N N . TYR B 1 406 ? -24.297 11.398 -6.398 1 83.38 406 TYR B N 1
ATOM 7260 C CA . TYR B 1 406 ? -23.859 10.055 -6.043 1 83.38 406 TYR B CA 1
ATOM 7261 C C . TYR B 1 406 ? -25 9.055 -6.156 1 83.38 406 TYR B C 1
ATOM 7263 O O . TYR B 1 406 ? -24.812 7.941 -6.656 1 83.38 406 TYR B O 1
ATOM 7271 N N . LEU B 1 407 ? -26.156 9.453 -5.754 1 82.44 407 LEU B N 1
ATOM 7272 C CA . LEU B 1 407 ? -27.328 8.578 -5.859 1 82.44 407 LEU B CA 1
ATOM 7273 C C . LEU B 1 407 ? -27.688 8.336 -7.32 1 82.44 407 LEU B C 1
ATOM 7275 O O . LEU B 1 407 ? -28.047 7.215 -7.691 1 82.44 407 LEU B O 1
ATOM 7279 N N . CYS B 1 408 ? -27.516 9.281 -8.109 1 80.88 408 CYS B N 1
ATOM 7280 C CA . CYS B 1 408 ? -27.781 9.133 -9.539 1 80.88 408 CYS B CA 1
ATOM 7281 C C . CYS B 1 408 ? -26.781 8.172 -10.18 1 80.88 408 CYS B C 1
ATOM 7283 O O . CYS B 1 408 ? -27.156 7.363 -11.031 1 80.88 408 CYS B O 1
ATOM 7285 N N . LEU B 1 409 ? -25.625 8.266 -9.734 1 78.25 409 LEU B N 1
ATOM 7286 C CA . LEU B 1 409 ? -24.594 7.371 -10.266 1 78.25 409 LEU B CA 1
ATOM 7287 C C . LEU B 1 409 ? -24.859 5.934 -9.836 1 78.25 409 LEU B C 1
ATOM 7289 O O . LEU B 1 409 ? -24.688 5 -10.625 1 78.25 409 LEU B O 1
ATOM 7293 N N . LEU B 1 410 ? -25.312 5.711 -8.641 1 76.12 410 LEU B N 1
ATOM 7294 C CA . LEU B 1 410 ? -25.609 4.371 -8.148 1 76.12 410 LEU B CA 1
ATOM 7295 C C . LEU B 1 410 ? -26.812 3.781 -8.891 1 76.12 410 LEU B C 1
ATOM 7297 O O . LEU B 1 410 ? -26.812 2.6 -9.234 1 76.12 410 LEU B O 1
ATOM 7301 N N . ILE B 1 411 ? -27.766 4.578 -9.195 1 77.94 411 ILE B N 1
ATOM 7302 C CA . ILE B 1 411 ? -28.953 4.133 -9.914 1 77.94 411 ILE B CA 1
ATOM 7303 C C . ILE B 1 411 ? -28.594 3.826 -11.367 1 77.94 411 ILE B C 1
ATOM 7305 O O . ILE B 1 411 ? -29.031 2.814 -11.914 1 77.94 411 ILE B O 1
ATOM 7309 N N . ALA B 1 412 ? -27.797 4.664 -11.891 1 73.75 412 ALA B N 1
ATOM 7310 C CA . ALA B 1 412 ? -27.359 4.434 -13.266 1 73.75 412 ALA B CA 1
ATOM 7311 C C . ALA B 1 412 ? -26.547 3.141 -13.367 1 73.75 412 ALA B C 1
ATOM 7313 O O . ALA B 1 412 ? -26.703 2.383 -14.328 1 73.75 412 ALA B O 1
ATOM 7314 N N . ALA B 1 413 ? -25.75 2.859 -12.406 1 72 413 ALA B N 1
ATOM 7315 C CA . ALA B 1 413 ? -24.953 1.636 -12.406 1 72 413 ALA B CA 1
ATOM 7316 C C . ALA B 1 413 ? -25.844 0.401 -12.289 1 72 413 ALA B C 1
ATOM 7318 O O . ALA B 1 413 ? -25.578 -0.625 -12.922 1 72 413 ALA B O 1
ATOM 7319 N N . ASN B 1 414 ? -26.891 0.482 -11.586 1 67.62 414 ASN B N 1
ATOM 7320 C CA . ASN B 1 414 ? -27.812 -0.645 -11.422 1 67.62 414 ASN B CA 1
ATOM 7321 C C . ASN B 1 414 ? -28.672 -0.863 -12.664 1 67.62 414 ASN B C 1
ATOM 7323 O O . ASN B 1 414 ? -28.953 -2.004 -13.039 1 67.62 414 ASN B O 1
ATOM 7327 N N . PHE B 1 415 ? -29.031 0.18 -13.258 1 66.44 415 PHE B N 1
ATOM 7328 C CA . PHE B 1 415 ? -29.906 0.072 -14.43 1 66.44 415 PHE B CA 1
ATOM 7329 C C . PHE B 1 415 ? -29.109 -0.385 -15.648 1 66.44 415 PHE B C 1
ATOM 7331 O O . PHE B 1 415 ? -29.641 -1.095 -16.5 1 66.44 415 PHE B O 1
ATOM 7338 N N . MET B 1 416 ? -27.938 0.114 -15.727 1 58.75 416 MET B N 1
ATOM 7339 C CA . MET B 1 416 ? -27.141 -0.259 -16.875 1 58.75 416 MET B CA 1
ATOM 7340 C C . MET B 1 416 ? -26.516 -1.641 -16.688 1 58.75 416 MET B C 1
ATOM 7342 O O . MET B 1 416 ? -25.844 -2.152 -17.594 1 58.75 416 MET B O 1
ATOM 7346 N N . GLY B 1 417 ? -26.906 -2.365 -15.703 1 56.38 417 GLY B N 1
ATOM 7347 C CA . GLY B 1 417 ? -26.391 -3.707 -15.453 1 56.38 417 GLY B CA 1
ATOM 7348 C C . GLY B 1 417 ? -24.969 -3.721 -14.961 1 56.38 417 GLY B C 1
ATOM 7349 O O . GLY B 1 417 ? -24.266 -4.727 -15.094 1 56.38 417 GLY B O 1
ATOM 7350 N N . TYR B 1 418 ? -24.453 -2.537 -14.773 1 49.25 418 TYR B N 1
ATOM 7351 C CA . TYR B 1 418 ? -23.047 -2.424 -14.375 1 49.25 418 TYR B CA 1
ATOM 7352 C C . TYR B 1 418 ? -22.891 -2.658 -12.875 1 49.25 418 TYR B C 1
ATOM 7354 O O . TYR B 1 418 ? -22 -2.088 -12.242 1 49.25 418 TYR B O 1
ATOM 7362 N N . HIS B 1 419 ? -23.891 -3.412 -12.281 1 50.31 419 HIS B N 1
ATOM 7363 C CA . HIS B 1 419 ? -23.875 -3.631 -10.844 1 50.31 419 HIS B CA 1
ATOM 7364 C C . HIS B 1 419 ? -22.547 -4.23 -10.391 1 50.31 419 HIS B C 1
ATOM 7366 O O . HIS B 1 419 ? -22.125 -4.023 -9.25 1 50.31 419 HIS B O 1
ATOM 7372 N N . ASN B 1 420 ? -22 -5.082 -11.188 1 52.69 420 ASN B N 1
ATOM 7373 C CA . ASN B 1 420 ? -20.781 -5.781 -10.781 1 52.69 420 ASN B CA 1
ATOM 7374 C C . ASN B 1 420 ? -19.531 -5.082 -11.289 1 52.69 420 ASN B C 1
ATOM 7376 O O . ASN B 1 420 ? -18.469 -5.703 -11.422 1 52.69 420 ASN B O 1
ATOM 7380 N N . ASN B 1 421 ? -19.75 -3.744 -11.734 1 55.5 421 ASN B N 1
ATOM 7381 C CA . ASN B 1 421 ? -18.625 -3.152 -12.445 1 55.5 421 ASN B CA 1
ATOM 7382 C C . ASN B 1 421 ? -17.641 -2.482 -11.492 1 55.5 421 ASN B C 1
ATOM 7384 O O . ASN B 1 421 ? -18.031 -1.961 -10.445 1 55.5 421 ASN B O 1
ATOM 7388 N N . ALA B 1 422 ? -16.422 -2.908 -11.633 1 60.84 422 ALA B N 1
ATOM 7389 C CA . ALA B 1 422 ? -15.242 -2.299 -11.016 1 60.84 422 ALA B CA 1
ATOM 7390 C C . ALA B 1 422 ? -15.359 -0.777 -10.992 1 60.84 422 ALA B C 1
ATOM 7392 O O . ALA B 1 422 ? -14.758 -0.112 -10.148 1 60.84 422 ALA B O 1
ATOM 7393 N N . SER B 1 423 ? -16.219 -0.291 -11.844 1 65.56 423 SER B N 1
ATOM 7394 C CA . SER B 1 423 ? -16.312 1.157 -12 1 65.56 423 SER B CA 1
ATOM 7395 C C . SER B 1 423 ? -16.984 1.807 -10.797 1 65.56 423 SER B C 1
ATOM 7397 O O . SER B 1 423 ? -16.641 2.934 -10.422 1 65.56 423 SER B O 1
ATOM 7399 N N . ILE B 1 424 ? -17.75 0.946 -10.078 1 73.69 424 ILE B N 1
ATOM 7400 C CA . ILE B 1 424 ? -18.469 1.542 -8.961 1 73.69 424 ILE B CA 1
ATOM 7401 C C . ILE B 1 424 ? -17.531 1.72 -7.773 1 73.69 424 ILE B C 1
ATOM 7403 O O . ILE B 1 424 ? -17.641 2.693 -7.023 1 73.69 424 ILE B O 1
ATOM 7407 N N . THR B 1 425 ? -16.594 0.854 -7.734 1 75.44 425 THR B N 1
ATOM 7408 C CA . THR B 1 425 ? -15.695 0.935 -6.594 1 75.44 425 THR B CA 1
ATOM 7409 C C . THR B 1 425 ? -14.781 2.148 -6.715 1 75.44 425 THR B C 1
ATOM 7411 O O . THR B 1 425 ? -14.656 2.936 -5.773 1 75.44 425 THR B O 1
ATOM 7414 N N . LEU B 1 426 ? -14.242 2.318 -7.883 1 78.31 426 LEU B N 1
ATOM 7415 C CA . LEU B 1 426 ? -13.352 3.459 -8.062 1 78.31 426 LEU B CA 1
ATOM 7416 C C . LEU B 1 426 ? -14.133 4.77 -8.023 1 78.31 426 LEU B C 1
ATOM 7418 O O . LEU B 1 426 ? -13.648 5.77 -7.484 1 78.31 426 LEU B O 1
ATOM 7422 N N . THR B 1 427 ? -15.266 4.688 -8.57 1 80.94 427 THR B N 1
ATOM 7423 C CA . THR B 1 427 ? -16.078 5.902 -8.562 1 80.94 427 THR B CA 1
ATOM 7424 C C . THR B 1 427 ? -16.438 6.301 -7.141 1 80.94 427 THR B C 1
ATOM 7426 O O . THR B 1 427 ? -16.375 7.48 -6.785 1 80.94 427 THR B O 1
ATOM 7429 N N . THR B 1 428 ? -16.734 5.348 -6.367 1 83.31 428 THR B N 1
ATOM 7430 C CA . THR B 1 428 ? -17.078 5.645 -4.98 1 83.31 428 THR B CA 1
ATOM 7431 C C . THR B 1 428 ? -15.859 6.168 -4.223 1 83.31 428 THR B C 1
ATOM 7433 O O . THR B 1 428 ? -15.969 7.125 -3.451 1 83.31 428 THR B O 1
ATOM 7436 N N . LEU B 1 429 ? -14.734 5.605 -4.453 1 86.75 429 LEU B N 1
ATOM 7437 C CA . LEU B 1 429 ? -13.508 6.07 -3.812 1 86.75 429 LEU B CA 1
ATOM 7438 C C . LEU B 1 429 ? -13.203 7.508 -4.211 1 86.75 429 LEU B C 1
ATOM 7440 O O . LEU B 1 429 ? -12.875 8.336 -3.359 1 86.75 429 LEU B O 1
ATOM 7444 N N . ALA B 1 430 ? -13.344 7.746 -5.449 1 87.62 430 ALA B N 1
ATOM 7445 C CA . ALA B 1 430 ? -13.047 9.086 -5.945 1 87.62 430 ALA B CA 1
ATOM 7446 C C . ALA B 1 430 ? -14.047 10.109 -5.406 1 87.62 430 ALA B C 1
ATOM 7448 O O . ALA B 1 430 ? -13.664 11.211 -5 1 87.62 430 ALA B O 1
ATOM 7449 N N . TYR B 1 431 ? -15.234 9.711 -5.379 1 88.69 431 TYR B N 1
ATOM 7450 C CA . TYR B 1 431 ? -16.281 10.602 -4.914 1 88.69 431 TYR B CA 1
ATOM 7451 C C . TYR B 1 431 ? -16.062 10.992 -3.457 1 88.69 431 TYR B C 1
ATOM 7453 O O . TYR B 1 431 ? -16.109 12.18 -3.109 1 88.69 431 TYR B O 1
ATOM 7461 N N . VAL B 1 432 ? -15.773 10.086 -2.658 1 90 432 VAL B N 1
ATOM 7462 C CA . VAL B 1 432 ? -15.625 10.336 -1.229 1 90 432 VAL B CA 1
ATOM 7463 C C . VAL B 1 432 ? -14.367 11.156 -0.979 1 90 432 VAL B C 1
ATOM 7465 O O . VAL B 1 432 ? -14.391 12.133 -0.222 1 90 432 VAL B O 1
ATOM 7468 N N . ASN B 1 433 ? -13.305 10.82 -1.612 1 93.94 433 ASN B N 1
ATOM 7469 C CA . ASN B 1 433 ? -12.062 11.555 -1.417 1 93.94 433 ASN B CA 1
ATOM 7470 C C . ASN B 1 433 ? -12.172 12.992 -1.921 1 93.94 433 ASN B C 1
ATOM 7472 O O . ASN B 1 433 ? -11.781 13.93 -1.228 1 93.94 433 ASN B O 1
ATOM 7476 N N . LEU B 1 434 ? -12.734 13.164 -3.062 1 93.06 434 LEU B N 1
ATOM 7477 C CA . LEU B 1 434 ? -12.828 14.5 -3.639 1 93.06 434 LEU B CA 1
ATOM 7478 C C . LEU B 1 434 ? -13.812 15.359 -2.848 1 93.06 434 LEU B C 1
ATOM 7480 O O . LEU B 1 434 ? -13.617 16.578 -2.727 1 93.06 434 LEU B O 1
ATOM 7484 N N . TYR B 1 435 ? -14.812 14.758 -2.355 1 93.69 435 TYR B N 1
ATOM 7485 C CA . TYR B 1 435 ? -15.75 15.484 -1.508 1 93.69 435 TYR B CA 1
ATOM 7486 C C . TYR B 1 435 ? -15.047 16.047 -0.275 1 93.69 435 TYR B C 1
ATOM 7488 O O . TYR B 1 435 ? -15.164 17.234 0.025 1 93.69 435 TYR B O 1
ATOM 7496 N N . VAL B 1 436 ? -14.281 15.234 0.384 1 94 436 VAL B N 1
ATOM 7497 C CA . VAL B 1 436 ? -13.602 15.656 1.604 1 94 436 VAL B CA 1
ATOM 7498 C C . VAL B 1 436 ? -12.508 16.672 1.261 1 94 436 VAL B C 1
ATOM 7500 O O . VAL B 1 436 ? -12.328 17.656 1.972 1 94 436 VAL B O 1
ATOM 7503 N N . MET B 1 437 ? -11.906 16.453 0.183 1 92.69 437 MET B N 1
ATOM 7504 C CA . MET B 1 437 ? -10.852 17.375 -0.229 1 92.69 437 MET B CA 1
ATOM 7505 C C . MET B 1 437 ? -11.438 18.75 -0.578 1 92.69 437 MET B C 1
ATOM 7507 O O . MET B 1 437 ? -10.844 19.781 -0.266 1 92.69 437 MET B O 1
ATOM 7511 N N . THR B 1 438 ? -12.539 18.75 -1.207 1 91.94 438 THR B N 1
ATOM 7512 C CA . THR B 1 438 ? -13.188 20.016 -1.543 1 91.94 438 THR B CA 1
ATOM 7513 C C . THR B 1 438 ? -13.633 20.75 -0.28 1 91.94 438 THR B C 1
ATOM 7515 O O . THR B 1 438 ? -13.492 21.969 -0.175 1 91.94 438 THR B O 1
ATOM 7518 N N . LEU B 1 439 ? -14.156 20 0.649 1 91.38 439 LEU B N 1
ATOM 7519 C CA . LEU B 1 439 ? -14.539 20.625 1.917 1 91.38 439 LEU B CA 1
ATOM 7520 C C . LEU B 1 439 ? -13.328 21.219 2.619 1 91.38 439 LEU B C 1
ATOM 7522 O O . LEU B 1 439 ? -13.422 22.281 3.234 1 91.38 439 LEU B O 1
ATOM 7526 N N . THR B 1 440 ? -12.242 20.531 2.529 1 91.5 440 THR B N 1
ATOM 7527 C CA . THR B 1 440 ? -11.008 21.016 3.148 1 91.5 440 THR B CA 1
ATOM 7528 C C . THR B 1 440 ? -10.562 22.328 2.521 1 91.5 440 THR B C 1
ATOM 7530 O O . THR B 1 440 ? -10.117 23.234 3.227 1 91.5 440 THR B O 1
ATOM 7533 N N . ILE B 1 441 ? -10.781 22.484 1.265 1 87.88 441 ILE B N 1
ATOM 7534 C CA . ILE B 1 441 ? -10.391 23.703 0.57 1 87.88 441 ILE B CA 1
ATOM 7535 C C . ILE B 1 441 ? -11.367 24.828 0.929 1 87.88 441 ILE B C 1
ATOM 7537 O O . ILE B 1 441 ? -10.953 25.984 1.104 1 87.88 441 ILE B O 1
ATOM 7541 N N . LEU B 1 442 ? -12.578 24.5 1.096 1 87.62 442 LEU B N 1
ATOM 7542 C CA . LEU B 1 442 ? -13.602 25.5 1.403 1 87.62 442 LEU B CA 1
ATOM 7543 C C . LEU B 1 442 ? -13.406 26.062 2.807 1 87.62 442 LEU B C 1
ATOM 7545 O O . LEU B 1 442 ? -13.727 27.219 3.064 1 87.62 442 LEU B O 1
ATOM 7549 N N . TYR B 1 443 ? -12.797 25.328 3.654 1 87.81 443 TYR B N 1
ATOM 7550 C CA . TYR B 1 443 ? -12.68 25.781 5.035 1 87.81 443 TYR B CA 1
ATOM 7551 C C . TYR B 1 443 ? -11.273 26.297 5.32 1 87.81 443 TYR B C 1
ATOM 7553 O O . TYR B 1 443 ? -10.883 26.453 6.484 1 87.81 443 TYR B O 1
ATOM 7561 N N . LEU B 1 444 ? -10.547 26.688 4.32 1 85.56 444 LEU B N 1
ATOM 7562 C CA . LEU B 1 444 ? -9.25 27.328 4.488 1 85.56 444 LEU B CA 1
ATOM 7563 C C . LEU B 1 444 ? -9.422 28.766 4.977 1 85.56 444 LEU B C 1
ATOM 7565 O O . LEU B 1 444 ? -10.367 29.453 4.582 1 85.56 444 LEU B O 1
ATOM 7569 N N . PRO B 1 445 ? -8.562 29.188 5.891 1 82.5 445 PRO B N 1
ATOM 7570 C CA . PRO B 1 445 ? -8.648 30.562 6.352 1 82.5 445 PRO B CA 1
ATOM 7571 C C . PRO B 1 445 ? -8.133 31.562 5.316 1 82.5 445 PRO B C 1
ATOM 7573 O O . PRO B 1 445 ? -7.207 31.266 4.562 1 82.5 445 PRO B O 1
ATOM 7576 N N . VAL B 1 446 ? -8.836 32.719 5.062 1 73.75 446 VAL B N 1
ATOM 7577 C CA . VAL B 1 446 ? -8.422 33.75 4.133 1 73.75 446 VAL B CA 1
ATOM 7578 C C . VAL B 1 446 ? -7.855 34.938 4.906 1 73.75 446 VAL B C 1
ATOM 7580 O O . VAL B 1 446 ? -8.398 35.344 5.941 1 73.75 446 VAL B O 1
ATOM 7583 N N . GLU B 1 447 ? -6.527 35.344 4.797 1 60.59 447 GLU B N 1
ATOM 7584 C CA . GLU B 1 447 ? -5.879 36.5 5.422 1 60.59 447 GLU B CA 1
ATOM 7585 C C . GLU B 1 447 ? -6.691 37.781 5.203 1 60.59 447 GLU B C 1
ATOM 7587 O O . GLU B 1 447 ? -7.246 37.969 4.125 1 60.59 447 GLU B O 1
ATOM 7592 N N . MET B 1 448 ? -7.156 38.438 6.23 1 47.22 448 MET B N 1
ATOM 7593 C CA . MET B 1 448 ? -7.656 39.812 6.133 1 47.22 448 MET B CA 1
ATOM 7594 C C . MET B 1 448 ? -6.652 40.688 5.418 1 47.22 448 MET B C 1
ATOM 7596 O O . MET B 1 448 ? -5.48 40.75 5.797 1 47.22 448 MET B O 1
ATOM 7600 N N . ASN B 1 449 ? -6.652 40.812 4.18 1 40.84 449 ASN B N 1
ATOM 7601 C CA . ASN B 1 449 ? -5.871 41.938 3.652 1 40.84 449 ASN B CA 1
ATOM 7602 C C . ASN B 1 449 ? -5.801 43.094 4.645 1 40.84 449 ASN B C 1
ATOM 7604 O O . ASN B 1 449 ? -6.828 43.656 5 1 40.84 449 ASN B O 1
ATOM 7608 N N . ASN B 1 450 ? -4.984 43.219 5.543 1 38.12 450 ASN B N 1
ATOM 7609 C CA . ASN B 1 450 ? -4.707 44.531 6.098 1 38.12 450 ASN B CA 1
ATOM 7610 C C . ASN B 1 450 ? -4.539 45.562 5 1 38.12 450 ASN B C 1
ATOM 7612 O O . ASN B 1 450 ? -3.49 45.656 4.355 1 38.12 450 ASN B O 1
ATOM 7616 N N . VAL B 1 451 ? -5.441 46.031 4.152 1 34 451 VAL B N 1
ATOM 7617 C CA . VAL B 1 451 ? -5.254 47.344 3.547 1 34 451 VAL B CA 1
ATOM 7618 C C . VAL B 1 451 ? -4.742 48.344 4.598 1 34 451 VAL B C 1
ATOM 7620 O O . VAL B 1 451 ? -5.316 48.438 5.68 1 34 451 VAL B O 1
ATOM 7623 N N . PRO B 1 452 ? -3.502 48.781 4.543 1 35.5 452 PRO B N 1
ATOM 7624 C CA . PRO B 1 452 ? -3.127 49.875 5.441 1 35.5 452 PRO B CA 1
ATOM 7625 C C . PRO B 1 452 ? -4.266 50.875 5.676 1 35.5 452 PRO B C 1
ATOM 7627 O O . PRO B 1 452 ? -4.32 51.5 6.727 1 35.5 452 PRO B O 1
ATOM 7630 N N . GLY B 1 453 ? -4.852 51.531 4.57 1 33.56 453 GLY B N 1
ATOM 7631 C CA . GLY B 1 453 ? -5.555 52.781 4.699 1 33.56 453 GLY B CA 1
ATOM 7632 C C . GLY B 1 453 ? -6.82 52.688 5.531 1 33.56 453 GLY B C 1
ATOM 7633 O O . GLY B 1 453 ? -7.109 53.562 6.34 1 33.56 453 GLY B O 1
ATOM 7634 N N . ASN B 1 454 ? -7.906 52.125 5.039 1 29.98 454 ASN B N 1
ATOM 7635 C CA . ASN B 1 454 ? -9.141 52.562 5.68 1 29.98 454 ASN B CA 1
ATOM 7636 C C . ASN B 1 454 ? -9.359 51.844 7.008 1 29.98 454 ASN B C 1
ATOM 7638 O O . ASN B 1 454 ? -9.781 50.688 7.027 1 29.98 454 ASN B O 1
ATOM 7642 N N . ARG B 1 455 ? -8.586 52.125 8.102 1 32.44 455 ARG B N 1
ATOM 7643 C CA . ARG B 1 455 ? -9.062 52.156 9.477 1 32.44 455 ARG B CA 1
ATOM 7644 C C . ARG B 1 455 ? -10.516 52.625 9.539 1 32.44 455 ARG B C 1
ATOM 7646 O O . ARG B 1 455 ? -10.797 53.781 9.891 1 32.44 455 ARG B O 1
ATOM 7653 N N . VAL B 1 456 ? -11.289 52.531 8.523 1 29.16 456 VAL B N 1
ATOM 7654 C CA . VAL B 1 456 ? -12.641 52.844 8.984 1 29.16 456 VAL B CA 1
ATOM 7655 C C . VAL B 1 456 ? -12.984 51.969 10.188 1 29.16 456 VAL B C 1
ATOM 7657 O O . VAL B 1 456 ? -12.758 50.75 10.156 1 29.16 456 VAL B O 1
ATOM 7660 N N . ASN B 1 457 ? -13.109 52.688 11.375 1 28.34 457 ASN B N 1
ATOM 7661 C CA . ASN B 1 457 ? -13.914 52.469 12.57 1 28.34 457 ASN B CA 1
ATOM 7662 C C . ASN B 1 457 ? -15.211 51.719 12.242 1 28.34 457 ASN B C 1
ATOM 7664 O O . ASN B 1 457 ? -16.234 52.344 11.977 1 28.34 457 ASN B O 1
ATOM 7668 N N . LEU B 1 458 ? -15.219 50.906 11.43 1 24.62 458 LEU B N 1
ATOM 7669 C CA . LEU B 1 458 ? -16.531 50.25 11.461 1 24.62 458 LEU B CA 1
ATOM 7670 C C . LEU B 1 458 ? -16.844 49.75 12.867 1 24.62 458 LEU B C 1
ATOM 7672 O O . LEU B 1 458 ? -16.266 48.781 13.336 1 24.62 458 LEU B O 1
ATOM 7676 N N . GLN B 1 459 ? -17.094 50.781 13.812 1 25.89 459 GLN B N 1
ATOM 7677 C CA . GLN B 1 459 ? -18.094 50.656 14.867 1 25.89 459 GLN B CA 1
ATOM 7678 C C . GLN B 1 459 ? -19.281 49.781 14.422 1 25.89 459 GLN B C 1
ATOM 7680 O O . GLN B 1 459 ? -20.188 50.281 13.742 1 25.89 459 GLN B O 1
ATOM 7685 N N . ASN B 1 460 ? -19.016 48.875 13.664 1 24.09 460 ASN B N 1
ATOM 7686 C CA . ASN B 1 460 ? -20.281 48.156 13.641 1 24.09 460 ASN B CA 1
ATOM 7687 C C . ASN B 1 460 ? -20.922 48.094 15.023 1 24.09 460 ASN B C 1
ATOM 7689 O O . ASN B 1 460 ? -20.281 47.75 16.016 1 24.09 460 ASN B O 1
ATOM 7693 N N . ASN B 1 461 ? -21.844 49.094 15.234 1 23.91 461 ASN B N 1
ATOM 7694 C CA . ASN B 1 461 ? -22.969 49.062 16.156 1 23.91 461 ASN B CA 1
ATOM 7695 C C . ASN B 1 461 ? -23.469 47.625 16.406 1 23.91 461 ASN B C 1
ATOM 7697 O O . ASN B 1 461 ? -24.375 47.156 15.703 1 23.91 461 ASN B O 1
ATOM 7701 N N . VAL B 1 462 ? -22.625 46.812 16.297 1 25.33 462 VAL B N 1
ATOM 7702 C CA . VAL B 1 462 ? -23.266 45.656 16.906 1 25.33 462 VAL B CA 1
ATOM 7703 C C . VAL B 1 462 ? -23.875 46.031 18.25 1 25.33 462 VAL B C 1
ATOM 7705 O O . VAL B 1 462 ? -23.156 46.438 19.172 1 25.33 462 VAL B O 1
ATOM 7708 N N . ILE B 1 463 ? -25.062 46.656 18.047 1 24.48 463 ILE B N 1
ATOM 7709 C CA . ILE B 1 463 ? -26.031 46.719 19.125 1 24.48 463 ILE B CA 1
ATOM 7710 C C . ILE B 1 463 ? -25.922 45.469 20 1 24.48 463 ILE B C 1
ATOM 7712 O O . ILE B 1 463 ? -26.141 44.375 19.531 1 24.48 463 ILE B O 1
ATOM 7716 N N . HIS B 1 464 ? -24.828 45.5 20.672 1 25.28 464 HIS B N 1
ATOM 7717 C CA . HIS B 1 464 ? -24.953 44.656 21.859 1 25.28 464 HIS B CA 1
ATOM 7718 C C . HIS B 1 464 ? -26.391 44.656 22.391 1 25.28 464 HIS B C 1
ATOM 7720 O O . HIS B 1 464 ? -26.844 45.656 22.922 1 25.28 464 HIS B O 1
ATOM 7726 N N . LEU B 1 465 ? -27.25 44.062 21.484 1 25.27 465 LEU B N 1
ATOM 7727 C CA . LEU B 1 465 ? -28.641 43.906 21.938 1 25.27 465 LEU B CA 1
ATOM 7728 C C . LEU B 1 465 ? -28.688 43.625 23.438 1 25.27 465 LEU B C 1
ATOM 7730 O O . LEU B 1 465 ? -29.781 43.562 24.016 1 25.27 465 LEU B O 1
ATOM 7734 N N . ASP B 1 466 ? -27.625 43.094 23.969 1 25.8 466 ASP B N 1
ATOM 7735 C CA . ASP B 1 466 ? -27.938 42.938 25.391 1 25.8 466 ASP B CA 1
ATOM 7736 C C . ASP B 1 466 ? -27.953 44.312 26.078 1 25.8 466 ASP B C 1
ATOM 7738 O O . ASP B 1 466 ? -28.125 44.406 27.297 1 25.8 466 ASP B O 1
ATOM 7742 N N . GLU B 1 467 ? -27.047 45.156 25.625 1 25.81 467 GLU B N 1
ATOM 7743 C CA . GLU B 1 467 ? -27.141 46.312 26.516 1 25.81 467 GLU B CA 1
ATOM 7744 C C . GLU B 1 467 ? -28.516 46.969 26.406 1 25.81 467 GLU B C 1
ATOM 7746 O O . GLU B 1 467 ? -29.062 47.094 25.328 1 25.81 467 GLU B O 1
ATOM 7751 N N . GLU B 1 468 ? -29.141 47 27.531 1 26.61 468 GLU B N 1
ATOM 7752 C CA . GLU B 1 468 ? -30.312 47.812 27.828 1 26.61 468 GLU B CA 1
ATOM 7753 C C . GLU B 1 468 ? -30.219 49.188 27.156 1 26.61 468 GLU B C 1
ATOM 7755 O O . GLU B 1 468 ? -29.266 49.938 27.391 1 26.61 468 GLU B O 1
ATOM 7760 N N . ILE B 1 469 ? -30.359 49.156 25.797 1 30.48 469 ILE B N 1
ATOM 7761 C CA . ILE B 1 469 ? -30.672 50.5 25.297 1 30.48 469 ILE B CA 1
ATOM 7762 C C . ILE B 1 469 ? -31.391 51.312 26.375 1 30.48 469 ILE B C 1
ATOM 7764 O O . ILE B 1 469 ? -32.531 51 26.75 1 30.48 469 ILE B O 1
ATOM 7768 N N . LYS B 1 470 ? -30.562 51.594 27.375 1 27.61 470 LYS B N 1
ATOM 7769 C CA . LYS B 1 470 ? -31.125 52.656 28.188 1 27.61 470 LYS B CA 1
ATOM 7770 C C . LYS B 1 470 ? -31.719 53.75 27.297 1 27.61 470 LYS B C 1
ATOM 7772 O O . LYS B 1 470 ? -30.984 54.594 26.766 1 27.61 470 LYS B O 1
ATOM 7777 N N . SER B 1 471 ? -32.625 53.281 26.391 1 28.02 471 SER B N 1
ATOM 7778 C CA . SER B 1 471 ? -33.5 54.406 26 1 28.02 471 SER B CA 1
ATOM 7779 C C . SER B 1 471 ? -33.906 55.219 27.219 1 28.02 471 SER B C 1
ATOM 7781 O O . SER B 1 471 ? -34.344 54.656 28.219 1 28.02 471 SER B O 1
ATOM 7783 N N . GLY B 1 472 ? -33.156 56.094 27.641 1 26.75 472 GLY B N 1
ATOM 7784 C CA . GLY B 1 472 ? -33.719 57.062 28.547 1 26.75 472 GLY B CA 1
ATOM 7785 C C . GLY B 1 472 ? -35.25 57.188 28.406 1 26.75 472 GLY B C 1
ATOM 7786 O O . GLY B 1 472 ? -35.906 57.75 29.266 1 26.75 472 GLY B O 1
ATOM 7787 N N . ASP B 1 473 ? -35.781 57.156 27.391 1 26.77 473 ASP B N 1
ATOM 7788 C CA . ASP B 1 473 ? -37.219 57.344 27.609 1 26.77 473 ASP B CA 1
ATOM 7789 C C . ASP B 1 473 ? -37.906 56.062 28.062 1 26.77 473 ASP B C 1
ATOM 7791 O O . ASP B 1 473 ? -38.656 56.062 29.047 1 26.77 473 ASP B O 1
ATOM 7795 N N . ASP B 1 474 ? -38.688 55.094 27.578 1 28.56 474 ASP B N 1
ATOM 7796 C CA . ASP B 1 474 ? -39.625 54.312 28.344 1 28.56 474 ASP B CA 1
ATOM 7797 C C . ASP B 1 474 ? -38.969 53.125 29.016 1 28.56 474 ASP B C 1
ATOM 7799 O O . ASP B 1 474 ? -38.031 52.531 28.469 1 28.56 474 ASP B O 1
ATOM 7803 N N . ASP B 1 475 ? -38.938 52.875 30.438 1 29.84 475 ASP B N 1
ATOM 7804 C CA . ASP B 1 475 ? -38.625 51.938 31.5 1 29.84 475 ASP B CA 1
ATOM 7805 C C . ASP B 1 475 ? -39.094 50.531 31.156 1 29.84 475 ASP B C 1
ATOM 7807 O O . ASP B 1 475 ? -40.25 50.188 31.391 1 29.84 475 ASP B O 1
ATOM 7811 N N . LEU B 1 476 ? -38.938 49.844 30.062 1 28.05 476 LEU B N 1
ATOM 7812 C CA . LEU B 1 476 ? -39.594 48.562 30 1 28.05 476 LEU B CA 1
ATOM 7813 C C . LEU B 1 476 ? -38.938 47.562 30.953 1 28.05 476 LEU B C 1
ATOM 7815 O O . LEU B 1 476 ? -37.781 47.219 30.781 1 28.05 476 LEU B O 1
ATOM 7819 N N . ILE B 1 477 ? -39.375 47.594 32.312 1 28.64 477 ILE B N 1
ATOM 7820 C CA . ILE B 1 477 ? -39.094 46.688 33.406 1 28.64 477 ILE B CA 1
ATOM 7821 C C . ILE B 1 477 ? -39.562 45.281 33.031 1 28.64 477 ILE B C 1
ATOM 7823 O O . ILE B 1 477 ? -40.75 45.031 32.844 1 28.64 477 ILE B O 1
ATOM 7827 N N . VAL B 1 478 ? -38.875 44.531 32.312 1 29.8 478 VAL B N 1
ATOM 7828 C CA . VAL B 1 478 ? -39.344 43.188 32.125 1 29.8 478 VAL B CA 1
ATOM 7829 C C . VAL B 1 478 ? -39.281 42.406 33.438 1 29.8 478 VAL B C 1
ATOM 7831 O O . VAL B 1 478 ? -38.188 42.25 34 1 29.8 478 VAL B O 1
ATOM 7834 N N . VAL B 1 479 ? -40.375 42.531 34.281 1 29.81 479 VAL B N 1
ATOM 7835 C CA . VAL B 1 479 ? -40.688 41.844 35.531 1 29.81 479 VAL B CA 1
ATOM 7836 C C . VAL B 1 479 ? -40.875 40.344 35.25 1 29.81 479 VAL B C 1
ATOM 7838 O O . VAL B 1 479 ? -41.75 39.969 34.5 1 29.81 479 VAL B O 1
ATOM 7841 N N . ASP B 1 480 ? -39.844 39.656 35.344 1 30.03 480 ASP B N 1
ATOM 7842 C CA . ASP B 1 480 ? -39.969 38.188 35.375 1 30.03 480 ASP B CA 1
ATOM 7843 C C . ASP B 1 480 ? -40.906 37.75 36.5 1 30.03 480 ASP B C 1
ATOM 7845 O O . ASP B 1 480 ? -40.531 37.812 37.688 1 30.03 480 ASP B O 1
ATOM 7849 N N . ASP B 1 481 ? -42.094 38.062 36.406 1 28.95 481 ASP B N 1
ATOM 7850 C CA . ASP B 1 481 ? -43.031 37.438 37.344 1 28.95 481 ASP B CA 1
ATOM 7851 C C . ASP B 1 481 ? -42.969 35.938 37.219 1 28.95 481 ASP B C 1
ATOM 7853 O O . ASP B 1 481 ? -42.688 35.375 36.156 1 28.95 481 ASP B O 1
ATOM 7857 N N . GLU B 1 482 ? -42.969 35.281 38.406 1 32.84 482 GLU B N 1
ATOM 7858 C CA . GLU B 1 482 ? -43.125 33.844 38.531 1 32.84 482 GLU B CA 1
ATOM 7859 C C . GLU B 1 482 ? -44.156 33.281 37.531 1 32.84 482 GLU B C 1
ATOM 7861 O O . GLU B 1 482 ? -44.25 32.094 37.344 1 32.84 482 GLU B O 1
ATOM 7866 N N . LYS B 1 483 ? -45.219 34.094 37.375 1 31.06 483 LYS B N 1
ATOM 7867 C CA . LYS B 1 483 ? -46.344 33.438 36.688 1 31.06 483 LYS B CA 1
ATOM 7868 C C . LYS B 1 483 ? -46.125 33.438 35.188 1 31.06 483 LYS B C 1
ATOM 7870 O O . LYS B 1 483 ? -45.375 34.281 34.656 1 31.06 483 LYS B O 1
ATOM 7875 N N . GLY B 1 484 ? -46.406 32.469 34.406 1 30.5 484 GLY B N 1
ATOM 7876 C CA . GLY B 1 484 ? -46.438 32 33.031 1 30.5 484 GLY B CA 1
ATOM 7877 C C . GLY B 1 484 ? -46.688 33.125 32.031 1 30.5 484 GLY B C 1
ATOM 7878 O O . GLY B 1 484 ? -46.812 32.875 30.828 1 30.5 484 GLY B O 1
ATOM 7879 N N . ASN B 1 485 ? -47.25 34.312 32.469 1 27.38 485 ASN B N 1
ATOM 7880 C CA . ASN B 1 485 ? -48.094 35 31.484 1 27.38 485 ASN B CA 1
ATOM 7881 C C . ASN B 1 485 ? -47.219 35.844 30.531 1 27.38 485 ASN B C 1
ATOM 7883 O O . ASN B 1 485 ? -46.062 36.125 30.812 1 27.38 485 ASN B O 1
ATOM 7887 N N . ASP B 1 486 ? -47.875 36.531 29.422 1 29.44 486 ASP B N 1
ATOM 7888 C CA . ASP B 1 486 ? -47.656 37.156 28.141 1 29.44 486 ASP B CA 1
ATOM 7889 C C . ASP B 1 486 ? -46.875 38.469 28.312 1 29.44 486 ASP B C 1
ATOM 7891 O O . ASP B 1 486 ? -47.188 39.281 29.203 1 29.44 486 ASP B O 1
ATOM 7895 N N . LEU B 1 487 ? -45.562 38.594 28 1 32.94 487 LEU B N 1
ATOM 7896 C CA . LEU B 1 487 ? -44.656 39.719 28.094 1 32.94 487 LEU B CA 1
ATOM 7897 C C . LEU B 1 487 ? -45.219 40.938 27.391 1 32.94 487 LEU B C 1
ATOM 7899 O O . LEU B 1 487 ? -45.469 40.906 26.188 1 32.94 487 LEU B O 1
ATOM 7903 N N . ILE B 1 488 ? -46.188 41.688 28.062 1 28.7 488 ILE B N 1
ATOM 7904 C CA . ILE B 1 488 ? -46.875 42.844 27.5 1 28.7 488 ILE B CA 1
ATOM 7905 C C . ILE B 1 488 ? -45.938 44.031 27.375 1 28.7 488 ILE B C 1
ATOM 7907 O O . ILE B 1 488 ? -45.344 44.438 28.375 1 28.7 488 ILE B O 1
ATOM 7911 N N . VAL B 1 489 ? -45.281 44.312 26.234 1 32.75 489 VAL B N 1
ATOM 7912 C CA . VAL B 1 489 ? -44.469 45.438 25.859 1 32.75 489 VAL B CA 1
ATOM 7913 C C . VAL B 1 489 ? -45.281 46.719 25.891 1 32.75 489 VAL B C 1
ATOM 7915 O O . VAL B 1 489 ? -46.281 46.844 25.156 1 32.75 489 VAL B O 1
ATOM 7918 N N . ILE B 1 490 ? -45.594 47.25 27.094 1 26.08 490 ILE B N 1
ATOM 7919 C CA . ILE B 1 490 ? -46.438 48.406 27.172 1 26.08 490 ILE B CA 1
ATOM 7920 C C . ILE B 1 490 ? -45.688 49.656 26.672 1 26.08 490 ILE B C 1
ATOM 7922 O O . ILE B 1 490 ? -44.594 49.906 27.125 1 26.08 490 ILE B O 1
ATOM 7926 N N . ASP B 1 491 ? -46 50.344 25.422 1 29.2 491 ASP B N 1
ATOM 7927 C CA . ASP B 1 491 ? -45.75 51.562 24.672 1 29.2 491 ASP B CA 1
ATOM 7928 C C . ASP B 1 491 ? -45.969 52.812 25.531 1 29.2 491 ASP B C 1
ATOM 7930 O O . ASP B 1 491 ? -47.094 53 26.047 1 29.2 491 ASP B O 1
ATOM 7934 N N . GLU B 1 492 ? -45.156 53.156 26.453 1 27.88 492 GLU B N 1
ATOM 7935 C CA . GLU B 1 492 ? -45.531 54.5 26.953 1 27.88 492 GLU B CA 1
ATOM 7936 C C . GLU B 1 492 ? -45.094 55.594 25.984 1 27.88 492 GLU B C 1
ATOM 7938 O O . GLU B 1 492 ? -43.969 55.531 25.438 1 27.88 492 GLU B O 1
#

pLDDT: mean 74.19, std 19.79, range [21.5, 97.38]

Sequence (984 aa):
MNYNNTATTNKEPKLLVSKLSKCGFLLIFAMFVVIVTFCISISMTIPNPWFSKTLSTWDCDEKVSNFDKKICHGIDLNEQKTKLTVAFGPFTVLNQETRISLIPQKRFGREGISAKGITEISYKLYGSALPIDKNSKVDTNSLELLEEKTITRKVKCPASRGLDCKAIPLASQIYLTHPNYLLEFTFTPTDISLGDIIVENSYISTSYSVFEMFWRMAFILFSSFCCMLYLSSIRGIPISQWCHEQKWTFILNIVLILFNNPFFFYEYIVDSVTFLLFNTGIETFFICFLMFYVLSMFEALRKPLNIRKSFRFILPRALLLLTLFMLVFTELMYNRTTPNYSITLKGIDDPANVVLSILILGIIVIYIFWLVFGIIRTYSESRKLGPVSLRLKYYGGFTICVIILYLCLLIAANFMGYHNNASITLTTLAYVNLYVMTLTILYLPVEMNNVPGNRVNLQNNVIHLDEEIKSGDDDLIVVDDEKGNDLIVIDEMNYNNTATTNKEPKLLVSKLSKCGFLLIFAMFVVIVTFCISISMTIPNPWFSKTLSTWDCDEKVSNFDKKICHGIDLNEQKTKLTVAFGPFTVLNQETRISLIPQKRFGREGISAKGITEISYKLYGSALPIDKNSKVDTNSLELLEEKTITRKVKCPASRGLDCKAIPLASQIYLTHPNYLLEFTFTPTDISLGDIIVENSYISTSYSVFEMFWRMAFILFSSFCCMLYLSSIRGIPISQWCHEQKWTFILNIVLILFNNPFFFYEYIVDSVTFLLFNTGIETFFICFLMFYVLSMFEALRKPLNIRKSFRFILPRALLLLTLFMLVFTELMYNRTTPNYSITLKGIDDPANVVLSILILGIIVIYIFWLVFGIIRTYSESRKLGPVSLRLKYYGGFTICVIILYLCLLIAANFMGYHNNASITLTTLAYVNLYVMTLTILYLPVEMNNVPGNRVNLQNNVIHLDEEIKSGDDDLIVVDDEKGNDLIVIDE

Foldseek 3Di:
DPPPCPVPVLDFFDFLLLVADPVRLVVLLVVLVVLLVVLLVVLVVFDFFKDKDKAWLQCCPVVDFQWQPVSNNWDQLAPDFDKIKGKDFQDDLLLQKKWKKKKWFADVQPQADKDKKKKKKWKWKWADQDRQPSHDPRPCVRTHTDDTDIDIAMWIAGSVVGGITDIATFAMDRQCPHRMMMMIMIIHHIPGRTIIMMMMMMTTDSRLSVVLLVVLVVLLVVLVVLLVVLCVQLPPDPPVSHDPLSVLLSVLSVLLSCLSPNCVSVSHHDPDCVSVLSNLLSNLVSVLSVLLSLLLVLQLLVDDPVVSPDCVSSVVSCVLSVVLSVLSSVLVSVQVPVSVNRVPHVPVPPPVNVVSVVVNVVSVVVSVVSSVVSNVVSLVCLVVNPSSSSVNCSVVVSVVVLVVVLVVVCVVCVVVVVPSGSSNVSSVSSSVSSSSSSSSNRRRRDDPPPPVPPPPPCPVCPVPVPPPPCPVPDPQPQDPDPDPDDSPRDDD/DPPPCPVPVLDFFDFLLLVDDPVRLVVLLVVLVVVLVVLLVVLVVFDFFKDKDKAWLQCCDVVDFQWQPVSNNWDQLAPDFDKIKGKDFQDDLLLQKKWKKKKWFADPDDQADKDKKKKKKWKWKWADQDRQPSHDPRPCVRTHTDDTDIDIDMWIAGSVPGGITDIFTDAMDRQCPHRMMMMIMIIHHIPGRTIIMMMMMMTTDSRLSVVLLVVLVVLLVVLVVLLVVLCVQQPPDDPVSHDPLSVLLSVLSVLLSCLSPNCVSVSHHDPDCVSVLSNLLSNLVSVLSVLLSLLLVLQLLVDDPVVSPDCVSSVVSCVLSVVLSVLSSVLVSVCVPCSCNGPGCPDVPPPVNVVSVVVNVVSVVVSVVSSVVSNVVSVVCLVVNPSSSSVNCSVVVSVVVLVVVLVVVCVVCVVVVVNSGSSNVSSVSSSVSSSSSSSSNRRRRDDPPPPVPPPPPCPVCPVPVVPPPCPVPDPLPQPPDPDPDDSPPDDD

Radius of gyration: 36.94 Å; Cα contacts (8 Å, |Δi|>4): 1401; chains: 2; bounding box: 97×102×69 Å

InterPro domains:
  IPR040416 Transmembrane protein 181 [PTHR31918] (3-487)
  IPR047843 Wntless-like, transmembrane domain [PF06664] (206-446)